Protein AF-0000000071360405 (afdb_homodimer)

Organism: NCBI:txid346377

Solvent-accessible surface area (backbone atoms only — not comparable to full-atom values): 52679 Å² total; per-residue (Å²): 146,83,82,91,73,74,91,80,70,88,88,72,84,76,84,68,67,79,72,68,77,74,69,70,71,69,64,69,73,74,71,76,74,63,51,27,38,37,39,38,33,32,23,37,35,27,38,28,53,36,43,90,63,66,27,82,62,38,59,38,69,40,52,48,49,46,24,51,50,2,30,33,40,76,36,26,27,24,46,25,26,36,49,26,19,13,48,49,8,34,33,47,4,25,54,24,40,56,74,29,30,58,48,34,73,68,41,75,32,44,79,18,23,69,46,40,51,63,73,47,74,49,54,38,60,62,82,86,57,64,31,47,34,35,29,34,35,75,47,64,30,47,24,36,36,31,28,49,66,62,36,32,76,47,73,77,42,28,55,65,59,43,31,19,79,39,54,38,35,36,76,67,87,66,47,43,66,45,31,81,42,26,43,64,65,46,91,66,65,59,84,45,43,46,60,57,53,44,41,50,54,49,49,51,50,49,66,76,40,69,91,52,40,34,37,38,40,40,21,43,57,50,56,40,77,54,33,60,56,59,65,70,46,26,51,54,40,65,72,44,78,73,36,85,60,37,53,60,29,25,44,52,33,26,23,44,34,47,52,20,50,37,52,38,52,52,53,50,49,31,50,74,70,71,39,47,60,51,26,40,37,38,40,39,24,28,11,5,18,58,35,57,55,75,71,68,51,64,44,42,25,82,90,47,43,73,81,34,65,97,37,73,59,32,44,34,47,48,58,34,62,71,27,29,68,22,32,44,24,89,41,48,12,0,18,34,20,42,34,34,38,28,25,50,94,55,26,62,57,55,36,75,41,73,39,85,42,44,32,20,19,50,24,45,26,50,26,62,66,52,60,24,68,74,61,89,82,61,74,65,69,34,50,64,47,61,56,51,49,60,64,47,76,60,66,69,80,52,69,47,67,39,61,36,42,43,72,66,75,38,71,24,31,33,34,34,35,48,66,52,36,35,39,38,40,34,62,86,82,66,48,69,43,24,28,47,40,54,44,32,46,38,65,77,60,72,39,32,87,76,37,50,68,60,44,51,53,51,48,50,52,43,50,53,49,38,59,73,36,59,44,72,65,52,40,82,28,92,60,47,33,91,89,48,28,84,45,75,46,67,36,88,57,40,55,69,44,34,72,85,61,83,79,69,77,83,64,78,73,101,140,80,79,85,77,66,84,73,68,76,81,66,66,75,78,69,67,79,71,71,77,75,68,70,73,69,63,69,76,76,73,77,75,63,51,27,38,39,40,38,33,32,22,37,36,27,38,28,53,35,44,89,63,66,26,83,61,37,57,38,68,41,52,47,50,45,24,51,49,1,31,33,40,78,37,26,26,24,45,25,25,37,48,26,18,13,48,51,8,33,34,46,4,26,54,23,41,56,74,29,32,58,47,33,74,68,40,76,30,45,79,19,22,68,46,41,51,63,74,48,74,50,54,37,61,64,81,87,56,62,31,49,35,33,30,34,34,74,47,65,31,47,23,36,36,33,29,50,66,60,37,32,74,48,72,76,43,28,55,64,60,44,31,18,78,40,54,37,34,38,79,68,86,66,49,44,66,43,32,81,43,26,45,65,67,48,92,66,63,58,84,45,44,48,59,59,52,43,39,50,54,50,49,51,51,48,66,74,39,70,89,51,40,32,36,38,40,42,21,44,59,49,55,38,77,53,33,57,55,59,66,70,45,26,51,55,41,66,71,42,78,73,37,86,58,35,53,60,29,25,43,51,34,26,23,45,34,47,53,20,49,37,53,38,52,52,53,51,48,31,49,75,70,70,39,46,61,49,26,40,39,37,41,38,26,30,10,5,20,59,34,58,56,75,72,68,53,64,42,43,25,84,91,46,43,73,82,35,66,98,37,72,60,33,45,35,46,49,60,36,61,70,26,28,67,21,33,43,23,89,43,49,11,0,18,34,20,43,34,34,36,29,26,49,95,54,26,61,56,55,36,75,42,73,40,83,43,44,30,20,19,50,24,46,26,48,26,62,65,51,58,25,69,75,61,90,82,61,73,65,68,34,49,63,46,62,56,51,50,60,65,46,76,62,67,69,80,53,67,50,68,40,60,35,41,43,71,65,74,36,72,24,31,33,35,34,34,48,67,51,36,36,39,36,40,35,62,85,80,66,47,70,43,24,29,48,41,54,45,32,49,39,64,78,60,71,38,32,86,76,37,49,67,60,44,50,51,52,49,50,52,44,52,53,47,38,59,75,37,60,43,74,66,52,42,81,27,92,60,46,31,92,89,47,28,83,45,75,46,68,35,90,56,40,55,69,43,32,73,87,57,83,77,76,80,77,70,79,76,101

Structure (mmCIF, N/CA/C/O backbone):
data_AF-0000000071360405-model_v1
#
loop_
_entity.id
_entity.type
_entity.pdbx_description
1 polymer Arylsulfatase
#
loop_
_atom_site.group_PDB
_atom_site.id
_atom_site.type_symbol
_atom_site.label_atom_id
_atom_site.label_alt_id
_atom_site.label_comp_id
_atom_site.label_asym_id
_atom_site.label_entity_id
_atom_site.label_seq_id
_atom_site.pdbx_PDB_ins_code
_atom_site.Cartn_x
_atom_site.Cartn_y
_atom_site.Cartn_z
_atom_site.occupancy
_atom_site.B_iso_or_equiv
_atom_site.auth_seq_id
_atom_site.auth_comp_id
_atom_site.auth_asym_id
_atom_site.auth_atom_id
_atom_site.pdbx_PDB_model_num
ATOM 1 N N . MET A 1 1 ? -24.406 101.875 -59.188 1 23.8 1 MET A N 1
ATOM 2 C CA . MET A 1 1 ? -23.719 100.625 -59.406 1 23.8 1 MET A CA 1
ATOM 3 C C . MET A 1 1 ? -22.688 100.375 -58.312 1 23.8 1 MET A C 1
ATOM 5 O O . MET A 1 1 ? -21.547 100.812 -58.406 1 23.8 1 MET A O 1
ATOM 9 N N . ILE A 1 2 ? -23.125 100.375 -56.969 1 21.34 2 ILE A N 1
ATOM 10 C CA . ILE A 1 2 ? -23.109 100.938 -55.625 1 21.34 2 ILE A CA 1
ATOM 11 C C . ILE A 1 2 ? -22.188 100.188 -54.719 1 21.34 2 ILE A C 1
ATOM 13 O O . ILE A 1 2 ? -21.297 100.75 -54.062 1 21.34 2 ILE A O 1
ATOM 17 N N . PHE A 1 3 ? -22.703 99.062 -53.969 1 20.52 3 PHE A N 1
ATOM 18 C CA . PHE A 1 3 ? -22.781 99 -52.531 1 20.52 3 PHE A CA 1
ATOM 19 C C . PHE A 1 3 ? -21.641 98.125 -51.969 1 20.52 3 PHE A C 1
ATOM 21 O O . PHE A 1 3 ? -21.062 98.5 -50.938 1 20.52 3 PHE A O 1
ATOM 28 N N . LYS A 1 4 ? -21.594 96.688 -52.188 1 22.41 4 LYS A N 1
ATOM 29 C CA . LYS A 1 4 ? -21.562 95.562 -51.281 1 22.41 4 LYS A CA 1
ATOM 30 C C . LYS A 1 4 ? -20.109 95.188 -50.969 1 22.41 4 LYS A C 1
ATOM 32 O O . LYS A 1 4 ? -19.797 94 -50.938 1 22.41 4 LYS A O 1
ATOM 37 N N . LYS A 1 5 ? -19.078 96.062 -51.312 1 20.72 5 LYS A N 1
ATOM 38 C CA . LYS A 1 5 ? -17.688 95.625 -51.344 1 20.72 5 LYS A CA 1
ATOM 39 C C . LYS A 1 5 ? -17.219 95.125 -49.969 1 20.72 5 LYS A C 1
ATOM 41 O O . LYS A 1 5 ? -16.656 94.062 -49.844 1 20.72 5 LYS A O 1
ATOM 46 N N . PHE A 1 6 ? -16.703 95.938 -49.062 1 22.11 6 PHE A N 1
ATOM 47 C CA . PHE A 1 6 ? -15.375 95.688 -48.5 1 22.11 6 PHE A CA 1
ATOM 48 C C . PHE A 1 6 ? -15.477 94.938 -47.156 1 22.11 6 PHE A C 1
ATOM 50 O O . PHE A 1 6 ? -14.719 94 -46.906 1 22.11 6 PHE A O 1
ATOM 57 N N . ILE A 1 7 ? -15.984 95.625 -46 1 23.48 7 ILE A N 1
ATOM 58 C CA . ILE A 1 7 ? -15.266 95.625 -44.719 1 23.48 7 ILE A CA 1
ATOM 59 C C . ILE A 1 7 ? -15.469 94.312 -44 1 23.48 7 ILE A C 1
ATOM 61 O O . ILE A 1 7 ? -16.562 94 -43.5 1 23.48 7 ILE A O 1
ATOM 65 N N . ARG A 1 8 ? -15.023 93.125 -44.5 1 26.16 8 ARG A N 1
ATOM 66 C CA . ARG A 1 8 ? -14.945 91.75 -44.062 1 26.16 8 ARG A CA 1
ATOM 67 C C . ARG A 1 8 ? -14.188 91.625 -42.75 1 26.16 8 ARG A C 1
ATOM 69 O O . ARG A 1 8 ? -13.07 91.062 -42.719 1 26.16 8 ARG A O 1
ATOM 76 N N . ARG A 1 9 ? -13.883 92.812 -42 1 21.94 9 ARG A N 1
ATOM 77 C CA . ARG A 1 9 ? -12.938 92.812 -40.875 1 21.94 9 ARG A CA 1
ATOM 78 C C . ARG A 1 9 ? -13.234 91.688 -39.906 1 21.94 9 ARG A C 1
ATOM 80 O O . ARG A 1 9 ? -12.344 90.875 -39.562 1 21.94 9 ARG A O 1
ATOM 87 N N . TYR A 1 10 ? -13.75 92.062 -38.594 1 26.5 10 TYR A N 1
ATOM 88 C CA . TYR A 1 10 ? -13.461 91.75 -37.219 1 26.5 10 TYR A CA 1
ATOM 89 C C . TYR A 1 10 ? -14.078 90.438 -36.781 1 26.5 10 TYR A C 1
ATOM 91 O O . TYR A 1 10 ? -15.281 90.25 -36.938 1 26.5 10 TYR A O 1
ATOM 99 N N . ILE A 1 11 ? -13.242 89.312 -36.844 1 29.77 11 ILE A N 1
ATOM 100 C CA . ILE A 1 11 ? -13.156 87.938 -36.375 1 29.77 11 ILE A CA 1
ATOM 101 C C . ILE A 1 11 ? -13.445 87.812 -34.906 1 29.77 11 ILE A C 1
ATOM 103 O O . ILE A 1 11 ? -12.633 88.25 -34.062 1 29.77 11 ILE A O 1
ATOM 107 N N . LYS A 1 12 ? -14.664 88.188 -34.375 1 27.55 12 LYS A N 1
ATOM 108 C CA . LYS A 1 12 ? -15.258 88.312 -33.031 1 27.55 12 LYS A CA 1
ATOM 109 C C . LYS A 1 12 ? -15.164 87 -32.281 1 27.55 12 LYS A C 1
ATOM 111 O O . LYS A 1 12 ? -15.07 87 -31.047 1 27.55 12 LYS A O 1
ATOM 116 N N . ALA A 1 13 ? -15.547 85.812 -32.812 1 25.34 13 ALA A N 1
ATOM 117 C CA . ALA A 1 13 ? -16.594 85.062 -32.125 1 25.34 13 ALA A CA 1
ATOM 118 C C . ALA A 1 13 ? -16.078 84.5 -30.812 1 25.34 13 ALA A C 1
ATOM 120 O O . ALA A 1 13 ? -14.875 84.312 -30.641 1 25.34 13 ALA A O 1
ATOM 121 N N . SER A 1 14 ? -17.062 83.812 -30.016 1 27.28 14 SER A N 1
ATOM 122 C CA . SER A 1 14 ? -17.781 83.375 -28.812 1 27.28 14 SER A CA 1
ATOM 123 C C . SER A 1 14 ? -17.172 82.062 -28.234 1 27.28 14 SER A C 1
ATOM 125 O O . SER A 1 14 ? -17.734 81.5 -27.297 1 27.28 14 SER A O 1
ATOM 127 N N . THR A 1 15 ? -16.219 81.5 -28.906 1 30.98 15 THR A N 1
ATOM 128 C CA . THR A 1 15 ? -16.219 80.062 -28.5 1 30.98 15 THR A CA 1
ATOM 129 C C . THR A 1 15 ? -15.664 79.938 -27.094 1 30.98 15 THR A C 1
ATOM 131 O O . THR A 1 15 ? -14.656 79.25 -26.875 1 30.98 15 THR A O 1
ATOM 134 N N . ALA A 1 16 ? -15.461 80.938 -26.344 1 31.19 16 ALA A N 1
ATOM 135 C CA . ALA A 1 16 ? -14.711 80.688 -25.109 1 31.19 16 ALA A CA 1
ATOM 136 C C . ALA A 1 16 ? -15.453 79.75 -24.188 1 31.19 16 ALA A C 1
ATOM 138 O O . ALA A 1 16 ? -14.898 79.312 -23.188 1 31.19 16 ALA A O 1
ATOM 139 N N . LEU A 1 17 ? -16.812 79.812 -24.297 1 29.36 17 LEU A N 1
ATOM 140 C CA . LEU A 1 17 ? -17.375 79.562 -22.984 1 29.36 17 LEU A CA 1
ATOM 141 C C . LEU A 1 17 ? -17.031 78.125 -22.5 1 29.36 17 LEU A C 1
ATOM 143 O O . LEU A 1 17 ? -16.672 77.938 -21.344 1 29.36 17 LEU A O 1
ATOM 147 N N . LEU A 1 18 ? -17.625 77.125 -23.156 1 32.94 18 LEU A N 1
ATOM 148 C CA . LEU A 1 18 ? -18.203 76.062 -22.328 1 32.94 18 LEU A CA 1
ATOM 149 C C . LEU A 1 18 ? -17.125 75.062 -21.891 1 32.94 18 LEU A C 1
ATOM 151 O O . LEU A 1 18 ? -17.016 74 -22.438 1 32.94 18 LEU A O 1
ATOM 155 N N . LEU A 1 19 ? -15.867 75.375 -22.016 1 35.38 19 LEU A N 1
ATOM 156 C CA . LEU A 1 19 ? -15.094 74.25 -21.578 1 35.38 19 LEU A CA 1
ATOM 157 C C . LEU A 1 19 ? -15.352 73.938 -20.109 1 35.38 19 LEU A C 1
ATOM 159 O O . LEU A 1 19 ? -14.82 74.625 -19.234 1 35.38 19 LEU A O 1
ATOM 163 N N . GLY A 1 20 ? -16.656 73.938 -19.688 1 33.91 20 GLY A N 1
ATOM 164 C CA . GLY A 1 20 ? -16.859 73.375 -18.344 1 33.91 20 GLY A CA 1
ATOM 165 C C . GLY A 1 20 ? -16.031 72.188 -18.031 1 33.91 20 GLY A C 1
ATOM 166 O O . GLY A 1 20 ? -15.953 71.25 -18.859 1 33.91 20 GLY A O 1
ATOM 167 N N . ALA A 1 21 ? -14.992 72.312 -17.188 1 38.06 21 ALA A N 1
ATOM 168 C CA . ALA A 1 21 ? -14.156 71.312 -16.516 1 38.06 21 ALA A CA 1
ATOM 169 C C . ALA A 1 21 ? -14.984 70.125 -15.984 1 38.06 21 ALA A C 1
ATOM 171 O O . ALA A 1 21 ? -15.758 70.312 -15.031 1 38.06 21 ALA A O 1
ATOM 172 N N . ILE A 1 22 ? -15.586 69.312 -16.859 1 40.59 22 ILE A N 1
ATOM 173 C CA . ILE A 1 22 ? -16 68.062 -16.25 1 40.59 22 ILE A CA 1
ATOM 174 C C . ILE A 1 22 ? -14.852 67.5 -15.445 1 40.59 22 ILE A C 1
ATOM 176 O O . ILE A 1 22 ? -13.883 67 -16.016 1 40.59 22 ILE A O 1
ATOM 180 N N . ALA A 1 23 ? -14.461 68.125 -14.352 1 41.75 23 ALA A N 1
ATOM 181 C CA . ALA A 1 23 ? -13.719 67.375 -13.367 1 41.75 23 ALA A CA 1
ATOM 182 C C . ALA A 1 23 ? -14.406 66 -13.109 1 41.75 23 ALA A C 1
ATOM 184 O O . ALA A 1 23 ? -15.43 66 -12.414 1 41.75 23 ALA A O 1
ATOM 185 N N . TYR A 1 24 ? -14.352 65.125 -14.109 1 41.31 24 TYR A N 1
ATOM 186 C CA . TYR A 1 24 ? -14.57 63.781 -13.641 1 41.31 24 TYR A CA 1
ATOM 187 C C . TYR A 1 24 ? -13.812 63.531 -12.352 1 41.31 24 TYR A C 1
ATOM 189 O O . TYR A 1 24 ? -12.578 63.594 -12.32 1 41.31 24 TYR A O 1
ATOM 197 N N . SER A 1 25 ? -14.352 63.969 -11.227 1 39.41 25 SER A N 1
ATOM 198 C CA . SER A 1 25 ? -13.844 63.344 -10.008 1 39.41 25 SER A CA 1
ATOM 199 C C . SER A 1 25 ? -13.594 61.844 -10.219 1 39.41 25 SER A C 1
ATOM 201 O O . SER A 1 25 ? -14.547 61.062 -10.344 1 39.41 25 SER A O 1
ATOM 203 N N . CYS A 1 26 ? -12.57 61.531 -10.906 1 41.12 26 CYS A N 1
ATOM 204 C CA . CYS A 1 26 ? -12.133 60.156 -10.688 1 41.12 26 CYS A CA 1
ATOM 205 C C . CYS A 1 26 ? -12.234 59.781 -9.211 1 41.12 26 CYS A C 1
ATOM 207 O O . CYS A 1 26 ? -11.445 60.25 -8.391 1 41.12 26 CYS A O 1
ATOM 209 N N . SER A 1 27 ? -13.406 59.562 -8.711 1 40.88 27 SER A N 1
ATOM 210 C CA . SER A 1 27 ? -13.359 58.875 -7.434 1 40.88 27 SER A CA 1
ATOM 211 C C . SER A 1 27 ? -12.234 57.844 -7.402 1 40.88 27 SER A C 1
ATOM 213 O O . SER A 1 27 ? -12.078 57.062 -8.336 1 40.88 27 SER A O 1
ATOM 215 N N . PRO A 1 28 ? -11.172 58.156 -6.754 1 39.91 28 PRO A N 1
ATOM 216 C CA . PRO A 1 28 ? -10.211 57.062 -6.703 1 39.91 28 PRO A CA 1
ATOM 217 C C . PRO A 1 28 ? -10.891 55.688 -6.711 1 39.91 28 PRO A C 1
ATOM 219 O O . PRO A 1 28 ? -11.945 55.5 -6.102 1 39.91 28 PRO A O 1
ATOM 222 N N . ALA A 1 29 ? -10.789 54.906 -7.617 1 45.38 29 ALA A N 1
ATOM 223 C CA . ALA A 1 29 ? -11.172 53.5 -7.559 1 45.38 29 ALA A CA 1
ATOM 224 C C . ALA A 1 29 ? -11.008 52.938 -6.145 1 45.38 29 ALA A C 1
ATOM 226 O O . ALA A 1 29 ? -9.906 52.938 -5.59 1 45.38 29 ALA A O 1
ATOM 227 N N . THR A 1 30 ? -11.898 53.188 -5.277 1 44.53 30 THR A N 1
ATOM 228 C CA . THR A 1 30 ? -11.82 52.531 -3.98 1 44.53 30 THR A CA 1
ATOM 229 C C . THR A 1 30 ? -11.125 51.188 -4.102 1 44.53 30 THR A C 1
ATOM 231 O O . THR A 1 30 ? -11.555 50.312 -4.871 1 44.53 30 THR A O 1
ATOM 234 N N . GLU A 1 31 ? -9.906 51.125 -3.918 1 59 31 GLU A N 1
ATOM 235 C CA . GLU A 1 31 ? -9.172 49.844 -3.893 1 59 31 GLU A CA 1
ATOM 236 C C . GLU A 1 31 ? -9.969 48.75 -3.174 1 59 31 GLU A C 1
ATOM 238 O O . GLU A 1 31 ? -10.594 49.031 -2.143 1 59 31 GLU A O 1
ATOM 243 N N . ALA A 1 32 ? -10.312 47.688 -3.777 1 67.75 32 ALA A N 1
ATOM 244 C CA . ALA A 1 32 ? -11.016 46.531 -3.178 1 67.75 32 ALA A CA 1
ATOM 245 C C . ALA A 1 32 ? -10.43 46.188 -1.812 1 67.75 32 ALA A C 1
ATOM 247 O O . ALA A 1 32 ? -9.203 46.188 -1.642 1 67.75 32 ALA A O 1
ATOM 248 N N . PRO A 1 33 ? -11.219 46.281 -0.823 1 82.56 33 PRO A N 1
ATOM 249 C CA . PRO A 1 33 ? -10.734 45.906 0.508 1 82.56 33 PRO A CA 1
ATOM 250 C C . PRO A 1 33 ? -9.938 44.594 0.498 1 82.56 33 PRO A C 1
ATOM 252 O O . PRO A 1 33 ? -10.188 43.719 -0.335 1 82.56 33 PRO A O 1
ATOM 255 N N . PRO A 1 34 ? -8.883 44.562 1.315 1 92.56 34 PRO A N 1
ATOM 256 C CA . PRO A 1 34 ? -8.141 43.312 1.421 1 92.56 34 PRO A CA 1
ATOM 257 C C . PRO A 1 34 ? -9.039 42.125 1.768 1 92.56 34 PRO A C 1
ATOM 259 O O . PRO A 1 34 ? -10.031 42.281 2.488 1 92.56 34 PRO A O 1
ATOM 262 N N . PRO A 1 35 ? -8.805 41 1.223 1 97.38 35 PRO A N 1
ATOM 263 C CA . PRO A 1 35 ? -9.648 39.844 1.502 1 97.38 35 PRO A CA 1
ATOM 264 C C . PRO A 1 35 ? -9.477 39.312 2.926 1 97.38 35 PRO A C 1
ATOM 266 O O . PRO A 1 35 ? -8.422 39.531 3.535 1 97.38 35 PRO A O 1
ATOM 269 N N . ASN A 1 36 ? -10.555 38.719 3.455 1 98.62 36 ASN A N 1
ATOM 270 C CA . ASN A 1 36 ? -10.391 37.906 4.648 1 98.62 36 ASN A CA 1
ATOM 271 C C . ASN A 1 36 ? -9.617 36.625 4.344 1 98.62 36 ASN A C 1
ATOM 273 O O . ASN A 1 36 ? -9.594 36.188 3.197 1 98.62 36 ASN A O 1
ATOM 277 N N . ILE A 1 37 ? -8.914 36.094 5.285 1 98.81 37 ILE A N 1
ATOM 278 C CA . ILE A 1 37 ? -8.227 34.812 5.188 1 98.81 37 ILE A CA 1
ATOM 279 C C . ILE A 1 37 ? -8.68 33.906 6.324 1 98.81 37 ILE A C 1
ATOM 281 O O . ILE A 1 37 ? -8.594 34.281 7.5 1 98.81 37 ILE A O 1
ATOM 285 N N . VAL A 1 38 ? -9.203 32.75 5.969 1 98.94 38 VAL A N 1
ATOM 286 C CA . VAL A 1 38 ? -9.57 31.719 6.926 1 98.94 38 VAL A CA 1
ATOM 287 C C . VAL A 1 38 ? -8.734 30.469 6.68 1 98.94 38 VAL A C 1
ATOM 289 O O . VAL A 1 38 ? -8.781 29.875 5.598 1 98.94 38 VAL A O 1
ATOM 292 N N . PHE A 1 39 ? -7.961 30.109 7.66 1 98.94 39 PHE A N 1
ATOM 293 C CA . PHE A 1 39 ? -7.137 28.906 7.625 1 98.94 39 PHE A CA 1
ATOM 294 C C . PHE A 1 39 ? -7.664 27.859 8.602 1 98.94 39 PHE A C 1
ATOM 296 O O . PHE A 1 39 ? -7.695 28.094 9.812 1 98.94 39 PHE A O 1
ATOM 303 N N . ILE A 1 40 ? -8.078 26.75 8.133 1 98.94 40 ILE A N 1
ATOM 304 C CA . ILE A 1 40 ? -8.578 25.641 8.953 1 98.94 40 ILE A CA 1
ATOM 305 C C . ILE A 1 40 ? -7.582 24.484 8.922 1 98.94 40 ILE A C 1
ATOM 307 O O . ILE A 1 40 ? -7.305 23.922 7.863 1 98.94 40 ILE A O 1
ATOM 311 N N . LEU A 1 41 ? -7.074 24.125 10.07 1 98.88 41 LEU A N 1
ATOM 312 C CA . LEU A 1 41 ? -6.035 23.109 10.195 1 98.88 41 LEU A CA 1
ATOM 313 C C . LEU A 1 41 ? -6.543 21.906 10.984 1 98.88 41 LEU A C 1
ATOM 315 O O . LEU A 1 41 ? -7.043 22.062 12.102 1 98.88 41 LEU A O 1
ATOM 319 N N . ALA A 1 42 ? -6.469 20.734 10.383 1 98.69 42 ALA A N 1
ATOM 320 C CA . ALA A 1 42 ? -6.762 19.5 11.086 1 98.69 42 ALA A CA 1
ATOM 321 C C . ALA A 1 42 ? -5.523 18.969 11.805 1 98.69 42 ALA A C 1
ATOM 323 O O . ALA A 1 42 ? -4.398 19.359 11.484 1 98.69 42 ALA A O 1
ATOM 324 N N . ASP A 1 43 ? -5.734 18.188 12.82 1 97.69 43 ASP A N 1
ATOM 325 C CA . ASP A 1 43 ? -4.664 17.531 13.57 1 97.69 43 ASP A CA 1
ATOM 326 C C . ASP A 1 43 ? -4.652 16.031 13.328 1 97.69 43 ASP A C 1
ATOM 328 O O . ASP A 1 43 ? -5.562 15.32 13.75 1 97.69 43 ASP A O 1
ATOM 332 N N . ASP A 1 44 ? -3.615 15.508 12.633 1 97.44 44 ASP A N 1
ATOM 333 C CA . ASP A 1 44 ? -3.377 14.086 12.398 1 97.44 44 ASP A CA 1
ATOM 334 C C . ASP A 1 44 ? -4.32 13.539 11.328 1 97.44 44 ASP A C 1
ATOM 336 O O . ASP A 1 44 ? -4.57 12.336 11.273 1 97.44 44 ASP A O 1
ATOM 340 N N . LEU A 1 45 ? -4.961 14.414 10.508 1 98.69 45 LEU A N 1
ATOM 341 C CA . LEU A 1 45 ? -5.805 13.938 9.422 1 98.69 45 LEU A CA 1
ATOM 342 C C . LEU A 1 45 ? -4.961 13.484 8.234 1 98.69 45 LEU A C 1
ATOM 344 O O . LEU A 1 45 ? -4.176 14.266 7.691 1 98.69 45 LEU A O 1
ATOM 348 N N . GLY A 1 46 ? -5.145 12.242 7.852 1 98.44 46 GLY A N 1
ATOM 349 C CA . GLY A 1 46 ? -4.383 11.719 6.727 1 98.44 46 GLY A CA 1
ATOM 350 C C . GLY A 1 46 ? -4.965 12.109 5.383 1 98.44 46 GLY A C 1
ATOM 351 O O . GLY A 1 46 ? -6.172 12.32 5.258 1 98.44 46 GLY A O 1
ATOM 352 N N . TRP A 1 47 ? -4.066 12.141 4.418 1 98.06 47 TRP A N 1
ATOM 353 C CA . TRP A 1 47 ? -4.414 12.414 3.029 1 98.06 47 TRP A CA 1
ATOM 354 C C . TRP A 1 47 ? -5.527 11.477 2.557 1 98.06 47 TRP A C 1
ATOM 356 O O . TRP A 1 47 ? -6.523 11.93 1.985 1 98.06 47 TRP A O 1
ATOM 366 N N . ALA A 1 48 ? -5.48 10.234 2.887 1 96.75 48 ALA A N 1
ATOM 367 C CA . ALA A 1 48 ? -6.352 9.18 2.371 1 96.75 48 ALA A CA 1
ATOM 368 C C . ALA A 1 48 ? -7.645 9.102 3.176 1 96.75 48 ALA A C 1
ATOM 370 O O . ALA A 1 48 ? -8.539 8.312 2.846 1 96.75 48 ALA A O 1
ATOM 371 N N . ASP A 1 49 ? -7.82 9.891 4.172 1 98.25 49 ASP A N 1
ATOM 372 C CA . ASP A 1 49 ? -8.969 9.797 5.07 1 98.25 49 ASP A CA 1
ATOM 373 C C . ASP A 1 49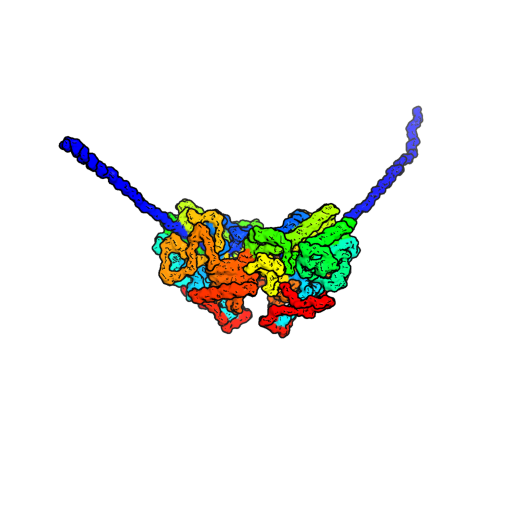 ? -10.211 10.406 4.434 1 98.25 49 ASP A C 1
ATOM 375 O O . ASP A 1 49 ? -11.336 10.164 4.887 1 98.25 49 ASP A O 1
ATOM 379 N N . LEU A 1 50 ? -10.047 11.219 3.406 1 98.56 50 LEU A N 1
ATOM 380 C CA . LEU A 1 50 ? -11.172 11.992 2.9 1 98.56 50 LEU A CA 1
ATOM 381 C C . LEU A 1 50 ? -11.742 11.367 1.633 1 98.56 50 LEU A C 1
ATOM 383 O O . LEU A 1 50 ? -10.992 10.859 0.794 1 98.56 50 LEU A O 1
ATOM 387 N N . PRO A 1 51 ? -13.055 11.477 1.454 1 97.88 51 PRO A N 1
ATOM 388 C CA . PRO A 1 51 ? -13.672 11.031 0.199 1 97.88 51 PRO A CA 1
ATOM 389 C C . PRO A 1 51 ? -13.07 11.727 -1.024 1 97.88 51 PRO A C 1
ATOM 391 O O . PRO A 1 51 ? -13.008 11.125 -2.104 1 97.88 51 PRO A O 1
ATOM 394 N N . LEU A 1 52 ? -12.594 12.93 -0.907 1 97.19 52 LEU A N 1
ATOM 395 C CA . LEU A 1 52 ? -11.969 13.703 -1.977 1 97.19 52 LEU A CA 1
ATOM 396 C C . LEU A 1 52 ? -10.805 12.938 -2.59 1 97.19 52 LEU A C 1
ATOM 398 O O . LEU A 1 52 ? -10.453 13.156 -3.752 1 97.19 52 LEU A O 1
ATOM 402 N N . TYR A 1 53 ? -10.25 12.078 -1.771 1 96.5 53 TYR A N 1
ATOM 403 C CA . TYR A 1 53 ? -9.07 11.352 -2.225 1 96.5 53 TYR A CA 1
ATOM 404 C C . TYR A 1 53 ? -9.359 9.859 -2.344 1 96.5 53 TYR A C 1
ATOM 406 O O . TYR A 1 53 ? -8.438 9.039 -2.396 1 96.5 53 TYR A O 1
ATOM 414 N N . GLY A 1 54 ? -10.633 9.516 -2.248 1 94.06 54 GLY A N 1
ATOM 415 C CA . GLY A 1 54 ? -11.023 8.164 -2.621 1 94.06 54 GLY A CA 1
ATOM 416 C C . GLY A 1 54 ? -11.523 7.348 -1.449 1 94.06 54 GLY A C 1
ATOM 417 O O . GLY A 1 54 ? -11.891 6.18 -1.61 1 94.06 54 GLY A O 1
ATOM 418 N N . ASN A 1 55 ? -11.586 7.891 -0.211 1 97.06 55 ASN A N 1
ATOM 419 C CA . ASN A 1 55 ? -12.086 7.125 0.925 1 97.06 55 ASN A CA 1
ATOM 420 C C . ASN A 1 55 ? -13.57 6.785 0.762 1 97.06 55 ASN A C 1
ATOM 422 O O . ASN A 1 55 ? -14.383 7.66 0.461 1 97.06 55 ASN A O 1
ATOM 426 N N . ALA A 1 56 ? -13.953 5.535 1.014 1 96.31 56 ALA A N 1
ATOM 427 C CA . ALA A 1 56 ? -15.312 5.082 0.721 1 96.31 56 ALA A CA 1
ATOM 428 C C . ALA A 1 56 ? -16.125 4.93 2.002 1 96.31 56 ALA A C 1
AT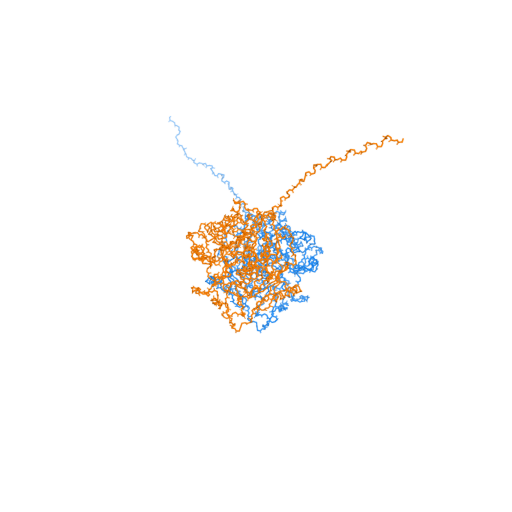OM 430 O O . ALA A 1 56 ? -17.328 4.668 1.95 1 96.31 56 ALA A O 1
ATOM 431 N N . PHE A 1 57 ? -15.484 5.066 3.174 1 98.25 57 PHE A N 1
ATOM 432 C CA . PHE A 1 57 ? -16.172 4.859 4.438 1 98.25 57 PHE A CA 1
ATOM 433 C C . PHE A 1 57 ? -16.453 6.191 5.129 1 98.25 57 PHE A C 1
ATOM 435 O O . PHE A 1 57 ? -17.578 6.465 5.535 1 98.25 57 PHE A O 1
ATOM 442 N N . ASN A 1 58 ? -15.406 7.043 5.281 1 98.75 58 ASN A N 1
ATOM 443 C CA . ASN A 1 58 ? -15.57 8.336 5.938 1 98.75 58 ASN A CA 1
ATOM 444 C C . ASN A 1 58 ? -16.406 9.289 5.094 1 98.75 58 ASN A C 1
ATOM 446 O O . ASN A 1 58 ? -16.406 9.211 3.865 1 98.75 58 ASN A O 1
ATOM 450 N N . GLU A 1 59 ? -17.141 10.172 5.758 1 98.69 59 GLU A N 1
ATOM 451 C CA . GLU A 1 59 ? -17.953 11.172 5.074 1 98.69 59 GLU A CA 1
ATOM 452 C C . GLU A 1 59 ? -17.5 12.586 5.41 1 98.69 59 GLU A C 1
ATOM 454 O O . GLU A 1 59 ? -17.141 12.875 6.555 1 98.69 59 GLU A O 1
ATOM 459 N N . ALA A 1 60 ? -17.391 13.367 4.402 1 98.81 60 ALA A N 1
ATOM 460 C CA . ALA A 1 60 ? -17.016 14.773 4.543 1 98.81 60 ALA A CA 1
ATOM 461 C C . ALA A 1 60 ? -17.641 15.625 3.443 1 98.81 60 ALA A C 1
ATOM 463 O O . ALA A 1 60 ? -16.922 16.234 2.646 1 98.81 60 ALA A O 1
ATOM 464 N N . PRO A 1 61 ? -18.953 15.719 3.43 1 98.81 61 PRO A N 1
ATOM 465 C CA . PRO A 1 61 ? -19.656 16.422 2.34 1 98.81 61 PRO A CA 1
ATOM 466 C C . PRO A 1 61 ? -19.297 17.906 2.275 1 98.81 61 PRO A C 1
ATOM 468 O O . PRO A 1 61 ? -19.297 18.484 1.191 1 98.81 61 PRO A O 1
ATOM 471 N N . ASN A 1 62 ? -19.078 18.547 3.381 1 98.88 62 ASN A N 1
ATOM 472 C CA . ASN A 1 62 ? -18.75 19.969 3.367 1 98.88 62 ASN A CA 1
ATOM 473 C C . ASN A 1 62 ? -17.375 20.219 2.764 1 98.88 62 ASN A C 1
ATOM 475 O O . ASN A 1 62 ? -17.172 21.203 2.043 1 98.88 62 ASN A O 1
ATOM 479 N N . LEU A 1 63 ? -16.422 19.375 3.068 1 98.88 63 LEU A N 1
ATOM 480 C CA . LEU A 1 63 ? -15.117 19.5 2.432 1 98.88 63 LEU A CA 1
ATOM 481 C C . LEU A 1 63 ? -15.219 19.219 0.934 1 98.88 63 LEU A C 1
ATOM 483 O O . LEU A 1 63 ? -14.531 19.875 0.136 1 98.88 63 LEU A O 1
ATOM 487 N N . SER A 1 64 ? -16.047 18.234 0.589 1 98.75 64 SER A N 1
ATOM 488 C CA . SER A 1 64 ? -16.281 17.984 -0.827 1 98.75 64 SER A CA 1
ATOM 489 C C . SER A 1 64 ? -16.875 19.203 -1.519 1 98.75 64 SER A C 1
ATOM 491 O O . SER A 1 64 ? -16.484 19.531 -2.643 1 98.75 64 SER A O 1
ATOM 493 N N . LYS A 1 65 ? -17.797 19.844 -0.854 1 98.75 65 LYS A N 1
ATOM 494 C CA . LYS A 1 65 ? -18.375 21.062 -1.393 1 98.75 65 LYS A CA 1
ATOM 495 C C . LYS A 1 65 ? -17.328 22.172 -1.499 1 98.75 65 LYS A C 1
ATOM 497 O O . LYS A 1 65 ? -17.281 22.891 -2.502 1 98.75 65 LYS A O 1
ATOM 502 N N . LEU A 1 66 ? -16.5 22.312 -0.492 1 98.75 66 LEU A N 1
ATOM 503 C CA . LEU A 1 66 ? -15.438 23.312 -0.525 1 98.75 66 LEU A CA 1
ATOM 504 C C . LEU A 1 66 ? -14.547 23.109 -1.745 1 98.75 66 LEU A C 1
ATOM 506 O O . LEU A 1 66 ? -14.18 24.062 -2.424 1 98.75 66 LEU A O 1
ATOM 510 N N . ALA A 1 67 ? -14.195 21.859 -2.014 1 98.75 67 ALA A N 1
ATOM 511 C CA . ALA A 1 67 ? -13.352 21.516 -3.16 1 98.75 67 ALA A CA 1
ATOM 512 C C . ALA A 1 67 ? -14.07 21.812 -4.473 1 98.75 67 ALA A C 1
ATOM 514 O O . ALA A 1 67 ? -13.461 22.312 -5.422 1 98.75 67 ALA A O 1
ATOM 515 N N . SER A 1 68 ? -15.367 21.484 -4.547 1 98.5 68 SER A N 1
ATOM 516 C CA . SER A 1 68 ? -16.141 21.719 -5.766 1 98.5 68 SER A CA 1
ATOM 517 C C . SER A 1 68 ? -16.234 23.219 -6.082 1 98.5 68 SER A C 1
ATOM 519 O O . SER A 1 68 ? -16.438 23.594 -7.234 1 98.5 68 SER A O 1
ATOM 521 N N . GLU A 1 69 ? -16.078 24.062 -5.07 1 98.38 69 GLU A N 1
ATOM 522 C CA . GLU A 1 69 ? -16.172 25.516 -5.223 1 98.38 69 GLU A CA 1
ATOM 523 C C . GLU A 1 69 ? -14.789 26.156 -5.258 1 98.38 69 GLU A C 1
ATOM 525 O O . GLU A 1 69 ? -14.672 27.375 -5.344 1 98.38 69 GLU A O 1
ATOM 530 N N . GLY A 1 70 ? -13.773 25.359 -5.156 1 98.56 70 GLY A N 1
ATOM 531 C CA . GLY A 1 70 ? -12.406 25.844 -5.109 1 98.56 70 GLY A CA 1
ATOM 532 C C . GLY A 1 70 ? -11.438 24.953 -5.867 1 98.56 70 GLY A C 1
ATOM 533 O O . GLY A 1 70 ? -11.727 24.531 -6.992 1 98.56 70 GLY A O 1
ATOM 534 N N . MET A 1 71 ? -10.281 24.766 -5.301 1 98.38 71 MET A N 1
ATOM 535 C CA . MET A 1 71 ? -9.203 23.984 -5.914 1 98.38 71 MET A CA 1
ATOM 536 C C . MET A 1 71 ? -8.711 22.891 -4.961 1 98.38 71 MET A C 1
ATOM 538 O O . MET A 1 71 ? -8.438 23.172 -3.791 1 98.38 71 MET A O 1
ATOM 542 N N . LEU A 1 72 ? -8.664 21.625 -5.461 1 98.31 72 LEU A N 1
ATOM 543 C CA . LEU A 1 72 ? -8.117 20.5 -4.727 1 98.31 72 LEU A CA 1
ATOM 544 C C . LEU A 1 72 ? -6.648 20.281 -5.078 1 98.31 72 LEU A C 1
ATOM 546 O O . LEU A 1 72 ? -6.289 20.219 -6.254 1 98.31 72 LEU A O 1
ATOM 550 N N . PHE A 1 73 ? -5.809 20.203 -4.059 1 97.62 73 PHE A N 1
ATOM 551 C CA . PHE A 1 73 ? -4.398 19.922 -4.293 1 97.62 73 PHE A CA 1
ATOM 552 C C . PHE A 1 73 ? -4.098 18.438 -4.062 1 97.62 73 PHE A C 1
ATOM 554 O O . PHE A 1 73 ? -4.605 17.844 -3.113 1 97.62 73 PHE A O 1
ATOM 561 N N . THR A 1 74 ? -3.275 17.859 -4.961 1 95.31 74 THR A N 1
ATOM 562 C CA . THR A 1 74 ? -2.977 16.438 -4.867 1 95.31 74 THR A CA 1
ATOM 563 C C . THR A 1 74 ? -1.574 16.219 -4.309 1 95.31 74 THR A C 1
ATOM 565 O O . THR A 1 74 ? -1.235 15.102 -3.893 1 95.31 74 THR A O 1
ATOM 568 N N . ASN A 1 75 ? -0.694 17.234 -4.332 1 96.25 75 ASN A N 1
ATOM 569 C CA . ASN A 1 75 ? 0.691 17.141 -3.885 1 96.25 75 ASN A CA 1
ATOM 570 C C . ASN A 1 75 ? 1.018 18.219 -2.844 1 96.25 75 ASN A C 1
ATOM 572 O O . ASN A 1 75 ? 2.01 18.938 -2.973 1 96.25 75 ASN A O 1
ATOM 576 N N . ALA A 1 76 ? 0.161 18.328 -1.847 1 98.31 76 ALA A N 1
ATOM 577 C CA . ALA A 1 76 ? 0.426 19.203 -0.714 1 98.31 76 ALA A CA 1
ATOM 578 C C . ALA A 1 76 ? 1.099 18.453 0.427 1 98.31 76 ALA A C 1
ATOM 580 O O . ALA A 1 76 ? 0.759 17.297 0.699 1 98.31 76 ALA A O 1
ATOM 581 N N . TYR A 1 77 ? 2.057 19.188 1.073 1 98.88 77 TYR A N 1
ATOM 582 C CA . TYR A 1 77 ? 2.869 18.469 2.053 1 98.88 77 TYR A CA 1
ATOM 583 C C . TYR A 1 77 ? 3.029 19.281 3.328 1 98.88 77 TYR A C 1
ATOM 585 O O . TYR A 1 77 ? 3.174 20.5 3.275 1 98.88 77 TYR A O 1
ATOM 593 N N . ALA A 1 78 ? 2.979 18.578 4.473 1 98.94 78 ALA A N 1
ATOM 594 C CA . ALA A 1 78 ? 3.535 19.141 5.703 1 98.94 78 ALA A CA 1
ATOM 595 C C . ALA A 1 78 ? 5.059 19.156 5.656 1 98.94 78 ALA A C 1
ATOM 597 O O . ALA A 1 78 ? 5.684 18.219 5.16 1 98.94 78 ALA A O 1
ATOM 598 N N . ALA A 1 79 ? 5.621 20.156 6.172 1 98.81 79 ALA A N 1
ATOM 599 C CA . ALA A 1 79 ? 7.074 20.297 6.141 1 98.81 79 ALA A CA 1
ATOM 600 C C . ALA A 1 79 ? 7.742 19.312 7.109 1 98.81 79 ALA A C 1
ATOM 602 O O . ALA A 1 79 ? 8.969 19.172 7.102 1 98.81 79 ALA A O 1
ATOM 603 N N . ASN A 1 80 ? 6.996 18.703 7.902 1 98.75 80 ASN A N 1
ATOM 604 C CA . ASN A 1 80 ? 7.449 17.719 8.883 1 98.75 80 ASN A CA 1
ATOM 605 C C . ASN A 1 80 ? 6.375 16.672 9.156 1 98.75 80 ASN A C 1
ATOM 607 O O . ASN A 1 80 ? 5.188 16.922 8.945 1 98.75 80 ASN A O 1
ATOM 611 N N . PRO A 1 81 ? 6.809 15.445 9.609 1 98.38 81 PRO A N 1
ATOM 612 C CA . PRO A 1 81 ? 5.816 14.383 9.797 1 98.38 81 PRO A CA 1
ATOM 613 C C . PRO A 1 81 ? 5.121 14.461 11.156 1 98.38 81 PRO A C 1
ATOM 615 O O . PRO A 1 81 ? 4.406 13.531 11.547 1 98.38 81 PRO A O 1
ATOM 618 N N . VAL A 1 82 ? 5.359 15.555 11.938 1 97.81 82 VAL A N 1
ATOM 619 C CA . VAL A 1 82 ? 4.66 15.727 13.211 1 97.81 82 VAL A CA 1
ATOM 620 C C . VAL A 1 82 ? 4.203 17.172 13.359 1 97.81 82 VAL A C 1
ATOM 622 O O . VAL A 1 82 ? 4.637 18.047 12.602 1 97.81 82 VAL A O 1
ATOM 625 N N . CYS A 1 83 ? 3.432 17.453 14.312 1 97.19 83 CYS A N 1
ATOM 626 C CA . CYS A 1 83 ? 2.557 18.609 14.391 1 97.19 83 CYS A CA 1
ATOM 627 C C . CYS A 1 83 ? 3.359 19.891 14.672 1 97.19 83 CYS A C 1
ATOM 629 O O . CYS A 1 83 ? 3.354 20.812 13.859 1 97.19 83 CYS A O 1
ATOM 631 N N . SER A 1 84 ? 4.199 19.969 15.734 1 97.25 84 SER A N 1
ATOM 632 C CA . SER A 1 84 ? 4.828 21.203 16.188 1 97.25 84 SER A CA 1
ATOM 633 C C . SER A 1 84 ? 5.73 21.797 15.102 1 97.25 84 SER A C 1
ATOM 635 O O . SER A 1 84 ? 5.613 22.969 14.758 1 97.25 84 SER A O 1
ATOM 637 N N . PRO A 1 85 ? 6.582 20.984 14.562 1 98.38 85 PRO A N 1
ATOM 638 C CA . PRO A 1 85 ? 7.43 21.562 13.516 1 98.38 85 PRO A CA 1
ATOM 639 C C . PRO A 1 85 ? 6.629 22.031 12.305 1 98.38 85 PRO A C 1
ATOM 641 O O . PRO A 1 85 ? 6.965 23.062 11.695 1 98.38 85 PRO A O 1
ATOM 644 N N . THR A 1 86 ? 5.633 21.297 11.875 1 98.81 86 THR A N 1
ATOM 645 C CA . THR A 1 86 ? 4.793 21.734 10.766 1 98.81 86 THR A CA 1
ATOM 646 C C . THR A 1 86 ? 4.094 23.047 11.109 1 98.81 86 THR A C 1
ATOM 648 O O . THR A 1 86 ? 4.051 23.969 10.289 1 98.81 86 THR A O 1
ATOM 651 N N . ARG A 1 87 ? 3.533 23.172 12.289 1 98.69 87 ARG A N 1
ATOM 652 C CA . ARG A 1 87 ? 2.865 24.391 12.727 1 98.69 87 ARG A CA 1
ATOM 653 C C . ARG A 1 87 ? 3.836 25.578 12.75 1 98.69 87 ARG A C 1
ATOM 655 O O . ARG A 1 87 ? 3.473 26.688 12.383 1 98.69 87 ARG A O 1
ATOM 662 N N . ALA A 1 88 ? 5.07 25.297 13.172 1 98.62 88 ALA A N 1
ATOM 663 C CA . ALA A 1 88 ? 6.098 26.328 13.117 1 98.62 88 ALA A CA 1
ATOM 664 C C . ALA A 1 88 ? 6.348 26.781 11.68 1 98.62 88 ALA A C 1
ATOM 666 O O . ALA A 1 88 ? 6.504 27.969 11.414 1 98.62 88 ALA A O 1
ATOM 667 N N . SER A 1 89 ? 6.391 25.797 10.797 1 98.81 89 SER A N 1
ATOM 668 C CA . SER A 1 89 ? 6.625 26.109 9.391 1 98.81 89 SER A CA 1
ATOM 669 C C . SER A 1 89 ? 5.492 26.953 8.812 1 98.81 89 SER A C 1
ATOM 671 O O . SER A 1 89 ? 5.73 27.844 8.008 1 98.81 89 SER A O 1
ATOM 673 N N . ILE A 1 90 ? 4.266 26.672 9.18 1 98.88 90 ILE A N 1
ATOM 674 C CA . ILE A 1 90 ? 3.109 27.438 8.734 1 98.88 90 ILE A CA 1
ATOM 675 C C . ILE A 1 90 ? 3.23 28.891 9.211 1 98.88 90 ILE A C 1
ATOM 677 O O . ILE A 1 90 ? 3.057 29.828 8.43 1 98.88 90 ILE A O 1
ATOM 681 N N . GLN A 1 91 ? 3.572 29.094 10.43 1 98.62 91 GLN A N 1
ATOM 682 C CA . GLN A 1 91 ? 3.594 30.406 11.047 1 98.62 91 GLN A CA 1
ATOM 683 C C . GLN A 1 91 ? 4.73 31.266 10.492 1 98.62 91 GLN A C 1
ATOM 685 O O . GLN A 1 91 ? 4.609 32.5 10.414 1 98.62 91 GLN A O 1
ATOM 690 N N . THR A 1 92 ? 5.836 30.625 10.047 1 98.12 92 THR A N 1
ATOM 691 C CA . THR A 1 92 ? 7.047 31.422 9.82 1 98.12 92 THR A CA 1
ATOM 692 C C . THR A 1 92 ? 7.449 31.375 8.344 1 98.12 92 THR A C 1
ATOM 694 O O . THR A 1 92 ? 8.266 32.188 7.898 1 98.12 92 THR A O 1
ATOM 697 N N . GLY A 1 93 ? 7 30.328 7.598 1 98.31 93 GLY A N 1
ATOM 698 C CA . GLY A 1 93 ? 7.418 30.125 6.215 1 98.31 93 GLY A CA 1
ATOM 699 C C . GLY A 1 93 ? 8.805 29.516 6.09 1 98.31 93 GLY A C 1
ATOM 700 O O . GLY A 1 93 ? 9.438 29.609 5.035 1 98.31 93 GLY A O 1
ATOM 701 N N . GLN A 1 94 ? 9.273 28.969 7.203 1 98.19 94 GLN A N 1
ATOM 702 C CA . GLN A 1 94 ? 10.609 28.391 7.23 1 98.19 94 GLN A CA 1
ATOM 703 C C . GLN A 1 94 ? 10.555 26.891 7.473 1 98.19 94 GLN A C 1
ATOM 705 O O . GLN A 1 94 ? 9.641 26.391 8.125 1 98.19 94 GLN A O 1
ATOM 710 N N . TYR A 1 95 ? 11.555 26.188 6.914 1 98.62 95 TYR A N 1
ATOM 711 C CA . TYR A 1 95 ? 11.688 24.781 7.258 1 98.62 95 TYR A CA 1
ATOM 712 C C . TYR A 1 95 ? 11.945 24.609 8.75 1 98.62 95 TYR A C 1
ATOM 714 O O . TYR A 1 95 ? 12.711 25.375 9.344 1 98.62 95 TYR A O 1
ATOM 722 N N . PRO A 1 96 ? 11.344 23.562 9.305 1 98.06 96 PRO A N 1
ATOM 723 C CA . PRO A 1 96 ? 11.578 23.297 10.727 1 98.06 96 PRO A CA 1
ATOM 724 C C . PRO A 1 96 ? 13.055 23.078 11.047 1 98.06 96 PRO A C 1
ATOM 726 O O . PRO A 1 96 ? 13.523 23.469 12.125 1 98.06 96 PRO A O 1
ATOM 729 N N . ALA A 1 97 ? 13.742 22.531 10.125 1 98.12 97 ALA A N 1
ATOM 730 C CA . ALA A 1 97 ? 15.172 22.297 10.32 1 98.12 97 ALA A CA 1
ATOM 731 C C . ALA A 1 97 ? 15.922 23.609 10.516 1 98.12 97 ALA A C 1
ATOM 733 O O . ALA A 1 97 ? 16.891 23.672 11.266 1 98.12 97 ALA A O 1
ATOM 734 N N . ARG A 1 98 ? 15.531 24.672 9.797 1 97.69 98 ARG A N 1
ATOM 735 C CA . ARG A 1 98 ? 16.125 26 9.953 1 97.69 98 ARG A CA 1
ATOM 736 C C . ARG A 1 98 ? 15.82 26.578 11.328 1 97.69 98 ARG A C 1
ATOM 738 O O . ARG A 1 98 ? 16.703 27.156 11.977 1 97.69 98 ARG A O 1
ATOM 745 N N . ILE A 1 99 ? 14.586 26.391 11.781 1 96.88 99 ILE A N 1
ATOM 746 C CA . ILE A 1 99 ? 14.125 26.938 13.055 1 96.88 99 ILE A CA 1
ATOM 747 C C . ILE A 1 99 ? 14.766 26.156 14.203 1 96.88 99 ILE A C 1
ATOM 749 O O . ILE A 1 99 ? 15.07 26.719 15.25 1 96.88 99 ILE A O 1
ATOM 753 N N . GLY A 1 100 ? 14.93 24.906 14.008 1 96.75 100 GLY A N 1
ATOM 754 C CA . GLY A 1 100 ? 15.461 24.031 15.039 1 96.75 100 GLY A CA 1
ATOM 755 C C . GLY A 1 100 ? 14.383 23.344 15.859 1 96.75 100 GLY A C 1
ATOM 756 O O . GLY A 1 100 ? 14.602 22.984 17.016 1 96.75 100 GLY A O 1
ATOM 757 N N . ILE A 1 101 ? 13.195 23.281 15.406 1 96.19 101 ILE A N 1
ATOM 758 C CA . ILE A 1 101 ? 12.125 22.453 15.969 1 96.19 101 ILE A CA 1
ATOM 759 C C . ILE A 1 101 ? 11.938 21.203 15.109 1 96.19 101 ILE A C 1
ATOM 761 O O . ILE A 1 101 ? 11.25 21.234 14.086 1 96.19 101 ILE A O 1
ATOM 765 N N . ASN A 1 102 ? 12.516 20.125 15.586 1 93.94 102 ASN A N 1
ATOM 766 C CA . ASN A 1 102 ? 12.617 18.922 14.773 1 93.94 102 ASN A CA 1
ATOM 767 C C . ASN A 1 102 ? 11.508 17.922 15.109 1 93.94 102 ASN A C 1
ATOM 769 O O . ASN A 1 102 ? 11.18 17.062 14.297 1 93.94 102 ASN A O 1
ATOM 773 N N . ASP A 1 103 ? 11.016 17.938 16.266 1 94.62 103 ASP A N 1
ATOM 774 C CA . ASP A 1 103 ? 10.008 17.016 16.781 1 94.62 103 ASP A CA 1
ATOM 775 C C . ASP A 1 103 ? 8.875 17.766 17.469 1 94.62 103 ASP A C 1
ATOM 777 O O . ASP A 1 103 ? 8.977 18.969 17.688 1 94.62 103 ASP A O 1
ATOM 781 N N . PHE A 1 104 ? 7.797 17.047 17.719 1 92.75 104 PHE A N 1
ATOM 782 C CA . PHE A 1 104 ? 6.746 17.672 18.516 1 92.75 104 PHE A CA 1
ATOM 783 C C . PHE A 1 104 ? 7.262 18.031 19.891 1 92.75 104 PHE A C 1
ATOM 785 O O . PHE A 1 104 ? 8.258 17.484 20.359 1 92.75 104 PHE A O 1
ATOM 792 N N . LEU A 1 105 ? 6.652 19.047 20.453 1 90.69 105 LEU A N 1
ATOM 793 C CA . LEU A 1 105 ? 7.086 19.516 21.766 1 90.69 105 LEU A CA 1
ATOM 794 C C . LEU A 1 105 ? 6.438 18.703 22.875 1 90.69 105 LEU A C 1
ATOM 796 O O . LEU A 1 105 ? 5.215 18.562 22.922 1 90.69 105 LEU A O 1
ATOM 800 N N . PRO A 1 106 ? 7.191 18.188 23.75 1 88.19 106 PRO A N 1
ATOM 801 C CA . PRO A 1 106 ? 8.641 18.328 23.891 1 88.19 106 PRO A CA 1
ATOM 802 C C . PRO A 1 106 ? 9.43 17.297 23.078 1 88.19 106 PRO A C 1
ATOM 804 O O . PRO A 1 106 ? 10.648 17.406 22.969 1 88.19 106 PRO A O 1
ATOM 807 N N . GLY A 1 107 ? 8.773 16.344 22.562 1 85.69 107 GLY A N 1
ATOM 808 C CA . GLY A 1 107 ? 9.398 15.297 21.75 1 85.69 107 GLY A CA 1
ATOM 809 C C . GLY A 1 107 ? 9.477 13.961 22.469 1 85.69 107 GLY A C 1
ATOM 810 O O . GLY A 1 107 ? 9.211 13.883 23.672 1 85.69 107 GLY A O 1
ATOM 811 N N . HIS A 1 108 ? 9.82 12.945 21.625 1 81.44 108 HIS A N 1
ATOM 812 C CA . HIS A 1 108 ? 10.078 11.609 22.141 1 81.44 108 HIS A CA 1
ATOM 813 C C . HIS A 1 108 ? 11.57 11.391 22.391 1 81.44 108 HIS A C 1
ATOM 815 O O . HIS A 1 108 ? 12.406 12.117 21.844 1 81.44 108 HIS A O 1
ATOM 821 N N . TRP A 1 109 ? 11.758 10.477 23.344 1 85.44 109 TRP A N 1
ATOM 822 C CA . TRP A 1 109 ? 13.156 10.211 23.641 1 85.44 109 TRP A CA 1
ATOM 823 C C . TRP A 1 109 ? 13.406 8.711 23.828 1 85.44 109 TRP A C 1
ATOM 825 O O . TRP A 1 109 ? 12.789 8.086 24.688 1 85.44 109 TRP A O 1
ATOM 835 N N . ARG A 1 110 ? 14.234 8.172 22.969 1 89.06 110 ARG A N 1
ATOM 836 C CA . ARG A 1 110 ? 14.75 6.812 23.078 1 89.06 110 ARG A CA 1
ATOM 837 C C . ARG A 1 110 ? 16.25 6.816 23.359 1 89.06 110 ARG A C 1
ATOM 839 O O . ARG A 1 110 ? 17.062 6.723 22.438 1 89.06 110 ARG A O 1
ATOM 846 N N . PRO A 1 111 ? 16.594 6.723 24.625 1 90 111 PRO A N 1
ATOM 847 C CA . PRO A 1 111 ? 17.984 6.996 25 1 90 111 PRO A CA 1
ATOM 848 C C . PRO A 1 111 ? 18.938 5.875 24.609 1 90 111 PRO A C 1
ATOM 850 O O . PRO A 1 111 ? 20.156 6.059 24.625 1 90 111 PRO A O 1
ATOM 853 N N . TYR A 1 112 ? 18.375 4.691 24.219 1 93.81 112 TYR A N 1
ATOM 854 C CA . TYR A 1 112 ? 19.266 3.553 24.031 1 93.81 112 TYR A CA 1
ATOM 855 C C . TYR A 1 112 ? 19.297 3.123 22.578 1 93.81 112 TYR A C 1
ATOM 857 O O . TYR A 1 112 ? 19.844 2.066 22.25 1 93.81 112 TYR A O 1
ATOM 865 N N . GLU A 1 113 ? 18.703 3.922 21.703 1 94.62 113 GLU A N 1
ATOM 866 C CA . GLU A 1 113 ? 18.734 3.605 20.281 1 94.62 113 GLU A CA 1
ATOM 867 C C . GLU A 1 113 ? 20.125 3.809 19.703 1 94.62 113 GLU A C 1
ATOM 869 O O . GLU A 1 113 ? 21 4.371 20.359 1 94.62 113 GLU A O 1
ATOM 874 N N . LYS A 1 114 ? 20.359 3.311 18.469 1 95.44 114 LYS A N 1
ATOM 875 C CA . LYS A 1 114 ? 21.656 3.299 17.797 1 95.44 114 LYS A CA 1
ATOM 876 C C . LYS A 1 114 ? 22.203 4.711 17.641 1 95.44 114 LYS A C 1
ATOM 878 O O . LYS A 1 114 ? 23.422 4.922 17.703 1 95.44 114 LYS A O 1
ATOM 883 N N . LEU A 1 115 ? 21.328 5.691 17.453 1 96.5 115 LEU A N 1
ATOM 884 C CA . LEU A 1 115 ? 21.734 7.086 17.297 1 96.5 115 LEU A CA 1
ATOM 885 C C . LEU A 1 115 ? 21.219 7.934 18.453 1 96.5 115 LEU A C 1
ATOM 887 O O . LEU A 1 115 ? 20.109 7.711 18.953 1 96.5 115 LEU A O 1
ATOM 891 N N . ARG A 1 116 ? 22.047 8.789 18.891 1 94.81 116 ARG A N 1
ATOM 892 C CA . ARG A 1 116 ? 21.594 9.875 19.75 1 94.81 116 ARG A CA 1
ATOM 893 C C . ARG A 1 116 ? 21.031 11.031 18.938 1 94.81 116 ARG A C 1
ATOM 895 O O . ARG A 1 116 ? 21.766 11.688 18.188 1 94.81 116 ARG A O 1
ATOM 902 N N . VAL A 1 117 ? 19.766 11.25 19.109 1 94.44 117 VAL A N 1
ATOM 903 C CA . VAL A 1 117 ? 19.078 12.195 18.234 1 94.44 117 VAL A CA 1
ATOM 904 C C . VAL A 1 117 ? 19.141 13.602 18.844 1 94.44 117 VAL A C 1
ATOM 906 O O . VAL A 1 117 ? 19.297 13.75 20.062 1 94.44 117 VAL A O 1
ATOM 909 N N . PRO A 1 118 ? 19.094 14.648 18.031 1 93.62 118 PRO A N 1
ATOM 910 C CA . PRO A 1 118 ? 19.094 16.016 18.562 1 93.62 118 PRO A CA 1
ATOM 911 C C . PRO A 1 118 ? 17.781 16.375 19.234 1 93.62 118 PRO A C 1
ATOM 913 O O . PRO A 1 118 ? 16.719 15.867 18.859 1 93.62 118 PRO A O 1
ATOM 916 N N . ALA A 1 119 ? 17.859 17.203 20.203 1 90.44 119 ALA A N 1
ATOM 917 C CA . ALA A 1 119 ? 16.672 17.812 20.797 1 90.44 119 ALA A CA 1
ATOM 918 C C . ALA A 1 119 ? 16.266 19.062 20 1 90.44 119 ALA A C 1
ATOM 920 O O . ALA A 1 119 ? 17.047 19.594 19.219 1 90.44 119 ALA A O 1
ATOM 921 N N . ASN A 1 120 ? 15.023 19.406 20.219 1 92.94 120 ASN A N 1
ATOM 922 C CA . ASN A 1 120 ? 14.617 20.719 19.719 1 92.94 120 ASN A CA 1
ATOM 923 C C . ASN A 1 120 ? 15.484 21.828 20.297 1 92.94 120 ASN A C 1
ATOM 925 O O . ASN A 1 120 ? 15.844 21.797 21.469 1 92.94 120 ASN A O 1
ATOM 929 N N . LYS A 1 121 ? 15.789 22.844 19.484 1 91.94 121 LYS A N 1
ATOM 930 C CA . LYS A 1 121 ? 16.562 24 19.953 1 91.94 121 LYS A CA 1
ATOM 931 C C . LYS A 1 121 ? 15.844 24.719 21.078 1 91.94 121 LYS A C 1
ATOM 933 O O . LYS A 1 121 ? 16.484 25.188 22.031 1 91.94 121 LYS A O 1
ATOM 938 N N . THR A 1 122 ? 14.555 24.844 20.875 1 90.75 122 THR A N 1
ATOM 939 C CA . THR A 1 122 ? 13.672 25.422 21.891 1 90.75 122 THR A CA 1
ATOM 940 C C . THR A 1 122 ? 12.406 24.578 22.047 1 90.75 122 THR A C 1
ATOM 942 O O . THR A 1 122 ? 12.109 23.734 21.188 1 90.75 122 THR A O 1
ATOM 945 N N . GLN A 1 123 ? 11.758 24.75 23.156 1 92.62 123 GLN A N 1
ATOM 946 C CA . GLN A 1 123 ? 10.477 24.094 23.375 1 92.62 123 GLN A CA 1
ATOM 947 C C . GLN A 1 123 ? 9.312 25.062 23.156 1 92.62 123 GLN A C 1
ATOM 949 O O . GLN A 1 123 ? 8.305 25 23.859 1 92.62 123 GLN A O 1
ATOM 954 N N . TYR A 1 124 ? 9.531 26.047 22.312 1 93.94 124 TYR A N 1
ATOM 955 C CA . TYR A 1 124 ? 8.578 27.047 21.859 1 93.94 124 TYR A CA 1
ATOM 956 C C . TYR A 1 124 ? 9.039 27.672 20.547 1 93.94 124 TYR A C 1
ATOM 958 O O . TYR A 1 124 ? 10.195 27.5 20.141 1 93.94 124 TYR A O 1
ATOM 966 N N . LEU A 1 125 ? 8.164 28.219 19.844 1 96.12 125 LEU A N 1
ATOM 967 C CA . LEU A 1 125 ? 8.562 29 18.672 1 96.12 125 LEU A CA 1
ATOM 968 C C . LEU A 1 125 ? 9.344 30.25 19.094 1 96.12 125 LEU A C 1
ATOM 970 O O . LEU A 1 125 ? 8.812 31.109 19.797 1 96.12 125 LEU A O 1
ATOM 974 N N . PRO A 1 126 ? 10.594 30.344 18.672 1 93.94 126 PRO A N 1
ATOM 975 C CA . PRO A 1 126 ? 11.398 31.5 19.078 1 93.94 126 PRO A CA 1
ATOM 976 C C . PRO A 1 126 ? 10.758 32.844 18.672 1 93.94 126 PRO A C 1
ATOM 978 O O . PRO A 1 126 ? 10.25 32.969 17.562 1 93.94 126 PRO A O 1
ATOM 981 N N . GLU A 1 127 ? 10.891 33.812 19.516 1 92.25 127 GLU A N 1
ATOM 982 C CA . GLU A 1 127 ? 10.172 35.094 19.359 1 92.25 127 GLU A CA 1
ATOM 983 C C . GLU A 1 127 ? 10.781 35.938 18.266 1 92.25 127 GLU A C 1
ATOM 985 O O . GLU A 1 127 ? 10.164 36.906 17.797 1 92.25 127 GLU A O 1
ATOM 990 N N . GLU A 1 128 ? 11.977 35.625 17.906 1 92 128 GLU A N 1
ATOM 991 C CA . GLU A 1 128 ? 12.625 36.406 16.875 1 92 128 GLU A CA 1
ATOM 992 C C . GLU A 1 128 ? 11.992 36.156 15.508 1 92 128 GLU A C 1
ATOM 994 O O . GLU A 1 128 ? 12.18 36.938 14.57 1 92 128 GLU A O 1
ATOM 999 N N . TYR A 1 129 ? 11.32 35.031 15.391 1 94.12 129 TYR A N 1
ATOM 1000 C CA . TYR A 1 129 ? 10.609 34.75 14.141 1 94.12 129 TYR A CA 1
ATOM 1001 C C . TYR A 1 129 ? 9.227 35.406 14.148 1 94.12 129 TYR A C 1
ATOM 1003 O O . TYR A 1 129 ? 8.438 35.188 15.062 1 94.12 129 TYR A O 1
ATOM 1011 N N . GLN A 1 130 ? 8.984 36.188 13.133 1 95.62 130 GLN A N 1
ATOM 1012 C CA . GLN A 1 130 ? 7.656 36.781 13 1 95.62 130 GLN A CA 1
ATOM 1013 C C . GLN A 1 130 ? 6.656 35.75 12.484 1 95.62 130 GLN A C 1
ATOM 1015 O O . GLN A 1 130 ? 6.98 34.938 11.609 1 95.62 130 GLN A O 1
ATOM 1020 N N . THR A 1 131 ? 5.484 35.781 13.062 1 97.44 131 THR A N 1
ATOM 1021 C CA . THR A 1 131 ? 4.422 34.875 12.68 1 97.44 131 THR A CA 1
ATOM 1022 C C . THR A 1 131 ? 3.477 35.5 11.672 1 97.44 131 THR A C 1
ATOM 1024 O O . THR A 1 131 ? 3.533 36.719 11.445 1 97.44 131 THR A O 1
ATOM 1027 N N . ILE A 1 132 ? 2.656 34.688 11.078 1 98.25 132 ILE A N 1
ATOM 1028 C CA . ILE A 1 132 ? 1.585 35.156 10.219 1 98.25 132 ILE A CA 1
ATOM 1029 C C . ILE A 1 132 ? 0.728 36.156 10.992 1 98.25 132 ILE A C 1
ATOM 1031 O O . ILE A 1 132 ? 0.379 37.219 10.461 1 98.25 132 ILE A O 1
ATOM 1035 N N . GLY A 1 133 ? 0.339 35.844 12.242 1 98 133 GLY A N 1
ATOM 1036 C CA . GLY A 1 133 ? -0.479 36.719 13.062 1 98 133 GLY A CA 1
ATOM 1037 C C . GLY A 1 133 ? 0.128 38.094 13.258 1 98 133 GLY A C 1
ATOM 1038 O O . GLY A 1 133 ? -0.554 39.125 13.086 1 98 133 GLY A O 1
ATOM 1039 N N . GLU A 1 134 ? 1.395 38.156 13.531 1 97.38 134 GLU A N 1
ATOM 1040 C CA . GLU A 1 134 ? 2.08 39.438 13.766 1 97.38 134 GLU A CA 1
ATOM 1041 C C . GLU A 1 134 ? 2.111 40.281 12.5 1 97.38 134 GLU A C 1
ATOM 1043 O O . GLU A 1 134 ? 1.788 41.469 12.539 1 97.38 134 GLU A O 1
ATOM 1048 N N . ASN A 1 135 ? 2.506 39.688 11.43 1 97.19 135 ASN A N 1
ATOM 1049 C CA . ASN A 1 135 ? 2.67 40.438 10.188 1 97.19 135 ASN A CA 1
ATOM 1050 C C . ASN A 1 135 ? 1.329 40.906 9.641 1 97.19 135 ASN A C 1
ATOM 1052 O O . ASN A 1 135 ? 1.229 42 9.117 1 97.19 135 ASN A O 1
ATOM 1056 N N . LEU A 1 136 ? 0.303 40.062 9.734 1 97.88 136 LEU A N 1
ATOM 1057 C CA . LEU A 1 136 ? -1 40.469 9.227 1 97.88 136 LEU A CA 1
ATOM 1058 C C . LEU A 1 136 ? -1.635 41.5 10.156 1 97.88 136 LEU A C 1
ATOM 1060 O O . LEU A 1 136 ? -2.33 42.406 9.695 1 97.88 136 LEU A O 1
ATOM 1064 N N . LYS A 1 137 ? -1.439 41.375 11.43 1 97.81 137 LYS A N 1
ATOM 1065 C CA . LYS A 1 137 ? -1.881 42.406 12.352 1 97.81 137 LYS A CA 1
ATOM 1066 C C . LYS A 1 137 ? -1.261 43.75 12 1 97.81 137 LYS A C 1
ATOM 1068 O O . LYS A 1 137 ? -1.955 44.781 11.961 1 97.81 137 LYS A O 1
ATOM 1073 N N . GLU A 1 138 ? -0.008 43.75 11.719 1 96.56 138 GLU A N 1
ATOM 1074 C CA . GLU A 1 138 ? 0.699 44.969 11.32 1 96.56 138 GLU A CA 1
ATOM 1075 C C . GLU A 1 138 ? 0.142 45.531 10.016 1 96.56 138 GLU A C 1
ATOM 1077 O O . GLU A 1 138 ? 0.142 46.75 9.805 1 96.56 138 GLU A O 1
ATOM 1082 N N . ALA A 1 139 ? -0.374 44.656 9.227 1 96.62 139 ALA A N 1
ATOM 1083 C CA . ALA A 1 139 ? -0.932 45.062 7.941 1 96.62 139 ALA A CA 1
ATOM 1084 C C . ALA A 1 139 ? -2.375 45.531 8.094 1 96.62 139 ALA A C 1
ATOM 1086 O O . ALA A 1 139 ? -3.025 45.875 7.105 1 96.62 139 ALA A O 1
ATOM 1087 N N . GLY A 1 140 ? -2.93 45.469 9.273 1 97 140 GLY A N 1
ATOM 1088 C CA . GLY A 1 140 ? -4.242 46.062 9.523 1 97 140 GLY A CA 1
ATOM 1089 C C . GLY A 1 140 ? -5.328 45 9.703 1 97 140 GLY A C 1
ATOM 1090 O O . GLY A 1 140 ? -6.496 45.344 9.906 1 97 140 GLY A O 1
ATOM 1091 N N . TYR A 1 141 ? -4.992 43.75 9.711 1 98.38 141 TYR A N 1
ATOM 1092 C CA . TYR A 1 141 ? -5.977 42.688 9.914 1 98.38 141 TYR A CA 1
ATOM 1093 C C . TYR A 1 141 ? -6.34 42.562 11.391 1 98.38 141 TYR A C 1
ATOM 1095 O O . TYR A 1 141 ? -5.484 42.719 12.266 1 98.38 141 TYR A O 1
ATOM 1103 N N . LYS A 1 142 ? -7.582 42.312 11.633 1 98.62 142 LYS A N 1
ATOM 1104 C CA . LYS A 1 142 ? -7.926 41.688 12.898 1 98.62 142 LYS A CA 1
ATOM 1105 C C . LYS A 1 142 ? -7.57 40.188 12.875 1 98.62 142 LYS A C 1
ATOM 1107 O O . LYS A 1 142 ? -7.867 39.5 11.906 1 98.62 142 LYS A O 1
ATOM 1112 N N . THR A 1 143 ? -6.906 39.719 13.922 1 98.81 143 THR A N 1
ATOM 1113 C CA . THR A 1 143 ? -6.375 38.375 13.883 1 98.81 143 THR A CA 1
ATOM 1114 C C . THR A 1 143 ? -6.988 37.531 14.992 1 98.81 143 THR A C 1
ATOM 1116 O O . THR A 1 143 ? -7.109 37.969 16.141 1 98.81 143 THR A O 1
ATOM 1119 N N . GLY A 1 144 ? -7.504 36.312 14.664 1 98.88 144 GLY A N 1
ATOM 1120 C CA . GLY A 1 144 ? -8.07 35.344 15.594 1 98.88 144 GLY A CA 1
ATOM 1121 C C . GLY A 1 144 ? -7.422 33.969 15.5 1 98.88 144 GLY A C 1
ATOM 1122 O O . GLY A 1 144 ? -7.109 33.5 14.398 1 98.88 144 GLY A O 1
ATOM 1123 N N . TYR A 1 145 ? -7.117 33.344 16.641 1 98.81 145 TYR A N 1
ATOM 1124 C CA . TYR A 1 145 ? -6.582 32 16.719 1 98.81 145 TYR A CA 1
ATOM 1125 C C . TYR A 1 145 ? -7.391 31.156 17.703 1 98.81 145 TYR A C 1
ATOM 1127 O O . TYR A 1 145 ? -7.461 31.469 18.891 1 98.81 145 TYR A O 1
ATOM 1135 N N . PHE A 1 146 ? -7.934 30.078 17.281 1 98.69 146 PHE A N 1
ATOM 1136 C CA . PHE A 1 146 ? -8.734 29.203 18.141 1 98.69 146 PHE A CA 1
ATOM 1137 C C . PHE A 1 146 ? -8.336 27.75 17.953 1 98.69 146 PHE A C 1
ATOM 1139 O O . PHE A 1 146 ? -8.445 27.203 16.859 1 98.69 146 PHE A O 1
ATOM 1146 N N . GLY A 1 147 ? -7.855 27.125 19 1 98.06 147 GLY A N 1
ATOM 1147 C CA . GLY A 1 147 ? -7.555 25.703 18.953 1 98.06 147 GLY A CA 1
ATOM 1148 C C . GLY A 1 147 ? -6.121 25.375 19.344 1 98.06 147 GLY A C 1
ATOM 1149 O O . GLY A 1 147 ? -5.535 26.062 20.188 1 98.06 147 GLY A O 1
ATOM 1150 N N . LYS A 1 148 ? -5.555 24.266 18.766 1 97 148 LYS A N 1
ATOM 1151 C CA . LYS A 1 148 ? -4.246 23.734 19.156 1 97 148 LYS A CA 1
ATOM 1152 C C . LYS A 1 148 ? -3.121 24.594 18.594 1 97 148 LYS A C 1
ATOM 1154 O O . LYS A 1 148 ? -3.062 24.844 17.391 1 97 148 LYS A O 1
ATOM 1159 N N . TRP A 1 149 ? -2.268 25.141 19.484 1 97.12 149 TRP A N 1
ATOM 1160 C CA . TRP A 1 149 ? -1.111 25.953 19.125 1 97.12 149 TRP A CA 1
ATOM 1161 C C . TRP A 1 149 ? 0.152 25.094 19.047 1 97.12 149 TRP A C 1
ATOM 1163 O O . TRP A 1 149 ? 0.738 24.938 17.969 1 97.12 149 TRP A O 1
ATOM 1173 N N . HIS A 1 150 ? 0.54 24.422 20.094 1 95.31 150 HIS A N 1
ATOM 1174 C CA . HIS A 1 150 ? 1.615 23.453 20.297 1 95.31 150 HIS A CA 1
ATOM 1175 C C . HIS A 1 150 ? 2.965 24.047 19.891 1 95.31 150 HIS A C 1
ATOM 1177 O O . HIS A 1 150 ? 3.793 23.359 19.297 1 95.31 150 HIS A O 1
ATOM 1183 N N . LEU A 1 151 ? 3.182 25.359 20.047 1 96.31 151 LEU A N 1
ATOM 1184 C CA . LEU A 1 151 ? 4.445 26.047 19.797 1 96.31 151 LEU A CA 1
ATOM 1185 C C . LEU A 1 151 ? 4.922 26.781 21.047 1 96.31 151 LEU A C 1
ATOM 1187 O O . LEU A 1 151 ? 5.566 27.828 20.953 1 96.31 151 LEU A O 1
ATOM 1191 N N . GLY A 1 152 ? 4.504 26.266 22.172 1 92.12 152 GLY A N 1
ATOM 1192 C CA . GLY A 1 152 ? 4.836 26.812 23.469 1 92.12 152 GLY A CA 1
ATOM 1193 C C . GLY A 1 152 ? 3.646 26.875 24.406 1 92.12 152 GLY A C 1
ATOM 1194 O O . GLY A 1 152 ? 2.5 26.953 23.969 1 92.12 152 GLY A O 1
ATOM 1195 N N . ILE A 1 153 ? 3.93 26.875 25.703 1 87.81 153 ILE A N 1
ATOM 1196 C CA . ILE A 1 153 ? 2.816 26.828 26.641 1 87.81 153 ILE A CA 1
ATOM 1197 C C . ILE A 1 153 ? 2.883 28.031 27.578 1 87.81 153 ILE A C 1
ATOM 1199 O O . ILE A 1 153 ? 1.91 28.344 28.281 1 87.81 153 ILE A O 1
ATOM 1203 N N . LYS A 1 154 ? 3.984 28.688 27.578 1 87.69 154 LYS A N 1
ATOM 1204 C CA . LYS A 1 154 ? 4.109 29.875 28.422 1 87.69 154 LYS A CA 1
ATOM 1205 C C . LYS A 1 154 ? 3.391 31.062 27.812 1 87.69 154 LYS A C 1
ATOM 1207 O O . LYS A 1 154 ? 3.289 31.172 26.594 1 87.69 154 LYS A O 1
ATOM 1212 N N . PRO A 1 155 ? 2.963 31.953 28.609 1 87.31 155 PRO A N 1
ATOM 1213 C CA . PRO A 1 155 ? 2.164 33.094 28.125 1 87.31 155 PRO A CA 1
ATOM 1214 C C . PRO A 1 155 ? 2.848 33.844 26.984 1 87.31 155 PRO A C 1
ATOM 1216 O O . PRO A 1 155 ? 2.199 34.188 26 1 87.31 155 PRO A O 1
ATOM 1219 N N . ASN A 1 156 ? 4.133 34.031 27.109 1 89.69 156 ASN A N 1
ATOM 1220 C CA . ASN A 1 156 ? 4.844 34.812 26.109 1 89.69 156 ASN A CA 1
ATOM 1221 C C . ASN A 1 156 ? 4.898 34.062 24.766 1 89.69 156 ASN A C 1
ATOM 1223 O O . ASN A 1 156 ? 5.168 34.688 23.734 1 89.69 156 ASN A O 1
ATOM 1227 N N . HIS A 1 157 ? 4.621 32.75 24.797 1 93.25 157 HIS A N 1
ATOM 1228 C CA . HIS A 1 157 ? 4.754 31.953 23.578 1 93.25 157 HIS A CA 1
ATOM 1229 C C . HIS A 1 157 ? 3.389 31.578 23.016 1 93.25 157 HIS A C 1
ATOM 1231 O O . HIS A 1 157 ? 3.299 30.828 22.047 1 93.25 157 HIS A O 1
ATOM 1237 N N . LEU A 1 158 ? 2.391 32.125 23.594 1 95.31 158 LEU A N 1
ATOM 1238 C CA . LEU A 1 158 ? 1.037 31.828 23.141 1 95.31 158 LEU A CA 1
ATOM 1239 C C . LEU A 1 158 ? 0.625 32.781 22.031 1 95.31 158 LEU A C 1
ATOM 1241 O O . LEU A 1 158 ? 1.239 33.844 21.859 1 95.31 158 LEU A O 1
ATOM 1245 N N . PRO A 1 159 ? -0.429 32.469 21.281 1 97.38 159 PRO A N 1
ATOM 1246 C CA . PRO A 1 159 ? -0.854 33.281 20.125 1 97.38 159 PRO A CA 1
ATOM 1247 C C . PRO A 1 159 ? -1.128 34.719 20.5 1 97.38 159 PRO A C 1
ATOM 1249 O O . PRO A 1 159 ? -0.85 35.625 19.719 1 97.38 159 PRO A O 1
ATOM 1252 N N . GLU A 1 160 ? -1.624 35 21.719 1 95.81 160 GLU A N 1
ATOM 1253 C CA . GLU A 1 160 ? -1.959 36.375 22.125 1 95.81 160 GLU A CA 1
ATOM 1254 C C . GLU A 1 160 ? -0.725 37.281 22.125 1 95.81 160 GLU A C 1
ATOM 1256 O O . GLU A 1 160 ? -0.835 38.469 21.953 1 95.81 160 GLU A O 1
ATOM 1261 N N . ASN A 1 161 ? 0.428 36.656 22.25 1 95.69 161 ASN A N 1
ATOM 1262 C CA . ASN A 1 161 ? 1.675 37.406 22.234 1 95.69 161 ASN A CA 1
ATOM 1263 C C . ASN A 1 161 ? 2.465 37.156 20.953 1 95.69 161 ASN A C 1
ATOM 1265 O O . ASN A 1 161 ? 3.656 37.469 20.875 1 95.69 161 ASN A O 1
ATOM 1269 N N . GLN A 1 162 ? 1.826 36.594 20.047 1 96.69 162 GLN A N 1
ATOM 1270 C CA . GLN A 1 162 ? 2.449 36.312 18.75 1 96.69 162 GLN A CA 1
ATOM 1271 C C . GLN A 1 162 ? 1.582 36.812 17.609 1 96.69 162 GLN A C 1
ATOM 1273 O O . GLN A 1 162 ? 1.48 36.156 16.562 1 96.69 162 GLN A O 1
ATOM 1278 N N . GLY A 1 163 ? 0.873 37.812 17.844 1 97.5 163 GLY A N 1
ATOM 1279 C CA . GLY A 1 163 ? 0.252 38.562 16.75 1 97.5 163 GLY A CA 1
ATOM 1280 C C . GLY A 1 163 ? -1.24 38.312 16.641 1 97.5 163 GLY A C 1
ATOM 1281 O O . GLY A 1 163 ? -1.902 38.875 15.766 1 97.5 163 GLY A O 1
ATOM 1282 N N . TYR A 1 164 ? -1.861 37.562 17.547 1 98.62 164 TYR A N 1
ATOM 1283 C CA . TYR A 1 164 ? -3.291 37.312 17.453 1 98.62 164 TYR A CA 1
ATOM 1284 C C . TYR A 1 164 ? -4.066 38.125 18.484 1 98.62 164 TYR A C 1
ATOM 1286 O O . TYR A 1 164 ? -3.844 38 19.688 1 98.62 164 TYR A O 1
ATOM 1294 N N . ASP A 1 165 ? -4.988 38.906 17.984 1 98.56 165 ASP A N 1
ATOM 1295 C CA . ASP A 1 165 ? -5.773 39.812 18.797 1 98.56 165 ASP A CA 1
ATOM 1296 C C . ASP A 1 165 ? -6.711 39.031 19.734 1 98.56 165 ASP A C 1
ATOM 1298 O O . ASP A 1 165 ? -6.938 39.438 20.875 1 98.56 165 ASP A O 1
ATOM 1302 N N . GLU A 1 166 ? -7.281 38.031 19.219 1 98.25 166 GLU A N 1
ATOM 1303 C CA . GLU A 1 166 ? -8.141 37.125 19.969 1 98.25 166 GLU A CA 1
ATOM 1304 C C . GLU A 1 166 ? -7.672 35.688 19.844 1 98.25 166 GLU A C 1
ATOM 1306 O O . GLU A 1 166 ? -7.379 35.219 18.734 1 98.25 166 GLU A O 1
ATOM 1311 N N . SER A 1 167 ? -7.531 35.094 20.984 1 98.06 167 SER A N 1
ATOM 1312 C CA . SER A 1 167 ? -7.09 33.688 20.906 1 98.06 167 SER A CA 1
ATOM 1313 C C . SER A 1 167 ? -7.648 32.875 22.062 1 98.06 167 SER A C 1
ATOM 1315 O O . SER A 1 167 ? -7.812 33.375 23.172 1 98.06 167 SER A O 1
ATOM 1317 N N . VAL A 1 168 ? -8.047 31.656 21.812 1 97.44 168 VAL A N 1
ATOM 1318 C CA . VAL A 1 168 ? -8.344 30.594 22.766 1 97.44 168 VAL A CA 1
ATOM 1319 C C . VAL A 1 168 ? -7.578 29.328 22.375 1 97.44 168 VAL A C 1
ATOM 1321 O O . VAL A 1 168 ? -7.863 28.719 21.344 1 97.44 168 VAL A O 1
ATOM 1324 N N . VAL A 1 169 ? -6.664 28.953 23.234 1 96.38 169 VAL A N 1
ATOM 1325 C CA . VAL A 1 169 ? -5.742 27.875 22.906 1 96.38 169 VAL A CA 1
ATOM 1326 C C . VAL A 1 169 ? -6.141 26.609 23.656 1 96.38 169 VAL A C 1
ATOM 1328 O O . VAL A 1 169 ? -6.523 26.656 24.828 1 96.38 169 VAL A O 1
ATOM 1331 N N . TYR A 1 170 ? -6.051 25.516 22.922 1 92 170 TYR A N 1
ATOM 1332 C CA . TYR A 1 170 ? -6.301 24.203 23.5 1 92 170 TYR A CA 1
ATOM 1333 C C . TYR A 1 170 ? -5 23.422 23.656 1 92 170 TYR A C 1
ATOM 1335 O O . TYR A 1 170 ? -4.246 23.281 22.688 1 92 170 TYR A O 1
ATOM 1343 N N . ASN A 1 171 ? -4.766 22.875 24.812 1 79.81 171 ASN A N 1
ATOM 1344 C CA . ASN A 1 171 ? -3.488 22.234 25.094 1 79.81 171 ASN A CA 1
ATOM 1345 C C . ASN A 1 171 ? -3.619 20.719 25.109 1 79.81 171 ASN A C 1
ATOM 1347 O O . ASN A 1 171 ? -2.691 20.016 25.531 1 79.81 171 ASN A O 1
ATOM 1351 N N . GLY A 1 172 ? -4.734 20.188 24.844 1 78.94 172 GLY A N 1
ATOM 1352 C CA . GLY A 1 172 ? -4.898 18.734 24.797 1 78.94 172 GLY A CA 1
ATOM 1353 C C . GLY A 1 172 ? -5.715 18.188 25.938 1 78.94 172 GLY A C 1
ATOM 1354 O O . GLY A 1 172 ? -6 18.906 26.906 1 78.94 172 GLY A O 1
ATOM 1355 N N . GLY A 1 173 ? -6.094 16.938 25.828 1 72.19 173 GLY A N 1
ATOM 1356 C CA . GLY A 1 173 ? -6.652 16.234 26.969 1 72.19 173 GLY A CA 1
ATOM 1357 C C . GLY A 1 173 ? -8.07 15.742 26.734 1 72.19 173 GLY A C 1
ATOM 1358 O O . GLY A 1 173 ? -8.812 15.492 27.688 1 72.19 173 GLY A O 1
ATOM 1359 N N . GLY A 1 174 ? -8.508 15.758 25.609 1 81.19 174 GLY A N 1
ATOM 1360 C CA . GLY A 1 174 ? -9.797 15.133 25.344 1 81.19 174 GLY A CA 1
ATOM 1361 C C . GLY A 1 174 ? -10.727 16 24.531 1 81.19 174 GLY A C 1
ATOM 1362 O O . GLY A 1 174 ? -10.391 17.141 24.203 1 81.19 174 GLY A O 1
ATOM 1363 N N . TYR A 1 175 ? -11.93 15.461 24.203 1 89.56 175 TYR A N 1
ATOM 1364 C CA . TYR A 1 175 ? -12.82 16.109 23.25 1 89.56 175 TYR A CA 1
ATOM 1365 C C . TYR A 1 175 ? -14.094 16.594 23.938 1 89.56 175 TYR A C 1
ATOM 1367 O O . TYR A 1 175 ? -14.93 17.25 23.312 1 89.56 175 TYR A O 1
ATOM 1375 N N . PHE A 1 176 ? -14.148 16.25 25.219 1 87.81 176 PHE A N 1
ATOM 1376 C CA . PHE A 1 176 ? -15.266 16.703 26.047 1 87.81 176 PHE A CA 1
ATOM 1377 C C . PHE A 1 176 ? -14.773 17.266 27.375 1 87.81 176 PHE A C 1
ATOM 1379 O O . PHE A 1 176 ? -13.609 17.094 27.734 1 87.81 176 PHE A O 1
ATOM 1386 N N . ASN A 1 177 ? -15.633 18.047 28.047 1 87.5 177 ASN A N 1
ATOM 1387 C CA . ASN A 1 177 ? -15.289 18.656 29.328 1 87.5 177 ASN A CA 1
ATOM 1388 C C . ASN A 1 177 ? -13.938 19.344 29.281 1 87.5 177 ASN A C 1
ATOM 1390 O O . ASN A 1 177 ? -13.086 19.109 30.141 1 87.5 177 ASN A O 1
ATOM 1394 N N . PHE A 1 178 ? -13.664 20.125 28.25 1 86.44 178 PHE A N 1
ATOM 1395 C CA . PHE A 1 178 ? -12.359 20.688 27.922 1 86.44 178 PHE A CA 1
ATOM 1396 C C . PHE A 1 178 ? -12.242 22.109 28.438 1 86.44 178 PHE A C 1
ATOM 1398 O O . PHE A 1 178 ? -11.227 22.781 28.219 1 86.44 178 PHE A O 1
ATOM 1405 N N . GLY A 1 179 ? -13.242 22.688 29.047 1 85.38 179 GLY A N 1
ATOM 1406 C CA . GLY A 1 179 ? -13.289 24.109 29.391 1 85.38 179 GLY A CA 1
ATOM 1407 C C . GLY A 1 179 ? -12.07 24.578 30.156 1 85.38 179 GLY A C 1
ATOM 1408 O O . GLY A 1 179 ? -11.508 25.641 29.844 1 85.38 179 GLY A O 1
ATOM 1409 N N . ALA A 1 180 ? -11.602 23.75 31.062 1 82.94 180 ALA A N 1
ATOM 1410 C CA . ALA A 1 180 ? -10.469 24.094 31.906 1 82.94 180 ALA A CA 1
ATOM 1411 C C . ALA A 1 180 ? -9.148 23.906 31.172 1 82.94 180 ALA A C 1
ATOM 1413 O O . ALA A 1 180 ? -8.117 24.438 31.594 1 82.94 180 ALA A O 1
ATOM 1414 N N . LYS A 1 181 ? -9.203 23.281 30.047 1 85.88 181 LYS A N 1
ATOM 1415 C CA . LYS A 1 181 ? -8.008 23 29.266 1 85.88 181 LYS A CA 1
ATOM 1416 C C . LYS A 1 181 ? -7.781 24.047 28.203 1 85.88 181 LYS A C 1
ATOM 1418 O O . LYS A 1 181 ? -6.801 23.984 27.453 1 85.88 181 LYS A O 1
ATOM 1423 N N . LEU A 1 182 ? -8.664 24.953 28.125 1 89.88 182 LEU A N 1
ATOM 1424 C CA . LEU A 1 182 ? -8.523 26.078 27.219 1 89.88 182 LEU A CA 1
ATOM 1425 C C . LEU A 1 182 ? -7.809 27.234 27.891 1 89.88 182 LEU A C 1
ATOM 1427 O O . LEU A 1 182 ? -7.922 27.422 29.109 1 89.88 182 LEU A O 1
ATOM 1431 N N . HIS A 1 183 ? -7.039 27.984 27.109 1 90.5 183 HIS A N 1
ATOM 1432 C CA . HIS A 1 183 ? -6.418 29.203 27.594 1 90.5 183 HIS A CA 1
ATOM 1433 C C . HIS A 1 183 ? -6.836 30.406 26.734 1 90.5 183 HIS A C 1
ATOM 1435 O O . HIS A 1 183 ? -6.488 30.469 25.562 1 90.5 183 HIS A O 1
ATOM 1441 N N . PRO A 1 184 ? -7.438 31.438 27.312 1 92.44 184 PRO A N 1
ATOM 1442 C CA . PRO A 1 184 ? -7.996 31.422 28.672 1 92.44 184 PRO A CA 1
ATOM 1443 C C . PRO A 1 184 ? -9.117 30.391 28.828 1 92.44 184 PRO A C 1
ATOM 1445 O O . PRO A 1 184 ? -9.703 29.953 27.844 1 92.44 184 PRO A O 1
ATOM 1448 N N . PRO A 1 185 ? -9.375 29.984 30.078 1 91.5 185 PRO A N 1
ATOM 1449 C CA . PRO A 1 185 ? -10.477 29.031 30.281 1 91.5 185 PRO A CA 1
ATOM 1450 C C . PRO A 1 185 ? -11.805 29.562 29.766 1 91.5 185 PRO A C 1
ATOM 1452 O O . PRO A 1 185 ? -12.062 30.766 29.812 1 91.5 185 PRO A O 1
ATOM 1455 N N . GLN A 1 186 ? -12.539 28.672 29.125 1 91.62 186 GLN A N 1
ATOM 1456 C CA . GLN A 1 186 ? -13.867 28.969 28.594 1 91.62 186 GLN A CA 1
ATOM 1457 C C . GLN A 1 186 ? -14.93 28.078 29.234 1 91.62 186 GLN A C 1
ATOM 1459 O O . GLN A 1 186 ? -14.625 26.969 29.688 1 91.62 186 GLN A O 1
ATOM 1464 N N . GLU A 1 187 ? -16.109 28.609 29.344 1 91.81 187 GLU A N 1
ATOM 1465 C CA . GLU A 1 187 ? -17.234 27.797 29.812 1 91.81 187 GLU A CA 1
ATOM 1466 C C . GLU A 1 187 ? -18.078 27.297 28.641 1 91.81 187 GLU A C 1
ATOM 1468 O O . GLU A 1 187 ? -18.609 28.094 27.859 1 91.81 187 GLU A O 1
ATOM 1473 N N . PHE A 1 188 ? -18.141 26.031 28.453 1 92.62 188 PHE A N 1
ATOM 1474 C CA . PHE A 1 188 ? -19 25.344 27.5 1 92.62 188 PHE A CA 1
ATOM 1475 C C . PHE A 1 188 ? -19.75 24.203 28.188 1 92.62 188 PHE A C 1
ATOM 1477 O O . PHE A 1 188 ? -19.312 23.688 29.219 1 92.62 188 PHE A O 1
ATOM 1484 N N . PRO A 1 189 ? -20.922 23.859 27.656 1 92.69 189 PRO A N 1
ATOM 1485 C CA . PRO A 1 189 ? -21.562 22.656 28.172 1 92.69 189 PRO A CA 1
ATOM 1486 C C . PRO A 1 189 ? -20.641 21.438 28.141 1 92.69 189 PRO A C 1
ATOM 1488 O O . PRO A 1 189 ? -19.859 21.266 27.203 1 92.69 189 PRO A O 1
ATOM 1491 N N . LYS A 1 190 ? -20.828 20.562 29.109 1 90.44 190 LYS A N 1
ATOM 1492 C CA . LYS A 1 190 ? -19.938 19.422 29.281 1 90.44 190 LYS A CA 1
ATOM 1493 C C . LYS A 1 190 ? -20.062 18.438 28.125 1 90.44 190 LYS A C 1
ATOM 1495 O O . LYS A 1 190 ? -19.141 17.672 27.844 1 90.44 190 LYS A O 1
ATOM 1500 N N . ASP A 1 191 ? -21.203 18.484 27.469 1 91.94 191 ASP A N 1
ATOM 1501 C CA . ASP A 1 191 ? -21.438 17.516 26.406 1 91.94 191 ASP A CA 1
ATOM 1502 C C . ASP A 1 191 ? -21.125 18.109 25.031 1 91.94 191 ASP A C 1
ATOM 1504 O O . ASP A 1 191 ? -21.281 17.438 24.016 1 91.94 191 ASP A O 1
ATOM 1508 N N . LYS A 1 192 ? -20.672 19.344 25.062 1 95.06 192 LYS A N 1
ATOM 1509 C CA . LYS A 1 192 ? -20.266 19.938 23.797 1 95.06 192 LYS A CA 1
ATOM 1510 C C . LYS A 1 192 ? -18.906 19.406 23.344 1 95.06 192 LYS A C 1
ATOM 1512 O O . LYS A 1 192 ? -17.969 19.328 24.141 1 95.06 192 LYS A O 1
ATOM 1517 N N . VAL A 1 193 ? -18.891 19.016 22.125 1 95.81 193 VAL A N 1
ATOM 1518 C CA . VAL A 1 193 ? -17.625 18.484 21.625 1 95.81 193 VAL A CA 1
ATOM 1519 C C . VAL A 1 193 ? -16.672 19.641 21.281 1 95.81 193 VAL A C 1
ATOM 1521 O O . VAL A 1 193 ? -17.125 20.703 20.875 1 95.81 193 VAL A O 1
ATOM 1524 N N . LEU A 1 194 ? -15.383 19.469 21.438 1 96.69 194 LEU A N 1
ATOM 1525 C CA . LEU A 1 194 ? -14.352 20.484 21.297 1 96.69 194 LEU A CA 1
ATOM 1526 C C . LEU A 1 194 ? -14.445 21.172 19.938 1 96.69 194 LEU A C 1
ATOM 1528 O O . LEU A 1 194 ? -14.352 22.391 19.844 1 96.69 194 LEU A O 1
ATOM 1532 N N . SER A 1 195 ? -14.633 20.359 18.875 1 97.19 195 SER A N 1
ATOM 1533 C CA . SER A 1 195 ? -14.695 20.922 17.516 1 97.19 195 SER A CA 1
ATOM 1534 C C . SER A 1 195 ? -15.844 21.922 17.391 1 97.19 195 SER A C 1
ATOM 1536 O O . SER A 1 195 ? -15.703 22.953 16.719 1 97.19 195 SER A O 1
ATOM 1538 N N . GLU A 1 196 ? -16.953 21.641 17.984 1 97.69 196 GLU A N 1
ATOM 1539 C CA . GLU A 1 196 ? -18.094 22.547 17.969 1 97.69 196 GLU A CA 1
ATOM 1540 C C . GLU A 1 196 ? -17.781 23.844 18.719 1 97.69 196 GLU A C 1
ATOM 1542 O O . GLU A 1 196 ? -18.141 24.938 18.266 1 97.69 196 GLU A O 1
ATOM 1547 N N . ALA A 1 197 ? -17.172 23.703 19.844 1 97.62 197 ALA A N 1
ATOM 1548 C CA . ALA A 1 197 ? -16.812 24.859 20.641 1 97.62 197 ALA A CA 1
ATOM 1549 C C . ALA A 1 197 ? -15.852 25.781 19.891 1 97.62 197 ALA A C 1
ATOM 1551 O O . ALA A 1 197 ? -16.047 27 19.859 1 97.62 197 ALA A O 1
ATOM 1552 N N . LEU A 1 198 ? -14.812 25.203 19.297 1 98.31 198 LEU A N 1
ATOM 1553 C CA . LEU A 1 198 ? -13.844 25.969 18.531 1 98.31 198 LEU A CA 1
ATOM 1554 C C . LEU A 1 198 ? -14.508 26.656 17.328 1 98.31 198 LEU A C 1
ATOM 1556 O O . LEU A 1 198 ? -14.164 27.781 16.984 1 98.31 198 LEU A O 1
ATOM 1560 N N . THR A 1 199 ? -15.453 25.969 16.719 1 98.75 199 THR A N 1
ATOM 1561 C CA . THR A 1 199 ? -16.203 26.531 15.609 1 98.75 199 THR A CA 1
ATOM 1562 C C . THR A 1 199 ? -17.047 27.703 16.062 1 98.75 199 THR A C 1
ATOM 1564 O O . THR A 1 199 ? -17.125 28.734 15.391 1 98.75 199 THR A O 1
ATOM 1567 N N . ASP A 1 200 ? -17.734 27.562 17.234 1 98.56 200 ASP A N 1
ATOM 1568 C CA . ASP A 1 200 ? -18.531 28.656 17.781 1 98.56 200 ASP A CA 1
ATOM 1569 C C . ASP A 1 200 ? -17.672 29.906 18 1 98.56 200 ASP A C 1
ATOM 1571 O O . ASP A 1 200 ? -18.078 31.016 17.641 1 98.56 200 ASP A O 1
ATOM 1575 N N . LEU A 1 201 ? -16.5 29.719 18.594 1 98.5 201 LEU A N 1
ATOM 1576 C CA . LEU A 1 201 ? -15.594 30.844 18.828 1 98.5 201 LEU A CA 1
ATOM 1577 C C . LEU A 1 201 ? -15.203 31.5 17.516 1 98.5 201 LEU A C 1
ATOM 1579 O O . LEU A 1 201 ? -15.133 32.719 17.438 1 98.5 201 LEU A O 1
ATOM 1583 N N . SER A 1 202 ? -14.961 30.703 16.516 1 98.88 202 SER A N 1
ATOM 1584 C CA . SER A 1 202 ? -14.57 31.203 15.203 1 98.88 202 SER A CA 1
ATOM 1585 C C . SER A 1 202 ? -15.711 31.984 14.555 1 98.88 202 SER A C 1
ATOM 1587 O O . SER A 1 202 ? -15.477 33.031 13.938 1 98.88 202 SER A O 1
ATOM 1589 N N . ILE A 1 203 ? -16.906 31.453 14.641 1 98.88 203 ILE A N 1
ATOM 1590 C CA . ILE A 1 203 ? -18.078 32.094 14.07 1 98.88 203 ILE A CA 1
ATOM 1591 C C . ILE A 1 203 ? -18.312 33.438 14.758 1 98.88 203 ILE A C 1
ATOM 1593 O O . ILE A 1 203 ? -18.578 34.438 14.102 1 98.88 203 ILE A O 1
ATOM 1597 N N . ASP A 1 204 ? -18.203 33.469 16.094 1 98.69 204 ASP A N 1
ATOM 1598 C CA . ASP A 1 204 ? -18.312 34.719 16.828 1 98.69 204 ASP A CA 1
ATOM 1599 C C . ASP A 1 204 ? -17.266 35.75 16.359 1 98.69 204 ASP A C 1
ATOM 1601 O O . ASP A 1 204 ? -17.578 36.938 16.203 1 98.69 204 ASP A O 1
ATOM 1605 N N . PHE A 1 205 ? -16.078 35.344 16.156 1 98.75 205 PHE A N 1
ATOM 1606 C CA . PHE A 1 205 ? -14.992 36.188 15.672 1 98.75 205 PHE A CA 1
ATOM 1607 C C . PHE A 1 205 ? -15.344 36.781 14.32 1 98.75 205 PHE A C 1
ATOM 1609 O O . PHE A 1 205 ? -15.164 38 14.102 1 98.75 205 PHE A O 1
ATOM 1616 N N . ILE A 1 206 ? -15.82 35.906 13.398 1 98.81 206 ILE A N 1
ATOM 1617 C CA . ILE A 1 206 ? -16.219 36.344 12.07 1 98.81 206 ILE A CA 1
ATOM 1618 C C . ILE A 1 206 ? -17.297 37.406 12.188 1 98.81 206 ILE A C 1
ATOM 1620 O O . ILE A 1 206 ? -17.203 38.469 11.562 1 98.81 206 ILE A O 1
ATOM 1624 N N . GLU A 1 207 ? -18.281 37.188 13.039 1 98.38 207 GLU A N 1
ATOM 1625 C CA . GLU A 1 207 ? -19.391 38.094 13.219 1 98.38 207 GLU A CA 1
ATOM 1626 C C . GLU A 1 207 ? -18.922 39.438 13.789 1 98.38 207 GLU A C 1
ATOM 1628 O O . GLU A 1 207 ? -19.375 40.5 13.336 1 98.38 207 GLU A O 1
ATOM 1633 N N . SER A 1 208 ? -18.047 39.406 14.688 1 98.38 208 SER A N 1
ATOM 1634 C CA . SER A 1 208 ? -17.609 40.594 15.391 1 98.38 208 SER A CA 1
ATOM 1635 C C . SER A 1 208 ? -16.672 41.438 14.516 1 98.38 208 SER A C 1
ATOM 1637 O O . SER A 1 208 ? -16.469 42.625 14.781 1 98.38 208 SER A O 1
ATOM 1639 N N . ASN A 1 209 ? -16.125 40.875 13.5 1 98.19 209 ASN A N 1
ATOM 1640 C CA . ASN A 1 209 ? -15.109 41.562 12.719 1 98.19 209 ASN A CA 1
ATOM 1641 C C . ASN A 1 209 ? -15.492 41.625 11.242 1 98.19 209 ASN A C 1
ATOM 1643 O O . ASN A 1 209 ? -14.625 41.75 10.375 1 98.19 209 ASN A O 1
ATOM 1647 N N . LYS A 1 210 ? -16.766 41.531 10.914 1 97.19 210 LYS A N 1
ATOM 1648 C CA . LYS A 1 210 ? -17.266 41.406 9.547 1 97.19 210 LYS A CA 1
ATOM 1649 C C . LYS A 1 210 ? -17.078 42.719 8.773 1 97.19 210 LYS A C 1
ATOM 1651 O O . LYS A 1 210 ? -17.156 42.719 7.547 1 97.19 210 LYS A O 1
ATOM 1656 N N . GLU A 1 211 ? -16.781 43.812 9.453 1 96.62 211 GLU A N 1
ATOM 1657 C CA . GLU A 1 211 ? -16.672 45.125 8.797 1 96.62 211 GLU A CA 1
ATOM 1658 C C . GLU A 1 211 ? -15.219 45.469 8.492 1 96.62 211 GLU A C 1
ATOM 1660 O O . GLU A 1 211 ? -14.938 46.562 7.969 1 96.62 211 GLU A O 1
ATOM 1665 N N . GLN A 1 212 ? -14.289 44.656 8.828 1 96.81 212 GLN A N 1
ATOM 1666 C CA . GLN A 1 212 ? -12.875 44.844 8.555 1 96.81 212 GLN A CA 1
ATOM 1667 C C . GLN A 1 212 ? -12.219 43.531 8.102 1 96.81 212 GLN A C 1
ATOM 1669 O O . GLN A 1 212 ? -12.789 42.469 8.273 1 96.81 212 GLN A O 1
ATOM 1674 N N . ALA A 1 213 ? -11.109 43.656 7.488 1 97.94 213 ALA A N 1
ATOM 1675 C CA . ALA A 1 213 ? -10.383 42.469 7.07 1 97.94 213 ALA A CA 1
ATOM 1676 C C . ALA A 1 213 ? -9.898 41.688 8.281 1 97.94 213 ALA A C 1
ATOM 1678 O O . ALA A 1 213 ? -9.445 42.25 9.273 1 97.94 213 ALA A O 1
ATOM 1679 N N . PHE A 1 214 ? -10.016 40.312 8.234 1 98.75 214 PHE A N 1
ATOM 1680 C CA . PHE A 1 214 ? -9.57 39.5 9.359 1 98.75 214 PHE A CA 1
ATOM 1681 C C . PHE A 1 214 ? -8.805 38.281 8.875 1 98.75 214 PHE A C 1
ATOM 1683 O O . PHE A 1 214 ? -8.93 37.906 7.711 1 98.75 214 PHE A O 1
ATOM 1690 N N . PHE A 1 215 ? -7.938 37.844 9.688 1 98.75 215 PHE A N 1
ATOM 1691 C CA . PHE A 1 215 ? -7.266 36.531 9.57 1 98.75 215 PHE A CA 1
ATOM 1692 C C . PHE A 1 215 ? -7.695 35.594 10.695 1 98.75 215 PHE A C 1
ATOM 1694 O O . PHE A 1 215 ? -7.438 35.875 11.875 1 98.75 215 PHE A O 1
ATOM 1701 N N . LEU A 1 216 ? -8.352 34.5 10.312 1 98.94 216 LEU A N 1
ATOM 1702 C CA . LEU A 1 216 ? -8.812 33.5 11.258 1 98.94 216 LEU A CA 1
ATOM 1703 C C . LEU A 1 216 ? -8.031 32.188 11.078 1 98.94 216 LEU A C 1
ATOM 1705 O O . LEU A 1 216 ? -8.008 31.625 9.984 1 98.94 216 LEU A O 1
ATOM 1709 N N . PHE A 1 217 ? -7.34 31.812 12.133 1 98.88 217 PHE A N 1
ATOM 1710 C CA . PHE A 1 217 ? -6.68 30.516 12.211 1 98.88 217 PHE A CA 1
ATOM 1711 C C . PHE A 1 217 ? -7.457 29.562 13.125 1 98.88 217 PHE A C 1
ATOM 1713 O O . PHE A 1 217 ? -7.398 29.688 14.344 1 98.88 217 PHE A O 1
ATOM 1720 N N . LEU A 1 218 ? -8.227 28.672 12.555 1 98.88 218 LEU A N 1
ATOM 1721 C CA . LEU A 1 218 ? -8.953 27.641 13.273 1 98.88 218 LEU A CA 1
ATOM 1722 C C . LEU A 1 218 ? -8.18 26.328 13.266 1 98.88 218 LEU A C 1
ATOM 1724 O O . LEU A 1 218 ? -8.141 25.625 12.258 1 98.88 218 LEU A O 1
ATOM 1728 N N . ALA A 1 219 ? -7.555 25.984 14.375 1 98.56 219 ALA A N 1
ATOM 1729 C CA . ALA A 1 219 ? -6.672 24.828 14.5 1 98.56 219 ALA A CA 1
ATOM 1730 C C . ALA A 1 219 ? -7.344 23.719 15.305 1 98.56 219 ALA A C 1
ATOM 1732 O O . ALA A 1 219 ? -7.18 23.625 16.516 1 98.56 219 ALA A O 1
ATOM 1733 N N . HIS A 1 220 ? -7.918 22.844 14.609 1 98.19 220 HIS A N 1
ATOM 1734 C CA . HIS A 1 220 ? -8.664 21.766 15.258 1 98.19 220 HIS A CA 1
ATOM 1735 C C . HIS A 1 220 ? -7.727 20.781 15.93 1 98.19 220 HIS A C 1
ATOM 1737 O O . HIS A 1 220 ? -6.547 20.688 15.57 1 98.19 220 HIS A O 1
ATOM 1743 N N . TYR A 1 221 ? -8.312 20.078 16.922 1 96.69 221 TYR A N 1
ATOM 1744 C CA . TYR A 1 221 ? -7.656 18.938 17.531 1 96.69 221 TYR A CA 1
ATOM 1745 C C . TYR A 1 221 ? -8.102 17.641 16.875 1 96.69 221 TYR A C 1
ATOM 1747 O O . TYR A 1 221 ? -7.379 16.625 16.922 1 96.69 221 TYR A O 1
ATOM 1755 N N . ASP A 1 222 ? -9.305 17.625 16.328 1 95.31 222 ASP A N 1
ATOM 1756 C CA . ASP A 1 222 ? -9.734 16.484 15.516 1 95.31 222 ASP A CA 1
ATOM 1757 C C . ASP A 1 222 ? -8.805 16.281 14.32 1 95.31 222 ASP A C 1
ATOM 1759 O O . ASP A 1 222 ? -8.414 17.25 13.664 1 95.31 222 ASP A O 1
ATOM 1763 N N . VAL A 1 223 ? -8.344 15.047 14.125 1 97.19 223 VAL A N 1
ATOM 1764 C CA . VAL A 1 223 ? -8.836 13.766 14.625 1 97.19 223 VAL A CA 1
ATOM 1765 C C . VAL A 1 223 ? -7.758 13.086 15.469 1 97.19 223 VAL A C 1
ATOM 1767 O O . VAL A 1 223 ? -7.605 11.867 15.438 1 97.19 223 VAL A O 1
ATOM 1770 N N . HIS A 1 224 ? -7.066 13.805 16.188 1 95.5 224 HIS A N 1
ATOM 1771 C CA . HIS A 1 224 ? -5.973 13.352 17.047 1 95.5 224 HIS A CA 1
ATOM 1772 C C . HIS A 1 224 ? -6.461 12.336 18.078 1 95.5 224 HIS A C 1
ATOM 1774 O O . HIS A 1 224 ? -7.605 12.414 18.531 1 95.5 224 HIS A O 1
ATOM 1780 N N . VAL A 1 225 ? -5.625 11.344 18.469 1 93.31 225 VAL A N 1
ATOM 1781 C CA . VAL A 1 225 ? -5.898 10.391 19.531 1 93.31 225 VAL A CA 1
ATOM 1782 C C . VAL A 1 225 ? -5.824 11.094 20.891 1 93.31 225 VAL A C 1
ATOM 1784 O O . VAL A 1 225 ? -5.117 12.094 21.031 1 93.31 225 VAL A O 1
ATOM 1787 N N . GLN A 1 226 ? -6.59 10.594 21.906 1 93 226 GLN A N 1
ATOM 1788 C CA . GLN A 1 226 ? -7.434 9.406 21.953 1 93 226 GLN A CA 1
ATOM 1789 C C . GLN A 1 226 ? -8.781 9.664 21.281 1 93 226 GLN A C 1
ATOM 1791 O O . GLN A 1 226 ? -9.453 10.656 21.578 1 93 226 GLN A O 1
ATOM 1796 N N . LEU A 1 227 ? -9.18 8.742 20.547 1 96.5 227 LEU A N 1
ATOM 1797 C CA . LEU A 1 227 ? -10.352 8.93 19.703 1 96.5 227 LEU A CA 1
ATOM 1798 C C . LEU A 1 227 ? -11.625 8.977 20.547 1 96.5 227 LEU A C 1
ATOM 1800 O O . LEU A 1 227 ? -11.836 8.117 21.406 1 96.5 227 LEU A O 1
ATOM 1804 N N . ASP A 1 228 ? -12.445 9.984 20.344 1 95.62 228 ASP A N 1
ATOM 1805 C CA . ASP A 1 228 ? -13.75 10.156 20.984 1 95.62 228 ASP A CA 1
ATOM 1806 C C . ASP A 1 228 ? -14.625 11.109 20.172 1 95.62 228 ASP A C 1
ATOM 1808 O O . ASP A 1 228 ? -14.125 12.031 19.531 1 95.62 228 ASP A O 1
ATOM 1812 N N . ALA A 1 229 ? -15.891 10.836 20.156 1 97.38 229 ALA A N 1
ATOM 1813 C CA . ALA A 1 229 ? -16.828 11.617 19.359 1 97.38 229 ALA A CA 1
ATOM 1814 C C . ALA A 1 229 ? -18.25 11.523 19.938 1 97.38 229 ALA A C 1
ATOM 1816 O O . ALA A 1 229 ? -18.469 10.828 20.922 1 97.38 229 ALA A O 1
ATOM 1817 N N . ASP A 1 230 ? -19.125 12.258 19.375 1 96.44 230 ASP A N 1
ATOM 1818 C CA . ASP A 1 230 ? -20.531 12.203 19.75 1 96.44 230 ASP A CA 1
ATOM 1819 C C . ASP A 1 230 ? -21.109 10.805 19.531 1 96.44 230 ASP A C 1
ATOM 1821 O O . ASP A 1 230 ? -20.922 10.219 18.453 1 96.44 230 ASP A O 1
ATOM 1825 N N . ALA A 1 231 ? -21.859 10.367 20.484 1 96.31 231 ALA A N 1
ATOM 1826 C CA . ALA A 1 231 ? -22.391 9.008 20.484 1 96.31 231 ALA A CA 1
ATOM 1827 C C . ALA A 1 231 ? -23.297 8.781 19.266 1 96.31 231 ALA A C 1
ATOM 1829 O O . ALA A 1 231 ? -23.266 7.715 18.656 1 96.31 231 ALA A O 1
ATOM 1830 N N . GLU A 1 232 ? -24.078 9.789 18.984 1 97.19 232 GLU A N 1
ATOM 1831 C CA . GLU A 1 232 ? -25 9.648 17.859 1 97.19 232 GLU A CA 1
ATOM 1832 C C . GLU A 1 232 ? -24.25 9.453 16.547 1 97.19 232 GLU A C 1
ATOM 1834 O O . GLU A 1 232 ? -24.672 8.664 15.695 1 97.19 232 GLU A O 1
ATOM 1839 N N . LEU A 1 233 ? -23.188 10.133 16.375 1 97.75 233 LEU A N 1
ATOM 1840 C CA . LEU A 1 233 ? -22.391 10 15.156 1 97.75 233 LEU A CA 1
ATOM 1841 C C . LEU A 1 233 ? -21.656 8.656 15.133 1 97.75 233 LEU A C 1
ATOM 1843 O O . LEU A 1 233 ? -21.531 8.039 14.07 1 97.75 233 LEU A O 1
ATOM 1847 N N . ILE A 1 234 ? -21.125 8.211 16.266 1 98.25 234 ILE A N 1
ATOM 1848 C CA . ILE A 1 234 ? -20.484 6.895 16.328 1 98.25 234 ILE A CA 1
ATOM 1849 C C . ILE A 1 234 ? -21.484 5.82 15.883 1 98.25 234 ILE A C 1
ATOM 1851 O O . ILE A 1 234 ? -21.156 4.957 15.07 1 98.25 234 ILE A O 1
ATOM 1855 N N . GLU A 1 235 ? -22.719 5.926 16.406 1 98.25 235 GLU A N 1
ATOM 1856 C CA . GLU A 1 235 ? -23.75 4.949 16.062 1 98.25 235 GLU A CA 1
ATOM 1857 C C . GLU A 1 235 ? -24.078 4.973 14.578 1 98.25 235 GLU A C 1
ATOM 1859 O O . GLU A 1 235 ? -24.297 3.926 13.969 1 98.25 235 GLU A O 1
ATOM 1864 N N . LYS A 1 236 ? -24.109 6.195 14.039 1 98.38 236 LYS A N 1
ATOM 1865 C CA . LYS A 1 236 ? -24.328 6.336 12.602 1 98.38 236 LYS A CA 1
ATOM 1866 C C . LYS A 1 236 ? -23.312 5.5 11.812 1 98.38 236 LYS A C 1
ATOM 1868 O O . LYS A 1 236 ? -23.688 4.754 10.906 1 98.38 236 LYS A O 1
ATOM 1873 N N . TYR A 1 237 ? -22.078 5.492 12.18 1 98.5 237 TYR A N 1
ATOM 1874 C CA . TYR A 1 237 ? -21.031 4.836 11.414 1 98.5 237 TYR A CA 1
ATOM 1875 C C . TYR A 1 237 ? -20.938 3.359 11.781 1 98.5 237 TYR A C 1
ATOM 1877 O O . TYR A 1 237 ? -20.438 2.549 10.992 1 98.5 237 TYR A O 1
ATOM 1885 N N . LEU A 1 238 ? -21.328 3 13.016 1 97.88 238 LEU A N 1
ATOM 1886 C CA . LEU A 1 238 ? -21.406 1.585 13.359 1 97.88 238 LEU A CA 1
ATOM 1887 C C . LEU A 1 238 ? -22.438 0.869 12.492 1 97.88 238 LEU A C 1
ATOM 1889 O O . LEU A 1 238 ? -22.297 -0.32 12.203 1 97.88 238 LEU A O 1
ATOM 1893 N N . ARG A 1 239 ? -23.484 1.614 12.078 1 98.06 239 ARG A N 1
ATOM 1894 C CA . ARG A 1 239 ? -24.562 1.043 11.273 1 98.06 239 ARG A CA 1
ATOM 1895 C C . ARG A 1 239 ? -24.203 1.05 9.789 1 98.06 239 ARG A C 1
ATOM 1897 O O . ARG A 1 239 ? -24.828 0.365 8.992 1 98.06 239 ARG A O 1
ATOM 1904 N N . LYS A 1 240 ? -23.188 1.79 9.453 1 97.69 240 LYS A N 1
ATOM 1905 C CA . LYS A 1 240 ? -22.75 1.87 8.062 1 97.69 240 LYS A CA 1
ATOM 1906 C C . LYS A 1 240 ? -21.969 0.626 7.66 1 97.69 240 LYS A C 1
ATOM 1908 O O . LYS A 1 240 ? -21.094 0.165 8.406 1 97.69 240 LYS A O 1
ATOM 1913 N N . PRO A 1 241 ? -22.281 0.045 6.465 1 96.62 241 PRO A N 1
ATOM 1914 C CA . PRO A 1 241 ? -21.484 -1.096 6.016 1 96.62 241 PRO A CA 1
ATOM 1915 C C . PRO A 1 241 ? -20 -0.77 5.914 1 96.62 241 PRO A C 1
ATOM 1917 O O . PRO A 1 241 ? -19.625 0.301 5.422 1 96.62 241 PRO A O 1
ATOM 1920 N N . LYS A 1 242 ? -19.203 -1.67 6.395 1 94.69 242 LYS A N 1
ATOM 1921 C CA . LYS A 1 242 ? -17.766 -1.489 6.328 1 94.69 242 LYS A CA 1
ATOM 1922 C C . LYS A 1 242 ? -17.281 -1.414 4.879 1 94.69 242 LYS A C 1
ATOM 1924 O O . LYS A 1 242 ? -17.875 -2.043 3.996 1 94.69 242 LYS A O 1
ATOM 1929 N N . ALA A 1 243 ? -16.312 -0.555 4.734 1 93.94 243 ALA A N 1
ATOM 1930 C CA . ALA A 1 243 ? -15.641 -0.552 3.436 1 93.94 243 ALA A CA 1
ATOM 1931 C C . ALA A 1 243 ? -14.656 -1.711 3.326 1 93.94 243 ALA A C 1
ATOM 1933 O O . ALA A 1 243 ? -13.977 -2.053 4.301 1 93.94 243 ALA A O 1
ATOM 1934 N N . LYS A 1 244 ? -14.539 -2.348 2.117 1 84.88 244 LYS A N 1
ATOM 1935 C CA . LYS A 1 244 ? -13.609 -3.453 1.898 1 84.88 244 LYS A CA 1
ATOM 1936 C C . LYS A 1 244 ? -12.164 -2.992 2.043 1 84.88 244 LYS A C 1
ATOM 1938 O O . LYS A 1 244 ? -11.781 -1.939 1.526 1 84.88 244 LYS A O 1
ATOM 1943 N N . ASN A 1 245 ? -11.375 -3.736 2.738 1 83.12 245 ASN A N 1
ATOM 1944 C CA . ASN A 1 245 ? -9.938 -3.535 2.854 1 83.12 245 ASN A CA 1
ATOM 1945 C C . ASN A 1 245 ? -9.609 -2.215 3.545 1 83.12 245 ASN A C 1
ATOM 1947 O O . ASN A 1 245 ? -8.648 -1.536 3.176 1 83.12 245 ASN A O 1
ATOM 1951 N N . TYR A 1 246 ? -10.414 -1.763 4.438 1 93 246 TYR A N 1
ATOM 1952 C CA . TYR A 1 246 ? -10.266 -0.543 5.223 1 93 246 TYR A CA 1
ATOM 1953 C C . TYR A 1 246 ? -10.734 -0.758 6.66 1 93 246 TYR A C 1
ATOM 1955 O O . TYR A 1 246 ? -11.734 -1.434 6.898 1 93 246 TYR A O 1
ATOM 1963 N N . PRO A 1 247 ? -10.047 -0.245 7.699 1 94.38 247 PRO A N 1
ATOM 1964 C CA . PRO A 1 247 ? -10.383 -0.528 9.094 1 94.38 247 PRO A CA 1
ATOM 1965 C C . PRO A 1 247 ? -11.773 -0.043 9.477 1 94.38 247 PRO A C 1
ATOM 1967 O O . PRO A 1 247 ? -12.43 -0.647 10.328 1 94.38 247 PRO A O 1
ATOM 1970 N N . SER A 1 248 ? -12.344 0.911 8.766 1 97 248 SER A N 1
ATOM 1971 C CA . SER A 1 248 ? -13.68 1.476 8.977 1 97 248 SER A CA 1
ATOM 1972 C C . SER A 1 248 ? -13.945 1.735 10.453 1 97 248 SER A C 1
ATOM 1974 O O . SER A 1 248 ? -14.961 1.291 10.992 1 97 248 SER A O 1
ATOM 1976 N N . ASN A 1 249 ? -13.078 2.373 11.188 1 98.25 249 ASN A N 1
ATOM 1977 C CA . ASN A 1 249 ? -13.25 2.775 12.578 1 98.25 249 ASN A CA 1
ATOM 1978 C C . ASN A 1 249 ? -14.336 3.836 12.727 1 98.25 249 ASN A C 1
ATOM 1980 O O . ASN A 1 249 ? -14.148 4.98 12.312 1 98.25 249 ASN A O 1
ATOM 1984 N N . ALA A 1 250 ? -15.414 3.457 13.352 1 98.56 250 ALA A N 1
ATOM 1985 C CA . ALA A 1 250 ? -16.609 4.301 13.422 1 98.56 250 ALA A CA 1
ATOM 1986 C C . ALA A 1 250 ? -16.328 5.562 14.234 1 98.56 250 ALA A C 1
ATOM 1988 O O . ALA A 1 250 ? -16.875 6.629 13.945 1 98.56 250 ALA A O 1
ATOM 1989 N N . ILE A 1 251 ? -15.555 5.461 15.281 1 98.5 251 ILE A N 1
ATOM 1990 C CA . ILE A 1 251 ? -15.242 6.613 16.125 1 98.5 251 ILE A CA 1
ATOM 1991 C C . ILE A 1 251 ? -14.406 7.617 15.344 1 98.5 251 ILE A C 1
ATOM 1993 O O . ILE A 1 251 ? -14.688 8.82 15.359 1 98.5 251 ILE A O 1
ATOM 1997 N N . TYR A 1 252 ? -13.406 7.148 14.625 1 98.44 252 TYR A N 1
ATOM 1998 C CA . TYR A 1 252 ? -12.562 7.992 13.797 1 98.44 252 TYR A CA 1
ATOM 1999 C C . TYR A 1 252 ? -13.383 8.695 12.719 1 98.44 252 TYR A C 1
ATOM 2001 O O . TYR A 1 252 ? -13.211 9.898 12.484 1 98.44 252 TYR A O 1
ATOM 2009 N N . ALA A 1 253 ? -14.281 7.949 12.078 1 98.81 253 ALA A N 1
ATOM 2010 C CA . ALA A 1 253 ? -15.156 8.516 11.062 1 98.81 253 ALA A CA 1
ATOM 2011 C C . ALA A 1 253 ? -16.031 9.617 11.648 1 98.81 253 ALA A C 1
ATOM 2013 O O . ALA A 1 253 ? -16.266 10.648 11.008 1 98.81 253 ALA A O 1
ATOM 2014 N N . ALA A 1 254 ? -16.547 9.383 12.828 1 98.81 254 ALA A N 1
ATOM 2015 C CA . ALA A 1 254 ? -17.359 10.383 13.516 1 98.81 254 ALA A CA 1
ATOM 2016 C C . ALA A 1 254 ? -16.562 11.656 13.758 1 98.81 254 ALA A C 1
ATOM 2018 O O . ALA A 1 254 ? -17.094 12.766 13.602 1 98.81 254 ALA A O 1
ATOM 2019 N N . MET A 1 255 ? -15.328 11.508 14.164 1 98.62 255 MET A N 1
ATOM 2020 C CA . MET A 1 255 ? -14.477 12.664 14.406 1 98.62 255 MET A CA 1
ATOM 2021 C C . MET A 1 255 ? -14.242 13.453 13.125 1 98.62 255 MET A C 1
ATOM 2023 O O . MET A 1 255 ? -14.219 14.68 13.133 1 98.62 255 MET A O 1
ATOM 2027 N N . ILE A 1 256 ? -14.039 12.734 11.977 1 98.81 256 ILE A N 1
ATOM 2028 C CA . ILE A 1 256 ? -13.883 13.391 10.688 1 98.81 256 ILE A CA 1
ATOM 2029 C C . ILE A 1 256 ? -15.141 14.195 10.359 1 98.81 256 ILE A C 1
ATOM 2031 O O . ILE A 1 256 ? -15.062 15.305 9.836 1 98.81 256 ILE A O 1
ATOM 2035 N N . GLU A 1 257 ? -16.312 13.656 10.664 1 98.81 257 GLU A N 1
ATOM 2036 C CA . GLU A 1 257 ? -17.547 14.383 10.398 1 98.81 257 GLU A CA 1
ATOM 2037 C C . GLU A 1 257 ? -17.672 15.617 11.289 1 98.81 257 GLU A C 1
ATOM 2039 O O . GLU A 1 257 ? -18.203 16.641 10.875 1 98.81 257 GLU A O 1
ATOM 2044 N N . HIS A 1 258 ? -17.172 15.547 12.586 1 98.62 258 HIS A N 1
ATOM 2045 C CA . HIS A 1 258 ? -17.094 16.75 13.406 1 98.62 258 HIS A CA 1
ATOM 2046 C C . HIS A 1 258 ? -16.328 17.844 12.688 1 98.62 258 HIS A C 1
ATOM 2048 O O . HIS A 1 258 ? -16.781 19 12.625 1 98.62 258 HIS A O 1
ATOM 2054 N N . LEU A 1 259 ? -15.156 17.484 12.18 1 98.62 259 LEU A N 1
ATOM 2055 C CA . LEU A 1 259 ? -14.297 18.406 11.453 1 98.62 259 LEU A CA 1
ATOM 2056 C C . LEU A 1 259 ? -15 18.953 10.219 1 98.62 259 LEU A C 1
ATOM 2058 O O . LEU A 1 259 ? -14.977 20.156 9.953 1 98.62 259 LEU A O 1
ATOM 2062 N N . ASP A 1 260 ? -15.625 18.062 9.469 1 98.88 260 ASP A N 1
ATOM 2063 C CA . ASP A 1 260 ? -16.344 18.438 8.25 1 98.88 260 ASP A CA 1
ATOM 2064 C C . ASP A 1 260 ? -17.484 19.391 8.555 1 98.88 260 ASP A C 1
ATOM 2066 O O . ASP A 1 260 ? -17.703 20.359 7.816 1 98.88 260 ASP A O 1
ATOM 2070 N N . THR A 1 261 ? -18.234 19.125 9.586 1 98.81 261 THR A N 1
ATOM 2071 C CA . THR A 1 261 ? -19.328 19.984 10.008 1 98.81 261 THR A CA 1
ATOM 2072 C C . THR A 1 261 ? -18.812 21.391 10.344 1 98.81 261 THR A C 1
ATOM 2074 O O . THR A 1 261 ? -19.469 22.375 10.031 1 98.81 261 THR A O 1
ATOM 2077 N N . SER A 1 262 ? -17.703 21.406 10.992 1 98.81 262 SER A N 1
ATOM 2078 C CA . SER A 1 262 ? -17.078 22.688 11.289 1 98.81 262 SER A CA 1
ATOM 2079 C C . SER A 1 262 ? -16.828 23.5 10.023 1 98.81 262 SER A C 1
ATOM 2081 O O . SER A 1 262 ? -17.141 24.688 9.961 1 98.81 262 SER A O 1
ATOM 2083 N N . VAL A 1 263 ? -16.266 22.859 8.992 1 98.88 263 VAL A N 1
ATOM 2084 C CA . VAL A 1 263 ? -16 23.5 7.715 1 98.88 263 VAL A CA 1
ATOM 2085 C C . VAL A 1 263 ? -17.312 24.047 7.137 1 98.88 263 VAL A C 1
ATOM 2087 O O . VAL A 1 263 ? -17.359 25.203 6.688 1 98.88 263 VAL A O 1
ATOM 2090 N N . GLY A 1 264 ? -18.328 23.266 7.195 1 98.94 264 GLY A N 1
ATOM 2091 C CA . GLY A 1 264 ? -19.625 23.703 6.703 1 98.94 264 GLY A CA 1
ATOM 2092 C C . GLY A 1 264 ? -20.156 24.922 7.43 1 98.94 264 GLY A C 1
ATOM 2093 O O . GLY A 1 264 ? -20.641 25.859 6.801 1 98.94 264 GLY A O 1
ATOM 2094 N N . ARG A 1 265 ? -20.078 24.891 8.727 1 98.88 265 ARG A N 1
ATOM 2095 C CA . ARG A 1 265 ? -20.594 25.984 9.539 1 98.88 265 ARG A CA 1
ATOM 2096 C C . ARG A 1 265 ? -19.828 27.281 9.281 1 98.88 265 ARG A C 1
ATOM 2098 O O . ARG A 1 265 ? -20.422 28.359 9.234 1 98.88 265 ARG A O 1
ATOM 2105 N N . ILE A 1 266 ? -18.5 27.234 9.133 1 98.94 266 ILE A N 1
ATOM 2106 C CA . ILE A 1 266 ? -17.688 28.406 8.82 1 98.94 266 ILE A CA 1
ATOM 2107 C C . ILE A 1 266 ? -18.109 28.969 7.469 1 98.94 266 ILE A C 1
ATOM 2109 O O . ILE A 1 266 ? -18.328 30.188 7.34 1 98.94 266 ILE A O 1
ATOM 2113 N N . MET A 1 267 ? -18.266 28.094 6.469 1 98.81 267 MET A N 1
ATOM 2114 C CA . MET A 1 267 ? -18.656 28.531 5.133 1 98.81 267 MET A CA 1
ATOM 2115 C C . MET A 1 267 ? -20.047 29.172 5.148 1 98.81 267 MET A C 1
ATOM 2117 O O . MET A 1 267 ? -20.266 30.188 4.496 1 98.81 267 MET A O 1
ATOM 2121 N N . ASP A 1 268 ? -20.969 28.547 5.871 1 98.75 268 ASP A N 1
ATOM 2122 C CA . ASP A 1 268 ? -22.312 29.094 6 1 98.75 268 ASP A CA 1
ATOM 2123 C C . ASP A 1 268 ? -22.297 30.484 6.609 1 98.75 268 ASP A C 1
ATOM 2125 O O . ASP A 1 268 ? -23.031 31.375 6.168 1 98.75 268 ASP A O 1
ATOM 2129 N N . LYS A 1 269 ? -21.469 30.656 7.633 1 98.81 269 LYS A N 1
ATOM 2130 C CA . LYS A 1 269 ? -21.375 31.969 8.289 1 98.81 269 LYS A CA 1
ATOM 2131 C C . LYS A 1 269 ? -20.844 33.031 7.336 1 98.81 269 LYS A C 1
ATOM 2133 O O . LYS A 1 269 ? -21.344 34.156 7.293 1 98.81 269 LYS A O 1
ATOM 2138 N N . LEU A 1 270 ? -19.797 32.719 6.582 1 98.81 270 LEU A N 1
ATOM 2139 C CA . LEU A 1 270 ? -19.234 33.625 5.605 1 98.81 270 LEU A CA 1
ATOM 2140 C C . LEU A 1 270 ? -20.297 34.062 4.586 1 98.81 270 LEU A C 1
ATOM 2142 O O . LEU A 1 270 ? -20.375 35.219 4.215 1 98.81 270 LEU A O 1
ATOM 2146 N N . GLU A 1 271 ? -21.094 33.094 4.152 1 98.31 271 GLU A N 1
ATOM 2147 C CA . GLU A 1 271 ? -22.156 33.406 3.197 1 98.31 271 GLU A CA 1
ATOM 2148 C C . GLU A 1 271 ? -23.219 34.281 3.811 1 98.31 271 GLU A C 1
ATOM 2150 O O . GLU A 1 271 ? -23.625 35.281 3.205 1 98.31 271 GLU A O 1
ATOM 2155 N N . LYS A 1 272 ? -23.625 33.906 4.957 1 98.31 272 LYS A N 1
ATOM 2156 C CA . LYS A 1 272 ? -24.688 34.656 5.645 1 98.31 272 LYS A CA 1
ATOM 2157 C C . LYS A 1 272 ? -24.281 36.094 5.875 1 98.31 272 LYS A C 1
ATOM 2159 O O . LYS A 1 272 ? -25.125 37 5.812 1 98.31 272 LYS A O 1
ATOM 2164 N N . GLU A 1 273 ? -23.016 36.344 6.125 1 98.19 273 GLU A N 1
ATOM 2165 C CA . GLU A 1 273 ? -22.531 37.688 6.426 1 98.19 273 GLU A CA 1
ATOM 2166 C C . GLU A 1 273 ? -22.094 38.438 5.156 1 98.19 273 GLU A C 1
ATOM 2168 O O . GLU A 1 273 ? -21.578 39.562 5.219 1 98.19 273 GLU A O 1
ATOM 2173 N N . GLY A 1 274 ? -22.266 37.812 4 1 97.5 274 GLY A N 1
ATOM 2174 C CA . GLY A 1 274 ? -21.906 38.438 2.732 1 97.5 274 GLY A CA 1
ATOM 2175 C C . GLY A 1 274 ? -20.406 38.531 2.523 1 97.5 274 GLY A C 1
ATOM 2176 O O . GLY A 1 274 ? -19.938 39.438 1.826 1 97.5 274 GLY A O 1
ATOM 2177 N N . LEU A 1 275 ? -19.641 37.656 3.154 1 98.12 275 LEU A N 1
ATOM 2178 C CA . LEU A 1 275 ? -18.188 37.75 3.146 1 98.12 275 LEU A CA 1
ATOM 2179 C C . LEU A 1 275 ? -17.578 36.719 2.215 1 98.12 275 LEU A C 1
ATOM 2181 O O . LEU A 1 275 ? -16.391 36.781 1.888 1 98.12 275 LEU A O 1
ATOM 2185 N N . ALA A 1 276 ? -18.359 35.75 1.685 1 97.69 276 ALA A N 1
ATOM 2186 C CA . ALA A 1 276 ? -17.875 34.562 1.015 1 97.69 276 ALA A CA 1
ATOM 2187 C C . ALA A 1 276 ? -17.047 34.906 -0.21 1 97.69 276 ALA A C 1
ATOM 2189 O O . ALA A 1 276 ? -16.047 34.25 -0.495 1 97.69 276 ALA A O 1
ATOM 2190 N N . GLU A 1 277 ? -17.375 35.938 -0.949 1 96.62 277 GLU A N 1
ATOM 2191 C CA . GLU A 1 277 ? -16.703 36.25 -2.205 1 96.62 277 GLU A CA 1
ATOM 2192 C C . GLU A 1 277 ? -15.328 36.875 -1.954 1 96.62 277 GLU A C 1
ATOM 2194 O O . GLU A 1 277 ? -14.422 36.75 -2.781 1 96.62 277 GLU A O 1
ATOM 2199 N N . ASN A 1 278 ? -15.203 37.531 -0.854 1 97.5 278 ASN A N 1
ATOM 2200 C CA . ASN A 1 278 ? -13.945 38.188 -0.545 1 97.5 278 ASN A CA 1
ATOM 2201 C C . ASN A 1 278 ? -13.195 37.5 0.576 1 97.5 278 ASN A C 1
ATOM 2203 O O . ASN A 1 278 ? -12.648 38.125 1.472 1 97.5 278 ASN A O 1
ATOM 2207 N N . THR A 1 279 ? -13.242 36.188 0.667 1 98.56 279 THR A N 1
ATOM 2208 C CA . THR A 1 279 ? -12.523 35.406 1.682 1 98.56 279 THR A CA 1
ATOM 2209 C C . THR A 1 279 ? -11.75 34.281 1.047 1 98.56 279 THR A C 1
ATOM 2211 O O . THR A 1 279 ? -12.312 33.469 0.285 1 98.56 279 THR A O 1
ATOM 2214 N N . LEU A 1 280 ? -10.453 34.219 1.279 1 98.62 280 LEU A N 1
ATOM 2215 C CA . LEU A 1 280 ? -9.656 33.031 1.019 1 98.62 280 LEU A CA 1
ATOM 2216 C C . LEU A 1 280 ? -9.828 32 2.139 1 98.62 280 LEU A C 1
ATOM 2218 O O . LEU A 1 280 ? -9.57 32.312 3.307 1 98.62 280 LEU A O 1
ATOM 2222 N N . VAL A 1 281 ? -10.305 30.812 1.813 1 98.94 281 VAL A N 1
ATOM 2223 C CA . VAL A 1 281 ? -10.414 29.719 2.768 1 98.94 281 VAL A CA 1
ATOM 2224 C C . VAL A 1 281 ? -9.43 28.609 2.396 1 98.94 281 VAL A C 1
ATOM 2226 O O . VAL A 1 281 ? -9.406 28.156 1.252 1 98.94 281 VAL A O 1
ATOM 2229 N N . VAL A 1 282 ? -8.602 28.25 3.318 1 98.88 282 VAL A N 1
ATOM 2230 C CA . VAL A 1 282 ? -7.637 27.172 3.133 1 98.88 282 VAL A CA 1
ATOM 2231 C C . VAL A 1 282 ? -7.879 26.078 4.168 1 98.88 282 VAL A C 1
ATOM 2233 O O . VAL A 1 282 ? -7.969 26.359 5.367 1 98.88 282 VAL A O 1
ATOM 2236 N N . PHE A 1 283 ? -8.055 24.844 3.762 1 98.94 283 PHE A N 1
ATOM 2237 C CA . PHE A 1 283 ? -8.094 23.672 4.617 1 98.94 283 PHE A CA 1
ATOM 2238 C C . PHE A 1 283 ? -6.832 22.828 4.445 1 98.94 283 PHE A C 1
ATOM 2240 O O . PHE A 1 283 ? -6.422 22.531 3.32 1 98.94 283 PHE A O 1
ATOM 2247 N N . PHE A 1 284 ? -6.238 22.344 5.516 1 98.88 284 PHE A N 1
ATOM 2248 C CA . PHE A 1 284 ? -4.973 21.609 5.5 1 98.88 284 PHE A CA 1
ATOM 2249 C C . PHE A 1 284 ? -4.84 20.734 6.734 1 98.88 284 PHE A C 1
ATOM 2251 O O . PHE A 1 284 ? -5.672 20.781 7.641 1 98.88 284 PHE A O 1
ATOM 2258 N N . SER A 1 285 ? -3.918 19.766 6.719 1 98.81 285 SER A N 1
ATOM 2259 C CA . SER A 1 285 ? -3.578 18.969 7.891 1 98.81 285 SER A CA 1
ATOM 2260 C C . SER A 1 285 ? -2.117 19.156 8.281 1 98.81 285 SER A C 1
ATOM 2262 O O . SER A 1 285 ? -1.277 19.484 7.441 1 98.81 285 SER A O 1
ATOM 2264 N N . ASP A 1 286 ? -1.807 18.984 9.523 1 98.44 286 ASP A N 1
ATOM 2265 C CA . ASP A 1 286 ? -0.489 19.375 10.016 1 98.44 286 ASP A CA 1
ATOM 2266 C C . ASP A 1 286 ? 0.513 18.234 9.859 1 98.44 286 ASP A C 1
ATOM 2268 O O . ASP A 1 286 ? 1.725 18.438 9.93 1 98.44 286 ASP A O 1
ATOM 2272 N N . ASN A 1 287 ? 0.12 17.031 9.734 1 98.5 287 ASN A N 1
ATOM 2273 C CA . ASN A 1 287 ? 0.945 15.883 9.398 1 98.5 287 ASN A CA 1
ATOM 2274 C C . ASN A 1 287 ? 0.093 14.695 8.953 1 98.5 287 ASN A C 1
ATOM 2276 O O . ASN A 1 287 ? -1.137 14.758 8.992 1 98.5 287 ASN A O 1
ATOM 2280 N N . GLY A 1 288 ? 0.773 13.648 8.477 1 98.12 288 GLY A N 1
ATOM 2281 C CA . GLY A 1 288 ? 0.061 12.469 8.031 1 98.12 288 GLY A CA 1
ATOM 2282 C C . GLY A 1 288 ? -0.741 11.797 9.133 1 98.12 288 GLY A C 1
ATOM 2283 O O . GLY A 1 288 ? -0.562 12.109 10.312 1 98.12 288 GLY A O 1
ATOM 2284 N N . GLY A 1 289 ? -1.612 10.922 8.695 1 97.88 289 GLY A N 1
ATOM 2285 C CA . GLY A 1 289 ? -2.518 10.273 9.633 1 97.88 289 GLY A CA 1
ATOM 2286 C C . GLY A 1 289 ? -1.82 9.297 10.555 1 97.88 289 GLY A C 1
ATOM 2287 O O . GLY A 1 289 ? -0.881 8.609 10.148 1 97.88 289 GLY A O 1
ATOM 2288 N N . LEU A 1 290 ? -2.266 9.273 11.797 1 96.81 290 LEU A N 1
ATOM 2289 C CA . LEU A 1 290 ? -1.838 8.227 12.719 1 96.81 290 LEU A CA 1
ATOM 2290 C C . LEU A 1 290 ? -2.674 6.965 12.539 1 96.81 290 LEU A C 1
ATOM 2292 O O . LEU A 1 290 ? -3.896 6.996 12.68 1 96.81 290 LEU A O 1
ATOM 2296 N N . VAL A 1 291 ? -1.988 5.91 12.219 1 95.94 291 VAL A N 1
ATOM 2297 C CA . VAL A 1 291 ? -2.693 4.652 11.984 1 95.94 291 VAL A CA 1
ATOM 2298 C C . VAL A 1 291 ? -2.754 3.84 13.273 1 95.94 291 VAL A C 1
ATOM 2300 O O . VAL A 1 291 ? -3.818 3.348 13.656 1 95.94 291 VAL A O 1
ATOM 2303 N N . LYS A 1 292 ? -1.693 3.713 13.961 1 93.31 292 LYS A N 1
ATOM 2304 C CA . LYS A 1 292 ? -1.535 2.967 15.203 1 93.31 292 LYS A CA 1
ATOM 2305 C C . LYS A 1 292 ? -0.522 3.643 16.125 1 93.31 292 LYS A C 1
ATOM 2307 O O . LYS A 1 292 ? 0.515 4.125 15.664 1 93.31 292 LYS A O 1
ATOM 2312 N N . ARG A 1 293 ? -0.812 3.609 17.391 1 89 293 ARG A N 1
ATOM 2313 C CA . ARG A 1 293 ? 0.115 4.184 18.359 1 89 293 ARG A CA 1
ATOM 2314 C C . ARG A 1 293 ? 1.36 3.316 18.516 1 89 293 ARG A C 1
ATOM 2316 O O . ARG A 1 293 ? 1.287 2.092 18.391 1 89 293 ARG A O 1
ATOM 2323 N N . PHE A 1 294 ? 2.396 3.896 18.844 1 77.38 294 PHE A N 1
ATOM 2324 C CA . PHE A 1 294 ? 3.658 3.186 19.016 1 77.38 294 PHE A CA 1
ATOM 2325 C C . PHE A 1 294 ? 3.697 2.453 20.344 1 77.38 294 PHE A C 1
ATOM 2327 O O . PHE A 1 294 ? 4.375 1.432 20.484 1 77.38 294 PHE A O 1
ATOM 2334 N N . ASP A 1 295 ? 2.969 2.982 21.391 1 77 295 ASP A N 1
ATOM 2335 C CA . ASP A 1 295 ? 3.092 2.434 22.734 1 77 295 ASP A CA 1
ATOM 2336 C C . ASP A 1 295 ? 2.111 1.283 22.953 1 77 295 ASP A C 1
ATOM 2338 O O . ASP A 1 295 ? 1.951 0.798 24.062 1 77 295 ASP A O 1
ATOM 2342 N N . GLU A 1 296 ? 1.401 0.808 22.094 1 79.81 296 GLU A N 1
ATOM 2343 C CA . GLU A 1 296 ? 0.639 -0.435 22.031 1 79.81 296 GLU A CA 1
ATOM 2344 C C . GLU A 1 296 ? -0.588 -0.384 22.938 1 79.81 296 GLU A C 1
ATOM 2346 O O . GLU A 1 296 ? -1.142 -1.424 23.297 1 79.81 296 GLU A O 1
ATOM 2351 N N . ILE A 1 297 ? -0.937 0.848 23.406 1 85.81 297 ILE A N 1
ATOM 2352 C CA . ILE A 1 297 ? -2.189 0.983 24.141 1 85.81 297 ILE A CA 1
ATOM 2353 C C . ILE A 1 297 ? -3.318 1.339 23.172 1 85.81 297 ILE A C 1
ATOM 2355 O O . ILE A 1 297 ? -3.07 1.84 22.078 1 85.81 297 ILE A O 1
ATOM 2359 N N . PRO A 1 298 ? -4.543 1.062 23.625 1 91.38 298 PRO A N 1
ATOM 2360 C CA . PRO A 1 298 ? -5.652 1.453 22.75 1 91.38 298 PRO A CA 1
ATOM 2361 C C . PRO A 1 298 ? -5.629 2.939 22.391 1 91.38 298 PRO A C 1
ATOM 2363 O O . PRO A 1 298 ? -5.297 3.771 23.25 1 91.38 298 PRO A O 1
ATOM 2366 N N . LEU A 1 299 ? -5.984 3.223 21.188 1 94.19 299 LEU A N 1
ATOM 2367 C CA . LEU A 1 299 ? -5.957 4.617 20.766 1 94.19 299 LEU A CA 1
ATOM 2368 C C . LEU A 1 299 ? -7.309 5.281 20.984 1 94.19 299 LEU A C 1
ATOM 2370 O O . LEU A 1 299 ? -7.5 6.445 20.609 1 94.19 299 LEU A O 1
ATOM 2374 N N . LEU A 1 300 ? -8.305 4.566 21.547 1 95.19 300 LEU A N 1
ATOM 2375 C CA . LEU A 1 300 ? -9.625 5.086 21.891 1 95.19 300 LEU A CA 1
ATOM 2376 C C . LEU A 1 300 ? -9.625 5.691 23.281 1 95.19 300 LEU A C 1
ATOM 2378 O O . LEU A 1 300 ? -8.898 5.23 24.172 1 95.19 300 LEU A O 1
ATOM 2382 N N . ASP A 1 301 ? -10.406 6.699 23.375 1 93.81 301 ASP A N 1
ATOM 2383 C CA . ASP A 1 301 ? -10.664 7.191 24.719 1 93.81 301 ASP A CA 1
ATOM 2384 C C . ASP A 1 301 ? -11.336 6.121 25.578 1 93.81 301 ASP A C 1
ATOM 2386 O O . ASP A 1 301 ? -12.039 5.25 25.062 1 93.81 301 ASP A O 1
ATOM 2390 N N . LYS A 1 302 ? -11.18 6.262 26.891 1 90.19 302 LYS A N 1
ATOM 2391 C CA . LYS A 1 302 ? -11.711 5.289 27.828 1 90.19 302 LYS A CA 1
ATOM 2392 C C . LYS A 1 302 ? -13.219 5.137 27.672 1 90.19 302 LYS A C 1
ATOM 2394 O O . LYS A 1 302 ? -13.758 4.031 27.781 1 90.19 302 LYS A O 1
ATOM 2399 N N . HIS A 1 303 ? -13.883 6.207 27.375 1 88.81 303 HIS A N 1
ATOM 2400 C CA . HIS A 1 303 ? -15.336 6.211 27.266 1 88.81 303 HIS A CA 1
ATOM 2401 C C . HIS A 1 303 ? -15.797 5.512 26 1 88.81 303 HIS A C 1
ATOM 2403 O O . HIS A 1 303 ? -16.953 5.121 25.891 1 88.81 303 HIS A O 1
ATOM 2409 N N . SER A 1 304 ? -14.859 5.348 25.047 1 93.88 304 SER A N 1
ATOM 2410 C CA . SER A 1 304 ? -15.242 4.816 23.75 1 93.88 304 SER A CA 1
ATOM 2411 C C . SER A 1 304 ? -14.719 3.396 23.547 1 93.88 304 SER A C 1
ATOM 2413 O O . SER A 1 304 ? -15 2.762 22.531 1 93.88 304 SER A O 1
ATOM 2415 N N . LEU A 1 305 ? -13.992 2.834 24.516 1 94.06 305 LEU A N 1
ATOM 2416 C CA . LEU A 1 305 ? -13.352 1.53 24.406 1 94.06 305 LEU A CA 1
ATOM 2417 C C . LEU A 1 305 ? -14.383 0.434 24.172 1 94.06 305 LEU A C 1
ATOM 2419 O O . LEU A 1 305 ? -14.117 -0.533 23.453 1 94.06 305 LEU A O 1
ATOM 2423 N N . SER A 1 306 ? -15.586 0.592 24.719 1 94.56 306 SER A N 1
ATOM 2424 C CA . SER A 1 306 ? -16.594 -0.463 24.703 1 94.56 306 SER A CA 1
ATOM 2425 C C . SER A 1 306 ? -17.172 -0.651 23.312 1 94.56 306 SER A C 1
ATOM 2427 O O . SER A 1 306 ? -17.734 -1.702 23 1 94.56 306 SER A O 1
ATOM 2429 N N . TYR A 1 307 ? -17 0.36 22.469 1 95.5 307 TYR A N 1
ATOM 2430 C CA . TYR A 1 307 ? -17.5 0.243 21.109 1 95.5 307 TYR A CA 1
ATOM 2431 C C . TYR A 1 307 ? -16.781 -0.871 20.359 1 95.5 307 TYR A C 1
ATOM 2433 O O . TYR A 1 307 ? -17.344 -1.464 19.438 1 95.5 307 TYR A O 1
ATOM 2441 N N . TYR A 1 308 ? -15.523 -1.161 20.703 1 95.31 308 TYR A N 1
ATOM 2442 C CA . TYR A 1 308 ? -14.719 -2.156 20 1 95.31 308 TYR A CA 1
ATOM 2443 C C . TYR A 1 308 ? -14.109 -3.148 20.984 1 95.31 308 TYR A C 1
ATOM 2445 O O . TYR A 1 308 ? -12.922 -3.48 20.891 1 95.31 308 TYR A O 1
ATOM 2453 N N . GLU A 1 309 ? -14.891 -3.617 21.875 1 91.5 309 GLU A N 1
ATOM 2454 C CA . GLU A 1 309 ? -14.414 -4.605 22.844 1 91.5 309 GLU A CA 1
ATOM 2455 C C . GLU A 1 309 ? -13.859 -5.84 22.141 1 91.5 309 GLU A C 1
ATOM 2457 O O . GLU A 1 309 ? -14.531 -6.434 21.297 1 91.5 309 GLU A O 1
ATOM 2462 N N . ASN A 1 310 ? -12.648 -6.199 22.375 1 86.06 310 ASN A N 1
ATOM 2463 C CA . ASN A 1 310 ? -11.938 -7.355 21.844 1 86.06 310 ASN A CA 1
ATOM 2464 C C . ASN A 1 310 ? -11.773 -7.25 20.328 1 86.06 310 ASN A C 1
ATOM 2466 O O . ASN A 1 310 ? -11.758 -8.266 19.625 1 86.06 310 ASN A O 1
ATOM 2470 N N . ASP A 1 311 ? -11.82 -6.055 19.875 1 91.12 311 ASP A N 1
ATOM 2471 C CA . ASP A 1 311 ? -11.688 -5.777 18.438 1 91.12 311 ASP A CA 1
ATOM 2472 C C . ASP A 1 311 ? -10.383 -5.039 18.141 1 91.12 311 ASP A C 1
ATOM 2474 O O . ASP A 1 311 ? -9.953 -4.191 18.922 1 91.12 311 ASP A O 1
ATOM 2478 N N . SER A 1 312 ? -9.75 -5.391 17.016 1 90.5 312 SER A N 1
ATOM 2479 C CA . SER A 1 312 ? -8.469 -4.789 16.641 1 90.5 312 SER A CA 1
ATOM 2480 C C . SER A 1 312 ? -8.609 -3.293 16.391 1 90.5 312 SER A C 1
ATOM 2482 O O . SER A 1 312 ? -7.629 -2.553 16.453 1 90.5 312 SER A O 1
ATOM 2484 N N . LEU A 1 313 ? -9.828 -2.828 16.188 1 94.25 313 LEU A N 1
ATOM 2485 C CA . LEU A 1 313 ? -10.062 -1.421 15.891 1 94.25 313 LEU A CA 1
ATOM 2486 C C . LEU A 1 313 ? -9.867 -0.555 17.125 1 94.25 313 LEU A C 1
ATOM 2488 O O . LEU A 1 313 ? -9.852 0.675 17.031 1 94.25 313 LEU A O 1
ATOM 2492 N N . GLN A 1 314 ? -9.602 -1.177 18.281 1 94.81 314 GLN A N 1
ATOM 2493 C CA . GLN A 1 314 ? -9.156 -0.422 19.453 1 94.81 314 GLN A CA 1
ATOM 2494 C C . GLN A 1 314 ? -7.762 0.155 19.219 1 94.81 314 GLN A C 1
ATOM 2496 O O . GLN A 1 314 ? -7.352 1.094 19.906 1 94.81 314 GLN A O 1
ATOM 2501 N N . TYR A 1 315 ? -7.086 -0.441 18.219 1 93.94 315 TYR A N 1
ATOM 2502 C CA . TYR A 1 315 ? -5.676 -0.115 18.062 1 93.94 315 TYR A CA 1
ATOM 2503 C C . TYR A 1 315 ? -5.391 0.448 16.672 1 93.94 315 TYR A C 1
ATOM 2505 O O . TYR A 1 315 ? -4.254 0.824 16.375 1 93.94 315 TYR A O 1
ATOM 2513 N N . ILE A 1 316 ? -6.355 0.516 15.805 1 95.31 316 ILE A N 1
ATOM 2514 C CA . ILE A 1 316 ? -6.191 0.97 14.43 1 95.31 316 ILE A CA 1
ATOM 2515 C C . ILE A 1 316 ? -7.188 2.086 14.133 1 95.31 316 ILE A C 1
ATOM 2517 O O . ILE A 1 316 ? -8.398 1.876 14.195 1 95.31 316 ILE A O 1
ATOM 2521 N N . ALA A 1 317 ? -6.672 3.238 13.75 1 95.88 317 ALA A N 1
ATOM 2522 C CA . ALA A 1 317 ? -7.543 4.383 13.508 1 95.88 317 ALA A CA 1
ATOM 2523 C C . ALA A 1 317 ? -8.023 4.406 12.055 1 95.88 317 ALA A C 1
ATOM 2525 O O . ALA A 1 317 ? -9.203 4.652 11.789 1 95.88 317 ALA A O 1
ATOM 2526 N N . SER A 1 318 ? -7.191 4.168 11.188 1 95.81 318 SER A N 1
ATOM 2527 C CA . SER A 1 318 ? -7.422 4.363 9.758 1 95.81 318 SER A CA 1
ATOM 2528 C C . SER A 1 318 ? -6.328 3.703 8.922 1 95.81 318 SER A C 1
ATOM 2530 O O . SER A 1 318 ? -5.656 2.779 9.391 1 95.81 318 SER A O 1
ATOM 2532 N N . SER A 1 319 ? -6.305 3.973 7.695 1 96.44 319 SER A N 1
ATOM 2533 C CA . SER A 1 319 ? -5.262 3.57 6.758 1 96.44 319 SER A CA 1
ATOM 2534 C C . SER A 1 319 ? -4.852 4.734 5.859 1 96.44 319 SER A C 1
ATOM 2536 O O . SER A 1 319 ? -5.703 5.469 5.355 1 96.44 319 SER A O 1
ATOM 2538 N N . ASN A 1 320 ? -3.512 4.867 5.699 1 97.19 320 ASN A N 1
ATOM 2539 C CA . ASN A 1 320 ? -3.031 5.914 4.805 1 97.19 320 ASN A CA 1
ATOM 2540 C C . ASN A 1 320 ? -2.803 5.383 3.393 1 97.19 320 ASN A C 1
ATOM 2542 O O . ASN A 1 320 ? -2.332 6.117 2.52 1 97.19 320 ASN A O 1
ATOM 2546 N N . ALA A 1 321 ? -3.148 4.102 3.166 1 94.56 321 ALA A N 1
ATOM 2547 C CA . ALA A 1 321 ? -3.016 3.545 1.821 1 94.56 321 ALA A CA 1
ATOM 2548 C C . ALA A 1 321 ? -3.77 4.395 0.8 1 94.56 321 ALA A C 1
ATOM 2550 O O . ALA A 1 321 ? -4.848 4.914 1.092 1 94.56 321 ALA A O 1
ATOM 2551 N N . PRO A 1 322 ? -3.119 4.539 -0.368 1 93.81 322 PRO A N 1
ATOM 2552 C CA . PRO A 1 322 ? -1.969 3.828 -0.93 1 93.81 322 PRO A CA 1
ATOM 2553 C C . PRO A 1 322 ? -0.634 4.434 -0.497 1 93.81 322 PRO A C 1
ATOM 2555 O O . PRO A 1 322 ? 0.427 3.924 -0.865 1 93.81 322 PRO A O 1
ATOM 2558 N N . LEU A 1 323 ? -0.628 5.488 0.313 1 97.5 323 LEU A N 1
ATOM 2559 C CA . LEU A 1 323 ? 0.616 6.07 0.802 1 97.5 323 LEU A CA 1
ATOM 2560 C C . LEU A 1 323 ? 1.27 5.168 1.843 1 97.5 323 LEU A C 1
ATOM 2562 O O . LEU A 1 323 ? 0.578 4.531 2.639 1 97.5 323 LEU A O 1
ATOM 2566 N N . ARG A 1 324 ? 2.547 5.172 1.836 1 97.06 324 ARG A N 1
ATOM 2567 C CA . ARG A 1 324 ? 3.281 4.324 2.77 1 97.06 324 ARG A CA 1
ATOM 2568 C C . ARG A 1 324 ? 3.387 4.984 4.141 1 97.06 324 ARG A C 1
ATOM 2570 O O . ARG A 1 324 ? 3.695 6.172 4.242 1 97.06 324 ARG A O 1
ATOM 2577 N N . ALA A 1 325 ? 3.148 4.207 5.195 1 97.25 325 ALA A N 1
ATOM 2578 C CA . ALA A 1 325 ? 3.438 4.516 6.59 1 97.25 325 ALA A CA 1
ATOM 2579 C C . ALA A 1 325 ? 2.492 5.59 7.121 1 97.25 325 ALA A C 1
ATOM 2581 O O . ALA A 1 325 ? 1.3 5.586 6.809 1 97.25 325 ALA A O 1
ATOM 2582 N N . GLU A 1 326 ? 2.969 6.402 8.086 1 97.56 326 GLU A N 1
ATOM 2583 C CA . GLU A 1 326 ? 2.074 7.25 8.867 1 97.56 326 GLU A CA 1
ATOM 2584 C C . GLU A 1 326 ? 2.846 8.359 9.57 1 97.56 326 GLU A C 1
ATOM 2586 O O . GLU A 1 326 ? 4.039 8.555 9.32 1 97.56 326 GLU A O 1
ATOM 2591 N N . LYS A 1 327 ? 2.084 9.125 10.344 1 97.5 327 LYS A N 1
ATOM 2592 C CA . LYS A 1 327 ? 2.666 10.133 11.219 1 97.5 327 LYS A CA 1
ATOM 2593 C C . LYS A 1 327 ? 3.992 9.648 11.805 1 97.5 327 LYS A C 1
ATOM 2595 O O . LYS A 1 327 ? 4.121 8.484 12.188 1 97.5 327 LYS A O 1
ATOM 2600 N N . GLY A 1 328 ? 4.957 10.531 11.859 1 96.81 328 GLY A N 1
ATOM 2601 C CA . GLY A 1 328 ? 6.234 10.195 12.469 1 96.81 328 GLY A CA 1
ATOM 2602 C C . GLY A 1 328 ? 7.203 9.547 11.5 1 96.81 328 GLY A C 1
ATOM 2603 O O . GLY A 1 328 ? 8.281 9.094 11.906 1 96.81 328 GLY A O 1
ATOM 2604 N N . THR A 1 329 ? 6.812 9.477 10.219 1 97.69 329 THR A N 1
ATOM 2605 C CA . THR A 1 329 ? 7.703 8.961 9.188 1 97.69 329 THR A CA 1
ATOM 2606 C C . THR A 1 329 ? 7.777 9.93 8.008 1 97.69 329 THR A C 1
ATOM 2608 O O . THR A 1 329 ? 6.824 10.672 7.742 1 97.69 329 THR A O 1
ATOM 2611 N N . ILE A 1 330 ? 8.891 9.914 7.27 1 97.94 330 ILE A N 1
ATOM 2612 C CA . ILE A 1 330 ? 9.039 10.836 6.148 1 97.94 330 ILE A CA 1
ATOM 2613 C C . ILE A 1 330 ? 8.492 10.195 4.875 1 97.94 330 ILE A C 1
ATOM 2615 O O . ILE A 1 330 ? 8.578 10.781 3.791 1 97.94 330 ILE A O 1
ATOM 2619 N N . PHE A 1 331 ? 7.945 8.93 4.977 1 98.62 331 PHE A N 1
ATOM 2620 C CA . PHE A 1 331 ? 7.219 8.367 3.846 1 98.62 331 PHE A CA 1
ATOM 2621 C C . PHE A 1 331 ? 5.969 9.18 3.539 1 98.62 331 PHE A C 1
ATOM 2623 O O . PHE A 1 331 ? 5.543 10 4.355 1 98.62 331 PHE A O 1
ATOM 2630 N N . GLU A 1 332 ? 5.383 8.969 2.408 1 98.69 332 GLU A N 1
ATOM 2631 C CA . GLU A 1 332 ? 4.266 9.781 1.938 1 98.69 332 GLU A CA 1
ATOM 2632 C C . GLU A 1 332 ? 3.121 9.781 2.947 1 98.69 332 GLU A C 1
ATOM 2634 O O . GLU A 1 332 ? 2.459 10.805 3.145 1 98.69 332 GLU A O 1
ATOM 2639 N N . GLY A 1 333 ? 2.9 8.703 3.633 1 98.44 333 GLY A N 1
ATOM 2640 C CA . GLY A 1 333 ? 1.81 8.625 4.59 1 98.44 333 GLY A CA 1
ATOM 2641 C C . GLY A 1 333 ? 2.006 9.523 5.797 1 98.44 333 GLY A C 1
ATOM 2642 O O . GLY A 1 333 ? 1.059 9.789 6.539 1 98.44 333 GLY A O 1
ATOM 2643 N N . GLY A 1 334 ? 3.23 10.023 5.984 1 98.62 334 GLY A N 1
ATOM 2644 C CA . GLY A 1 334 ? 3.518 10.859 7.137 1 98.62 334 GLY A CA 1
ATOM 2645 C C . GLY A 1 334 ? 3.576 12.336 6.801 1 98.62 334 GLY A C 1
ATOM 2646 O O . GLY A 1 334 ? 3.547 13.188 7.695 1 98.62 334 GLY A O 1
ATOM 2647 N N . ILE A 1 335 ? 3.611 12.625 5.453 1 98.88 335 ILE A N 1
ATOM 2648 C CA . ILE A 1 335 ? 3.936 14.016 5.164 1 98.88 335 ILE A CA 1
ATOM 2649 C C . ILE A 1 335 ? 2.984 14.555 4.098 1 98.88 335 ILE A C 1
ATOM 2651 O O . ILE A 1 335 ? 2.883 15.766 3.904 1 98.88 335 ILE A O 1
ATOM 2655 N N . ARG A 1 336 ? 2.332 13.766 3.236 1 98.69 336 ARG A N 1
ATOM 2656 C CA . ARG A 1 336 ? 1.381 14.227 2.234 1 98.69 336 ARG A CA 1
ATOM 2657 C C . ARG A 1 336 ? 0.027 14.539 2.865 1 98.69 336 ARG A C 1
ATOM 2659 O O . ARG A 1 336 ? -0.516 13.719 3.611 1 98.69 336 ARG A O 1
ATOM 2666 N N . GLU A 1 337 ? -0.516 15.703 2.541 1 98.81 337 GLU A N 1
ATOM 2667 C CA . GLU A 1 337 ? -1.673 16.188 3.293 1 98.81 337 GLU A CA 1
ATOM 2668 C C . GLU A 1 337 ? -2.82 16.562 2.361 1 98.81 337 GLU A C 1
ATOM 2670 O O . GLU A 1 337 ? -2.596 16.891 1.194 1 98.81 337 GLU A O 1
ATOM 2675 N N . PRO A 1 338 ? -4.078 16.484 2.891 1 98.75 338 PRO A N 1
ATOM 2676 C CA . PRO A 1 338 ? -5.184 17.125 2.17 1 98.75 338 PRO A CA 1
ATOM 2677 C C . PRO A 1 338 ? -5.082 18.641 2.162 1 98.75 338 PRO A C 1
ATOM 2679 O O . PRO A 1 338 ? -4.68 19.25 3.162 1 98.75 338 PRO A O 1
ATOM 2682 N N . MET A 1 339 ? -5.395 19.172 1.039 1 98.81 339 MET A N 1
ATOM 2683 C CA . MET A 1 339 ? -5.441 20.625 0.94 1 98.81 339 MET A CA 1
ATOM 2684 C C . MET A 1 339 ? -6.52 21.062 -0.044 1 98.81 339 MET A C 1
ATOM 2686 O O . MET A 1 339 ? -6.586 20.562 -1.167 1 98.81 339 MET A O 1
ATOM 2690 N N . VAL A 1 340 ? -7.391 21.906 0.389 1 98.88 340 VAL A N 1
ATOM 2691 C CA . VAL A 1 340 ? -8.414 22.547 -0.43 1 98.88 340 VAL A CA 1
ATOM 2692 C C . VAL A 1 340 ? -8.359 24.062 -0.224 1 98.88 340 VAL A C 1
ATOM 2694 O O . VAL A 1 340 ? -8.195 24.531 0.902 1 98.88 340 VAL A O 1
ATOM 2697 N N . VAL A 1 341 ? -8.477 24.812 -1.313 1 98.75 341 VAL A N 1
ATOM 2698 C CA . VAL A 1 341 ? -8.492 26.281 -1.254 1 98.75 341 VAL A CA 1
ATOM 2699 C C . VAL A 1 341 ? -9.688 26.812 -2.033 1 98.75 341 VAL A C 1
ATOM 2701 O O . VAL A 1 341 ? -10.023 26.297 -3.102 1 98.75 341 VAL A O 1
ATOM 2704 N N . ARG A 1 342 ? -10.367 27.781 -1.439 1 98.75 342 ARG A N 1
ATOM 2705 C CA . ARG A 1 342 ? -11.5 28.422 -2.094 1 98.75 342 ARG A CA 1
ATOM 2706 C C . ARG A 1 342 ? -11.406 29.938 -1.988 1 98.75 342 ARG A C 1
ATOM 2708 O O . ARG A 1 342 ? -11.219 30.469 -0.897 1 98.75 342 ARG A O 1
ATOM 2715 N N . TRP A 1 343 ? -11.438 30.641 -3.027 1 98.25 343 TRP A N 1
ATOM 2716 C CA . TRP A 1 343 ? -11.453 32.094 -3.156 1 98.25 343 TRP A CA 1
ATOM 2717 C C . TRP A 1 343 ? -12.188 32.531 -4.422 1 98.25 343 TRP A C 1
ATOM 2719 O O . TRP A 1 343 ? -11.555 32.781 -5.457 1 98.25 343 TRP A O 1
ATOM 2729 N N . PRO A 1 344 ? -13.547 32.719 -4.254 1 96.25 344 PRO A N 1
ATOM 2730 C CA . PRO A 1 344 ? -14.312 33.062 -5.457 1 96.25 344 PRO A CA 1
ATOM 2731 C C . PRO A 1 344 ? -13.766 34.281 -6.18 1 96.25 344 PRO A C 1
ATOM 2733 O O . PRO A 1 344 ? -13.352 35.25 -5.535 1 96.25 344 PRO A O 1
ATOM 2736 N N . GLY A 1 345 ? -13.734 34.25 -7.52 1 92.12 345 GLY A N 1
ATOM 2737 C CA . GLY A 1 345 ? -13.234 35.344 -8.344 1 92.12 345 GLY A CA 1
ATOM 2738 C C . GLY A 1 345 ? -11.758 35.25 -8.648 1 92.12 345 GLY A C 1
ATOM 2739 O O . GLY A 1 345 ? -11.266 35.844 -9.609 1 92.12 345 GLY A O 1
ATOM 2740 N N . LYS A 1 346 ? -11.078 34.5 -7.816 1 94.25 346 LYS A N 1
ATOM 2741 C CA . LYS A 1 346 ? -9.641 34.344 -8.023 1 94.25 346 LYS A CA 1
ATOM 2742 C C . LYS A 1 346 ? -9.266 32.906 -8.344 1 94.25 346 LYS A C 1
ATOM 2744 O O . LYS A 1 346 ? -8.289 32.656 -9.055 1 94.25 346 LYS A O 1
ATOM 2749 N N . ILE A 1 347 ? -9.922 31.969 -7.723 1 97.38 347 ILE A N 1
ATOM 2750 C CA . ILE A 1 347 ? -9.711 30.547 -7.93 1 97.38 347 ILE A CA 1
ATOM 2751 C C . ILE A 1 347 ? -10.883 29.953 -8.711 1 97.38 347 ILE A C 1
ATOM 2753 O O . ILE A 1 347 ? -12.039 30.109 -8.312 1 97.38 347 ILE A O 1
ATOM 2757 N N . LYS A 1 348 ? -10.555 29.312 -9.852 1 97.25 348 LYS A N 1
ATOM 2758 C CA . LYS A 1 348 ? -11.594 28.656 -10.641 1 97.25 348 LYS A CA 1
ATOM 2759 C C . LYS A 1 348 ? -12.195 27.484 -9.883 1 97.25 348 LYS A C 1
ATOM 2761 O O . LYS A 1 348 ? -11.469 26.609 -9.406 1 97.25 348 LYS A O 1
ATOM 2766 N N . ALA A 1 349 ? -13.539 27.438 -9.781 1 97.69 349 ALA A N 1
ATOM 2767 C CA . ALA A 1 349 ? -14.242 26.406 -9.016 1 97.69 349 ALA A CA 1
ATOM 2768 C C . ALA A 1 349 ? -14.055 25.031 -9.648 1 97.69 349 ALA A C 1
ATOM 2770 O O . ALA A 1 349 ? -14.062 24.906 -10.875 1 97.69 349 ALA A O 1
ATOM 2771 N N . GLY A 1 350 ? -13.906 24.016 -8.758 1 97.81 350 GLY A N 1
ATOM 2772 C CA . GLY A 1 350 ? -13.906 22.641 -9.188 1 97.81 350 GLY A CA 1
ATOM 2773 C C . GLY A 1 350 ? -12.617 22.234 -9.883 1 97.81 350 GLY A C 1
ATOM 2774 O O . GLY A 1 350 ? -12.617 21.312 -10.719 1 97.81 350 GLY A O 1
ATOM 2775 N N . THR A 1 351 ? -11.5 22.938 -9.625 1 97.19 351 THR A N 1
ATOM 2776 C CA . THR A 1 351 ? -10.242 22.625 -10.289 1 97.19 351 THR A CA 1
ATOM 2777 C C . THR A 1 351 ? -9.336 21.797 -9.375 1 97.19 351 THR A C 1
ATOM 2779 O O . THR A 1 351 ? -9.594 21.703 -8.18 1 97.19 351 THR A O 1
ATOM 2782 N N . LYS A 1 352 ? -8.406 21.141 -10.016 1 95.44 352 LYS A N 1
ATOM 2783 C CA . LYS A 1 352 ? -7.383 20.359 -9.328 1 95.44 352 LYS A CA 1
ATOM 2784 C C . LYS A 1 352 ? -5.984 20.844 -9.703 1 95.44 352 LYS A C 1
ATOM 2786 O O . LYS A 1 352 ? -5.754 21.25 -10.844 1 95.44 352 LYS A O 1
ATOM 2791 N N . SER A 1 353 ? -5.082 20.891 -8.75 1 96 353 SER A N 1
ATOM 2792 C CA . SER A 1 353 ? -3.691 21.234 -9.008 1 96 353 SER A CA 1
ATOM 2793 C C . SER A 1 353 ? -2.742 20.156 -8.5 1 96 353 SER A C 1
ATOM 2795 O O . SER A 1 353 ? -2.91 19.656 -7.387 1 96 353 SER A O 1
ATOM 2797 N N . ASP A 1 354 ? -1.718 19.844 -9.297 1 93.31 354 ASP A N 1
ATOM 2798 C CA . ASP A 1 354 ? -0.684 18.891 -8.898 1 93.31 354 ASP A CA 1
ATOM 2799 C C . ASP A 1 354 ? 0.603 19.609 -8.5 1 93.31 354 ASP A C 1
ATOM 2801 O O . ASP A 1 354 ? 1.676 19 -8.477 1 93.31 354 ASP A O 1
ATOM 2805 N N . ALA A 1 355 ? 0.482 20.906 -8.289 1 95.69 355 ALA A N 1
ATOM 2806 C CA . ALA A 1 355 ? 1.664 21.656 -7.879 1 95.69 355 ALA A CA 1
ATOM 2807 C C . ALA A 1 355 ? 2.219 21.125 -6.559 1 95.69 355 ALA A C 1
ATOM 2809 O O . ALA A 1 355 ? 1.456 20.766 -5.66 1 95.69 355 ALA A O 1
ATOM 2810 N N . LEU A 1 356 ? 3.553 21.109 -6.48 1 96.69 356 LEU A N 1
ATOM 2811 C CA . LEU A 1 356 ? 4.199 20.766 -5.219 1 96.69 356 LEU A CA 1
ATOM 2812 C C . LEU A 1 356 ? 4.109 21.922 -4.223 1 96.69 356 LEU A C 1
ATOM 2814 O O . LEU A 1 356 ? 4.699 22.969 -4.445 1 96.69 356 LEU A O 1
ATOM 2818 N N . ILE A 1 357 ? 3.348 21.641 -3.154 1 97.06 357 ILE A N 1
ATOM 2819 C CA . ILE A 1 357 ? 3.121 22.641 -2.125 1 97.06 357 ILE A CA 1
ATOM 2820 C C . ILE A 1 357 ? 3.607 22.125 -0.775 1 97.06 357 ILE A C 1
ATOM 2822 O O . ILE A 1 357 ? 3.574 20.922 -0.52 1 97.06 357 ILE A O 1
ATOM 2826 N N . SER A 1 358 ? 4.133 22.969 0.025 1 98.56 358 SER A N 1
ATOM 2827 C CA . SER A 1 358 ? 4.535 22.656 1.392 1 98.56 358 SER A CA 1
ATOM 2828 C C . SER A 1 358 ? 3.957 23.656 2.385 1 98.56 358 SER A C 1
ATOM 2830 O O . SER A 1 358 ? 3.629 24.781 2.016 1 98.56 358 SER A O 1
ATOM 2832 N N . SER A 1 359 ? 3.885 23.234 3.594 1 98.88 359 SER A N 1
ATOM 2833 C CA . SER A 1 359 ? 3.348 24.109 4.633 1 98.88 359 SER A CA 1
ATOM 2834 C C . SER A 1 359 ? 4.195 25.375 4.781 1 98.88 359 SER A C 1
ATOM 2836 O O . SER A 1 359 ? 3.723 26.375 5.305 1 98.88 359 SER A O 1
ATOM 2838 N N . ILE A 1 360 ? 5.367 25.438 4.273 1 98.81 360 ILE A N 1
ATOM 2839 C CA . ILE A 1 360 ? 6.234 26.609 4.328 1 98.81 36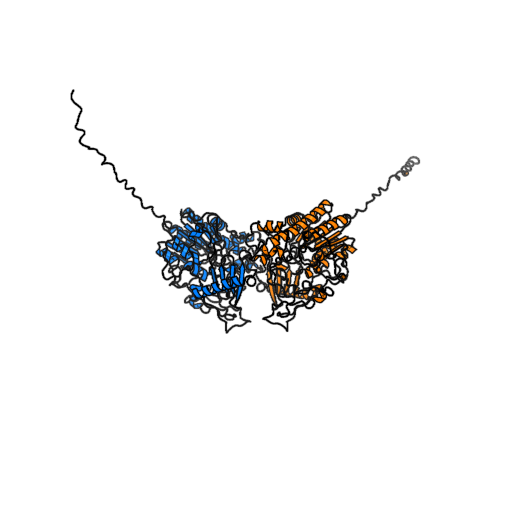0 ILE A CA 1
ATOM 2840 C C . ILE A 1 360 ? 5.711 27.688 3.383 1 98.81 360 ILE A C 1
ATOM 2842 O O . ILE A 1 360 ? 6.148 28.844 3.439 1 98.81 360 ILE A O 1
ATOM 2846 N N . ASP A 1 361 ? 4.812 27.344 2.52 1 98.62 361 ASP A N 1
ATOM 2847 C CA . ASP A 1 361 ? 4.379 28.25 1.456 1 98.62 361 ASP A CA 1
ATOM 2848 C C . ASP A 1 361 ? 3.262 29.172 1.938 1 98.62 361 ASP A C 1
ATOM 2850 O O . ASP A 1 361 ? 2.965 30.188 1.301 1 98.62 361 ASP A O 1
ATOM 2854 N N . PHE A 1 362 ? 2.605 28.828 3.072 1 98.81 362 PHE A N 1
ATOM 2855 C CA . PHE A 1 362 ? 1.436 29.594 3.51 1 98.81 362 PHE A CA 1
ATOM 2856 C C . PHE A 1 362 ? 1.827 31 3.945 1 98.81 362 PHE A C 1
ATOM 2858 O O . PHE A 1 362 ? 1.155 31.969 3.598 1 98.81 362 PHE A O 1
ATOM 2865 N N . PHE A 1 363 ? 2.936 31.141 4.648 1 98.56 363 PHE A N 1
ATOM 2866 C CA . PHE A 1 363 ? 3.383 32.438 5.164 1 98.56 363 PHE A CA 1
ATOM 2867 C C . PHE A 1 363 ? 3.598 33.406 4.031 1 98.56 363 PHE A C 1
ATOM 2869 O O . PHE A 1 363 ? 2.93 34.438 3.971 1 98.56 363 PHE A O 1
ATOM 2876 N N . PRO A 1 364 ? 4.488 33.094 3.053 1 97.56 364 PRO A N 1
ATOM 2877 C CA . PRO A 1 364 ? 4.68 34.094 1.984 1 97.56 364 PRO A CA 1
ATOM 2878 C C . PRO A 1 364 ? 3.41 34.312 1.165 1 97.56 364 PRO A C 1
ATOM 2880 O O . PRO A 1 364 ? 3.201 35.406 0.643 1 97.56 364 PRO A O 1
ATOM 2883 N N . THR A 1 365 ? 2.553 33.312 1.02 1 97.94 365 THR A N 1
ATOM 2884 C CA . THR A 1 365 ? 1.296 33.469 0.294 1 97.94 365 THR A CA 1
ATOM 2885 C C . THR A 1 365 ? 0.377 34.438 1.005 1 97.94 365 THR A C 1
ATOM 2887 O O . THR A 1 365 ? -0.15 35.375 0.381 1 97.94 365 THR A O 1
ATOM 2890 N N . PHE A 1 366 ? 0.197 34.312 2.32 1 98.44 366 PHE A N 1
ATOM 2891 C CA . PHE A 1 366 ? -0.675 35.188 3.088 1 98.44 366 PHE A CA 1
ATOM 2892 C C . PHE A 1 366 ? -0.088 36.594 3.174 1 98.44 366 PHE A C 1
ATOM 2894 O O . PHE A 1 366 ? -0.827 37.594 3.199 1 98.44 366 PHE A O 1
ATOM 2901 N N . MET A 1 367 ? 1.245 36.75 3.236 1 97.12 367 MET A N 1
ATOM 2902 C CA . MET A 1 367 ? 1.881 38.062 3.232 1 97.12 367 MET A CA 1
ATOM 2903 C C . MET A 1 367 ? 1.596 38.781 1.929 1 97.12 367 MET A C 1
ATOM 2905 O O . MET A 1 367 ? 1.328 40 1.937 1 97.12 367 MET A O 1
ATOM 2909 N N . ASN A 1 368 ? 1.668 38 0.894 1 96.25 368 ASN A N 1
ATOM 2910 C CA . ASN A 1 368 ? 1.403 38.625 -0.395 1 96.25 368 ASN A CA 1
ATOM 2911 C C . ASN A 1 368 ? -0.057 39.031 -0.522 1 96.25 368 ASN A C 1
ATOM 2913 O O . ASN A 1 368 ? -0.348 40.156 -0.936 1 96.25 368 ASN A O 1
ATOM 2917 N N . ILE A 1 369 ? -0.94 38.219 -0.12 1 96.12 369 ILE A N 1
ATOM 2918 C CA . ILE A 1 369 ? -2.373 38.438 -0.264 1 96.12 369 ILE A CA 1
ATOM 2919 C C . ILE A 1 369 ? -2.812 39.562 0.686 1 96.12 369 ILE A C 1
ATOM 2921 O O . ILE A 1 369 ? -3.594 40.438 0.305 1 96.12 369 ILE A O 1
ATOM 2925 N N . GLY A 1 370 ? -2.32 39.531 1.878 1 95.75 370 GLY A N 1
ATOM 2926 C CA . GLY A 1 370 ? -2.721 40.5 2.906 1 95.75 370 GLY A CA 1
ATOM 2927 C C . GLY A 1 370 ? -1.855 41.75 2.939 1 95.75 370 GLY A C 1
ATOM 2928 O O . GLY A 1 370 ? -2.047 42.594 3.789 1 95.75 370 GLY A O 1
ATOM 2929 N N . LYS A 1 371 ? -0.845 41.75 2.016 1 93 371 LYS A N 1
ATOM 2930 C CA . LYS A 1 371 ? 0.099 42.875 1.946 1 93 371 LYS A CA 1
ATOM 2931 C C . LYS A 1 371 ? 0.86 43.031 3.26 1 93 371 LYS A C 1
ATOM 2933 O O . LYS A 1 371 ? 1.031 44.156 3.754 1 93 371 LYS A O 1
ATOM 2938 N N . GLY A 1 372 ? 1.081 41.875 3.773 1 90.62 372 GLY A N 1
ATOM 2939 C CA . GLY A 1 372 ? 1.943 41.875 4.945 1 90.62 372 GLY A CA 1
ATOM 2940 C C . GLY A 1 372 ? 3.4 42.156 4.613 1 90.62 372 GLY A C 1
ATOM 2941 O O . GLY A 1 372 ? 3.865 41.812 3.521 1 90.62 372 GLY A O 1
ATOM 2942 N N . ARG A 1 373 ? 4.141 42.781 5.5 1 88.44 373 ARG A N 1
ATOM 2943 C CA . ARG A 1 373 ? 5.57 43 5.328 1 88.44 373 ARG A CA 1
ATOM 2944 C C . ARG A 1 373 ? 6.391 41.938 6.043 1 88.44 373 ARG A C 1
ATOM 2946 O O . ARG A 1 373 ? 6.113 41.594 7.195 1 88.44 373 ARG A O 1
ATOM 2953 N N . VAL A 1 374 ? 7.254 41.375 5.348 1 85.88 374 VAL A N 1
ATOM 2954 C CA . VAL A 1 374 ? 8.164 40.406 5.93 1 85.88 374 VAL A CA 1
ATOM 2955 C C . VAL A 1 374 ? 9.406 41.094 6.465 1 85.88 374 VAL A C 1
ATOM 2957 O O . VAL A 1 374 ? 9.977 41.969 5.793 1 85.88 374 VAL A O 1
ATOM 2960 N N . SER A 1 375 ? 9.695 40.812 7.641 1 81.81 375 SER A N 1
ATOM 2961 C CA . SER A 1 375 ? 10.891 41.406 8.227 1 81.81 375 SER A CA 1
ATOM 2962 C C . SER A 1 375 ? 12.141 41.031 7.434 1 81.81 375 SER A C 1
ATOM 2964 O O . SER A 1 375 ? 12.266 39.906 6.953 1 81.81 375 SER A O 1
ATOM 2966 N N . HIS A 1 376 ? 13.016 41.969 7.27 1 77.19 376 HIS A N 1
ATOM 2967 C CA . HIS A 1 376 ? 14.227 41.781 6.477 1 77.19 376 HIS A CA 1
ATOM 2968 C C . HIS A 1 376 ? 15.117 40.688 7.059 1 77.19 376 HIS A C 1
ATOM 2970 O O . HIS A 1 376 ? 15.867 40.031 6.328 1 77.19 376 HIS A O 1
ATOM 2976 N N . GLY A 1 377 ? 15.023 40.344 8.203 1 84.88 377 GLY A N 1
ATOM 2977 C CA . GLY A 1 377 ? 15.922 39.375 8.812 1 84.88 377 GLY A CA 1
ATOM 2978 C C . GLY A 1 377 ? 15.391 37.969 8.773 1 84.88 377 GLY A C 1
ATOM 2979 O O . GLY A 1 377 ? 16.125 37 9 1 84.88 377 GLY A O 1
ATOM 2980 N N . GLN A 1 378 ? 14.195 37.75 8.406 1 91.31 378 GLN A N 1
ATOM 2981 C CA . GLN A 1 378 ? 13.633 36.406 8.391 1 91.31 378 GLN A CA 1
ATOM 2982 C C . GLN A 1 378 ? 13.727 35.781 7 1 91.31 378 GLN A C 1
ATOM 2984 O O . GLN A 1 378 ? 13.109 36.281 6.051 1 91.31 378 GLN A O 1
ATOM 2989 N N . GLN A 1 379 ? 14.562 34.781 6.902 1 93.44 379 GLN A N 1
ATOM 2990 C CA . GLN A 1 379 ? 14.664 34.031 5.656 1 93.44 379 GLN A CA 1
ATOM 2991 C C . GLN A 1 379 ? 13.383 33.219 5.387 1 93.44 379 GLN A C 1
ATOM 2993 O O . GLN A 1 379 ? 12.898 32.5 6.258 1 93.44 379 GLN A O 1
ATOM 2998 N N . ILE A 1 380 ? 12.805 33.438 4.234 1 96.25 380 ILE A N 1
ATOM 2999 C CA . ILE A 1 380 ? 11.586 32.719 3.865 1 96.25 380 ILE A CA 1
ATOM 3000 C C . ILE A 1 380 ? 11.922 31.594 2.896 1 96.25 380 ILE A C 1
ATOM 3002 O O . ILE A 1 380 ? 12.445 31.828 1.807 1 96.25 380 ILE A O 1
ATOM 3006 N N . ASP A 1 381 ? 11.602 30.391 3.32 1 97.56 381 ASP A N 1
ATOM 3007 C CA . ASP A 1 381 ? 11.883 29.203 2.502 1 97.56 381 ASP A CA 1
ATOM 3008 C C . ASP A 1 381 ? 10.734 28.922 1.535 1 97.56 381 ASP A C 1
ATOM 3010 O O . ASP A 1 381 ? 10.945 28.359 0.458 1 97.56 381 ASP A O 1
ATOM 3014 N N . GLY A 1 382 ? 9.523 29.297 1.909 1 97.38 382 GLY A N 1
ATOM 3015 C CA . GLY A 1 382 ? 8.336 29 1.126 1 97.38 382 GLY A CA 1
ATOM 3016 C C . GLY A 1 382 ? 8.188 29.875 -0.1 1 97.38 382 GLY A C 1
ATOM 3017 O O . GLY A 1 382 ? 8.914 30.859 -0.257 1 97.38 382 GLY A O 1
ATOM 3018 N N . GLN A 1 383 ? 7.262 29.531 -0.911 1 95.75 383 GLN A N 1
ATOM 3019 C CA . GLN A 1 383 ? 6.934 30.281 -2.115 1 95.75 383 GLN A CA 1
ATOM 3020 C C . GLN A 1 383 ? 5.492 30.781 -2.074 1 95.75 383 GLN A C 1
ATOM 3022 O O . GLN A 1 383 ? 4.625 30.141 -1.481 1 95.75 383 GLN A O 1
ATOM 3027 N N . ASN A 1 384 ? 5.324 31.938 -2.678 1 96.31 384 ASN A N 1
ATOM 3028 C CA . ASN A 1 384 ? 3.977 32.469 -2.836 1 96.31 384 ASN A CA 1
ATOM 3029 C C . ASN A 1 384 ? 3.146 31.625 -3.799 1 96.31 384 ASN A C 1
ATOM 3031 O O . ASN A 1 384 ? 3.545 31.406 -4.945 1 96.31 384 ASN A O 1
ATOM 3035 N N . LEU A 1 385 ? 1.93 31.156 -3.377 1 96.38 385 LEU A N 1
ATOM 3036 C CA . LEU A 1 385 ? 1.11 30.219 -4.133 1 96.38 385 LEU A CA 1
ATOM 3037 C C . LEU A 1 385 ? 0.051 30.953 -4.949 1 96.38 385 LEU A C 1
ATOM 3039 O O . LEU A 1 385 ? -0.722 30.328 -5.68 1 96.38 385 LEU A O 1
ATOM 3043 N N . GLU A 1 386 ? -0.052 32.25 -4.875 1 95.5 386 GLU A N 1
ATOM 3044 C CA . GLU A 1 386 ? -1.151 33 -5.48 1 95.5 386 GLU A CA 1
ATOM 3045 C C . GLU A 1 386 ? -1.255 32.719 -6.977 1 95.5 386 GLU A C 1
ATOM 3047 O O . GLU A 1 386 ? -2.355 32.562 -7.508 1 95.5 386 GLU A O 1
ATOM 3052 N N . GLU A 1 387 ? -0.119 32.656 -7.641 1 94.62 387 GLU A N 1
ATOM 3053 C CA . GLU A 1 387 ? -0.144 32.375 -9.078 1 94.62 387 GLU A CA 1
ATOM 3054 C C . GLU A 1 387 ? -0.689 30.984 -9.359 1 94.62 387 GLU A C 1
ATOM 3056 O O . GLU A 1 387 ? -1.355 30.766 -10.375 1 94.62 387 GLU A O 1
ATOM 3061 N N . ILE A 1 388 ? -0.348 30.016 -8.484 1 94.94 388 ILE A N 1
ATOM 3062 C CA . ILE A 1 388 ? -0.876 28.672 -8.617 1 94.94 388 ILE A CA 1
ATOM 3063 C C . ILE A 1 388 ? -2.391 28.688 -8.422 1 94.94 388 ILE A C 1
ATOM 3065 O O . ILE A 1 388 ? -3.123 28 -9.141 1 94.94 388 ILE A O 1
ATOM 3069 N N . PHE A 1 389 ? -2.887 29.5 -7.484 1 95.56 389 PHE A N 1
ATOM 3070 C CA . PHE A 1 389 ? -4.32 29.656 -7.262 1 95.56 389 PHE A CA 1
ATOM 3071 C C . PHE A 1 389 ? -5.012 30.172 -8.523 1 95.56 389 PHE A C 1
ATOM 3073 O O . PHE A 1 389 ? -6.148 29.781 -8.805 1 95.56 389 PHE A O 1
ATOM 3080 N N . GLU A 1 390 ? -4.316 30.969 -9.258 1 93.12 390 GLU A N 1
ATOM 3081 C CA . GLU A 1 390 ? -4.883 31.594 -10.445 1 93.12 390 GLU A CA 1
ATOM 3082 C C . GLU A 1 390 ? -4.734 30.703 -11.672 1 93.12 390 GLU A C 1
ATOM 3084 O O . GLU A 1 390 ? -5.109 31.094 -12.781 1 93.12 390 GLU A O 1
ATOM 3089 N N . GLY A 1 391 ? -4.133 29.5 -11.477 1 89.31 391 GLY A N 1
ATOM 3090 C CA . GLY A 1 391 ? -4.141 28.516 -12.531 1 89.31 391 GLY A CA 1
ATOM 3091 C C . GLY A 1 391 ? -2.791 28.344 -13.203 1 89.31 391 GLY A C 1
ATOM 3092 O O . GLY A 1 391 ? -2.668 27.609 -14.188 1 89.31 391 GLY A O 1
ATOM 3093 N N . GLU A 1 392 ? -1.843 29.031 -12.695 1 85.62 392 GLU A N 1
ATOM 3094 C CA . GLU A 1 392 ? -0.515 28.859 -13.273 1 85.62 392 GLU A CA 1
ATOM 3095 C C . GLU A 1 392 ? -0.007 27.438 -13.078 1 85.62 392 GLU A C 1
ATOM 3097 O O . GLU A 1 392 ? -0.274 26.812 -12.047 1 85.62 392 GLU A O 1
ATOM 3102 N N . GLU A 1 393 ? 0.759 27.016 -14.086 1 80.88 393 GLU A N 1
ATOM 3103 C CA . GLU A 1 393 ? 1.281 25.656 -14.055 1 80.88 393 GLU A CA 1
ATOM 3104 C C . GLU A 1 393 ? 2.359 25.5 -12.984 1 80.88 393 GLU A C 1
ATOM 3106 O O . GLU A 1 393 ? 3.113 26.438 -12.719 1 80.88 393 GLU A O 1
ATOM 3111 N N . PRO A 1 394 ? 2.385 24.266 -12.57 1 74.44 394 PRO A N 1
ATOM 3112 C CA . PRO A 1 394 ? 3.383 23.984 -11.531 1 74.44 394 PRO A CA 1
ATOM 3113 C C . PRO A 1 394 ? 4.816 24.141 -12.039 1 74.44 394 PRO A C 1
ATOM 3115 O O . PRO A 1 394 ? 5.074 23.969 -13.234 1 74.44 394 PRO A O 1
ATOM 3118 N N . GLN A 1 395 ? 5.582 24.578 -11.188 1 78.31 395 GLN A N 1
ATOM 3119 C CA . GLN A 1 395 ? 7.004 24.672 -11.492 1 78.31 395 GLN A CA 1
ATOM 3120 C C . GLN A 1 395 ? 7.672 23.297 -11.414 1 78.31 395 GLN A C 1
ATOM 3122 O O . GLN A 1 395 ? 7.906 22.781 -10.32 1 78.31 395 GLN A O 1
ATOM 3127 N N . PRO A 1 396 ? 8.023 22.734 -12.508 1 75.44 396 PRO A N 1
ATOM 3128 C CA . PRO A 1 396 ? 8.578 21.375 -12.492 1 75.44 396 PRO A CA 1
ATOM 3129 C C . PRO A 1 396 ? 9.922 21.297 -11.766 1 75.44 396 PRO A C 1
ATOM 3131 O O . PRO A 1 396 ? 10.32 20.219 -11.32 1 75.44 396 PRO A O 1
ATOM 3134 N N . GLU A 1 397 ? 10.547 22.406 -11.547 1 86.06 397 GLU A N 1
ATOM 3135 C CA . GLU A 1 397 ? 11.906 22.375 -11.016 1 86.06 397 GLU A CA 1
ATOM 3136 C C . GLU A 1 397 ? 11.898 22.531 -9.492 1 86.06 397 GLU A C 1
ATOM 3138 O O . GLU A 1 397 ? 12.945 22.422 -8.852 1 86.06 397 GLU A O 1
ATOM 3143 N N . ARG A 1 398 ? 10.805 22.703 -8.898 1 94.38 398 ARG A N 1
ATOM 3144 C CA . ARG A 1 398 ? 10.766 22.938 -7.453 1 94.38 398 ARG A CA 1
ATOM 3145 C C . ARG A 1 398 ? 11.148 21.672 -6.691 1 94.38 398 ARG A C 1
ATOM 3147 O O . ARG A 1 398 ? 10.703 20.562 -7.035 1 94.38 398 ARG A O 1
ATOM 3154 N N . SER A 1 399 ? 12.016 21.844 -5.695 1 97.62 399 SER A N 1
ATOM 3155 C CA . SER A 1 399 ? 12.359 20.766 -4.77 1 97.62 399 SER A CA 1
ATOM 3156 C C . SER A 1 399 ? 11.758 21.016 -3.387 1 97.62 399 SER A C 1
ATOM 3158 O O . SER A 1 399 ? 11.727 22.156 -2.916 1 97.62 399 SER A O 1
ATOM 3160 N N . LEU A 1 400 ? 11.266 20.047 -2.814 1 98.5 400 LEU A N 1
ATOM 3161 C CA . LEU A 1 400 ? 10.859 20.062 -1.413 1 98.5 400 LEU A CA 1
ATOM 3162 C C . LEU A 1 400 ? 11.789 19.203 -0.564 1 98.5 400 LEU A C 1
ATOM 3164 O O . LEU A 1 400 ? 12.312 18.188 -1.038 1 98.5 400 LEU A O 1
ATOM 3168 N N . TYR A 1 401 ? 11.977 19.609 0.681 1 98.88 401 TYR A N 1
ATOM 3169 C CA . TYR A 1 401 ? 12.906 18.922 1.58 1 98.88 401 TYR A CA 1
ATOM 3170 C C . TYR A 1 401 ? 12.234 18.594 2.906 1 98.88 401 TYR A C 1
ATOM 3172 O O . TYR A 1 401 ? 11.336 19.312 3.35 1 98.88 401 TYR A O 1
ATOM 3180 N N . TRP A 1 402 ? 12.648 17.484 3.51 1 98.88 402 TRP A N 1
ATOM 3181 C CA . TRP A 1 402 ? 12.234 17.062 4.844 1 98.88 402 TRP A CA 1
ATOM 3182 C C . TRP A 1 402 ? 13.438 16.609 5.664 1 98.88 402 TRP A C 1
ATOM 3184 O O . TRP A 1 402 ? 14.367 16 5.129 1 98.88 402 TRP A O 1
ATOM 3194 N N . HIS A 1 403 ? 13.422 16.922 6.914 1 98.81 403 HIS A N 1
ATOM 3195 C CA . HIS A 1 403 ? 14.445 16.484 7.867 1 98.81 403 HIS A CA 1
ATOM 3196 C C . HIS A 1 403 ? 13.82 16.078 9.195 1 98.81 403 HIS A C 1
ATOM 3198 O O . HIS A 1 403 ? 13.266 16.922 9.914 1 98.81 403 HIS A O 1
ATOM 3204 N N . TYR A 1 404 ? 13.82 14.812 9.5 1 98.5 404 TYR A N 1
ATOM 3205 C CA . TYR A 1 404 ? 13.289 14.266 10.742 1 98.5 404 TYR A CA 1
ATOM 3206 C C . TYR A 1 404 ? 14.312 13.352 11.414 1 98.5 404 TYR A C 1
ATOM 3208 O O . TYR A 1 404 ? 14.219 12.125 11.32 1 98.5 404 TYR A O 1
ATOM 3216 N N . PRO A 1 405 ? 15.234 13.945 12.156 1 97.75 405 PRO A N 1
ATOM 3217 C CA . PRO A 1 405 ? 16.422 13.242 12.664 1 97.75 405 PRO A CA 1
ATOM 3218 C C . PRO A 1 405 ? 16.141 12.5 13.969 1 97.75 405 PRO A C 1
ATOM 3220 O O . PRO A 1 405 ? 17.047 12.344 14.789 1 97.75 405 PRO A O 1
ATOM 3223 N N . VAL A 1 406 ? 14.883 12.109 14.266 1 95.19 406 VAL A N 1
ATOM 3224 C CA . VAL A 1 406 ? 14.555 11.477 15.531 1 95.19 406 VAL A CA 1
ATOM 3225 C C . VAL A 1 406 ? 13.867 10.133 15.281 1 95.19 406 VAL A C 1
ATOM 3227 O O . VAL A 1 406 ? 13.367 9.883 14.18 1 95.19 406 VAL A O 1
ATOM 3230 N N . TYR A 1 407 ? 13.945 9.25 16.344 1 93.06 407 TYR A N 1
ATOM 3231 C CA . TYR A 1 407 ? 13.188 8.008 16.312 1 93.06 407 TYR A CA 1
ATOM 3232 C C . TYR A 1 407 ? 11.727 8.258 16.672 1 93.06 407 TYR A C 1
ATOM 3234 O O . TYR A 1 407 ? 11.43 8.961 17.641 1 93.06 407 TYR A O 1
ATOM 3242 N N . HIS A 1 408 ? 10.836 7.777 15.922 1 91.38 408 HIS A N 1
ATOM 3243 C CA . HIS A 1 408 ? 9.398 7.797 16.188 1 91.38 408 HIS A CA 1
ATOM 3244 C C . HIS A 1 408 ? 8.727 6.547 15.633 1 91.38 408 HIS A C 1
ATOM 3246 O O . HIS A 1 408 ? 8.969 5.438 16.109 1 91.38 408 HIS A O 1
ATOM 3252 N N . HIS A 1 409 ? 8 6.656 14.547 1 88.75 409 HIS A N 1
ATOM 3253 C CA . HIS A 1 409 ? 7.418 5.477 13.922 1 88.75 409 HIS A CA 1
ATOM 3254 C C . HIS A 1 409 ? 8.352 4.887 12.867 1 88.75 409 HIS A C 1
ATOM 3256 O O . HIS A 1 409 ? 8.008 3.906 12.203 1 88.75 409 HIS A O 1
ATOM 3262 N N . ALA A 1 410 ? 9.523 5.496 12.711 1 91.81 410 ALA A N 1
ATOM 3263 C CA . ALA A 1 410 ? 10.617 5.023 11.859 1 91.81 410 ALA A CA 1
ATOM 3264 C C . ALA A 1 410 ? 11.961 5.562 12.344 1 91.81 410 ALA A C 1
ATOM 3266 O O . ALA A 1 410 ? 12.031 6.23 13.375 1 91.81 410 ALA A O 1
ATOM 3267 N N . GLU A 1 411 ? 12.961 5.215 11.625 1 95.62 411 GLU A N 1
ATOM 3268 C CA . GLU A 1 411 ? 14.297 5.695 11.961 1 95.62 411 GLU A CA 1
ATOM 3269 C C . GLU A 1 411 ? 14.523 7.113 11.438 1 95.62 411 GLU A C 1
ATOM 3271 O O . GLU A 1 411 ? 13.773 7.59 10.586 1 95.62 411 GLU A O 1
ATOM 3276 N N . PRO A 1 412 ? 15.539 7.824 12.016 1 97.75 412 PRO A N 1
ATOM 3277 C CA . PRO A 1 412 ? 15.867 9.172 11.531 1 97.75 412 PRO A CA 1
ATOM 3278 C C . PRO A 1 412 ? 16.141 9.203 10.031 1 97.75 412 PRO A C 1
ATOM 3280 O O . PRO A 1 412 ? 16.875 8.367 9.516 1 97.75 412 PRO A O 1
ATOM 3283 N N . ALA A 1 413 ? 15.547 10.188 9.359 1 98.75 413 ALA A N 1
ATOM 3284 C CA . ALA A 1 413 ? 15.703 10.25 7.91 1 98.75 413 ALA A CA 1
ATOM 3285 C C . ALA A 1 413 ? 15.508 11.68 7.402 1 98.75 413 ALA A C 1
ATOM 3287 O O . ALA A 1 413 ? 14.938 12.516 8.102 1 98.75 413 ALA A O 1
ATOM 3288 N N . SER A 1 414 ? 16.047 11.992 6.273 1 98.81 414 SER A N 1
ATOM 3289 C CA . SER A 1 414 ? 15.789 13.188 5.477 1 98.81 414 SER A CA 1
ATOM 3290 C C . SER A 1 414 ? 15.383 12.828 4.055 1 98.81 414 SER A C 1
ATOM 3292 O O . SER A 1 414 ? 15.68 11.734 3.576 1 98.81 414 SER A O 1
ATOM 3294 N N . ALA A 1 415 ? 14.703 13.734 3.432 1 98.94 415 ALA A N 1
ATOM 3295 C CA . ALA A 1 415 ? 14.25 13.422 2.078 1 98.94 415 ALA A CA 1
ATOM 3296 C C . ALA A 1 415 ? 14.227 14.68 1.208 1 98.94 415 ALA A C 1
ATOM 3298 O O . ALA A 1 415 ? 14.172 15.797 1.723 1 98.94 415 ALA A O 1
ATOM 3299 N N . ILE A 1 416 ? 14.289 14.492 -0.098 1 98.88 416 ILE A N 1
ATOM 3300 C CA . ILE A 1 416 ? 14.07 15.5 -1.131 1 98.88 416 ILE A CA 1
ATOM 3301 C C . ILE A 1 416 ? 13.125 14.953 -2.195 1 98.88 416 ILE A C 1
ATOM 3303 O O . ILE A 1 416 ? 13.203 13.781 -2.559 1 98.88 416 ILE A O 1
ATOM 3307 N N . ARG A 1 417 ? 12.188 15.695 -2.572 1 98.56 417 ARG A N 1
ATOM 3308 C CA . ARG A 1 417 ? 11.375 15.414 -3.752 1 98.56 417 ARG A CA 1
ATOM 3309 C C . ARG A 1 417 ? 11.586 16.469 -4.832 1 98.56 417 ARG A C 1
ATOM 3311 O O . ARG A 1 417 ? 11.539 17.672 -4.551 1 98.56 417 ARG A O 1
ATOM 3318 N N . LYS A 1 418 ? 11.875 16.125 -6 1 97.5 418 LYS A N 1
ATOM 3319 C CA . LYS A 1 418 ? 11.953 16.938 -7.207 1 97.5 418 LYS A CA 1
ATOM 3320 C C . LYS A 1 418 ? 11.18 16.297 -8.359 1 97.5 418 LYS A C 1
ATOM 3322 O O . LYS A 1 418 ? 11.562 15.227 -8.844 1 97.5 418 LYS A O 1
ATOM 3327 N N . GLY A 1 419 ? 10.125 17.016 -8.789 1 94.44 419 GLY A N 1
ATOM 3328 C CA . GLY A 1 419 ? 9.219 16.375 -9.734 1 94.44 419 GLY A CA 1
ATOM 3329 C C . GLY A 1 419 ? 8.594 15.109 -9.195 1 94.44 419 GLY A C 1
ATOM 3330 O O . GLY A 1 419 ? 8.016 15.117 -8.102 1 94.44 419 GLY A O 1
ATOM 3331 N N . ASP A 1 420 ? 8.766 13.992 -9.945 1 92.81 420 ASP A N 1
ATOM 3332 C CA . ASP A 1 420 ? 8.148 12.727 -9.547 1 92.81 420 ASP A CA 1
ATOM 3333 C C . ASP A 1 420 ? 9.109 11.898 -8.695 1 92.81 420 ASP A C 1
ATOM 3335 O O . ASP A 1 420 ? 8.734 10.844 -8.18 1 92.81 420 ASP A O 1
ATOM 3339 N N . TRP A 1 421 ? 10.32 12.406 -8.5 1 96.75 421 TRP A N 1
ATOM 3340 C CA . TRP A 1 421 ? 11.352 11.609 -7.848 1 96.75 421 TRP A CA 1
ATOM 3341 C C . TRP A 1 421 ? 11.516 12.016 -6.387 1 96.75 421 TRP A C 1
ATOM 3343 O O . TRP A 1 421 ? 11.539 13.211 -6.07 1 96.75 421 TRP A O 1
ATOM 3353 N N . LYS A 1 422 ? 11.594 11.07 -5.543 1 98.5 422 LYS A N 1
ATOM 3354 C CA . LYS A 1 422 ? 11.844 11.289 -4.121 1 98.5 422 LYS A CA 1
ATOM 3355 C C . LYS A 1 422 ? 12.984 10.406 -3.623 1 98.5 422 LYS A C 1
ATOM 3357 O O . LYS A 1 422 ? 12.984 9.195 -3.852 1 98.5 422 LYS A O 1
ATOM 3362 N N . LEU A 1 423 ? 13.953 11.047 -3.025 1 98.88 423 LEU A N 1
ATOM 3363 C CA . LEU A 1 423 ? 15.062 10.336 -2.391 1 98.88 423 LEU A CA 1
ATOM 3364 C C . LEU A 1 423 ? 14.977 10.445 -0.873 1 98.88 423 LEU A C 1
ATOM 3366 O O . LEU A 1 423 ? 14.695 11.516 -0.335 1 98.88 423 LEU A O 1
ATOM 3370 N N . ILE A 1 424 ? 15.164 9.336 -0.184 1 98.88 424 ILE A N 1
ATOM 3371 C CA . ILE A 1 424 ? 15.211 9.297 1.273 1 98.88 424 ILE A CA 1
ATOM 3372 C C . ILE A 1 424 ? 16.578 8.82 1.735 1 98.88 424 ILE A C 1
ATOM 3374 O O . ILE A 1 424 ? 17.094 7.82 1.237 1 98.88 424 ILE A O 1
ATOM 3378 N N . HIS A 1 425 ? 17.172 9.555 2.557 1 98.88 425 HIS A N 1
ATOM 3379 C CA . HIS A 1 425 ? 18.391 9.164 3.242 1 98.88 425 HIS A CA 1
ATOM 3380 C C . HIS A 1 425 ? 18.109 8.695 4.664 1 98.88 425 HIS A C 1
ATOM 3382 O O . HIS A 1 425 ? 17.594 9.461 5.484 1 98.88 425 HIS A O 1
ATOM 3388 N N . PHE A 1 426 ? 18.406 7.484 4.949 1 98.44 426 PHE A N 1
ATOM 3389 C CA . PHE A 1 426 ? 18.25 6.898 6.277 1 98.44 426 PHE A CA 1
ATOM 3390 C C . PHE A 1 426 ? 19.562 7.012 7.062 1 98.44 426 PHE A C 1
ATOM 3392 O O . PHE A 1 426 ? 20.578 6.434 6.676 1 98.44 426 PHE A O 1
ATOM 3399 N N . MET A 1 427 ? 19.469 7.664 8.188 1 97.94 427 MET A N 1
ATOM 3400 C CA . MET A 1 427 ? 20.688 8.125 8.852 1 97.94 427 MET A CA 1
ATOM 3401 C C . MET A 1 427 ? 21.297 7.016 9.695 1 97.94 427 MET A C 1
ATOM 3403 O O . MET A 1 427 ? 22.484 7.07 10.031 1 97.94 427 MET A O 1
ATOM 3407 N N . GLN A 1 428 ? 20.484 6.066 10.102 1 95.69 428 GLN A N 1
ATOM 3408 C CA . GLN A 1 428 ? 20.984 5.023 10.984 1 95.69 428 GLN A CA 1
ATOM 3409 C C . GLN A 1 428 ? 22.078 4.203 10.305 1 95.69 428 GLN A C 1
ATOM 3411 O O . GLN A 1 428 ? 23.078 3.869 10.922 1 95.69 428 GLN A O 1
ATOM 3416 N N . ASP A 1 429 ? 21.922 3.789 9.078 1 93.75 429 ASP A N 1
ATOM 3417 C CA . ASP A 1 429 ? 22.938 3.01 8.367 1 93.75 429 ASP A CA 1
ATOM 3418 C C . ASP A 1 429 ? 23.391 3.729 7.105 1 93.75 429 ASP A C 1
ATOM 3420 O O . ASP A 1 429 ? 24.062 3.137 6.258 1 93.75 429 ASP A O 1
ATOM 3424 N N . ASP A 1 430 ? 22.984 4.895 6.887 1 96.19 430 ASP A N 1
ATOM 3425 C CA . ASP A 1 430 ? 23.469 5.832 5.883 1 96.19 430 ASP A CA 1
ATOM 3426 C C . ASP A 1 430 ? 23.094 5.375 4.477 1 96.19 430 ASP A C 1
ATOM 3428 O O . ASP A 1 430 ? 23.797 5.68 3.512 1 96.19 430 ASP A O 1
ATOM 3432 N N . HIS A 1 431 ? 22.062 4.574 4.336 1 96.19 431 HIS A N 1
ATOM 3433 C CA . HIS A 1 431 ? 21.672 4.176 2.984 1 96.19 431 HIS A CA 1
ATOM 3434 C C . HIS A 1 431 ? 20.625 5.121 2.406 1 96.19 431 HIS A C 1
ATOM 3436 O O . HIS A 1 431 ? 20.031 5.918 3.135 1 96.19 431 HIS A O 1
ATOM 3442 N N . VAL A 1 432 ? 20.5 5.094 1.059 1 98 432 VAL A N 1
ATOM 3443 C CA . VAL A 1 432 ? 19.531 5.914 0.353 1 98 432 VAL A CA 1
ATOM 3444 C C . VAL A 1 432 ? 18.578 5.023 -0.453 1 98 432 VAL A C 1
ATOM 3446 O O . VAL A 1 432 ? 18.969 3.93 -0.875 1 98 432 VAL A O 1
ATOM 3449 N N . GLU A 1 433 ? 17.344 5.402 -0.497 1 98.25 433 GLU A N 1
ATOM 3450 C CA . GLU A 1 433 ? 16.344 4.832 -1.407 1 98.25 433 GLU A CA 1
ATOM 3451 C C . GLU A 1 433 ? 15.812 5.891 -2.365 1 98.25 433 GLU A C 1
ATOM 3453 O O . GLU A 1 433 ? 15.734 7.07 -2.018 1 98.25 433 GLU A O 1
ATOM 3458 N N . LEU A 1 434 ? 15.516 5.484 -3.619 1 98.12 434 LEU A N 1
ATOM 3459 C CA . LEU A 1 434 ? 14.992 6.363 -4.656 1 98.12 434 LEU A CA 1
ATOM 3460 C C . LEU A 1 434 ? 13.68 5.832 -5.211 1 98.12 434 LEU A C 1
ATOM 3462 O O . LEU A 1 434 ? 13.609 4.688 -5.668 1 98.12 434 LEU A O 1
ATOM 3466 N N . TYR A 1 435 ? 12.656 6.668 -5.168 1 97.19 435 TYR A N 1
ATOM 3467 C CA . TYR A 1 435 ? 11.336 6.266 -5.637 1 97.19 435 TYR A CA 1
ATOM 3468 C C . TYR A 1 435 ? 10.828 7.215 -6.715 1 97.19 435 TYR A C 1
ATOM 3470 O O . TYR A 1 435 ? 11.109 8.414 -6.68 1 97.19 435 TYR A O 1
ATOM 3478 N N . ASN A 1 436 ? 10.078 6.73 -7.742 1 95.19 436 ASN A N 1
ATOM 3479 C CA . ASN A 1 436 ? 9.258 7.523 -8.648 1 95.19 436 ASN A CA 1
ATOM 3480 C C . ASN A 1 436 ? 7.793 7.523 -8.219 1 95.19 436 ASN A C 1
ATOM 3482 O O . ASN A 1 436 ? 7.078 6.539 -8.43 1 95.19 436 ASN A O 1
ATOM 3486 N N . LEU A 1 437 ? 7.312 8.633 -7.699 1 95.19 437 LEU A N 1
ATOM 3487 C CA . LEU A 1 437 ? 6.023 8.688 -7.023 1 95.19 437 LEU A CA 1
ATOM 3488 C C . LEU A 1 437 ? 4.879 8.664 -8.031 1 95.19 437 LEU A C 1
ATOM 3490 O O . LEU A 1 437 ? 3.732 8.391 -7.672 1 95.19 437 LEU A O 1
ATOM 3494 N N . GLU A 1 438 ? 5.086 8.984 -9.234 1 91.75 438 GLU A N 1
ATOM 3495 C CA . GLU A 1 438 ? 4.051 8.859 -10.258 1 91.75 438 GLU A CA 1
ATOM 3496 C C . GLU A 1 438 ? 3.727 7.395 -10.539 1 91.75 438 GLU A C 1
ATOM 3498 O O . GLU A 1 438 ? 2.562 7.035 -10.734 1 91.75 438 GLU A O 1
ATOM 3503 N N . GLU A 1 439 ? 4.766 6.559 -10.547 1 90.81 439 GLU A N 1
ATOM 3504 C CA . GLU A 1 439 ? 4.621 5.141 -10.875 1 90.81 439 GLU A CA 1
ATOM 3505 C C . GLU A 1 439 ? 4.391 4.305 -9.617 1 90.81 439 GLU A C 1
ATOM 3507 O O . GLU A 1 439 ? 3.859 3.195 -9.695 1 90.81 439 GLU A O 1
ATOM 3512 N N . ASP A 1 440 ? 4.816 4.867 -8.531 1 93.62 440 ASP A N 1
ATOM 3513 C CA . ASP A 1 440 ? 4.812 4.145 -7.262 1 93.62 440 ASP A CA 1
ATOM 3514 C C . ASP A 1 440 ? 4.562 5.09 -6.09 1 93.62 440 ASP A C 1
ATOM 3516 O O . ASP A 1 440 ? 5.469 5.352 -5.293 1 93.62 440 ASP A O 1
ATOM 3520 N N . ILE A 1 441 ? 3.32 5.477 -5.859 1 95.06 441 ILE A N 1
ATOM 3521 C CA . ILE A 1 441 ? 2.945 6.434 -4.82 1 95.06 441 ILE A CA 1
ATOM 3522 C C . ILE A 1 441 ? 3.158 5.809 -3.443 1 95.06 441 ILE A C 1
ATOM 3524 O O . ILE A 1 441 ? 3.291 6.52 -2.445 1 95.06 441 ILE A O 1
ATOM 3528 N N . GLY A 1 442 ? 3.182 4.473 -3.375 1 95.69 442 GLY A N 1
ATOM 3529 C CA . GLY A 1 442 ? 3.346 3.742 -2.129 1 95.69 442 GLY A CA 1
ATOM 3530 C C . GLY A 1 442 ? 4.797 3.551 -1.734 1 95.69 442 GLY A C 1
ATOM 3531 O O . GLY A 1 442 ? 5.094 2.92 -0.717 1 95.69 442 GLY A O 1
ATOM 3532 N N . GLU A 1 443 ? 5.727 4.043 -2.529 1 97 443 GLU A N 1
ATOM 3533 C CA . GLU A 1 443 ? 7.152 3.994 -2.229 1 97 443 GLU A CA 1
ATOM 3534 C C . GLU A 1 443 ? 7.602 2.57 -1.921 1 97 443 GLU A C 1
ATOM 3536 O O . GLU A 1 443 ? 8.242 2.322 -0.896 1 97 443 GLU A O 1
ATOM 3541 N N . SER A 1 444 ? 7.273 1.697 -2.816 1 94.12 444 SER A N 1
ATOM 3542 C CA . SER A 1 444 ? 7.547 0.283 -2.584 1 94.12 444 SER A CA 1
ATOM 3543 C C . SER A 1 444 ? 8.672 -0.218 -3.488 1 94.12 444 SER A C 1
ATOM 3545 O O . SER A 1 444 ? 9.195 -1.313 -3.283 1 94.12 444 SER A O 1
ATOM 3547 N N . ILE A 1 445 ? 9.109 0.531 -4.504 1 93.94 445 ILE A N 1
ATOM 3548 C CA . ILE A 1 445 ? 10.094 0.099 -5.488 1 93.94 445 ILE A CA 1
ATOM 3549 C C . ILE A 1 445 ? 11.305 1.025 -5.441 1 93.94 445 ILE A C 1
ATOM 3551 O O . ILE A 1 445 ? 11.305 2.092 -6.062 1 93.94 445 ILE A O 1
ATOM 3555 N N . ASP A 1 446 ? 12.375 0.573 -4.816 1 95.31 446 ASP A N 1
ATOM 3556 C CA . ASP A 1 446 ? 13.617 1.343 -4.758 1 95.31 446 ASP A CA 1
ATOM 3557 C C . ASP A 1 446 ? 14.375 1.26 -6.078 1 95.31 446 ASP A C 1
ATOM 3559 O O . ASP A 1 446 ? 14.75 0.17 -6.52 1 95.31 446 ASP A O 1
ATOM 3563 N N . LEU A 1 447 ? 14.625 2.422 -6.703 1 95.56 447 LEU A N 1
ATOM 3564 C CA . LEU A 1 447 ? 15.258 2.471 -8.016 1 95.56 447 LEU A CA 1
ATOM 3565 C C . LEU A 1 447 ? 16.672 3.039 -7.93 1 95.56 447 LEU A C 1
ATOM 3567 O O . LEU A 1 447 ? 17.234 3.449 -8.938 1 95.56 447 LEU A O 1
ATOM 3571 N N . LYS A 1 448 ? 17.234 3.098 -6.73 1 96.12 448 LYS A N 1
ATOM 3572 C CA . LYS A 1 448 ? 18.562 3.674 -6.539 1 96.12 448 LYS A CA 1
ATOM 3573 C C . LYS A 1 448 ? 19.594 2.992 -7.434 1 96.12 448 LYS A C 1
ATOM 3575 O O . LYS A 1 448 ? 20.422 3.658 -8.055 1 96.12 448 LYS A O 1
ATOM 3580 N N . ALA A 1 449 ? 19.531 1.676 -7.527 1 92 449 ALA A N 1
ATOM 3581 C CA . ALA A 1 449 ? 20.516 0.915 -8.289 1 92 449 ALA A CA 1
ATOM 3582 C C . ALA A 1 449 ? 20.328 1.129 -9.789 1 92 449 ALA A C 1
ATOM 3584 O O . ALA A 1 449 ? 21.297 1.108 -10.547 1 92 449 ALA A O 1
ATOM 3585 N N . GLN A 1 450 ? 19.156 1.386 -10.266 1 92 450 GLN A N 1
ATOM 3586 C CA . GLN A 1 450 ? 18.828 1.524 -11.68 1 92 450 GLN A CA 1
ATOM 3587 C C . GLN A 1 450 ? 19.047 2.959 -12.156 1 92 450 GLN A C 1
ATOM 3589 O O . GLN A 1 450 ? 19.219 3.203 -13.352 1 92 450 GLN A O 1
ATOM 3594 N N . GLN A 1 451 ? 18.953 3.9 -11.172 1 93.5 451 GLN A N 1
ATOM 3595 C CA . GLN A 1 451 ? 19.156 5.312 -11.469 1 93.5 451 GLN A CA 1
ATOM 3596 C C . GLN A 1 451 ? 20.234 5.91 -10.562 1 93.5 451 GLN A C 1
ATOM 3598 O O . GLN A 1 451 ? 19.984 6.898 -9.859 1 93.5 451 GLN A O 1
ATOM 3603 N N . PRO A 1 452 ? 21.453 5.383 -10.648 1 94.25 452 PRO A N 1
ATOM 3604 C CA . PRO A 1 452 ? 22.484 5.797 -9.68 1 94.25 452 PRO A CA 1
ATOM 3605 C C . PRO A 1 452 ? 22.875 7.266 -9.836 1 94.25 452 PRO A C 1
ATOM 3607 O O . PRO A 1 452 ? 23.156 7.938 -8.836 1 94.25 452 PRO A O 1
ATOM 3610 N N . GLU A 1 453 ? 22.875 7.797 -11.07 1 96.62 453 GLU A N 1
ATOM 3611 C CA . GLU A 1 453 ? 23.266 9.188 -11.281 1 96.62 453 GLU A CA 1
ATOM 3612 C C . GLU A 1 453 ? 22.234 10.148 -10.703 1 96.62 453 GLU A C 1
ATOM 3614 O O . GLU A 1 453 ? 22.578 11.133 -10.055 1 96.62 453 GLU A O 1
ATOM 3619 N N . LEU A 1 454 ? 21.031 9.828 -10.93 1 96.62 454 LEU A N 1
ATOM 3620 C CA . LEU A 1 454 ? 19.953 10.641 -10.375 1 96.62 454 LEU A CA 1
ATOM 3621 C C . LEU A 1 454 ? 19.953 10.602 -8.852 1 96.62 454 LEU A C 1
ATOM 3623 O O . LEU A 1 454 ? 19.781 11.625 -8.195 1 96.62 454 LEU A O 1
ATOM 3627 N N . ALA A 1 455 ? 20.188 9.414 -8.289 1 98.06 455 ALA A N 1
ATOM 3628 C CA . ALA A 1 455 ? 20.266 9.258 -6.836 1 98.06 455 ALA A CA 1
ATOM 3629 C C . ALA A 1 455 ? 21.375 10.125 -6.254 1 98.06 455 ALA A C 1
ATOM 3631 O O . ALA A 1 455 ? 21.188 10.805 -5.246 1 98.06 455 ALA A O 1
ATOM 3632 N N . ALA A 1 456 ? 22.484 10.102 -6.91 1 98.5 456 ALA A N 1
ATOM 3633 C CA . ALA A 1 456 ? 23.625 10.883 -6.438 1 98.5 456 ALA A CA 1
ATOM 3634 C C . ALA A 1 456 ? 23.328 12.375 -6.516 1 98.5 456 ALA A C 1
ATOM 3636 O O . ALA A 1 456 ? 23.688 13.133 -5.609 1 98.5 456 ALA A O 1
ATOM 3637 N N . GLU A 1 457 ? 22.734 12.766 -7.59 1 98.5 457 GLU A N 1
ATOM 3638 C CA . GLU A 1 457 ? 22.375 14.172 -7.777 1 98.5 457 GLU A CA 1
ATOM 3639 C C . GLU A 1 457 ? 21.422 14.648 -6.691 1 98.5 457 GLU A C 1
ATOM 3641 O O . GLU A 1 457 ? 21.641 15.695 -6.074 1 98.5 457 GLU A O 1
ATOM 3646 N N . LEU A 1 458 ? 20.375 13.938 -6.426 1 98.69 458 LEU A N 1
ATOM 3647 C CA . LEU A 1 458 ? 19.375 14.312 -5.426 1 98.69 458 LEU A CA 1
ATOM 3648 C C . LEU A 1 458 ? 19.969 14.266 -4.02 1 98.69 458 LEU A C 1
ATOM 3650 O O . LEU A 1 458 ? 19.672 15.117 -3.182 1 98.69 458 LEU A O 1
ATOM 3654 N N . TYR A 1 459 ? 20.828 13.289 -3.789 1 98.81 459 TYR A N 1
ATOM 3655 C CA . TYR A 1 459 ? 21.469 13.203 -2.484 1 98.81 459 TYR A CA 1
ATOM 3656 C C . TYR A 1 459 ? 22.375 14.406 -2.232 1 98.81 459 TYR A C 1
ATOM 3658 O O . TYR A 1 459 ? 22.391 14.953 -1.127 1 98.81 459 TYR A O 1
ATOM 3666 N N . THR A 1 460 ? 23.094 14.781 -3.238 1 98.81 460 THR A N 1
ATOM 3667 C CA . THR A 1 460 ? 23.938 15.969 -3.123 1 98.81 460 THR A CA 1
ATOM 3668 C C . THR A 1 460 ? 23.094 17.203 -2.836 1 98.81 460 THR A C 1
ATOM 3670 O O . THR A 1 460 ? 23.453 18.016 -1.979 1 98.81 460 THR A O 1
ATOM 3673 N N . SER A 1 461 ? 22 17.359 -3.535 1 98.75 461 SER A N 1
ATOM 3674 C CA . SER A 1 461 ? 21.094 18.469 -3.291 1 98.75 461 SER A CA 1
ATOM 3675 C C . SER A 1 461 ? 20.562 18.453 -1.858 1 98.75 461 SER A C 1
ATOM 3677 O O . SER A 1 461 ? 20.453 19.5 -1.219 1 98.75 461 SER A O 1
ATOM 3679 N N . LEU A 1 462 ? 20.234 17.312 -1.351 1 98.88 462 LEU A N 1
ATOM 3680 C CA . LEU A 1 462 ? 19.75 17.141 0.013 1 98.88 462 LEU A CA 1
ATOM 3681 C C . LEU A 1 462 ? 20.812 17.547 1.026 1 98.88 462 LEU A C 1
ATOM 3683 O O . LEU A 1 462 ? 20.516 18.25 1.996 1 98.88 462 LEU A O 1
ATOM 3687 N N . GLN A 1 463 ? 22.016 17.125 0.788 1 98.75 463 GLN A N 1
ATOM 3688 C CA . GLN A 1 463 ? 23.125 17.469 1.673 1 98.75 463 GLN A CA 1
ATOM 3689 C C . GLN A 1 463 ? 23.375 18.984 1.677 1 98.75 463 GLN A C 1
ATOM 3691 O O . GLN A 1 463 ? 23.578 19.578 2.734 1 98.75 463 GLN A O 1
ATOM 3696 N N . ASN A 1 464 ? 23.406 19.562 0.489 1 98.81 464 ASN A N 1
ATOM 3697 C CA . ASN A 1 464 ? 23.594 21 0.383 1 98.81 464 ASN A CA 1
ATOM 3698 C C . ASN A 1 464 ? 22.5 21.766 1.135 1 98.81 464 ASN A C 1
ATOM 3700 O O . ASN A 1 464 ? 22.781 22.75 1.813 1 98.81 464 ASN A O 1
ATOM 3704 N N . TRP A 1 465 ? 21.297 21.281 1.009 1 98.75 465 TRP A N 1
ATOM 3705 C CA . TRP A 1 465 ? 20.188 21.922 1.71 1 98.75 465 TRP A CA 1
ATOM 3706 C C . TRP A 1 465 ? 20.359 21.797 3.221 1 98.75 465 TRP A C 1
ATOM 3708 O O . TRP A 1 465 ? 20.125 22.766 3.955 1 98.75 465 TRP A O 1
ATOM 3718 N N . ARG A 1 466 ? 20.703 20.625 3.717 1 98.75 466 ARG A N 1
ATOM 3719 C CA . ARG A 1 466 ? 20.922 20.422 5.148 1 98.75 466 ARG A CA 1
ATOM 3720 C C . ARG A 1 466 ? 21.969 21.391 5.684 1 98.75 466 ARG A C 1
ATOM 3722 O O . ARG A 1 466 ? 21.828 21.922 6.789 1 98.75 466 ARG A O 1
ATOM 3729 N N . GLU A 1 467 ? 22.953 21.594 4.914 1 98.5 467 GLU A N 1
ATOM 3730 C CA . GLU A 1 467 ? 23.984 22.562 5.305 1 98.5 467 GLU A CA 1
ATOM 3731 C C . GLU A 1 467 ? 23.438 23.984 5.312 1 98.5 467 GLU A C 1
ATOM 3733 O O . GLU A 1 467 ? 23.703 24.75 6.246 1 98.5 467 GLU A O 1
ATOM 3738 N N . GLU A 1 468 ? 22.734 24.297 4.316 1 98.06 468 GLU A N 1
ATOM 3739 C CA . GLU A 1 468 ? 22.172 25.641 4.18 1 98.06 468 GLU A CA 1
ATOM 3740 C C . GLU A 1 468 ? 21.281 25.984 5.367 1 98.06 468 GLU A C 1
ATOM 3742 O O . GLU A 1 468 ? 21.297 27.125 5.84 1 98.06 468 GLU A O 1
ATOM 3747 N N . VAL A 1 469 ? 20.531 25 5.875 1 97.75 469 VAL A N 1
ATOM 3748 C CA . VAL A 1 469 ? 19.547 25.297 6.922 1 97.75 469 VAL A CA 1
ATOM 3749 C C . VAL A 1 469 ? 20.141 24.938 8.289 1 97.75 469 VAL A C 1
ATOM 3751 O O . VAL A 1 469 ? 19.453 25.016 9.305 1 97.75 469 VAL A O 1
ATOM 3754 N N . SER A 1 470 ? 21.344 24.531 8.32 1 97.44 470 SER A N 1
ATOM 3755 C CA . SER A 1 470 ? 22 24.109 9.555 1 97.44 470 SER A CA 1
ATOM 3756 C C . SER A 1 470 ? 21.188 23.031 10.273 1 97.44 470 SER A C 1
ATOM 3758 O O . SER A 1 470 ? 20.906 23.156 11.469 1 97.44 470 SER A O 1
ATOM 3760 N N . ALA A 1 471 ? 20.797 22 9.492 1 98.38 471 ALA A N 1
ATOM 3761 C CA . ALA A 1 471 ? 19.984 20.906 10.039 1 98.38 471 ALA A CA 1
ATOM 3762 C C . ALA A 1 471 ? 20.766 20.141 11.102 1 98.38 471 ALA A C 1
ATOM 3764 O O . ALA A 1 471 ? 21.906 19.75 10.891 1 98.38 471 ALA A O 1
ATOM 3765 N N . ALA A 1 472 ? 20.125 19.969 12.242 1 97.62 472 ALA A N 1
ATOM 3766 C CA . ALA A 1 472 ? 20.734 19.141 13.289 1 97.62 472 ALA A CA 1
ATOM 3767 C C . ALA A 1 472 ? 20.766 17.672 12.875 1 97.62 472 ALA A C 1
ATOM 3769 O O . ALA A 1 472 ? 19.797 17.156 12.328 1 97.62 472 ALA A O 1
ATOM 3770 N N . MET A 1 473 ? 21.891 17.062 13.094 1 97.81 473 MET A N 1
ATOM 3771 C CA . MET A 1 473 ? 22.047 15.664 12.703 1 97.81 473 MET A CA 1
ATOM 3772 C C . MET A 1 473 ? 22.219 14.773 13.922 1 97.81 473 MET A C 1
ATOM 3774 O O . MET A 1 473 ? 22.797 15.195 14.93 1 97.81 473 MET A O 1
ATOM 3778 N N . PRO A 1 474 ? 21.672 13.562 13.867 1 97.38 474 PRO A N 1
ATOM 3779 C CA . PRO A 1 474 ? 21.984 12.625 14.945 1 97.38 474 PRO A CA 1
ATOM 3780 C C . PRO A 1 474 ? 23.438 12.141 14.906 1 97.38 474 PRO A C 1
ATOM 3782 O O . PRO A 1 474 ? 24.109 12.305 13.891 1 97.38 474 PRO A O 1
ATOM 3785 N N . ILE A 1 475 ? 23.875 11.648 16.031 1 96.69 475 ILE A N 1
ATOM 3786 C CA . ILE A 1 475 ? 25.219 11.109 16.125 1 96.69 475 ILE A CA 1
ATOM 3787 C C . ILE A 1 475 ? 25.172 9.688 16.688 1 96.69 475 ILE A C 1
ATOM 3789 O O . ILE A 1 475 ? 24.172 9.281 17.281 1 96.69 475 ILE A O 1
ATOM 3793 N N . PRO A 1 476 ? 26.219 8.883 16.453 1 96.38 476 PRO A N 1
ATOM 3794 C CA . PRO A 1 476 ? 26.25 7.57 17.094 1 96.38 476 PRO A CA 1
ATOM 3795 C C . PRO A 1 476 ? 26.031 7.645 18.594 1 96.38 476 PRO A C 1
ATOM 3797 O O . PRO A 1 476 ? 26.562 8.539 19.25 1 96.38 476 PRO A O 1
ATOM 3800 N N . ASN A 1 477 ? 25.266 6.75 19.125 1 96.69 477 ASN A N 1
ATOM 3801 C CA . ASN A 1 477 ? 24.891 6.742 20.547 1 96.69 477 ASN A CA 1
ATOM 3802 C C . ASN A 1 477 ? 25.859 5.887 21.359 1 96.69 477 ASN A C 1
ATOM 3804 O O . ASN A 1 477 ? 25.859 4.656 21.25 1 96.69 477 ASN A O 1
ATOM 3808 N N . PRO A 1 478 ? 26.656 6.402 22.234 1 95.38 478 PRO A N 1
ATOM 3809 C CA . PRO A 1 478 ? 27.562 5.602 23.062 1 95.38 478 PRO A CA 1
ATOM 3810 C C . PRO A 1 478 ? 26.828 4.691 24.031 1 95.38 478 PRO A C 1
ATOM 3812 O O . PRO A 1 478 ? 27.406 3.723 24.531 1 95.38 478 PRO A O 1
ATOM 3815 N N . ASP A 1 479 ? 25.547 5.031 24.281 1 94.69 479 ASP A N 1
ATOM 3816 C CA . ASP A 1 479 ? 24.781 4.266 25.25 1 94.69 479 ASP A CA 1
ATOM 3817 C C . ASP A 1 479 ? 23.891 3.24 24.547 1 94.69 479 ASP A C 1
ATOM 3819 O O . ASP A 1 479 ? 22.922 2.742 25.141 1 94.69 479 ASP A O 1
ATOM 3823 N N . PHE A 1 480 ? 24.156 2.963 23.297 1 95.88 480 PHE A N 1
ATOM 3824 C CA . PHE A 1 480 ? 23.344 2.023 22.531 1 95.88 480 PHE A CA 1
ATOM 3825 C C . PHE A 1 480 ? 23.234 0.692 23.266 1 95.88 480 PHE A C 1
ATOM 3827 O O . PHE A 1 480 ? 24.219 0.152 23.75 1 95.88 480 PHE A O 1
ATOM 3834 N N . ASP A 1 481 ? 21.969 0.215 23.375 1 94.56 481 ASP A N 1
ATOM 3835 C CA . ASP A 1 481 ? 21.625 -1.083 23.953 1 94.56 481 ASP A CA 1
ATOM 3836 C C . ASP A 1 481 ? 20.562 -1.794 23.125 1 94.56 481 ASP A C 1
ATOM 3838 O O . ASP A 1 481 ? 19.391 -1.396 23.141 1 94.56 481 ASP A O 1
ATOM 3842 N N . SER A 1 482 ? 20.969 -2.898 22.453 1 90.38 482 SER A N 1
ATOM 3843 C CA . SER A 1 482 ? 20.078 -3.586 21.531 1 90.38 482 SER A CA 1
ATOM 3844 C C . SER A 1 482 ? 18.859 -4.141 22.25 1 90.38 482 SER A C 1
ATOM 3846 O O . SER A 1 482 ? 17.781 -4.285 21.641 1 90.38 482 SER A O 1
ATOM 3848 N N . GLU A 1 483 ? 18.906 -4.434 23.5 1 89.38 483 GLU A N 1
ATOM 3849 C CA . GLU A 1 483 ? 17.781 -5 24.25 1 89.38 483 GLU A CA 1
ATOM 3850 C C . GLU A 1 483 ? 16.844 -3.908 24.734 1 89.38 483 GLU A C 1
ATOM 3852 O O . GLU A 1 483 ? 15.641 -4.141 24.875 1 89.38 483 GLU A O 1
ATOM 3857 N N . LYS A 1 484 ? 17.438 -2.707 24.922 1 90.38 484 LYS A N 1
ATOM 3858 C CA . LYS A 1 484 ? 16.656 -1.629 25.531 1 90.38 484 LYS A CA 1
ATOM 3859 C C . LYS A 1 484 ? 16.297 -0.565 24.5 1 90.38 484 LYS A C 1
ATOM 3861 O O . LYS A 1 484 ? 15.625 0.413 24.812 1 90.38 484 LYS A O 1
ATOM 3866 N N . ARG A 1 485 ? 16.656 -0.737 23.344 1 89 485 ARG A N 1
ATOM 3867 C CA . ARG A 1 485 ? 16.625 0.317 22.328 1 89 485 ARG A CA 1
ATOM 3868 C C . ARG A 1 485 ? 15.203 0.823 22.109 1 89 485 ARG A C 1
ATOM 3870 O O . ARG A 1 485 ? 15 1.97 21.703 1 89 485 ARG A O 1
ATOM 3877 N N . HIS A 1 486 ? 14.18 0.079 22.469 1 83.31 486 HIS A N 1
ATOM 3878 C CA . HIS A 1 486 ? 12.812 0.498 22.188 1 83.31 486 HIS A CA 1
ATOM 3879 C C . HIS A 1 486 ? 12.164 1.12 23.422 1 83.31 486 HIS A C 1
ATOM 3881 O O . HIS A 1 486 ? 10.984 1.482 23.391 1 83.31 486 HIS A O 1
ATOM 3887 N N . LEU A 1 487 ? 12.938 1.267 24.469 1 84.38 487 LEU A N 1
ATOM 3888 C CA . LEU A 1 487 ? 12.422 1.889 25.672 1 84.38 487 LEU A CA 1
ATOM 3889 C C . LEU A 1 487 ? 12.305 3.4 25.5 1 84.38 487 LEU A C 1
ATOM 3891 O O . LEU A 1 487 ? 13.258 4.055 25.078 1 84.38 487 LEU A O 1
ATOM 3895 N N . TRP A 1 488 ? 11.117 3.85 25.797 1 82.81 488 TRP A N 1
ATOM 3896 C CA . TRP A 1 488 ? 10.867 5.289 25.812 1 82.81 488 TRP A CA 1
ATOM 3897 C C . TRP A 1 488 ? 11.062 5.855 27.219 1 82.81 488 TRP A C 1
ATOM 3899 O O . TRP A 1 488 ? 10.672 5.23 28.203 1 82.81 488 TRP A O 1
ATOM 3909 N N . VAL A 1 489 ? 11.742 7.02 27.234 1 81.44 489 VAL A N 1
ATOM 3910 C CA . VAL A 1 489 ? 11.875 7.699 28.516 1 81.44 489 VAL A CA 1
ATOM 3911 C C . VAL A 1 489 ? 11.43 9.156 28.375 1 81.44 489 VAL A C 1
ATOM 3913 O O . VAL A 1 489 ? 11.164 9.625 27.266 1 81.44 489 VAL A O 1
ATOM 3916 N N . ARG A 1 490 ? 11.25 9.805 29.469 1 78.75 490 ARG A N 1
ATOM 3917 C CA . ARG A 1 490 ? 10.922 11.227 29.484 1 78.75 490 ARG A CA 1
ATOM 3918 C C . ARG A 1 490 ? 11.984 12.047 28.766 1 78.75 490 ARG A C 1
ATOM 3920 O O . ARG A 1 490 ? 13.18 11.82 28.953 1 78.75 490 ARG A O 1
ATOM 3927 N N . HIS A 1 491 ? 11.5 12.898 27.953 1 81.19 491 HIS A N 1
ATOM 3928 C CA . HIS A 1 491 ? 12.43 13.773 27.25 1 81.19 491 HIS A CA 1
ATOM 3929 C C . HIS A 1 491 ? 13.25 14.617 28.219 1 81.19 491 HIS A C 1
ATOM 3931 O O . HIS A 1 491 ? 12.711 15.148 29.188 1 81.19 491 HIS A O 1
ATOM 3937 N N . PRO A 1 492 ? 14.516 14.758 27.969 1 77.44 492 PRO A N 1
ATOM 3938 C CA . PRO A 1 492 ? 15.375 15.492 28.891 1 77.44 492 PRO A CA 1
ATOM 3939 C C . PRO A 1 492 ? 14.977 16.953 29.031 1 77.44 492 PRO A C 1
ATOM 3941 O O . PRO A 1 492 ? 15.211 17.578 30.078 1 77.44 492 PRO A O 1
ATOM 3944 N N . HIS A 1 493 ? 14.375 17.516 28.047 1 75.25 493 HIS A N 1
ATOM 3945 C CA . HIS A 1 493 ? 13.992 18.922 28.078 1 75.25 493 HIS A CA 1
ATOM 3946 C C . HIS A 1 493 ? 12.508 19.094 28.359 1 75.25 493 HIS A C 1
ATOM 3948 O O . HIS A 1 493 ? 11.906 20.094 27.984 1 75.25 493 HIS A O 1
ATOM 3954 N N . PHE A 1 494 ? 11.953 18.047 28.906 1 72.12 494 PHE A N 1
ATOM 3955 C CA . PHE A 1 494 ? 10.531 18.078 29.203 1 72.12 494 PHE A CA 1
ATOM 3956 C C . PHE A 1 494 ? 10.188 19.266 30.094 1 72.12 494 PHE A C 1
ATOM 3958 O O . PHE A 1 494 ? 9.188 19.953 29.859 1 72.12 494 PHE A O 1
ATOM 3965 N N . ASP A 1 495 ? 11.023 19.484 31.047 1 68.12 495 ASP A N 1
ATOM 3966 C CA . ASP A 1 495 ? 10.758 20.547 32.031 1 68.12 495 ASP A CA 1
ATOM 3967 C C . ASP A 1 495 ? 10.906 21.922 31.391 1 68.12 495 ASP A C 1
ATOM 3969 O O . ASP A 1 495 ? 10.367 22.906 31.891 1 68.12 495 ASP A O 1
ATOM 3973 N N . ASP A 1 496 ? 11.688 21.969 30.312 1 65.12 496 ASP A N 1
ATOM 3974 C CA . ASP A 1 496 ? 11.836 23.234 29.594 1 65.12 496 ASP A CA 1
ATOM 3975 C C . ASP A 1 496 ? 10.508 23.672 28.969 1 65.12 496 ASP A C 1
ATOM 3977 O O . ASP A 1 496 ? 10.289 24.859 28.75 1 65.12 496 ASP A O 1
ATOM 3981 N N . MET A 1 497 ? 9.734 22.656 28.688 1 58.59 497 MET A N 1
ATOM 3982 C CA . MET A 1 497 ? 8.414 22.969 28.141 1 58.59 497 MET A CA 1
ATOM 3983 C C . MET A 1 497 ? 7.441 23.359 29.234 1 58.59 497 MET A C 1
ATOM 3985 O O . MET A 1 497 ? 6.617 24.266 29.062 1 58.59 497 MET A O 1
ATOM 3989 N N . LEU A 1 498 ? 7.621 22.5 30.359 1 52.72 498 LEU A N 1
ATOM 3990 C CA . LEU A 1 498 ? 6.645 22.656 31.438 1 52.72 498 LEU A CA 1
ATOM 3991 C C . LEU A 1 498 ? 7.137 23.656 32.469 1 52.72 498 LEU A C 1
ATOM 3993 O O . LEU A 1 498 ? 6.449 23.906 33.469 1 52.72 498 LEU A O 1
ATOM 3997 N N . GLN A 1 499 ? 8.32 24.203 32.312 1 44.78 499 GLN A N 1
ATOM 3998 C CA . GLN A 1 499 ? 8.727 25.062 33.438 1 44.78 499 GLN A CA 1
ATOM 3999 C C . GLN A 1 499 ? 7.566 25.938 33.906 1 44.78 499 GLN A C 1
ATOM 4001 O O . GLN A 1 499 ? 7.02 26.734 33.156 1 44.78 499 GLN A O 1
ATOM 4006 N N . GLY A 1 500 ? 6.863 25.484 35.156 1 41.53 500 GLY A N 1
ATOM 4007 C CA . GLY A 1 500 ? 5.805 26.016 36 1 41.53 500 GLY A CA 1
ATOM 4008 C C . GLY A 1 500 ? 4.609 25.094 36.125 1 41.53 500 GLY A C 1
ATOM 4009 O O . GLY A 1 500 ? 3.672 25.359 36.875 1 41.53 500 GLY A O 1
ATOM 4010 N N . LEU A 1 501 ? 4.402 24.266 35.062 1 42.22 501 LEU A N 1
ATOM 4011 C CA . LEU A 1 501 ? 3.193 23.469 35.25 1 42.22 501 LEU A CA 1
ATOM 4012 C C . LEU A 1 501 ? 3.506 22.156 35.969 1 42.22 501 LEU A C 1
ATOM 4014 O O . LEU A 1 501 ? 4.359 21.391 35.531 1 42.22 501 LEU A O 1
ATOM 4018 N N . ASP A 1 502 ? 3.416 22.141 37.25 1 39.59 502 ASP A N 1
ATOM 4019 C CA . ASP A 1 502 ? 3.705 21.094 38.219 1 39.59 502 ASP A CA 1
ATOM 4020 C C . ASP A 1 502 ? 3.223 19.734 37.75 1 39.59 502 ASP A C 1
ATOM 4022 O O . ASP A 1 502 ? 3.803 18.703 38.094 1 39.59 502 ASP A O 1
ATOM 4026 N N . ASN A 1 503 ? 2.068 19.531 37.156 1 38.28 503 ASN A N 1
ATOM 4027 C CA . ASN A 1 503 ? 1.32 18.281 37.219 1 38.28 503 ASN A CA 1
ATOM 4028 C C . ASN A 1 503 ? 1.589 17.422 35.969 1 38.28 503 ASN A C 1
ATOM 4030 O O . ASN A 1 503 ? 0.79 16.547 35.625 1 38.28 503 ASN A O 1
ATOM 4034 N N . PHE A 1 504 ? 2.453 17.766 35.188 1 41 504 PHE A N 1
ATOM 4035 C CA . PHE A 1 504 ? 2.461 16.875 34.031 1 41 504 PHE A CA 1
ATOM 4036 C C . PHE A 1 504 ? 3.369 15.68 34.281 1 41 504 PHE A C 1
ATOM 4038 O O . PHE A 1 504 ? 4.578 15.836 34.469 1 41 504 PHE A O 1
ATOM 4045 N N . LYS A 1 505 ? 2.887 14.633 34.906 1 44.47 505 LYS A N 1
ATOM 4046 C CA . LYS A 1 505 ? 3.65 13.414 35.156 1 44.47 505 LYS A CA 1
ATOM 4047 C C . LYS A 1 505 ? 4.434 13 33.906 1 44.47 505 LYS A C 1
ATOM 4049 O O . LYS A 1 505 ? 5.312 13.734 33.438 1 44.47 505 LYS A O 1
ATOM 4054 N N . GLU A 1 506 ? 4.219 11.617 33.469 1 43.59 506 GLU A N 1
ATOM 4055 C CA . GLU A 1 506 ? 4.977 10.586 32.781 1 43.59 506 GLU A CA 1
ATOM 4056 C C . GLU A 1 506 ? 5.137 10.914 31.281 1 43.59 506 GLU A C 1
ATOM 4058 O O . GLU A 1 506 ? 4.57 11.898 30.797 1 43.59 506 GLU A O 1
ATOM 4063 N N . ILE A 1 507 ? 5.68 9.75 30.438 1 43.38 507 ILE A N 1
ATOM 4064 C CA . ILE A 1 507 ? 6.027 9.492 29.047 1 43.38 507 ILE A CA 1
ATOM 4065 C C . ILE A 1 507 ? 4.832 9.805 28.156 1 43.38 507 ILE A C 1
ATOM 4067 O O . ILE A 1 507 ? 3.711 9.375 28.422 1 43.38 507 ILE A O 1
ATOM 4071 N N . ILE A 1 508 ? 4.934 10.945 27.484 1 46.69 508 ILE A N 1
ATOM 4072 C CA . ILE A 1 508 ? 3.865 11.156 26.5 1 46.69 508 ILE A CA 1
ATOM 4073 C C . ILE A 1 508 ? 4.027 10.18 25.344 1 46.69 508 ILE A C 1
ATOM 4075 O O . ILE A 1 508 ? 4.836 10.406 24.438 1 46.69 508 ILE A O 1
ATOM 4079 N N . PRO A 1 509 ? 3.672 8.859 25.5 1 44.75 509 PRO A N 1
ATOM 4080 C CA . PRO A 1 509 ? 3.832 7.953 24.359 1 44.75 509 PRO A CA 1
ATOM 4081 C C . PRO A 1 509 ? 2.869 8.266 23.203 1 44.75 509 PRO A C 1
ATOM 4083 O O . PRO A 1 509 ? 1.694 8.562 23.453 1 44.75 509 PRO A O 1
ATOM 4086 N N . GLN A 1 510 ? 3.115 9.219 22.219 1 46.06 510 GLN A N 1
ATOM 4087 C CA . GLN A 1 510 ? 2.193 9.305 21.094 1 46.06 510 GLN A CA 1
ATOM 4088 C C . GLN A 1 510 ? 2.559 8.297 20.016 1 46.06 510 GLN A C 1
ATOM 4090 O O . GLN A 1 510 ? 3.738 8.062 19.75 1 46.06 510 GLN A O 1
ATOM 4095 N N . MET B 1 1 ? -85.812 -75.312 -0.456 1 20.52 1 MET B N 1
ATOM 4096 C CA . MET B 1 1 ? -84.5 -75.812 -0.098 1 20.52 1 MET B CA 1
ATOM 4097 C C . MET B 1 1 ? -83.5 -75.688 -1.278 1 20.52 1 MET B C 1
ATOM 4099 O O . MET B 1 1 ? -82.375 -75.312 -1.109 1 20.52 1 MET B O 1
ATOM 4103 N N . ILE B 1 2 ? -83.875 -76.312 -2.461 1 20.58 2 ILE B N 1
ATOM 4104 C CA . ILE B 1 2 ? -82.938 -76.875 -3.41 1 20.58 2 ILE B CA 1
ATOM 4105 C C . ILE B 1 2 ? -82.438 -75.875 -4.387 1 20.58 2 ILE B C 1
ATOM 4107 O O . ILE B 1 2 ? -81.25 -75.938 -4.844 1 20.58 2 ILE B O 1
ATOM 4111 N N . PHE B 1 3 ? -83.188 -74.938 -4.957 1 17.91 3 PHE B N 1
ATOM 4112 C CA . PHE B 1 3 ? -83.062 -74.5 -6.32 1 17.91 3 PHE B CA 1
ATOM 4113 C C . PHE B 1 3 ? -81.938 -73.438 -6.391 1 17.91 3 PHE B C 1
ATOM 4115 O O . PHE B 1 3 ? -81.562 -73 -7.477 1 17.91 3 PHE B O 1
ATOM 4122 N N . LYS B 1 4 ? -81.875 -72.438 -5.34 1 24.22 4 LYS B N 1
ATOM 4123 C CA . LYS B 1 4 ? -81.5 -71 -5.551 1 24.22 4 LYS B CA 1
ATOM 4124 C C . LYS B 1 4 ? -80 -70.938 -5.773 1 24.22 4 LYS B C 1
ATOM 4126 O O . LYS B 1 4 ? -79.438 -69.812 -5.859 1 24.22 4 LYS B O 1
ATOM 4131 N N . LYS B 1 5 ? -79.188 -72.062 -5.379 1 24.88 5 LYS B N 1
ATOM 4132 C CA . LYS B 1 5 ? -77.812 -72 -4.992 1 24.88 5 LYS B CA 1
ATOM 4133 C C . LYS B 1 5 ? -76.875 -72 -6.223 1 24.88 5 LYS B C 1
ATOM 4135 O O . LYS B 1 5 ? -75.688 -72.125 -6.098 1 24.88 5 LYS B O 1
ATOM 4140 N N . PHE B 1 6 ? -77.5 -72 -7.48 1 21.95 6 PHE B N 1
ATOM 4141 C CA . PHE B 1 6 ? -76.75 -72.438 -8.656 1 21.95 6 PHE B CA 1
ATOM 4142 C C . PHE B 1 6 ? -75.812 -71.375 -9.086 1 21.95 6 PHE B C 1
ATOM 4144 O O . PHE B 1 6 ? -74.812 -71.688 -9.773 1 21.95 6 PHE B O 1
ATOM 4151 N N . ILE B 1 7 ? -76.125 -70.062 -9.078 1 24.81 7 ILE B N 1
ATOM 4152 C CA . ILE B 1 7 ? -75.625 -69.125 -10.125 1 24.81 7 ILE B CA 1
ATOM 4153 C C . ILE B 1 7 ? -74.188 -68.75 -9.867 1 24.81 7 ILE B C 1
ATOM 4155 O O . ILE B 1 7 ? -73.75 -67.688 -10.32 1 24.81 7 ILE B O 1
ATOM 4159 N N . ARG B 1 8 ? -73.5 -69.312 -8.812 1 23.23 8 ARG B N 1
ATOM 4160 C CA . ARG B 1 8 ? -72.25 -68.688 -8.297 1 23.23 8 ARG B CA 1
ATOM 4161 C C . ARG B 1 8 ? -71.125 -68.875 -9.297 1 23.23 8 ARG B C 1
ATOM 4163 O O . ARG B 1 8 ? -70 -68.375 -9.07 1 23.23 8 ARG B O 1
ATOM 4170 N N . ARG B 1 9 ? -71.125 -69.875 -10.18 1 24.39 9 ARG B N 1
ATOM 4171 C CA . ARG B 1 9 ? -69.812 -70.375 -10.523 1 24.39 9 ARG B CA 1
ATOM 4172 C C . ARG B 1 9 ? -69.125 -69.375 -11.516 1 24.39 9 ARG B C 1
ATOM 4174 O O . ARG B 1 9 ? -67.875 -69.312 -11.555 1 24.39 9 ARG B O 1
ATOM 4181 N N . TYR B 1 10 ? -69.875 -68.875 -12.555 1 25.73 10 TYR B N 1
ATOM 4182 C CA . TYR B 1 10 ? -69.125 -68.75 -13.797 1 25.73 10 TYR B CA 1
ATOM 4183 C C . TYR B 1 10 ? -68.188 -67.5 -13.727 1 25.73 10 TYR B C 1
ATOM 4185 O O . TYR B 1 10 ? -67.438 -67.25 -14.672 1 25.73 10 TYR B O 1
ATOM 4193 N N . ILE B 1 11 ? -68.312 -66.625 -12.797 1 27.27 11 ILE B N 1
ATOM 4194 C CA . ILE B 1 11 ? -67.75 -65.312 -13.188 1 27.27 11 ILE B CA 1
ATOM 4195 C C . ILE B 1 11 ? -66.25 -65.312 -13.148 1 27.27 11 ILE B C 1
ATOM 4197 O O . ILE B 1 11 ? -65.562 -64.312 -13.117 1 27.27 11 ILE B O 1
ATOM 4201 N N . LYS B 1 12 ? -65.625 -66.5 -12.734 1 27.83 12 LYS B N 1
ATOM 4202 C CA . LYS B 1 12 ? -64.25 -66.375 -12.281 1 27.83 12 LYS B CA 1
ATOM 4203 C C . LYS B 1 12 ? -63.344 -66.062 -13.445 1 27.83 12 LYS B C 1
ATOM 4205 O O . LYS B 1 12 ? -62.219 -65.625 -13.234 1 27.83 12 LYS B O 1
ATOM 4210 N N . ALA B 1 13 ? -63.594 -66.5 -14.664 1 25.67 13 ALA B N 1
ATOM 4211 C CA . ALA B 1 13 ? -62.344 -66.875 -15.328 1 25.67 13 ALA B CA 1
ATOM 4212 C C . ALA B 1 13 ? -61.625 -65.625 -15.852 1 25.67 13 ALA B C 1
ATOM 4214 O O . ALA B 1 13 ? -60.406 -65.5 -15.82 1 25.67 13 ALA B O 1
ATOM 4215 N N . SER B 1 14 ? -62.344 -64.688 -16.516 1 27.31 14 SER B N 1
ATOM 4216 C CA . SER B 1 14 ? -61.656 -64.125 -17.688 1 27.31 14 SER B CA 1
ATOM 4217 C C . SER B 1 14 ? -60.562 -63.156 -17.266 1 27.31 14 SER B C 1
ATOM 4219 O O . SER B 1 14 ? -60 -62.469 -18.109 1 27.31 14 SER B O 1
ATOM 4221 N N . THR B 1 15 ? -60.5 -62.781 -16.016 1 30.19 15 THR B N 1
ATOM 4222 C CA . THR B 1 15 ? -59.781 -61.531 -15.891 1 30.19 15 THR B CA 1
ATOM 4223 C C . THR B 1 15 ? -58.281 -61.719 -16.172 1 30.19 15 THR B C 1
ATOM 4225 O O . THR B 1 15 ? -57.438 -60.938 -15.727 1 30.19 15 THR B O 1
ATOM 4228 N N . ALA B 1 16 ? -57.875 -62.906 -16.656 1 30.86 16 ALA B N 1
ATOM 4229 C CA . ALA B 1 16 ? -56.438 -63.094 -16.594 1 30.86 16 ALA B CA 1
ATOM 4230 C C . ALA B 1 16 ? -55.688 -62.094 -17.5 1 30.86 16 ALA B C 1
ATOM 4232 O O . ALA B 1 16 ? -54.469 -62 -17.453 1 30.86 16 ALA B O 1
ATOM 4233 N N . LEU B 1 17 ? -56.438 -61.688 -18.562 1 28.73 17 LEU B N 1
ATOM 4234 C CA . LEU B 1 17 ? -55.531 -61.406 -19.672 1 28.73 17 LEU B CA 1
ATOM 4235 C C . LEU B 1 17 ? -54.562 -60.281 -19.328 1 28.73 17 LEU B C 1
ATOM 4237 O O . LEU B 1 17 ? -53.375 -60.375 -19.625 1 28.73 17 LEU B O 1
ATOM 4241 N N . LEU B 1 18 ? -55.062 -59.031 -19.25 1 33.06 18 LEU B N 1
ATOM 4242 C CA . LEU B 1 18 ? -54.312 -57.969 -19.906 1 33.06 18 LEU B CA 1
ATOM 4243 C C . LEU B 1 18 ? -53.156 -57.5 -19.016 1 33.06 18 LEU B C 1
ATOM 4245 O O . LEU B 1 18 ? -53.219 -56.438 -18.406 1 33.06 18 LEU B O 1
ATOM 4249 N N . LEU B 1 19 ? -52.781 -58.25 -18.016 1 35.53 19 LEU B N 1
ATOM 4250 C CA . LEU B 1 19 ? -51.688 -57.562 -17.344 1 35.53 19 LEU B CA 1
ATOM 4251 C C . LEU B 1 19 ? -50.5 -57.375 -18.25 1 35.53 19 LEU B C 1
ATOM 4253 O O . LEU B 1 19 ? -49.75 -58.344 -18.469 1 35.53 19 LEU B O 1
ATOM 4257 N N . GLY B 1 20 ? -50.688 -56.906 -19.531 1 33.88 20 GLY B N 1
ATOM 4258 C CA . GLY B 1 20 ? -49.5 -56.562 -20.297 1 33.88 20 GLY B CA 1
ATOM 4259 C C . GLY B 1 20 ? -48.469 -55.812 -19.484 1 33.88 20 GLY B C 1
ATOM 4260 O O . GLY B 1 20 ? -48.812 -54.906 -18.734 1 33.88 20 GLY B O 1
ATOM 4261 N N . ALA B 1 21 ? -47.312 -56.5 -19.172 1 38.31 21 ALA B N 1
ATOM 4262 C CA . ALA B 1 21 ? -46.062 -56.062 -18.609 1 38.31 21 ALA B CA 1
ATOM 4263 C C . ALA B 1 21 ? -45.562 -54.781 -19.281 1 38.31 21 ALA B C 1
ATOM 4265 O O . ALA B 1 21 ? -45.188 -54.781 -20.453 1 38.31 21 ALA B O 1
ATOM 4266 N N . ILE B 1 22 ? -46.25 -53.625 -19.078 1 41.59 22 ILE B N 1
ATOM 4267 C CA . ILE B 1 22 ? -45.5 -52.406 -19.422 1 41.59 22 ILE B CA 1
ATOM 4268 C C . ILE B 1 22 ? -44.094 -52.469 -18.812 1 41.59 22 ILE B C 1
ATOM 4270 O O . ILE B 1 22 ? -43.938 -52.312 -17.609 1 41.59 22 ILE B O 1
ATOM 4274 N N . ALA B 1 23 ? -43.281 -53.438 -19.281 1 41.28 23 ALA B N 1
ATOM 4275 C CA . ALA B 1 23 ? -41.875 -53.188 -19.016 1 41.28 23 ALA B CA 1
ATOM 4276 C C . ALA B 1 23 ? -41.469 -51.75 -19.391 1 41.28 23 ALA B C 1
ATOM 4278 O O . ALA B 1 23 ? -41.375 -51.406 -20.562 1 41.28 23 ALA B O 1
ATOM 4279 N N . TYR B 1 24 ? -41.938 -50.812 -18.578 1 42.09 24 TYR B N 1
ATOM 4280 C CA . TYR B 1 24 ? -41.156 -49.562 -18.688 1 42.09 24 TYR B CA 1
ATOM 4281 C C . TYR B 1 24 ? -39.656 -49.844 -18.75 1 42.09 24 TYR B C 1
ATOM 4283 O O . TYR B 1 24 ? -39.094 -50.406 -17.797 1 42.09 24 TYR B O 1
ATOM 4291 N N . SER B 1 25 ? -39.188 -50.25 -19.922 1 40.34 25 SER B N 1
ATOM 4292 C CA . SER B 1 25 ? -37.719 -50.094 -20.078 1 40.34 25 SER B CA 1
ATOM 4293 C C . SER B 1 25 ? -37.25 -48.781 -19.422 1 40.34 25 SER B C 1
ATOM 4295 O O . SER B 1 25 ? -37.5 -47.688 -19.922 1 40.34 25 SER B O 1
ATOM 4297 N N . CYS B 1 26 ? -37.188 -48.781 -18.141 1 41.38 26 CYS B N 1
ATOM 4298 C CA . CYS B 1 26 ? -36.312 -47.75 -17.594 1 41.38 26 CYS B CA 1
ATOM 4299 C C . CYS B 1 26 ? -35.031 -47.625 -18.391 1 41.38 26 CYS B C 1
ATOM 4301 O O . CYS B 1 26 ? -34.156 -48.531 -18.312 1 41.38 26 CYS B O 1
ATOM 4303 N N . SER B 1 27 ? -35.062 -47.125 -19.594 1 41.84 27 SER B N 1
ATOM 4304 C CA . SER B 1 27 ? -33.75 -46.719 -20.109 1 41.84 27 SER B CA 1
ATOM 4305 C C . SER B 1 27 ? -32.844 -46.25 -18.984 1 41.84 27 SER B C 1
ATOM 4307 O O . SER B 1 27 ? -33.219 -45.438 -18.172 1 41.84 27 SER B O 1
ATOM 4309 N N . PRO B 1 28 ? -31.938 -47.062 -18.547 1 39.06 28 PRO B N 1
ATOM 4310 C CA . PRO B 1 28 ? -31.062 -46.438 -17.562 1 39.06 28 PRO B CA 1
ATOM 4311 C C . PRO B 1 28 ? -30.875 -44.938 -17.766 1 39.06 28 PRO B C 1
ATOM 4313 O O . PRO B 1 28 ? -30.812 -44.469 -18.906 1 39.06 28 PRO B O 1
ATOM 4316 N N . ALA B 1 29 ? -31.297 -44.156 -17.016 1 46.72 29 ALA B N 1
ATOM 4317 C CA . ALA B 1 29 ? -30.906 -42.75 -17.016 1 46.72 29 ALA B CA 1
ATOM 4318 C C . ALA B 1 29 ? -29.484 -42.594 -17.531 1 46.72 29 ALA B C 1
ATOM 4320 O O . ALA B 1 29 ? -28.531 -43.125 -16.953 1 46.72 29 ALA B O 1
ATOM 4321 N N . THR B 1 30 ? -29.266 -42.688 -18.828 1 45.81 30 THR B N 1
ATOM 4322 C CA . THR B 1 30 ? -27.938 -42.375 -19.344 1 45.81 30 THR B CA 1
ATOM 4323 C C . THR B 1 30 ? -27.219 -41.406 -18.406 1 45.81 30 THR B C 1
ATOM 4325 O O . THR B 1 30 ? -27.703 -40.281 -18.172 1 45.81 30 THR B O 1
ATOM 4328 N N . GLU B 1 31 ? -26.422 -41.875 -17.5 1 57.56 31 GLU B N 1
ATOM 4329 C CA . GLU B 1 31 ? -25.594 -41.031 -16.641 1 57.56 31 GLU B CA 1
ATOM 4330 C C . GLU B 1 31 ? -24.953 -39.906 -17.438 1 57.56 31 GLU B C 1
ATOM 4332 O O . GLU B 1 31 ? -24.484 -40.125 -18.562 1 57.56 31 GLU B O 1
ATOM 4337 N N . ALA B 1 32 ? -25.281 -38.625 -17.188 1 68.75 32 ALA B N 1
ATOM 4338 C CA . ALA B 1 32 ? -24.656 -37.469 -17.844 1 68.75 32 ALA B CA 1
ATOM 4339 C C . ALA B 1 32 ? -23.156 -37.656 -18 1 68.75 32 ALA B C 1
ATOM 4341 O O . ALA B 1 32 ? -22.484 -38.156 -17.078 1 68.75 32 ALA B O 1
ATOM 4342 N N . PRO B 1 33 ? -22.641 -37.594 -19.203 1 82.62 33 PRO B N 1
ATOM 4343 C CA . PRO B 1 33 ? -21.188 -37.719 -19.422 1 82.62 33 PRO B CA 1
ATOM 4344 C C . PRO B 1 33 ? -20.375 -36.812 -18.484 1 82.62 33 PRO B C 1
ATOM 4346 O O . PRO B 1 33 ? -20.844 -35.781 -18.047 1 82.62 33 PRO B O 1
ATOM 4349 N N . PRO B 1 34 ? -19.281 -37.375 -18.016 1 92.56 34 PRO B N 1
ATOM 4350 C CA . PRO B 1 34 ? -18.406 -36.531 -17.188 1 92.56 34 PRO B CA 1
ATOM 4351 C C . PRO B 1 34 ? -18.062 -35.219 -17.859 1 92.56 34 PRO B C 1
ATOM 4353 O O . PRO B 1 34 ? -17.953 -35.125 -19.078 1 92.56 34 PRO B O 1
ATOM 4356 N N . PRO B 1 35 ? -18 -34.188 -17.141 1 97.31 35 PRO B N 1
ATOM 4357 C CA . PRO B 1 35 ? -17.688 -32.875 -17.719 1 97.31 35 PRO B CA 1
ATOM 4358 C C . PRO B 1 35 ? -16.25 -32.75 -18.219 1 97.31 35 PRO B C 1
ATOM 4360 O O . PRO B 1 35 ? -15.367 -33.469 -17.719 1 97.31 35 PRO B O 1
ATOM 4363 N N . ASN B 1 36 ? -16.062 -31.953 -19.266 1 98.62 36 ASN B N 1
ATOM 4364 C CA . ASN B 1 36 ? -14.695 -31.531 -19.578 1 98.62 36 ASN B CA 1
ATOM 4365 C C . ASN B 1 36 ? -14.133 -30.594 -18.516 1 98.62 36 ASN B C 1
ATOM 4367 O O . ASN B 1 36 ? -14.891 -29.953 -17.797 1 98.62 36 ASN B O 1
ATOM 4371 N N . ILE B 1 37 ? -12.859 -30.594 -18.328 1 98.75 37 ILE B N 1
ATOM 4372 C CA . ILE B 1 37 ? -12.156 -29.672 -17.438 1 98.75 37 ILE B CA 1
ATOM 4373 C C . ILE B 1 37 ? -11.078 -28.922 -18.203 1 98.75 37 ILE B C 1
ATOM 4375 O O . ILE B 1 37 ? -10.219 -29.547 -18.844 1 98.75 37 ILE B O 1
ATOM 4379 N N . VAL B 1 38 ? -11.156 -27.609 -18.203 1 98.94 38 VAL B N 1
ATOM 4380 C CA . VAL B 1 38 ? -10.141 -26.734 -18.781 1 98.94 38 VAL B CA 1
ATOM 4381 C C . VAL B 1 38 ? -9.516 -25.875 -17.703 1 98.94 38 VAL B C 1
ATOM 4383 O O . VAL B 1 38 ? -10.203 -25.094 -17.031 1 98.94 38 VAL B O 1
ATOM 4386 N N . PHE B 1 39 ? -8.234 -26.047 -17.5 1 98.94 39 PHE B N 1
ATOM 4387 C CA . PHE B 1 39 ? -7.461 -25.266 -16.547 1 98.94 39 PHE B CA 1
ATOM 4388 C C . PHE B 1 39 ? -6.492 -24.344 -17.266 1 98.94 39 PHE B C 1
ATOM 4390 O O . PHE B 1 39 ? -5.602 -24.797 -17.984 1 98.94 39 PHE B O 1
ATOM 4397 N N . ILE B 1 40 ? -6.645 -23.078 -17.125 1 98.94 40 ILE B N 1
ATOM 4398 C CA . ILE B 1 40 ? -5.777 -22.062 -17.719 1 98.94 40 ILE B CA 1
ATOM 4399 C C . ILE B 1 40 ? -4.934 -21.391 -16.641 1 98.94 40 ILE B C 1
ATOM 4401 O O . ILE B 1 40 ? -5.477 -20.766 -15.734 1 98.94 40 ILE B O 1
ATOM 4405 N N . LEU B 1 41 ? -3.637 -21.5 -16.75 1 98.88 41 LEU B N 1
ATOM 4406 C CA . LEU B 1 41 ? -2.709 -21 -15.734 1 98.88 41 LEU B CA 1
ATOM 4407 C C . LEU B 1 41 ? -1.824 -19.906 -16.312 1 98.88 41 LEU B C 1
ATOM 4409 O O . LEU B 1 41 ? -1.18 -20.094 -17.344 1 98.88 41 LEU B O 1
ATOM 4413 N N . ALA B 1 42 ? -1.856 -18.75 -15.68 1 98.75 42 ALA B N 1
ATOM 4414 C CA . ALA B 1 42 ? -0.937 -17.672 -16.031 1 98.75 42 ALA B CA 1
ATOM 4415 C C . ALA B 1 42 ? 0.384 -17.812 -15.273 1 98.75 42 ALA B C 1
ATOM 4417 O O . ALA B 1 42 ? 0.457 -18.516 -14.266 1 98.75 42 ALA B O 1
ATOM 4418 N N . ASP B 1 43 ? 1.416 -17.234 -15.812 1 97.75 43 ASP B N 1
ATOM 4419 C CA . ASP B 1 43 ? 2.738 -17.219 -15.195 1 97.75 43 ASP B CA 1
ATOM 4420 C C . ASP B 1 43 ? 3.104 -15.812 -14.727 1 97.75 43 ASP B C 1
ATOM 4422 O O . ASP B 1 43 ? 3.32 -14.922 -15.547 1 97.75 43 ASP B O 1
ATOM 4426 N N . ASP B 1 44 ? 3.18 -15.578 -13.398 1 97.5 44 ASP B N 1
ATOM 4427 C CA . ASP B 1 44 ? 3.619 -14.336 -12.773 1 97.5 44 ASP B CA 1
ATOM 4428 C C . ASP B 1 44 ? 2.535 -13.266 -12.867 1 97.5 44 ASP B C 1
ATOM 4430 O O . ASP B 1 44 ? 2.826 -12.07 -12.766 1 97.5 44 ASP B O 1
ATOM 4434 N N . LEU B 1 45 ? 1.259 -13.641 -13.156 1 98.75 45 LEU B N 1
ATOM 4435 C CA . LEU B 1 45 ? 0.183 -12.656 -13.172 1 98.75 45 LEU B CA 1
ATOM 4436 C C . LEU B 1 45 ? -0.259 -12.305 -11.75 1 98.75 45 LEU B C 1
ATOM 4438 O O . LEU B 1 45 ? -0.665 -13.188 -10.992 1 98.75 45 LEU B O 1
ATOM 4442 N N . GLY B 1 46 ? -0.181 -11.039 -11.43 1 98.44 46 GLY B N 1
ATOM 4443 C CA . GLY B 1 46 ? -0.583 -10.609 -10.102 1 98.44 46 GLY B CA 1
ATOM 4444 C C . GLY B 1 46 ? -2.084 -10.461 -9.953 1 98.44 46 GLY B C 1
ATOM 4445 O O . GLY B 1 46 ? -2.785 -10.172 -10.93 1 98.44 46 GLY B O 1
ATOM 4446 N N . TRP B 1 47 ? -2.494 -10.609 -8.711 1 98.06 47 TRP B N 1
ATOM 4447 C CA . TRP B 1 47 ? -3.889 -10.422 -8.328 1 98.06 47 TRP B CA 1
ATOM 4448 C C . TRP B 1 47 ? -4.402 -9.062 -8.781 1 98.06 47 TRP B C 1
ATOM 4450 O O . TRP B 1 47 ? -5.465 -8.969 -9.398 1 98.06 47 TRP B O 1
ATOM 4460 N N . ALA B 1 48 ? -3.645 -8.031 -8.656 1 96.75 48 ALA B N 1
ATOM 4461 C CA . ALA B 1 48 ? -4.043 -6.645 -8.875 1 96.75 48 ALA B CA 1
ATOM 4462 C C . ALA B 1 48 ? -3.904 -6.258 -10.344 1 96.75 48 ALA B C 1
ATOM 4464 O O . ALA B 1 48 ? -4.266 -5.145 -10.734 1 96.75 48 ALA B O 1
ATOM 4465 N N . ASP B 1 49 ? -3.463 -7.121 -11.18 1 98.25 49 ASP B N 1
ATOM 4466 C CA . ASP B 1 49 ? -3.182 -6.805 -12.578 1 98.25 49 ASP B CA 1
ATOM 4467 C C . ASP B 1 49 ? -4.465 -6.754 -13.398 1 98.25 49 ASP B C 1
ATOM 4469 O O . ASP B 1 49 ? -4.48 -6.211 -14.508 1 98.25 49 ASP B O 1
ATOM 4473 N N . LEU B 1 50 ? -5.551 -7.309 -12.883 1 98.56 50 LEU B N 1
ATOM 4474 C CA . LEU B 1 50 ? -6.738 -7.477 -13.711 1 98.56 50 LEU B CA 1
ATOM 4475 C C . LEU B 1 50 ? -7.789 -6.422 -13.375 1 98.56 50 LEU B C 1
ATOM 4477 O O . LEU B 1 50 ? -7.969 -6.066 -12.211 1 98.56 50 LEU B O 1
ATOM 4481 N N . PRO B 1 51 ? -8.539 -5.996 -14.406 1 97.88 51 PRO B N 1
ATOM 4482 C CA . PRO B 1 51 ? -9.664 -5.098 -14.148 1 97.88 51 PRO B CA 1
ATOM 4483 C C . PRO B 1 51 ? -10.68 -5.68 -13.164 1 97.88 51 PRO B C 1
ATOM 4485 O O . PRO B 1 51 ? -11.312 -4.934 -12.406 1 97.88 51 PRO B O 1
ATOM 4488 N N . LEU B 1 52 ? -10.82 -6.973 -13.086 1 97.25 52 LEU B N 1
ATOM 4489 C CA . LEU B 1 52 ? -11.727 -7.672 -12.18 1 97.25 52 LEU B CA 1
ATOM 4490 C C . LEU B 1 52 ? -11.445 -7.285 -10.734 1 97.25 52 LEU B C 1
ATOM 4492 O O . LEU B 1 52 ? -12.328 -7.367 -9.875 1 97.25 52 LEU B O 1
ATOM 4496 N N . TYR B 1 53 ? -10.211 -6.902 -10.523 1 96.5 53 TYR B N 1
ATOM 4497 C CA . TYR B 1 53 ? -9.805 -6.594 -9.156 1 96.5 53 TYR B CA 1
ATOM 4498 C C . TYR B 1 53 ? -9.469 -5.113 -9.016 1 96.5 53 TYR B C 1
ATOM 4500 O O . TYR B 1 53 ? -8.805 -4.711 -8.055 1 96.5 53 TYR B O 1
ATOM 4508 N N . GLY B 1 54 ? -9.812 -4.352 -10.031 1 94.12 54 GLY B N 1
ATOM 4509 C CA . GLY B 1 54 ? -9.773 -2.908 -9.859 1 94.12 54 GLY B CA 1
ATOM 4510 C C . GLY B 1 54 ? -8.719 -2.232 -10.711 1 94.12 54 GLY B C 1
ATOM 4511 O O . GLY B 1 54 ? -8.562 -1.011 -10.672 1 94.12 54 GLY B O 1
ATOM 4512 N N . ASN B 1 55 ? -7.934 -2.975 -11.547 1 97.12 55 ASN B N 1
ATOM 4513 C CA . ASN B 1 55 ? -6.926 -2.34 -12.391 1 97.12 55 ASN B CA 1
ATOM 4514 C C . ASN B 1 55 ? -7.562 -1.44 -13.445 1 97.12 55 ASN B C 1
ATOM 4516 O O . ASN B 1 55 ? -8.484 -1.858 -14.148 1 97.12 55 ASN B O 1
ATOM 4520 N N . ALA B 1 56 ? -7.055 -0.21 -13.617 1 96.38 56 ALA B N 1
ATOM 4521 C CA . ALA B 1 56 ? -7.707 0.771 -14.484 1 96.38 56 ALA B CA 1
ATOM 4522 C C . ALA B 1 56 ? -6.949 0.935 -15.797 1 96.38 56 ALA B C 1
ATOM 4524 O O . ALA B 1 56 ? -7.406 1.641 -16.703 1 96.38 56 ALA B O 1
ATOM 4525 N N . PHE B 1 57 ? -5.766 0.313 -15.922 1 98.25 57 PHE B N 1
ATOM 4526 C CA . PHE B 1 57 ? -4.953 0.484 -17.109 1 98.25 57 PHE B CA 1
ATOM 4527 C C . PHE B 1 57 ? -5.004 -0.764 -17.984 1 98.25 57 PHE B C 1
ATOM 4529 O O . PHE B 1 57 ? -5.262 -0.676 -19.188 1 98.25 57 PHE B O 1
ATOM 4536 N N . ASN B 1 58 ? -4.75 -1.948 -17.391 1 98.75 58 ASN B N 1
ATOM 4537 C CA . ASN B 1 58 ? -4.766 -3.195 -18.156 1 98.75 58 ASN B CA 1
ATOM 4538 C C . ASN B 1 58 ? -6.18 -3.564 -18.594 1 98.75 58 ASN B C 1
ATOM 4540 O O . ASN B 1 58 ? -7.156 -3.229 -17.922 1 98.75 58 ASN B O 1
ATOM 4544 N N . GLU B 1 59 ? -6.273 -4.219 -19.75 1 98.69 59 GLU B N 1
ATOM 4545 C CA . GLU B 1 59 ? -7.562 -4.668 -20.266 1 98.69 59 GLU B CA 1
ATOM 4546 C C . GLU B 1 59 ? -7.617 -6.191 -20.359 1 98.69 59 GLU B C 1
ATOM 4548 O O . GLU B 1 59 ? -6.633 -6.832 -20.75 1 98.69 59 GLU B O 1
ATOM 4553 N N . ALA B 1 60 ? -8.695 -6.723 -19.906 1 98.81 60 ALA B N 1
ATOM 4554 C CA . ALA B 1 60 ? -8.945 -8.164 -19.984 1 98.81 60 ALA B CA 1
ATOM 4555 C C . ALA B 1 60 ? -10.438 -8.453 -20.094 1 98.81 60 ALA B C 1
ATOM 4557 O O . ALA B 1 60 ? -11.016 -9.102 -19.219 1 98.81 60 ALA B O 1
ATOM 4558 N N . PRO B 1 61 ? -11.047 -8.039 -21.203 1 98.81 61 PRO B N 1
ATOM 4559 C CA . PRO B 1 61 ? -12.5 -8.172 -21.344 1 98.81 61 PRO B CA 1
ATOM 4560 C C . PRO B 1 61 ? -12.961 -9.625 -21.344 1 98.81 61 PRO B C 1
ATOM 4562 O O . PRO B 1 61 ? -14.07 -9.922 -20.891 1 98.81 61 PRO B O 1
ATOM 4565 N N . ASN B 1 62 ? -12.195 -10.531 -21.875 1 98.88 62 ASN B N 1
ATOM 4566 C CA . ASN B 1 62 ? -12.602 -11.93 -21.906 1 98.88 62 ASN B CA 1
ATOM 4567 C C . ASN B 1 62 ? -12.602 -12.547 -20.516 1 98.88 62 ASN B C 1
ATOM 4569 O O . ASN B 1 62 ? -13.477 -13.352 -20.188 1 98.88 62 ASN B O 1
ATOM 4573 N N . LEU B 1 63 ? -11.633 -12.219 -19.719 1 98.88 63 LEU B N 1
ATOM 4574 C CA . LEU B 1 63 ? -11.633 -12.672 -18.328 1 98.88 63 LEU B CA 1
ATOM 4575 C C . LEU B 1 63 ? -12.812 -12.07 -17.562 1 98.88 63 LEU B C 1
ATOM 4577 O O . LEU B 1 63 ? -13.414 -12.742 -16.719 1 98.88 63 LEU B O 1
ATOM 4581 N N . SER B 1 64 ? -13.07 -10.797 -17.844 1 98.75 64 SER B N 1
ATOM 4582 C CA . SER B 1 64 ? -14.242 -10.172 -17.234 1 98.75 64 SER B CA 1
ATOM 4583 C C . SER B 1 64 ? -15.523 -10.906 -17.625 1 98.75 64 SER B C 1
ATOM 4585 O O . SER B 1 64 ? -16.406 -11.102 -16.781 1 98.75 64 SER B O 1
ATOM 4587 N N . LYS B 1 65 ? -15.609 -11.273 -18.875 1 98.75 65 LYS B N 1
ATOM 4588 C CA . LYS B 1 65 ? -16.766 -12.047 -19.328 1 98.75 65 LYS B CA 1
ATOM 4589 C C . LYS B 1 65 ? -16.812 -13.406 -18.656 1 98.75 65 LYS B C 1
ATOM 4591 O O . LYS B 1 65 ? -17.875 -13.859 -18.234 1 98.75 65 LYS B O 1
ATOM 4596 N N . LEU B 1 66 ? -15.695 -14.062 -18.531 1 98.75 66 LEU B N 1
ATOM 4597 C CA . LEU B 1 66 ? -15.633 -15.352 -17.844 1 98.75 66 LEU B CA 1
ATOM 4598 C C . LEU B 1 66 ? -16.172 -15.234 -16.438 1 98.75 66 LEU B C 1
ATOM 4600 O O . LEU B 1 66 ? -16.938 -16.094 -15.984 1 98.75 66 LEU B O 1
ATOM 4604 N N . ALA B 1 67 ? -15.773 -14.188 -15.734 1 98.75 67 ALA B N 1
ATOM 4605 C CA . ALA B 1 67 ? -16.234 -13.961 -14.359 1 98.75 67 ALA B CA 1
ATOM 4606 C C . ALA B 1 67 ? -17.734 -13.664 -14.32 1 98.75 67 ALA B C 1
ATOM 4608 O O . ALA B 1 67 ? -18.438 -14.148 -13.438 1 98.75 67 ALA B O 1
ATOM 4609 N N . SER B 1 68 ? -18.219 -12.875 -15.289 1 98.5 68 SER B N 1
ATOM 4610 C CA . SER B 1 68 ? -19.641 -12.531 -15.32 1 98.5 68 SER B CA 1
ATOM 4611 C C . SER B 1 68 ? -20.5 -13.766 -15.562 1 98.5 68 SER B C 1
ATOM 4613 O O . SER B 1 68 ? -21.672 -13.789 -15.203 1 98.5 68 SER B O 1
ATOM 4615 N N . GLU B 1 69 ? -19.922 -14.812 -16.141 1 98.38 69 GLU B N 1
ATOM 4616 C CA . GLU B 1 69 ? -20.641 -16.047 -16.453 1 98.38 69 GLU B CA 1
ATOM 4617 C C . GLU B 1 69 ? -20.312 -17.141 -15.43 1 98.38 69 GLU B C 1
ATOM 4619 O O . GLU B 1 69 ? -20.797 -18.266 -15.555 1 98.38 69 GLU B O 1
ATOM 4624 N N . GLY B 1 70 ? -19.5 -16.828 -14.477 1 98.5 70 GLY B N 1
ATOM 4625 C CA . GLY B 1 70 ? -19.047 -17.797 -13.477 1 98.5 70 GLY B CA 1
ATOM 4626 C C . GLY B 1 70 ? -18.922 -17.188 -12.094 1 98.5 70 GLY B C 1
ATOM 4627 O O . GLY B 1 70 ? -19.812 -16.469 -11.641 1 98.5 70 GLY B O 1
ATOM 4628 N N . MET B 1 71 ? -17.875 -17.562 -11.398 1 98.38 71 MET B N 1
ATOM 4629 C CA . MET B 1 71 ? -17.625 -17.125 -10.023 1 98.38 71 MET B CA 1
ATOM 4630 C C . MET B 1 71 ? -16.234 -16.547 -9.891 1 98.38 71 MET B C 1
ATOM 4632 O O . MET B 1 71 ? -15.258 -17.141 -10.336 1 98.38 71 MET B O 1
ATOM 4636 N N . LEU B 1 72 ? -16.141 -15.312 -9.32 1 98.31 72 LEU B N 1
ATOM 4637 C CA . LEU B 1 72 ? -14.883 -14.656 -9.016 1 98.31 72 LEU B CA 1
ATOM 4638 C C . LEU B 1 72 ? -14.461 -14.938 -7.574 1 98.31 72 LEU B C 1
ATOM 4640 O O . LEU B 1 72 ? -15.25 -14.766 -6.645 1 98.31 72 LEU B O 1
ATOM 4644 N N . PHE B 1 73 ? -13.227 -15.383 -7.402 1 97.62 73 PHE B N 1
ATOM 4645 C CA . PHE B 1 73 ? -12.711 -15.609 -6.059 1 97.62 73 PHE B CA 1
ATOM 4646 C C . PHE B 1 73 ? -11.844 -14.438 -5.613 1 97.62 73 PHE B C 1
ATOM 4648 O O . PHE B 1 73 ? -11.055 -13.906 -6.402 1 97.62 73 PHE B O 1
ATOM 4655 N N . THR B 1 74 ? -12.008 -14.039 -4.336 1 95.38 74 THR B N 1
ATOM 4656 C CA . THR B 1 74 ? -11.266 -12.883 -3.83 1 95.38 74 THR B CA 1
ATOM 4657 C C . THR B 1 74 ? -10.125 -13.328 -2.928 1 95.38 74 THR B C 1
ATOM 4659 O O . THR B 1 74 ? -9.219 -12.547 -2.631 1 95.38 74 THR B O 1
ATOM 4662 N N . ASN B 1 75 ? -10.148 -14.586 -2.41 1 96.31 75 ASN B N 1
ATOM 4663 C CA . ASN B 1 75 ? -9.156 -15.117 -1.489 1 96.31 75 ASN B CA 1
ATOM 4664 C C . ASN B 1 75 ? -8.555 -16.422 -2 1 96.31 75 ASN B C 1
ATOM 4666 O O . ASN B 1 75 ? -8.5 -17.422 -1.269 1 96.31 75 ASN B O 1
ATOM 4670 N N . ALA B 1 76 ? -8.156 -16.422 -3.256 1 98.31 76 ALA B N 1
ATOM 4671 C CA . ALA B 1 76 ? -7.441 -17.562 -3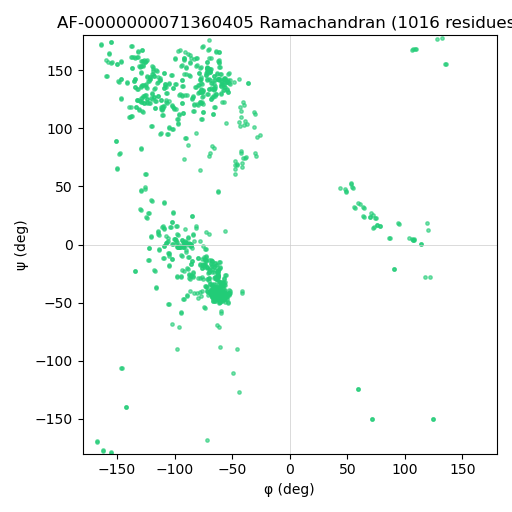.824 1 98.31 76 ALA B CA 1
ATOM 4672 C C . ALA B 1 76 ? -5.93 -17.375 -3.715 1 98.31 76 ALA B C 1
ATOM 4674 O O . ALA B 1 76 ? -5.422 -16.266 -3.891 1 98.31 76 ALA B O 1
ATOM 4675 N N . TYR B 1 77 ? -5.262 -18.531 -3.426 1 98.88 77 TYR B N 1
ATOM 4676 C CA . TYR B 1 77 ? -3.842 -18.406 -3.125 1 98.88 77 TYR B CA 1
ATOM 4677 C C . TYR B 1 77 ? -3.029 -19.484 -3.844 1 98.88 77 TYR B C 1
ATOM 4679 O O . TYR B 1 77 ? -3.471 -20.625 -3.959 1 98.88 77 TYR B O 1
ATOM 4687 N N . ALA B 1 78 ? -1.849 -19.078 -4.34 1 98.94 78 ALA B N 1
ATOM 4688 C CA . ALA B 1 78 ? -0.808 -20.047 -4.652 1 98.94 78 ALA B CA 1
ATOM 4689 C C . ALA B 1 78 ? -0.197 -20.625 -3.381 1 98.94 78 ALA B C 1
ATOM 4691 O O . ALA B 1 78 ? 0.017 -19.906 -2.404 1 98.94 78 ALA B O 1
ATOM 4692 N N . ALA B 1 79 ? 0.092 -21.844 -3.402 1 98.81 79 ALA B N 1
ATOM 4693 C CA . ALA B 1 79 ? 0.64 -22.516 -2.225 1 98.81 79 ALA B CA 1
ATOM 4694 C C . ALA B 1 79 ? 2.086 -22.094 -1.978 1 98.81 79 ALA B C 1
ATOM 4696 O O . ALA B 1 79 ? 2.66 -22.406 -0.933 1 98.81 79 ALA B O 1
ATOM 4697 N N . ASN B 1 80 ? 2.656 -21.422 -2.879 1 98.81 80 ASN B N 1
ATOM 4698 C CA . ASN B 1 80 ? 4.023 -20.922 -2.809 1 98.81 80 ASN B CA 1
ATOM 4699 C C . ASN B 1 80 ? 4.184 -19.625 -3.607 1 98.81 80 ASN B C 1
ATOM 4701 O O . ASN B 1 80 ? 3.408 -19.359 -4.531 1 98.81 80 ASN B O 1
ATOM 4705 N N . PRO B 1 81 ? 5.199 -18.781 -3.229 1 98.44 81 PRO B N 1
ATOM 4706 C CA . PRO B 1 81 ? 5.328 -17.5 -3.916 1 98.44 81 PRO B CA 1
ATOM 4707 C C . PRO B 1 81 ? 6.117 -17.609 -5.219 1 98.44 81 PRO B C 1
ATOM 4709 O O . PRO B 1 81 ? 6.473 -16.578 -5.809 1 98.44 81 PRO B O 1
ATOM 4712 N N . VAL B 1 82 ? 6.438 -18.859 -5.676 1 97.88 82 VAL B N 1
ATOM 4713 C CA . VAL B 1 82 ? 7.121 -19.016 -6.957 1 97.88 82 VAL B CA 1
ATOM 4714 C C . VAL B 1 82 ? 6.508 -20.188 -7.723 1 97.88 82 VAL B C 1
ATOM 4716 O O . VAL B 1 82 ? 5.746 -20.969 -7.156 1 97.88 82 VAL B O 1
ATOM 4719 N N . CYS B 1 83 ? 6.852 -20.359 -8.914 1 97.25 83 CYS B N 1
ATOM 4720 C CA . CYS B 1 83 ? 6.113 -21.094 -9.93 1 97.25 83 CYS B CA 1
ATOM 4721 C C . CYS B 1 83 ? 6.211 -22.594 -9.688 1 97.25 83 CYS B C 1
ATOM 4723 O O . CYS B 1 83 ? 5.195 -23.266 -9.469 1 97.25 83 CYS B O 1
ATOM 4725 N N . SER B 1 84 ? 7.422 -23.219 -9.578 1 97.31 84 SER B N 1
ATOM 4726 C CA . SER B 1 84 ? 7.59 -24.656 -9.562 1 97.31 84 SER B CA 1
ATOM 4727 C C . SER B 1 84 ? 6.867 -25.297 -8.383 1 97.31 84 SER B C 1
ATOM 4729 O O . SER B 1 84 ? 6.094 -26.234 -8.547 1 97.31 84 SER B O 1
ATOM 4731 N N . PRO B 1 85 ? 7.094 -24.766 -7.227 1 98.38 85 PRO B N 1
ATOM 4732 C CA . PRO B 1 85 ? 6.383 -25.375 -6.105 1 98.38 85 PRO B CA 1
ATOM 4733 C C . PRO B 1 85 ? 4.863 -25.25 -6.223 1 98.38 85 PRO B C 1
ATOM 4735 O O . PRO B 1 85 ? 4.129 -26.172 -5.852 1 98.38 85 PRO B O 1
ATOM 4738 N N . THR B 1 86 ? 4.359 -24.109 -6.648 1 98.81 86 THR B N 1
ATOM 4739 C CA . THR B 1 86 ? 2.922 -23.969 -6.848 1 98.81 86 THR B CA 1
ATOM 4740 C C . THR B 1 86 ? 2.41 -24.953 -7.887 1 98.81 86 THR B C 1
ATOM 4742 O O . THR B 1 86 ? 1.375 -25.594 -7.684 1 98.81 86 THR B O 1
ATOM 4745 N N . ARG B 1 87 ? 3.094 -25.109 -9 1 98.69 87 ARG B N 1
ATOM 4746 C CA . ARG B 1 87 ? 2.707 -26.062 -10.039 1 98.69 87 ARG B CA 1
ATOM 4747 C C . ARG B 1 87 ? 2.705 -27.484 -9.508 1 98.69 87 ARG B C 1
ATOM 4749 O O . ARG B 1 87 ? 1.827 -28.281 -9.859 1 98.69 87 ARG B O 1
ATOM 4756 N N . ALA B 1 88 ? 3.686 -27.781 -8.664 1 98.69 88 ALA B N 1
ATOM 4757 C CA . ALA B 1 88 ? 3.693 -29.094 -8.016 1 98.69 88 ALA B CA 1
ATOM 4758 C C . ALA B 1 88 ? 2.453 -29.281 -7.148 1 98.69 88 ALA B C 1
ATOM 4760 O O . ALA B 1 88 ? 1.85 -30.359 -7.141 1 98.69 88 ALA B O 1
ATOM 4761 N N . SER B 1 89 ? 2.117 -28.219 -6.434 1 98.81 89 SER B N 1
ATOM 4762 C CA . SER B 1 89 ? 0.946 -28.297 -5.562 1 98.81 89 SER B CA 1
ATOM 4763 C C . SER B 1 89 ? -0.33 -28.5 -6.371 1 98.81 89 SER B C 1
ATOM 4765 O O . SER B 1 89 ? -1.231 -29.219 -5.941 1 98.81 89 SER B O 1
ATOM 4767 N N . ILE B 1 90 ? -0.46 -27.875 -7.516 1 98.88 90 ILE B N 1
ATOM 4768 C CA . ILE B 1 90 ? -1.616 -28.031 -8.391 1 98.88 90 ILE B CA 1
ATOM 4769 C C . ILE B 1 90 ? -1.714 -29.484 -8.859 1 98.88 90 ILE B C 1
ATOM 4771 O O . ILE B 1 90 ? -2.783 -30.094 -8.789 1 98.88 90 ILE B O 1
ATOM 4775 N N . GLN B 1 91 ? -0.639 -30.047 -9.266 1 98.62 91 GLN B N 1
ATOM 4776 C CA . GLN B 1 91 ? -0.613 -31.391 -9.859 1 98.62 91 GLN B CA 1
ATOM 4777 C C . GLN B 1 91 ? -0.905 -32.469 -8.812 1 98.62 91 GLN B C 1
ATOM 4779 O O . GLN B 1 91 ? -1.48 -33.5 -9.133 1 98.62 91 GLN B O 1
ATOM 4784 N N . THR B 1 92 ? -0.558 -32.219 -7.535 1 98.12 92 THR B N 1
ATOM 4785 C CA . THR B 1 92 ? -0.516 -33.312 -6.594 1 98.12 92 THR B CA 1
ATOM 4786 C C . THR B 1 92 ? -1.536 -33.125 -5.477 1 98.12 92 THR B C 1
ATOM 4788 O O . THR B 1 92 ? -1.858 -34.062 -4.746 1 98.12 92 THR B O 1
ATOM 4791 N N . GLY B 1 93 ? -1.957 -31.844 -5.223 1 98.31 93 GLY B N 1
ATOM 4792 C CA . GLY B 1 93 ? -2.84 -31.531 -4.109 1 98.31 93 GLY B CA 1
ATOM 4793 C C . GLY B 1 93 ? -2.119 -31.484 -2.775 1 98.31 93 GLY B C 1
ATOM 4794 O O . GLY B 1 93 ? -2.75 -31.578 -1.721 1 98.31 93 GLY B O 1
ATOM 4795 N N . GLN B 1 94 ? -0.796 -31.391 -2.855 1 98.12 94 GLN B N 1
ATOM 4796 C CA . GLN B 1 94 ? 0.018 -31.375 -1.644 1 98.12 94 GLN B CA 1
ATOM 4797 C C . GLN B 1 94 ? 0.757 -30.047 -1.489 1 98.12 94 GLN B C 1
ATOM 4799 O O . GLN B 1 94 ? 1.084 -29.391 -2.482 1 98.12 94 GLN B O 1
ATOM 4804 N N . TYR B 1 95 ? 0.994 -29.688 -0.225 1 98.62 95 TYR B N 1
ATOM 4805 C CA . TYR B 1 95 ? 1.862 -28.531 0.007 1 98.62 95 TYR B CA 1
ATOM 4806 C C . TYR B 1 95 ? 3.266 -28.797 -0.53 1 98.62 95 TYR B C 1
ATOM 4808 O O . TYR B 1 95 ? 3.797 -29.891 -0.385 1 98.62 95 TYR B O 1
ATOM 4816 N N . PRO B 1 96 ? 3.852 -27.734 -1.096 1 98.06 96 PRO B N 1
ATOM 4817 C CA . PRO B 1 96 ? 5.219 -27.891 -1.594 1 98.06 96 PRO B CA 1
ATOM 4818 C C . PRO B 1 96 ? 6.199 -28.328 -0.505 1 98.06 96 PRO B C 1
ATOM 4820 O O . PRO B 1 96 ? 7.133 -29.094 -0.777 1 98.06 96 PRO B O 1
ATOM 4823 N N . ALA B 1 97 ? 5.941 -27.891 0.669 1 98.12 97 ALA B N 1
ATOM 4824 C CA . ALA B 1 97 ? 6.801 -28.266 1.79 1 98.12 97 ALA B CA 1
ATOM 4825 C C . ALA B 1 97 ? 6.789 -29.766 2.016 1 98.12 97 ALA B C 1
ATOM 4827 O O . ALA B 1 97 ? 7.801 -30.359 2.402 1 98.12 97 ALA B O 1
ATOM 4828 N N . ARG B 1 98 ? 5.629 -30.422 1.845 1 97.69 98 ARG B N 1
ATOM 4829 C CA . ARG B 1 98 ? 5.516 -31.875 1.968 1 97.69 98 ARG B CA 1
ATOM 4830 C C . ARG B 1 98 ? 6.293 -32.594 0.862 1 97.69 98 ARG B C 1
ATOM 4832 O O . ARG B 1 98 ? 6.98 -33.562 1.115 1 97.69 98 ARG B O 1
ATOM 4839 N N . ILE B 1 99 ? 6.211 -32.031 -0.345 1 96.94 99 ILE B N 1
ATOM 4840 C CA . ILE B 1 99 ? 6.859 -32.625 -1.513 1 96.94 99 ILE B CA 1
ATOM 4841 C C . ILE B 1 99 ? 8.367 -32.438 -1.428 1 96.94 99 ILE B C 1
ATOM 4843 O O . ILE B 1 99 ? 9.148 -33.281 -1.851 1 96.94 99 ILE B O 1
ATOM 4847 N N . GLY B 1 100 ? 8.758 -31.312 -0.918 1 96.69 100 GLY B N 1
ATOM 4848 C CA . GLY B 1 100 ? 10.164 -30.953 -0.84 1 96.69 100 GLY B CA 1
ATOM 4849 C C . GLY B 1 100 ? 10.625 -30.109 -2.012 1 96.69 100 GLY B C 1
ATOM 4850 O O . GLY B 1 100 ? 11.805 -30.109 -2.355 1 96.69 100 GLY B O 1
ATOM 4851 N N . ILE B 1 101 ? 9.766 -29.516 -2.73 1 96.12 101 ILE B N 1
ATOM 4852 C CA . ILE B 1 101 ? 10.07 -28.484 -3.727 1 96.12 101 ILE B CA 1
ATOM 4853 C C . ILE B 1 101 ? 9.758 -27.109 -3.158 1 96.12 101 ILE B C 1
ATOM 4855 O O . ILE B 1 101 ? 8.609 -26.656 -3.186 1 96.12 101 ILE B O 1
ATOM 4859 N N . ASN B 1 102 ? 10.797 -26.453 -2.701 1 93.81 102 ASN B N 1
ATOM 4860 C CA . ASN B 1 102 ? 10.633 -25.219 -1.929 1 93.81 102 ASN B CA 1
ATOM 4861 C C . ASN B 1 102 ? 10.805 -23.984 -2.801 1 93.81 102 ASN B C 1
ATOM 4863 O O . ASN B 1 102 ? 10.32 -22.906 -2.455 1 93.81 102 ASN B O 1
ATOM 4867 N N . ASP B 1 103 ? 11.539 -24.047 -3.811 1 94.69 103 ASP B N 1
ATOM 4868 C CA . ASP B 1 103 ? 11.875 -22.953 -4.711 1 94.69 103 ASP B CA 1
ATOM 4869 C C . ASP B 1 103 ? 11.68 -23.359 -6.168 1 94.69 103 ASP B C 1
ATOM 4871 O O . ASP B 1 103 ? 11.461 -24.531 -6.469 1 94.69 103 ASP B O 1
ATOM 4875 N N . PHE B 1 104 ? 11.68 -22.359 -7.027 1 92.75 104 PHE B N 1
ATOM 4876 C CA . PHE B 1 104 ? 11.641 -22.703 -8.445 1 92.75 104 PHE B CA 1
ATOM 4877 C C . PHE B 1 104 ? 12.859 -23.531 -8.836 1 92.75 104 PHE B C 1
ATOM 4879 O O . PHE B 1 104 ? 13.883 -23.484 -8.148 1 92.75 104 PHE B O 1
ATOM 4886 N N . LEU B 1 105 ? 12.68 -24.328 -9.844 1 90.94 105 LEU B N 1
ATOM 4887 C CA . LEU B 1 105 ? 13.766 -25.188 -10.281 1 90.94 105 LEU B CA 1
ATOM 4888 C C . LEU B 1 105 ? 14.711 -24.453 -11.227 1 90.94 105 LEU B C 1
ATOM 4890 O O . LEU B 1 105 ? 14.266 -23.859 -12.219 1 90.94 105 LEU B O 1
ATOM 4894 N N . PRO B 1 106 ? 15.938 -24.453 -10.961 1 88.31 106 PRO B N 1
ATOM 4895 C CA . PRO B 1 106 ? 16.641 -25.156 -9.891 1 88.31 106 PRO B CA 1
ATOM 4896 C C . PRO B 1 106 ? 16.703 -24.359 -8.594 1 88.31 106 PRO B C 1
ATOM 4898 O O . PRO B 1 106 ? 17.109 -24.891 -7.555 1 88.31 106 PRO B O 1
ATOM 4901 N N . GLY B 1 107 ? 16.344 -23.141 -8.633 1 85.94 107 GLY B N 1
ATOM 4902 C CA . GLY B 1 107 ? 16.344 -22.25 -7.477 1 85.94 107 GLY B CA 1
ATOM 4903 C C . GLY B 1 107 ? 17.469 -21.234 -7.5 1 85.94 107 GLY B C 1
ATOM 4904 O O . GLY B 1 107 ? 18.391 -21.344 -8.312 1 85.94 107 GLY B O 1
ATOM 4905 N N . HIS B 1 108 ? 17.297 -20.25 -6.566 1 81.5 108 HIS B N 1
ATOM 4906 C CA . HIS B 1 108 ? 18.344 -19.25 -6.336 1 81.5 108 HIS B CA 1
ATOM 4907 C C . HIS B 1 108 ? 19.266 -19.688 -5.195 1 81.5 108 HIS B C 1
ATOM 4909 O O . HIS B 1 108 ? 18.891 -20.531 -4.375 1 81.5 108 HIS B O 1
ATOM 4915 N N . TRP B 1 109 ? 20.469 -19.125 -5.344 1 85.62 109 TRP B N 1
ATOM 4916 C CA . TRP B 1 109 ? 21.406 -19.484 -4.285 1 85.62 109 TRP B CA 1
ATOM 4917 C C . TRP B 1 109 ? 22.234 -18.266 -3.861 1 85.62 109 TRP B C 1
ATOM 4919 O O . TRP B 1 109 ? 22.922 -17.672 -4.684 1 85.62 109 TRP B O 1
ATOM 4929 N N . ARG B 1 110 ? 22.094 -17.891 -2.613 1 89.06 110 ARG B N 1
ATOM 4930 C CA . ARG B 1 110 ? 22.922 -16.891 -1.957 1 89.06 110 ARG B CA 1
ATOM 4931 C C . ARG B 1 110 ? 23.797 -17.516 -0.882 1 89.06 110 ARG B C 1
ATOM 4933 O O . ARG B 1 110 ? 23.422 -17.562 0.292 1 89.06 110 ARG B O 1
ATOM 4940 N N . PRO B 1 111 ? 25.016 -17.828 -1.249 1 90 111 PRO B N 1
ATOM 4941 C CA . PRO B 1 111 ? 25.828 -18.672 -0.372 1 90 111 PRO B CA 1
ATOM 4942 C C . PRO B 1 111 ? 26.328 -17.938 0.866 1 90 111 PRO B C 1
ATOM 4944 O O . PRO B 1 111 ? 26.812 -18.578 1.813 1 90 111 PRO B O 1
ATOM 4947 N N . TYR B 1 112 ? 26.219 -16.578 0.867 1 93.81 112 TYR B N 1
ATOM 4948 C CA . TYR B 1 112 ? 26.875 -15.852 1.944 1 93.81 112 TYR B CA 1
ATOM 4949 C C . TYR B 1 112 ? 25.844 -15.172 2.846 1 93.81 112 TYR B C 1
ATOM 4951 O O . TYR B 1 112 ? 26.219 -14.367 3.705 1 93.81 112 TYR B O 1
ATOM 4959 N N . GLU B 1 113 ? 24.578 -15.477 2.631 1 94.62 113 GLU B N 1
ATOM 4960 C CA . GLU B 1 113 ? 23.547 -14.898 3.482 1 94.62 113 GLU B CA 1
ATOM 4961 C C . GLU B 1 113 ? 23.594 -15.484 4.891 1 94.62 113 GLU B C 1
ATOM 4963 O O . GLU B 1 113 ? 24.297 -16.469 5.133 1 94.62 113 GLU B O 1
ATOM 4968 N N . LYS B 1 114 ? 22.859 -14.852 5.836 1 95.44 114 LYS B N 1
ATOM 4969 C CA . LYS B 1 114 ? 22.875 -15.188 7.258 1 95.44 114 LYS B CA 1
ATOM 4970 C C . LYS B 1 114 ? 22.453 -16.641 7.484 1 95.44 114 LYS B C 1
ATOM 4972 O O . LYS B 1 114 ? 22.938 -17.297 8.406 1 95.44 114 LYS B O 1
ATOM 4977 N N . LEU B 1 115 ? 21.547 -17.141 6.652 1 96.5 115 LEU B N 1
ATOM 4978 C CA . LEU B 1 115 ? 21.062 -18.516 6.766 1 96.5 115 LEU B CA 1
ATOM 4979 C C . LEU B 1 115 ? 21.484 -19.344 5.551 1 96.5 115 LEU B C 1
ATOM 4981 O O . LEU B 1 115 ? 21.484 -18.828 4.426 1 96.5 115 LEU B O 1
ATOM 4985 N N . ARG B 1 116 ? 21.859 -20.531 5.828 1 94.81 116 ARG B N 1
ATOM 4986 C CA . ARG B 1 116 ? 21.969 -21.531 4.77 1 94.81 116 ARG B CA 1
ATOM 4987 C C . ARG B 1 116 ? 20.625 -22.172 4.488 1 94.81 116 ARG B C 1
ATOM 4989 O O . ARG B 1 116 ? 20.078 -22.875 5.344 1 94.81 116 ARG B O 1
ATOM 4996 N N . VAL B 1 117 ? 20.141 -21.938 3.309 1 94.38 117 VAL B N 1
ATOM 4997 C CA . VAL B 1 117 ? 18.781 -22.344 2.986 1 94.38 117 VAL B CA 1
ATOM 4998 C C . VAL B 1 117 ? 18.781 -23.75 2.424 1 94.38 117 VAL B C 1
ATOM 5000 O O . VAL B 1 117 ? 19.781 -24.203 1.865 1 94.38 117 VAL B O 1
ATOM 5003 N N . PRO B 1 118 ? 17.703 -24.5 2.598 1 93.5 118 PRO B N 1
ATOM 5004 C CA . PRO B 1 118 ? 17.625 -25.844 2.018 1 93.5 118 PRO B CA 1
ATOM 5005 C C . PRO B 1 118 ? 17.484 -25.828 0.499 1 93.5 118 PRO B C 1
ATOM 5007 O O . PRO B 1 118 ? 16.891 -24.891 -0.054 1 93.5 118 PRO B O 1
ATOM 5010 N N . ALA B 1 119 ? 18.016 -26.797 -0.119 1 90.25 119 ALA B N 1
ATOM 5011 C CA . ALA B 1 119 ? 17.75 -27.047 -1.534 1 90.25 119 ALA B CA 1
ATOM 5012 C C . ALA B 1 119 ? 16.453 -27.844 -1.724 1 90.25 119 ALA B C 1
ATOM 5014 O O . ALA B 1 119 ? 15.945 -28.438 -0.777 1 90.25 119 ALA B O 1
ATOM 5015 N N . ASN B 1 120 ? 15.953 -27.734 -2.932 1 92.75 120 ASN B N 1
ATOM 5016 C CA . ASN B 1 120 ? 14.883 -28.656 -3.283 1 92.75 120 ASN B CA 1
ATOM 5017 C C . ASN B 1 120 ? 15.312 -30.109 -3.113 1 92.75 120 ASN B C 1
ATOM 5019 O O . ASN B 1 120 ? 16.453 -30.453 -3.436 1 92.75 120 ASN B O 1
ATOM 5023 N N . LYS B 1 121 ? 14.391 -30.969 -2.654 1 91.75 121 LYS B N 1
ATOM 5024 C CA . LYS B 1 121 ? 14.68 -32.406 -2.512 1 91.75 121 LYS B CA 1
ATOM 5025 C C . LYS B 1 121 ? 15.023 -33.031 -3.859 1 91.75 121 LYS B C 1
ATOM 5027 O O . LYS B 1 121 ? 15.898 -33.875 -3.945 1 91.75 121 LYS B O 1
ATOM 5032 N N . THR B 1 122 ? 14.242 -32.594 -4.844 1 90.62 122 THR B N 1
ATOM 5033 C CA . THR B 1 122 ? 14.484 -33 -6.223 1 90.62 122 THR B CA 1
ATOM 5034 C C . THR B 1 122 ? 14.391 -31.797 -7.156 1 90.62 122 THR B C 1
ATOM 5036 O O . THR B 1 122 ? 13.883 -30.75 -6.77 1 90.62 122 THR B O 1
ATOM 5039 N N . GLN B 1 123 ? 14.953 -31.953 -8.312 1 92.62 123 GLN B N 1
ATOM 5040 C CA . GLN B 1 123 ? 14.828 -30.922 -9.344 1 92.62 123 GLN B CA 1
ATOM 5041 C C . GLN B 1 123 ? 13.781 -31.312 -10.383 1 92.62 123 GLN B C 1
ATOM 5043 O O . GLN B 1 123 ? 13.953 -31.031 -11.578 1 92.62 123 GLN B O 1
ATOM 5048 N N . TYR B 1 124 ? 12.828 -32.094 -9.992 1 94 124 TYR B N 1
ATOM 5049 C CA . TYR B 1 124 ? 11.664 -32.562 -10.742 1 94 124 TYR B CA 1
ATOM 5050 C C . TYR B 1 124 ? 10.547 -33 -9.805 1 94 124 TYR B C 1
ATOM 5052 O O . TYR B 1 124 ? 10.781 -33.188 -8.609 1 94 124 TYR B O 1
ATOM 5060 N N . LEU B 1 125 ? 9.391 -33 -10.266 1 96.19 125 LEU B N 1
ATOM 5061 C CA . LEU B 1 125 ? 8.312 -33.625 -9.484 1 96.19 125 LEU B CA 1
ATOM 5062 C C . LEU B 1 125 ? 8.531 -35.125 -9.328 1 96.19 125 LEU B C 1
ATOM 5064 O O . LEU B 1 125 ? 8.555 -35.844 -10.32 1 96.19 125 LEU B O 1
ATOM 5068 N N . PRO B 1 126 ? 8.688 -35.594 -8.086 1 94 126 PRO B N 1
ATOM 5069 C CA . PRO B 1 126 ? 8.938 -37.031 -7.891 1 94 126 PRO B CA 1
ATOM 5070 C C . PRO B 1 126 ? 7.836 -37.875 -8.492 1 94 126 PRO B C 1
ATOM 5072 O O . PRO B 1 126 ? 6.652 -37.594 -8.344 1 94 126 PRO B O 1
ATOM 5075 N N . GLU B 1 127 ? 8.219 -39 -9.055 1 92.31 127 GLU B N 1
ATOM 5076 C CA . GLU B 1 127 ? 7.316 -39.844 -9.844 1 92.31 127 GLU B CA 1
ATOM 5077 C C . GLU B 1 127 ? 6.355 -40.625 -8.945 1 92.31 127 GLU B C 1
ATOM 5079 O O . GLU B 1 127 ? 5.348 -41.156 -9.422 1 92.31 127 GLU B O 1
ATOM 5084 N N . GLU B 1 128 ? 6.688 -40.688 -7.719 1 92.06 128 GLU B N 1
ATOM 5085 C CA . GLU B 1 128 ? 5.816 -41.438 -6.801 1 92.06 128 GLU B CA 1
ATOM 5086 C C . GLU B 1 128 ? 4.516 -40.656 -6.551 1 92.06 128 GLU B C 1
ATOM 5088 O O . GLU B 1 128 ? 3.533 -41.25 -6.082 1 92.06 128 GLU B O 1
ATOM 5093 N N . TYR B 1 129 ? 4.543 -39.406 -6.793 1 94.19 129 TYR B N 1
ATOM 5094 C CA . TYR B 1 129 ? 3.314 -38.625 -6.66 1 94.19 129 TYR B CA 1
ATOM 5095 C C . TYR B 1 129 ? 2.484 -38.688 -7.934 1 94.19 129 TYR B C 1
ATOM 5097 O O . TYR B 1 129 ? 2.988 -38.406 -9.023 1 94.19 129 TYR B O 1
ATOM 5105 N N . GLN B 1 130 ? 1.258 -39.062 -7.777 1 95.69 130 GLN B N 1
ATOM 5106 C CA . GLN B 1 130 ? 0.354 -39.062 -8.922 1 95.69 130 GLN B CA 1
ATOM 5107 C C . GLN B 1 130 ? -0.108 -37.656 -9.25 1 95.69 130 GLN B C 1
ATOM 5109 O O . GLN B 1 130 ? -0.373 -36.844 -8.352 1 95.69 130 GLN B O 1
ATOM 5114 N N . THR B 1 131 ? -0.155 -37.375 -10.531 1 97.5 131 THR B N 1
ATOM 5115 C CA . THR B 1 131 ? -0.574 -36.062 -11 1 97.5 131 THR B CA 1
ATOM 5116 C C . THR B 1 131 ? -2.049 -36.094 -11.391 1 97.5 131 THR B C 1
ATOM 5118 O O . THR B 1 131 ? -2.662 -37.156 -11.492 1 97.5 131 THR B O 1
ATOM 5121 N N . ILE B 1 132 ? -2.592 -34.875 -11.562 1 98.25 132 ILE B N 1
ATOM 5122 C CA . ILE B 1 132 ? -3.941 -34.75 -12.094 1 98.25 132 ILE B CA 1
ATOM 5123 C C . ILE B 1 132 ? -4.055 -35.5 -13.422 1 98.25 132 ILE B C 1
ATOM 5125 O O . ILE B 1 132 ? -5.035 -36.188 -13.664 1 98.25 132 ILE B O 1
ATOM 5129 N N . GLY B 1 133 ? -3.066 -35.344 -14.336 1 98 133 GLY B N 1
ATOM 5130 C CA . GLY B 1 133 ? -3.072 -36 -15.625 1 98 133 GLY B CA 1
ATOM 5131 C C . GLY B 1 133 ? -3.17 -37.5 -15.523 1 98 133 GLY B C 1
ATOM 5132 O O . GLY B 1 133 ? -3.98 -38.125 -16.219 1 98 133 GLY B O 1
ATOM 5133 N N . GLU B 1 134 ? -2.41 -38.094 -14.648 1 97.44 134 GLU B N 1
ATOM 5134 C CA . GLU B 1 134 ? -2.398 -39.531 -14.484 1 97.44 134 GLU B CA 1
ATOM 5135 C C . GLU B 1 134 ? -3.746 -40.031 -13.977 1 97.44 134 GLU B C 1
ATOM 5137 O O . GLU B 1 134 ? -4.297 -41 -14.516 1 97.44 134 GLU B O 1
ATOM 5142 N N . ASN B 1 135 ? -4.238 -39.406 -12.961 1 97.25 135 ASN B N 1
ATOM 5143 C CA . ASN B 1 135 ? -5.469 -39.875 -12.328 1 97.25 135 ASN B CA 1
ATOM 5144 C C . ASN B 1 135 ? -6.672 -39.688 -13.25 1 97.25 135 ASN B C 1
ATOM 5146 O O . ASN B 1 135 ? -7.562 -40.562 -13.289 1 97.25 135 ASN B O 1
ATOM 5150 N N . LEU B 1 136 ? -6.727 -38.562 -13.945 1 97.94 136 LEU B N 1
ATOM 5151 C CA . LEU B 1 136 ? -7.859 -38.344 -14.844 1 97.94 136 LEU B CA 1
ATOM 5152 C C . LEU B 1 136 ? -7.758 -39.25 -16.078 1 97.94 136 LEU B C 1
ATOM 5154 O O . LEU B 1 136 ? -8.773 -39.719 -16.594 1 97.94 136 LEU B O 1
ATOM 5158 N N . LYS B 1 137 ? -6.566 -39.469 -16.562 1 97.81 137 LYS B N 1
ATOM 5159 C CA . LYS B 1 137 ? -6.387 -40.438 -17.641 1 97.81 137 LYS B CA 1
ATOM 5160 C C . LYS B 1 137 ? -6.914 -41.812 -17.234 1 97.81 137 LYS B C 1
ATOM 5162 O O . LYS B 1 137 ? -7.629 -42.469 -18 1 97.81 137 LYS B O 1
ATOM 5167 N N . GLU B 1 138 ? -6.594 -42.219 -16.047 1 96.62 138 GLU B N 1
ATOM 5168 C CA . GLU B 1 138 ? -7.07 -43.5 -15.523 1 96.62 138 GLU B CA 1
ATOM 5169 C C . GLU B 1 138 ? -8.594 -43.531 -15.414 1 96.62 138 GLU B C 1
ATOM 5171 O O . GLU B 1 138 ? -9.219 -44.562 -15.562 1 96.62 138 GLU B O 1
ATOM 5176 N N . ALA B 1 139 ? -9.148 -42.344 -15.234 1 96.62 139 ALA B N 1
ATOM 5177 C CA . ALA B 1 139 ? -10.594 -42.25 -15.102 1 96.62 139 ALA B CA 1
ATOM 5178 C C . ALA B 1 139 ? -11.266 -42.156 -16.469 1 96.62 139 ALA B C 1
ATOM 5180 O O . ALA B 1 139 ? -12.492 -42.031 -16.562 1 96.62 139 ALA B O 1
ATOM 5181 N N . GLY B 1 140 ? -10.508 -42.156 -17.531 1 96.94 140 GLY B N 1
ATOM 5182 C CA . GLY B 1 140 ? -11.086 -42.25 -18.859 1 96.94 140 GLY B CA 1
ATOM 5183 C C . GLY B 1 140 ? -11.016 -40.938 -19.625 1 96.94 140 GLY B C 1
ATOM 5184 O O . GLY B 1 140 ? -11.484 -40.844 -20.766 1 96.94 140 GLY B O 1
ATOM 5185 N N . TYR B 1 141 ? -10.391 -39.906 -19.078 1 98.31 141 TYR B N 1
ATOM 5186 C CA . TYR B 1 141 ? -10.25 -38.625 -19.766 1 98.31 141 TYR B CA 1
ATOM 5187 C C . TYR B 1 141 ? -9.148 -38.719 -20.828 1 98.31 141 TYR B C 1
ATOM 5189 O O . TYR B 1 141 ? -8.117 -39.344 -20.609 1 98.31 141 TYR B O 1
ATOM 5197 N N . LYS B 1 142 ? -9.398 -38.062 -21.922 1 98.62 142 LYS B N 1
ATOM 5198 C CA . LYS B 1 142 ? -8.266 -37.625 -22.734 1 98.62 142 LYS B CA 1
ATOM 5199 C C . LYS B 1 142 ? -7.574 -36.438 -22.109 1 98.62 142 LYS B C 1
ATOM 5201 O O . LYS B 1 142 ? -8.234 -35.469 -21.688 1 98.62 142 LYS B O 1
ATOM 5206 N N . THR B 1 143 ? -6.25 -36.469 -22.016 1 98.81 143 THR B N 1
ATOM 5207 C CA . THR B 1 143 ? -5.547 -35.438 -21.266 1 98.81 143 THR B CA 1
ATOM 5208 C C . THR B 1 143 ? -4.578 -34.688 -22.172 1 98.81 143 THR B C 1
ATOM 5210 O O . THR B 1 143 ? -3.863 -35.281 -22.969 1 98.81 143 THR B O 1
ATOM 5213 N N . GLY B 1 144 ? -4.621 -33.344 -22.172 1 98.88 144 GLY B N 1
ATOM 5214 C CA . GLY B 1 144 ? -3.736 -32.438 -22.906 1 98.88 144 GLY B CA 1
ATOM 5215 C C . GLY B 1 144 ? -3.025 -31.438 -22.031 1 98.88 144 GLY B C 1
ATOM 5216 O O . GLY B 1 144 ? -3.615 -30.891 -21.094 1 98.88 144 GLY B O 1
ATOM 5217 N N . TYR B 1 145 ? -1.722 -31.234 -22.234 1 98.81 145 TYR B N 1
ATOM 5218 C CA . TYR B 1 145 ? -0.917 -30.219 -21.547 1 98.81 145 TYR B CA 1
ATOM 5219 C C . TYR B 1 145 ? -0.142 -29.375 -22.547 1 98.81 145 TYR B C 1
ATOM 5221 O O . TYR B 1 145 ? 0.689 -29.891 -23.297 1 98.81 145 TYR B O 1
ATOM 5229 N N . PHE B 1 146 ? -0.322 -28.094 -22.547 1 98.69 146 PHE B N 1
ATOM 5230 C CA . PHE B 1 146 ? 0.368 -27.203 -23.469 1 98.69 146 PHE B CA 1
ATOM 5231 C C . PHE B 1 146 ? 0.942 -26 -22.734 1 98.69 146 PHE B C 1
ATOM 5233 O O . PHE B 1 146 ? 0.199 -25.219 -22.125 1 98.69 146 PHE B O 1
ATOM 5240 N N . GLY B 1 147 ? 2.24 -25.828 -22.75 1 98.12 147 GLY B N 1
ATOM 5241 C CA . GLY B 1 147 ? 2.867 -24.656 -22.172 1 98.12 147 GLY B CA 1
ATOM 5242 C C . GLY B 1 147 ? 3.918 -24.984 -21.125 1 98.12 147 GLY B C 1
ATOM 5243 O O . GLY B 1 147 ? 4.609 -26 -21.25 1 98.12 147 GLY B O 1
ATOM 5244 N N . LYS B 1 148 ? 4.109 -24.062 -20.109 1 97.12 148 LYS B N 1
ATOM 5245 C CA . LYS B 1 148 ? 5.184 -24.188 -19.141 1 97.12 148 LYS B CA 1
ATOM 5246 C C . LYS B 1 148 ? 4.875 -25.25 -18.094 1 97.12 148 LYS B C 1
ATOM 5248 O O . LYS B 1 148 ? 3.82 -25.219 -17.469 1 97.12 148 LYS B O 1
ATOM 5253 N N . TRP B 1 149 ? 5.77 -26.25 -17.984 1 97.25 149 TRP B N 1
ATOM 5254 C CA . TRP B 1 149 ? 5.664 -27.344 -17.016 1 97.25 149 TRP B CA 1
ATOM 5255 C C . TRP B 1 149 ? 6.465 -27.031 -15.758 1 97.25 149 TRP B C 1
ATOM 5257 O O . TRP B 1 149 ? 5.891 -26.891 -14.672 1 97.25 149 TRP B O 1
ATOM 5267 N N . HIS B 1 150 ? 7.746 -26.797 -15.852 1 95.38 150 HIS B N 1
ATOM 5268 C CA . HIS B 1 150 ? 8.727 -26.359 -14.859 1 95.38 150 HIS B CA 1
ATOM 5269 C C . HIS B 1 150 ? 8.758 -27.312 -13.664 1 95.38 150 HIS B C 1
ATOM 5271 O O . HIS B 1 150 ? 8.875 -26.875 -12.523 1 95.38 150 HIS B O 1
ATOM 5277 N N . LEU B 1 151 ? 8.492 -28.609 -13.852 1 96.38 151 LEU B N 1
ATOM 5278 C CA . LEU B 1 151 ? 8.57 -29.656 -12.828 1 96.38 151 LEU B CA 1
ATOM 5279 C C . LEU B 1 151 ? 9.523 -30.766 -13.258 1 96.38 151 LEU B C 1
ATOM 5281 O O . LEU B 1 151 ? 9.328 -31.922 -12.898 1 96.38 151 LEU B O 1
ATOM 5285 N N . GLY B 1 152 ? 10.461 -30.391 -14.07 1 92.19 152 GLY B N 1
ATOM 5286 C CA . GLY B 1 152 ? 11.477 -31.281 -14.609 1 92.19 152 GLY B CA 1
ATOM 5287 C C . GLY B 1 152 ? 11.711 -31.094 -16.094 1 92.19 152 GLY B C 1
ATOM 5288 O O . GLY B 1 152 ? 10.82 -30.641 -16.812 1 92.19 152 GLY B O 1
ATOM 5289 N N . ILE B 1 153 ? 12.891 -31.469 -16.531 1 87.88 153 ILE B N 1
ATOM 5290 C CA . ILE B 1 153 ? 13.211 -31.203 -17.938 1 87.88 153 ILE B CA 1
ATOM 5291 C C . ILE B 1 153 ? 13.562 -32.5 -18.641 1 87.88 153 ILE B C 1
ATOM 5293 O O . ILE B 1 153 ? 13.602 -32.562 -19.875 1 87.88 153 ILE B O 1
ATOM 5297 N N . LYS B 1 154 ? 13.781 -33.531 -17.875 1 87.88 154 LYS B N 1
ATOM 5298 C CA . LYS B 1 154 ? 14.094 -34.812 -18.484 1 87.88 154 LYS B CA 1
ATOM 5299 C C . LYS B 1 154 ? 12.828 -35.5 -19.016 1 87.88 154 LYS B C 1
ATOM 5301 O O . LYS B 1 154 ? 11.742 -35.281 -18.469 1 87.88 154 LYS B O 1
ATOM 5306 N N . PRO B 1 155 ? 12.969 -36.281 -19.984 1 87.5 155 PRO B N 1
ATOM 5307 C CA . PRO B 1 155 ? 11.805 -36.906 -20.625 1 87.5 155 PRO B CA 1
ATOM 5308 C C . PRO B 1 155 ? 10.883 -37.594 -19.641 1 87.5 155 PRO B C 1
ATOM 5310 O O . PRO B 1 155 ? 9.664 -37.469 -19.719 1 87.5 155 PRO B O 1
ATOM 5313 N N . ASN B 1 156 ? 11.484 -38.281 -18.688 1 89.81 156 ASN B N 1
ATOM 5314 C CA . ASN B 1 156 ? 10.672 -39.031 -17.75 1 89.81 156 ASN B CA 1
ATOM 5315 C C . ASN B 1 156 ? 9.867 -38.125 -16.844 1 89.81 156 ASN B C 1
ATOM 5317 O O . ASN B 1 156 ? 8.898 -38.562 -16.203 1 89.81 156 ASN B O 1
ATOM 5321 N N . HIS B 1 157 ? 10.258 -36.844 -16.781 1 93.31 157 HIS B N 1
ATOM 5322 C CA . HIS B 1 157 ? 9.625 -35.906 -15.859 1 93.31 157 HIS B CA 1
ATOM 5323 C C . HIS B 1 157 ? 8.711 -34.938 -16.594 1 93.31 157 HIS B C 1
ATOM 5325 O O . HIS B 1 157 ? 8.148 -34.031 -15.992 1 93.31 157 HIS B O 1
ATOM 5331 N N . LEU B 1 158 ? 8.547 -35.156 -17.828 1 95.38 158 LEU B N 1
ATOM 5332 C CA . LEU B 1 158 ? 7.695 -34.312 -18.641 1 95.38 158 LEU B CA 1
ATOM 5333 C C . LEU B 1 158 ? 6.246 -34.781 -18.594 1 95.38 158 LEU B C 1
ATOM 5335 O O . LEU B 1 158 ? 5.973 -35.938 -18.234 1 95.38 158 LEU B O 1
ATOM 5339 N N . PRO B 1 159 ? 5.297 -33.906 -19 1 97.44 159 PRO B N 1
ATOM 5340 C CA . PRO B 1 159 ? 3.871 -34.25 -18.922 1 97.44 159 PRO B CA 1
ATOM 5341 C C . PRO B 1 159 ? 3.518 -35.531 -19.656 1 97.44 159 PRO B C 1
ATOM 5343 O O . PRO B 1 159 ? 2.65 -36.281 -19.203 1 97.44 159 PRO B O 1
ATOM 5346 N N . GLU B 1 160 ? 4.195 -35.875 -20.766 1 95.88 160 GLU B N 1
ATOM 5347 C CA . GLU B 1 160 ? 3.883 -37.062 -21.547 1 95.88 160 GLU B CA 1
ATOM 5348 C C . GLU B 1 160 ? 4.074 -38.312 -20.734 1 95.88 160 GLU B C 1
ATOM 5350 O O . GLU B 1 160 ? 3.432 -39.344 -21 1 95.88 160 GLU B O 1
ATOM 5355 N N . ASN B 1 161 ? 4.906 -38.219 -19.719 1 95.75 161 ASN B N 1
ATOM 5356 C CA . ASN B 1 161 ? 5.141 -39.375 -18.844 1 95.75 161 ASN B CA 1
ATOM 5357 C C . ASN B 1 161 ? 4.52 -39.188 -17.469 1 95.75 161 ASN B C 1
ATOM 5359 O O . ASN B 1 161 ? 4.855 -39.875 -16.516 1 95.75 161 ASN B O 1
ATOM 5363 N N . GLN B 1 162 ? 3.707 -38.25 -17.391 1 96.75 162 GLN B N 1
ATOM 5364 C CA . GLN B 1 162 ? 3.021 -37.938 -16.141 1 96.75 162 GLN B CA 1
ATOM 5365 C C . GLN B 1 162 ? 1.515 -37.812 -16.359 1 96.75 162 GLN B C 1
ATOM 5367 O O . GLN B 1 162 ? 0.865 -36.969 -15.742 1 96.75 162 GLN B O 1
ATOM 5372 N N . GLY B 1 163 ? 1.028 -38.531 -17.281 1 97.56 163 GLY B N 1
ATOM 5373 C CA . GLY B 1 163 ? -0.408 -38.719 -17.375 1 97.56 163 GLY B CA 1
ATOM 5374 C C . GLY B 1 163 ? -1.051 -37.906 -18.484 1 97.56 163 GLY B C 1
ATOM 5375 O O . GLY B 1 163 ? -2.266 -37.969 -18.688 1 97.56 163 GLY B O 1
ATOM 5376 N N . TYR B 1 164 ? -0.29 -37.219 -19.312 1 98.62 164 TYR B N 1
ATOM 5377 C CA . TYR B 1 164 ? -0.877 -36.406 -20.375 1 98.62 164 TYR B CA 1
ATOM 5378 C C . TYR B 1 164 ? -0.679 -37.062 -21.734 1 98.62 164 TYR B C 1
ATOM 5380 O O . TYR B 1 164 ? 0.455 -37.312 -22.156 1 98.62 164 TYR B O 1
ATOM 5388 N N . ASP B 1 165 ? -1.778 -37.312 -22.391 1 98.56 165 ASP B N 1
ATOM 5389 C CA . ASP B 1 165 ? -1.784 -38.031 -23.672 1 98.56 165 ASP B CA 1
ATOM 5390 C C . ASP B 1 165 ? -1.134 -37.188 -24.766 1 98.56 165 ASP B C 1
ATOM 5392 O O . ASP B 1 165 ? -0.446 -37.719 -25.641 1 98.56 165 ASP B O 1
ATOM 5396 N N . GLU B 1 166 ? -1.42 -35.938 -24.75 1 98.25 166 GLU B N 1
ATOM 5397 C CA . GLU B 1 166 ? -0.833 -34.969 -25.656 1 98.25 166 GLU B CA 1
ATOM 5398 C C . GLU B 1 166 ? -0.195 -33.812 -24.891 1 98.25 166 GLU B C 1
ATOM 5400 O O . GLU B 1 166 ? -0.802 -33.25 -23.969 1 98.25 166 GLU B O 1
ATOM 5405 N N . SER B 1 167 ? 1.039 -33.562 -25.25 1 98.12 167 SER B N 1
ATOM 5406 C CA . SER B 1 167 ? 1.682 -32.469 -24.547 1 98.12 167 SER B CA 1
ATOM 5407 C C . SER B 1 167 ? 2.697 -31.75 -25.438 1 98.12 167 SER B C 1
ATOM 5409 O O . SER B 1 167 ? 3.35 -32.375 -26.266 1 98.12 167 SER B O 1
ATOM 5411 N N . VAL B 1 168 ? 2.76 -30.453 -25.375 1 97.5 168 VAL B N 1
ATOM 5412 C CA . VAL B 1 168 ? 3.814 -29.594 -25.891 1 97.5 168 VAL B CA 1
ATOM 5413 C C . VAL B 1 168 ? 4.301 -28.656 -24.781 1 97.5 168 VAL B C 1
ATOM 5415 O O . VAL B 1 168 ? 3.562 -27.766 -24.344 1 97.5 168 VAL B O 1
ATOM 5418 N N . VAL B 1 169 ? 5.547 -28.844 -24.391 1 96.5 169 VAL B N 1
ATOM 5419 C CA . VAL B 1 169 ? 6.074 -28.141 -23.234 1 96.5 169 VAL B CA 1
ATOM 5420 C C . VAL B 1 169 ? 6.992 -27.016 -23.688 1 96.5 169 VAL B C 1
ATOM 5422 O O . VAL B 1 169 ? 7.773 -27.172 -24.625 1 96.5 169 VAL B O 1
ATOM 5425 N N . TYR B 1 170 ? 6.832 -25.891 -23.016 1 92.31 170 TYR B N 1
ATOM 5426 C CA . TYR B 1 170 ? 7.695 -24.75 -23.25 1 92.31 170 TYR B CA 1
ATOM 5427 C C . TYR B 1 170 ? 8.68 -24.562 -22.094 1 92.31 170 TYR B C 1
ATOM 5429 O O . TYR B 1 170 ? 8.281 -24.484 -20.938 1 92.31 170 TYR B O 1
ATOM 5437 N N . ASN B 1 171 ? 9.922 -24.422 -22.391 1 80.31 171 ASN B N 1
ATOM 5438 C CA . ASN B 1 171 ? 10.961 -24.391 -21.359 1 80.31 171 ASN B CA 1
ATOM 5439 C C . ASN B 1 171 ? 11.484 -22.969 -21.156 1 80.31 171 ASN B C 1
ATOM 5441 O O . ASN B 1 171 ? 12.484 -22.781 -20.453 1 80.31 171 ASN B O 1
ATOM 5445 N N . GLY B 1 172 ? 10.984 -22.016 -21.797 1 79.62 172 GLY B N 1
ATOM 5446 C CA . GLY B 1 172 ? 11.406 -20.641 -21.594 1 79.62 172 GLY B CA 1
ATOM 5447 C C . GLY B 1 172 ? 12.211 -20.078 -22.75 1 79.62 172 GLY B C 1
ATOM 5448 O O . GLY B 1 172 ? 12.617 -20.828 -23.656 1 79.62 172 GLY B O 1
ATOM 5449 N N . GLY B 1 173 ? 12.406 -18.797 -22.734 1 72.75 173 GLY B N 1
ATOM 5450 C CA . GLY B 1 173 ? 13.367 -18.188 -23.641 1 72.75 173 GLY B CA 1
ATOM 5451 C C . GLY B 1 173 ? 12.742 -17.188 -24.594 1 72.75 173 GLY B C 1
ATOM 5452 O O . GLY B 1 173 ? 13.25 -16.969 -25.703 1 72.75 173 GLY B O 1
ATOM 5453 N N . GLY B 1 174 ? 11.656 -16.734 -24.328 1 81.62 174 GLY B N 1
ATOM 5454 C CA . GLY B 1 174 ? 11.117 -15.648 -25.125 1 81.62 174 GLY B CA 1
ATOM 5455 C C . GLY B 1 174 ? 9.719 -15.922 -25.641 1 81.62 174 GLY B C 1
ATOM 5456 O O . GLY B 1 174 ? 9.172 -17 -25.422 1 81.62 174 GLY B O 1
ATOM 5457 N N . TYR B 1 175 ? 9.125 -14.914 -26.344 1 90.25 175 TYR B N 1
ATOM 5458 C CA . TYR B 1 175 ? 7.715 -14.969 -26.719 1 90.25 175 TYR B CA 1
ATOM 5459 C C . TYR B 1 175 ? 7.551 -15.078 -28.219 1 90.25 175 TYR B C 1
ATOM 5461 O O . TYR B 1 175 ? 6.43 -15.211 -28.719 1 90.25 175 TYR B O 1
ATOM 5469 N N . PHE B 1 176 ? 8.719 -15.008 -28.891 1 88.94 176 PHE B N 1
ATOM 5470 C CA . PHE B 1 176 ? 8.742 -15.172 -30.328 1 88.94 176 PHE B CA 1
ATOM 5471 C C . PHE B 1 176 ? 9.828 -16.156 -30.75 1 88.94 176 PHE B C 1
ATOM 5473 O O . PHE B 1 176 ? 10.695 -16.516 -29.953 1 88.94 176 PHE B O 1
ATOM 5480 N N . ASN B 1 177 ? 9.711 -16.688 -31.984 1 88.12 177 ASN B N 1
ATOM 5481 C CA . ASN B 1 177 ? 10.688 -17.641 -32.5 1 88.12 177 ASN B CA 1
ATOM 5482 C C . ASN B 1 177 ? 10.977 -18.766 -31.516 1 88.12 177 ASN B C 1
ATOM 5484 O O . ASN B 1 177 ? 12.141 -19.047 -31.219 1 88.12 177 ASN B O 1
ATOM 5488 N N . PHE B 1 178 ? 9.945 -19.328 -30.922 1 87.31 178 PHE B N 1
ATOM 5489 C CA . PHE B 1 178 ? 10.039 -20.25 -29.797 1 87.31 178 PHE B CA 1
ATOM 5490 C C . PHE B 1 178 ? 9.984 -21.703 -30.266 1 87.31 178 PHE B C 1
ATOM 5492 O O . PHE B 1 178 ? 9.992 -22.625 -29.453 1 87.31 178 PHE B O 1
ATOM 5499 N N . GLY B 1 179 ? 9.828 -22 -31.531 1 86.44 179 GLY B N 1
ATOM 5500 C CA . GLY B 1 179 ? 9.562 -23.328 -32.031 1 86.44 179 GLY B CA 1
ATOM 5501 C C . GLY B 1 179 ? 10.539 -24.375 -31.547 1 86.44 179 GLY B C 1
ATOM 5502 O O . GLY B 1 179 ? 10.133 -25.469 -31.141 1 86.44 179 GLY B O 1
ATOM 5503 N N . ALA B 1 180 ? 11.805 -23.984 -31.469 1 84.5 180 ALA B N 1
ATOM 5504 C CA . ALA B 1 180 ? 12.859 -24.906 -31.062 1 84.5 180 ALA B CA 1
ATOM 5505 C C . ALA B 1 180 ? 12.883 -25.062 -29.547 1 84.5 180 ALA B C 1
ATOM 5507 O O . ALA B 1 180 ? 13.477 -26.016 -29.031 1 84.5 180 ALA B O 1
ATOM 5508 N N . LYS B 1 181 ? 12.172 -24.234 -28.859 1 86.62 181 LYS B N 1
ATOM 5509 C CA . LYS B 1 181 ? 12.156 -24.266 -27.406 1 86.62 181 LYS B CA 1
ATOM 5510 C C . LYS B 1 181 ? 10.969 -25.062 -26.875 1 86.62 181 LYS B C 1
ATOM 5512 O O . LYS B 1 181 ? 10.789 -25.203 -25.672 1 86.62 181 LYS B O 1
ATOM 5517 N N . LEU B 1 182 ? 10.203 -25.547 -27.766 1 90.44 182 LEU B N 1
ATOM 5518 C CA . LEU B 1 182 ? 9.086 -26.422 -27.406 1 90.44 182 LEU B CA 1
ATOM 5519 C C . LEU B 1 182 ? 9.516 -27.875 -27.438 1 90.44 182 LEU B C 1
ATOM 5521 O O . LEU B 1 182 ? 10.398 -28.25 -28.219 1 90.44 182 LEU B O 1
ATOM 5525 N N . HIS B 1 183 ? 8.938 -28.672 -26.547 1 90.94 183 HIS B N 1
ATOM 5526 C CA . HIS B 1 183 ? 9.133 -30.109 -26.547 1 90.94 183 HIS B CA 1
ATOM 5527 C C . HIS B 1 183 ? 7.801 -30.844 -26.703 1 90.94 183 HIS B C 1
ATOM 5529 O O . HIS B 1 183 ? 6.949 -30.781 -25.812 1 90.94 183 HIS B O 1
ATOM 5535 N N . PRO B 1 184 ? 7.637 -31.672 -27.734 1 92.75 184 PRO B N 1
ATOM 5536 C CA . PRO B 1 184 ? 8.523 -31.734 -28.891 1 92.75 184 PRO B CA 1
ATOM 5537 C C . PRO B 1 184 ? 8.555 -30.438 -29.688 1 92.75 184 PRO B C 1
ATOM 5539 O O . PRO B 1 184 ? 7.652 -29.594 -29.547 1 92.75 184 PRO B O 1
ATOM 5542 N N . PRO B 1 185 ? 9.625 -30.234 -30.453 1 92 185 PRO B N 1
ATOM 5543 C CA . PRO B 1 185 ? 9.68 -29.016 -31.266 1 92 185 PRO B CA 1
ATOM 5544 C C . PRO B 1 185 ? 8.477 -28.875 -32.219 1 92 185 PRO B C 1
ATOM 5546 O O . PRO B 1 185 ? 7.961 -29.875 -32.688 1 92 185 PRO B O 1
ATOM 5549 N N . GLN B 1 186 ? 7.973 -27.656 -32.281 1 92.12 186 GLN B N 1
ATOM 5550 C CA . GLN B 1 186 ? 6.859 -27.328 -33.156 1 92.12 186 GLN B CA 1
ATOM 5551 C C . GLN B 1 186 ? 7.27 -26.266 -34.188 1 92.12 186 GLN B C 1
ATOM 5553 O O . GLN B 1 186 ? 8.18 -25.469 -33.938 1 92.12 186 GLN B O 1
ATOM 5558 N N . GLU B 1 187 ? 6.641 -26.312 -35.312 1 92.25 187 GLU B N 1
ATOM 5559 C CA . GLU B 1 187 ? 6.848 -25.266 -36.312 1 92.25 187 GLU B CA 1
ATOM 5560 C C . GLU B 1 187 ? 5.715 -24.25 -36.281 1 92.25 187 GLU B C 1
ATOM 5562 O O . GLU B 1 187 ? 4.551 -24.594 -36.5 1 92.25 187 GLU B O 1
ATOM 5567 N N . PHE B 1 188 ? 6.004 -23.062 -35.969 1 92.94 188 PHE B N 1
ATOM 5568 C CA . PHE B 1 188 ? 5.113 -21.906 -36.031 1 92.94 188 PHE B CA 1
ATOM 5569 C C . PHE B 1 188 ? 5.777 -20.734 -36.75 1 92.94 188 PHE B C 1
ATOM 5571 O O . PHE B 1 188 ? 7.004 -20.672 -36.812 1 92.94 188 PHE B O 1
ATOM 5578 N N . PRO B 1 189 ? 4.961 -19.875 -37.344 1 93 189 PRO B N 1
ATOM 5579 C CA . PRO B 1 189 ? 5.559 -18.656 -37.906 1 93 189 PRO B CA 1
ATOM 5580 C C . PRO B 1 189 ? 6.391 -17.906 -36.875 1 93 189 PRO B C 1
ATOM 5582 O O . PRO B 1 189 ? 6.02 -17.828 -35.688 1 93 189 PRO B O 1
ATOM 5585 N N . LYS B 1 190 ? 7.445 -17.266 -37.344 1 90.81 190 LYS B N 1
ATOM 5586 C CA . LYS B 1 190 ? 8.398 -16.594 -36.438 1 90.81 190 LYS B CA 1
ATOM 5587 C C . LYS B 1 190 ? 7.754 -15.414 -35.719 1 90.81 190 LYS B C 1
ATOM 5589 O O . LYS B 1 190 ? 8.211 -15.016 -34.656 1 90.81 190 LYS B O 1
ATOM 5594 N N . ASP B 1 191 ? 6.711 -14.891 -36.312 1 92.12 191 ASP B N 1
ATOM 5595 C CA . ASP B 1 191 ? 6.102 -13.688 -35.75 1 92.12 191 ASP B CA 1
ATOM 5596 C C . ASP B 1 191 ? 4.887 -14.047 -34.906 1 92.12 191 ASP B C 1
ATOM 5598 O O . ASP B 1 191 ? 4.227 -13.164 -34.344 1 92.12 191 ASP B O 1
ATOM 5602 N N . LYS B 1 192 ? 4.641 -15.344 -34.812 1 95.25 192 LYS B N 1
ATOM 5603 C CA . LYS B 1 192 ? 3.543 -15.758 -33.938 1 95.25 192 LYS B CA 1
ATOM 5604 C C . LYS B 1 192 ? 3.955 -15.688 -32.469 1 95.25 192 LYS B C 1
ATOM 5606 O O . LYS B 1 192 ? 5.039 -16.156 -32.094 1 95.25 192 LYS B O 1
ATOM 5611 N N . VAL B 1 193 ? 3.105 -15.07 -31.719 1 96 193 VAL B N 1
ATOM 5612 C CA . VAL B 1 193 ? 3.428 -14.953 -30.312 1 96 193 VAL B CA 1
ATOM 5613 C C . VAL B 1 193 ? 3.121 -16.266 -29.594 1 96 193 VAL B C 1
ATOM 5615 O O . VAL B 1 193 ? 2.193 -16.984 -29.984 1 96 193 VAL B O 1
ATOM 5618 N N . LEU B 1 194 ? 3.865 -16.625 -28.578 1 96.88 194 LEU B N 1
ATOM 5619 C CA . LEU B 1 194 ? 3.807 -17.906 -27.875 1 96.88 194 LEU B CA 1
ATOM 5620 C C . LEU B 1 194 ? 2.391 -18.188 -27.375 1 96.88 194 LEU B C 1
ATOM 5622 O O . LEU B 1 194 ? 1.894 -19.312 -27.516 1 96.88 194 LEU B O 1
ATOM 5626 N N . SER B 1 195 ? 1.733 -17.172 -26.797 1 97.31 195 SER B N 1
ATOM 5627 C CA . SER B 1 195 ? 0.392 -17.375 -26.266 1 97.31 195 SER B CA 1
ATOM 5628 C C . SER B 1 195 ? -0.583 -17.812 -27.344 1 97.31 195 SER B C 1
ATOM 5630 O O . SER B 1 195 ? -1.456 -18.641 -27.109 1 97.31 195 SER B O 1
ATOM 5632 N N . GLU B 1 196 ? -0.454 -17.266 -28.516 1 97.81 196 GLU B N 1
ATOM 5633 C CA . GLU B 1 196 ? -1.298 -17.656 -29.641 1 97.81 196 GLU B CA 1
ATOM 5634 C C . GLU B 1 196 ? -1.034 -19.109 -30.062 1 97.81 196 GLU B C 1
ATOM 5636 O O . GLU B 1 196 ? -1.97 -19.859 -30.344 1 97.81 196 GLU B O 1
ATOM 5641 N N . ALA B 1 197 ? 0.198 -19.438 -30.109 1 97.75 197 ALA B N 1
ATOM 5642 C CA . ALA B 1 197 ? 0.571 -20.797 -30.5 1 97.75 197 ALA B CA 1
ATOM 5643 C C . ALA B 1 197 ? 0.025 -21.812 -29.5 1 97.75 197 ALA B C 1
ATOM 5645 O O . ALA B 1 197 ? -0.54 -22.844 -29.906 1 97.75 197 ALA B O 1
ATOM 5646 N N . LEU B 1 198 ? 0.202 -21.562 -28.219 1 98.38 198 LEU B N 1
ATOM 5647 C CA . LEU B 1 198 ? -0.3 -22.469 -27.188 1 98.38 198 LEU B CA 1
ATOM 5648 C C . LEU B 1 198 ? -1.819 -22.562 -27.234 1 98.38 198 LEU B C 1
ATOM 5650 O O . LEU B 1 198 ? -2.383 -23.641 -27.016 1 98.38 198 LEU B O 1
ATOM 5654 N N . THR B 1 199 ? -2.471 -21.453 -27.531 1 98.75 199 THR B N 1
ATOM 5655 C CA . THR B 1 199 ? -3.922 -21.438 -27.688 1 98.75 199 THR B CA 1
ATOM 5656 C C . THR B 1 199 ? -4.352 -22.281 -28.875 1 98.75 199 THR B C 1
ATOM 5658 O O . THR B 1 199 ? -5.32 -23.047 -28.797 1 98.75 199 THR B O 1
ATOM 5661 N N . ASP B 1 200 ? -3.627 -22.156 -30.031 1 98.62 200 ASP B N 1
ATOM 5662 C CA . ASP B 1 200 ? -3.928 -22.953 -31.219 1 98.62 200 ASP B CA 1
ATOM 5663 C C . ASP B 1 200 ? -3.848 -24.453 -30.891 1 98.62 200 ASP B C 1
ATOM 5665 O O . ASP B 1 200 ? -4.734 -25.219 -31.266 1 98.62 200 ASP B O 1
ATOM 5669 N N . LEU B 1 201 ? -2.785 -24.859 -30.203 1 98.56 201 LEU B N 1
ATOM 5670 C CA . LEU B 1 201 ? -2.623 -26.25 -29.812 1 98.56 201 LEU B CA 1
ATOM 5671 C C . LEU B 1 201 ? -3.787 -26.719 -28.953 1 98.56 201 LEU B C 1
ATOM 5673 O O . LEU B 1 201 ? -4.281 -27.828 -29.109 1 98.56 201 LEU B O 1
ATOM 5677 N N . SER B 1 202 ? -4.199 -25.875 -28.047 1 98.88 202 SER B N 1
ATOM 5678 C CA . SER B 1 202 ? -5.301 -26.172 -27.141 1 98.88 202 SER B CA 1
ATOM 5679 C C . SER B 1 202 ? -6.617 -26.312 -27.906 1 98.88 202 SER B C 1
ATOM 5681 O O . SER B 1 202 ? -7.414 -27.219 -27.609 1 98.88 202 SER B O 1
ATOM 5683 N N . ILE B 1 203 ? -6.859 -25.406 -28.812 1 98.88 203 ILE B N 1
ATOM 5684 C CA . ILE B 1 203 ? -8.07 -25.438 -29.625 1 98.88 203 ILE B CA 1
ATOM 5685 C C . ILE B 1 203 ? -8.109 -26.703 -30.453 1 98.88 203 ILE B C 1
ATOM 5687 O O . ILE B 1 203 ? -9.148 -27.375 -30.547 1 98.88 203 ILE B O 1
ATOM 5691 N N . ASP B 1 204 ? -6.977 -27.062 -31.094 1 98.69 204 ASP B N 1
ATOM 5692 C CA . ASP B 1 204 ? -6.879 -28.312 -31.844 1 98.69 204 ASP B CA 1
ATOM 5693 C C . ASP B 1 204 ? -7.203 -29.516 -30.953 1 98.69 204 ASP B C 1
ATOM 5695 O O . ASP B 1 204 ? -7.902 -30.438 -31.375 1 98.69 204 ASP B O 1
ATOM 5699 N N . PHE B 1 205 ? -6.695 -29.547 -29.781 1 98.75 205 PHE B N 1
ATOM 5700 C CA . PHE B 1 205 ? -6.949 -30.625 -28.828 1 98.75 205 PHE B CA 1
ATOM 5701 C C . PHE B 1 205 ? -8.438 -30.734 -28.531 1 98.75 205 PHE B C 1
ATOM 5703 O O . PHE B 1 205 ? -8.992 -31.844 -28.516 1 98.75 205 PHE B O 1
ATOM 5710 N N . ILE B 1 206 ? -9.07 -29.562 -28.234 1 98.81 206 ILE B N 1
ATOM 5711 C CA . ILE B 1 206 ? -10.5 -29.531 -27.953 1 98.81 206 ILE B CA 1
ATOM 5712 C C . ILE B 1 206 ? -11.273 -30.109 -29.125 1 98.81 206 ILE B C 1
ATOM 5714 O O . ILE B 1 206 ? -12.141 -30.969 -28.953 1 98.81 206 ILE B O 1
ATOM 5718 N N . GLU B 1 207 ? -10.898 -29.719 -30.328 1 98.38 207 GLU B N 1
ATOM 5719 C CA . GLU B 1 207 ? -11.578 -30.156 -31.547 1 98.38 207 GLU B CA 1
ATOM 5720 C C . GLU B 1 207 ? -11.414 -31.672 -31.734 1 98.38 207 GLU B C 1
ATOM 5722 O O . GLU B 1 207 ? -12.367 -32.375 -32.094 1 98.38 207 GLU B O 1
ATOM 5727 N N . SER B 1 208 ? -10.281 -32.156 -31.5 1 98.38 208 SER B N 1
ATOM 5728 C CA . SER B 1 208 ? -9.953 -33.562 -31.75 1 98.38 208 SER B CA 1
ATOM 5729 C C . SER B 1 208 ? -10.586 -34.469 -30.703 1 98.38 208 SER B C 1
ATOM 5731 O O . SER B 1 208 ? -10.727 -35.688 -30.938 1 98.38 208 SER B O 1
ATOM 5733 N N . ASN B 1 209 ? -10.969 -33.969 -29.594 1 98.19 209 ASN B N 1
ATOM 5734 C CA . ASN B 1 209 ? -11.445 -34.812 -28.5 1 98.19 209 ASN B CA 1
ATOM 5735 C C . ASN B 1 209 ? -12.852 -34.406 -28.062 1 98.19 209 ASN B C 1
ATOM 5737 O O . ASN B 1 209 ? -13.234 -34.656 -26.922 1 98.19 209 ASN B O 1
ATOM 5741 N N . LYS B 1 210 ? -13.617 -33.75 -28.906 1 97.06 210 LYS B N 1
ATOM 5742 C CA . LYS B 1 210 ? -14.914 -33.156 -28.578 1 97.06 210 LYS B CA 1
ATOM 5743 C C . LYS B 1 210 ? -15.953 -34.25 -28.297 1 97.06 210 LYS B C 1
ATOM 5745 O O . LYS B 1 210 ? -17 -33.969 -27.719 1 97.06 210 LYS B O 1
ATOM 5750 N N . GLU B 1 211 ? -15.695 -35.5 -28.625 1 96.56 211 GLU B N 1
ATOM 5751 C CA . GLU B 1 211 ? -16.672 -36.594 -28.484 1 96.56 211 GLU B CA 1
ATOM 5752 C C . GLU B 1 211 ? -16.438 -37.375 -27.203 1 96.56 211 GLU B C 1
ATOM 5754 O O . GLU B 1 211 ? -17.156 -38.344 -26.922 1 96.56 211 GLU B O 1
ATOM 5759 N N . GLN B 1 212 ? -15.453 -37.062 -26.438 1 96.75 212 GLN B N 1
ATOM 5760 C CA . GLN B 1 212 ? -15.141 -37.688 -25.172 1 96.75 212 GLN B CA 1
ATOM 5761 C C . GLN B 1 212 ? -14.75 -36.656 -24.109 1 96.75 212 GLN B C 1
ATOM 5763 O O . GLN B 1 212 ? -14.438 -35.531 -24.453 1 96.75 212 GLN B O 1
ATOM 5768 N N . ALA B 1 213 ? -14.82 -37.062 -22.906 1 97.88 213 ALA B N 1
ATOM 5769 C CA . ALA B 1 213 ? -14.398 -36.188 -21.828 1 97.88 213 ALA B CA 1
ATOM 5770 C C . ALA B 1 213 ? -12.906 -35.906 -21.906 1 97.88 213 ALA B C 1
ATOM 5772 O O . ALA B 1 213 ? -12.109 -36.812 -22.172 1 97.88 213 ALA B O 1
ATOM 5773 N N . PHE B 1 214 ? -12.484 -34.625 -21.703 1 98.75 214 PHE B N 1
ATOM 5774 C CA . PHE B 1 214 ? -11.07 -34.312 -21.75 1 98.75 214 PHE B CA 1
ATOM 5775 C C . PHE B 1 214 ? -10.68 -33.375 -20.609 1 98.75 214 PHE B C 1
ATOM 5777 O O . PHE B 1 214 ? -11.539 -32.719 -20 1 98.75 214 PHE B O 1
ATOM 5784 N N . PHE B 1 215 ? -9.469 -33.469 -20.203 1 98.75 215 PHE B N 1
ATOM 5785 C CA . PHE B 1 215 ? -8.789 -32.531 -19.312 1 98.75 215 PHE B CA 1
ATOM 5786 C C . PHE B 1 215 ? -7.695 -31.766 -20.062 1 98.75 215 PHE B C 1
ATOM 5788 O O . PHE B 1 215 ? -6.723 -32.375 -20.531 1 98.75 215 PHE B O 1
ATOM 5795 N N . LEU B 1 216 ? -7.887 -30.453 -20.172 1 98.94 216 LEU B N 1
ATOM 5796 C CA . LEU B 1 216 ? -6.926 -29.562 -20.828 1 98.94 216 LEU B CA 1
ATOM 5797 C C . LEU B 1 216 ? -6.25 -28.656 -19.812 1 98.94 216 LEU B C 1
ATOM 5799 O O . LEU B 1 216 ? -6.922 -27.906 -19.094 1 98.94 216 LEU B O 1
ATOM 5803 N N . PHE B 1 217 ? -4.938 -28.797 -19.719 1 98.94 217 PHE B N 1
ATOM 5804 C CA . PHE B 1 217 ? -4.105 -27.875 -18.938 1 98.94 217 PHE B CA 1
ATOM 5805 C C . PHE B 1 217 ? -3.336 -26.938 -19.844 1 98.94 217 PHE B C 1
ATOM 5807 O O . PHE B 1 217 ? -2.348 -27.328 -20.469 1 98.94 217 PHE B O 1
ATOM 5814 N N . LEU B 1 218 ? -3.811 -25.719 -19.984 1 98.94 218 LEU B N 1
ATOM 5815 C CA . LEU B 1 218 ? -3.139 -24.672 -20.75 1 98.94 218 LEU B CA 1
ATOM 5816 C C . LEU B 1 218 ? -2.318 -23.766 -19.812 1 98.94 218 LEU B C 1
ATOM 5818 O O . LEU B 1 218 ? -2.873 -22.938 -19.109 1 98.94 218 LEU B O 1
ATOM 5822 N N . ALA B 1 219 ? -1.01 -23.938 -19.812 1 98.56 219 ALA B N 1
ATOM 5823 C CA . ALA B 1 219 ? -0.092 -23.25 -18.906 1 98.56 219 ALA B CA 1
ATOM 5824 C C . ALA B 1 219 ? 0.69 -22.156 -19.641 1 98.56 219 ALA B C 1
ATOM 5826 O O . ALA B 1 219 ? 1.793 -22.406 -20.141 1 98.56 219 ALA B O 1
ATOM 5827 N N . HIS B 1 220 ? 0.199 -21.016 -19.562 1 98.19 220 HIS B N 1
ATOM 5828 C CA . HIS B 1 220 ? 0.811 -19.906 -20.297 1 98.19 220 HIS B CA 1
ATOM 5829 C C . HIS B 1 220 ? 2.139 -19.5 -19.656 1 98.19 220 HIS B C 1
ATOM 5831 O O . HIS B 1 220 ? 2.387 -19.797 -18.484 1 98.19 220 HIS B O 1
ATOM 5837 N N . TYR B 1 221 ? 2.961 -18.875 -20.5 1 96.75 221 TYR B N 1
ATOM 5838 C CA . TYR B 1 221 ? 4.184 -18.219 -20.047 1 96.75 221 TYR B CA 1
ATOM 5839 C C . TYR B 1 221 ? 3.941 -16.734 -19.781 1 96.75 221 TYR B C 1
ATOM 5841 O O . TYR B 1 221 ? 4.668 -16.109 -19 1 96.75 221 TYR B O 1
ATOM 5849 N N . ASP B 1 222 ? 2.971 -16.156 -20.484 1 95.38 222 ASP B N 1
ATOM 5850 C CA . ASP B 1 222 ? 2.545 -14.797 -20.156 1 95.38 222 ASP B CA 1
ATOM 5851 C C . ASP B 1 222 ? 2.037 -14.703 -18.719 1 95.38 222 ASP B C 1
ATOM 5853 O O . ASP B 1 222 ? 1.307 -15.586 -18.266 1 95.38 222 ASP B O 1
ATOM 5857 N N . VAL B 1 223 ? 2.557 -13.719 -17.984 1 97.19 223 VAL B N 1
ATOM 5858 C CA . VAL B 1 223 ? 3.234 -12.484 -18.375 1 97.19 223 VAL B CA 1
ATOM 5859 C C . VAL B 1 223 ? 4.645 -12.469 -17.781 1 97.19 223 VAL B C 1
ATOM 5861 O O . VAL B 1 223 ? 5.148 -11.414 -17.391 1 97.19 223 VAL B O 1
ATOM 5864 N N . HIS B 1 224 ? 5.266 -13.523 -17.75 1 95.5 224 HIS B N 1
ATOM 5865 C CA . HIS B 1 224 ? 6.605 -13.711 -17.203 1 95.5 224 HIS B CA 1
ATOM 5866 C C . HIS B 1 224 ? 7.625 -12.844 -17.938 1 95.5 224 HIS B C 1
ATOM 5868 O O . HIS B 1 224 ? 7.473 -12.586 -19.125 1 95.5 224 HIS B O 1
ATOM 5874 N N . VAL B 1 225 ? 8.672 -12.352 -17.25 1 93.25 225 VAL B N 1
ATOM 5875 C CA . VAL B 1 225 ? 9.789 -11.617 -17.844 1 93.25 225 VAL B CA 1
ATOM 5876 C C . VAL B 1 225 ? 10.672 -12.57 -18.641 1 93.25 225 VAL B C 1
ATOM 5878 O O . VAL B 1 225 ? 10.719 -13.766 -18.359 1 93.25 225 VAL B O 1
ATOM 5881 N N . GLN B 1 226 ? 11.367 -12.055 -19.688 1 93 226 GLN B N 1
ATOM 5882 C CA . GLN B 1 226 ? 11.484 -10.672 -20.156 1 93 226 GLN B CA 1
ATOM 5883 C C . GLN B 1 226 ? 10.25 -10.258 -20.953 1 93 226 GLN B C 1
ATOM 5885 O O . GLN B 1 226 ? 9.836 -10.977 -21.875 1 93 226 GLN B O 1
ATOM 5890 N N . LEU B 1 227 ? 9.828 -9.125 -20.703 1 96.56 227 LEU B N 1
ATOM 5891 C CA . LEU B 1 227 ? 8.562 -8.672 -21.25 1 96.56 227 LEU B CA 1
ATOM 5892 C C . LEU B 1 227 ? 8.68 -8.422 -22.75 1 96.56 227 LEU B C 1
ATOM 5894 O O . LEU B 1 227 ? 9.625 -7.758 -23.203 1 96.56 227 LEU B O 1
ATOM 5898 N N . ASP B 1 228 ? 7.797 -8.969 -23.531 1 95.62 228 ASP B N 1
ATOM 5899 C CA . ASP B 1 228 ? 7.684 -8.781 -24.984 1 95.62 228 ASP B CA 1
ATOM 5900 C C . ASP B 1 228 ? 6.281 -9.133 -25.469 1 95.62 228 ASP B C 1
ATOM 5902 O O . ASP B 1 228 ? 5.621 -10.008 -24.906 1 95.62 228 ASP B O 1
ATOM 5906 N N . ALA B 1 229 ? 5.816 -8.406 -26.453 1 97.5 229 ALA B N 1
ATOM 5907 C CA . ALA B 1 229 ? 4.465 -8.586 -26.969 1 97.5 229 ALA B CA 1
ATOM 5908 C C . ALA B 1 229 ? 4.363 -8.102 -28.406 1 97.5 229 ALA B C 1
ATOM 5910 O O . ALA B 1 229 ? 5.34 -7.598 -28.969 1 97.5 229 ALA B O 1
ATOM 5911 N N . ASP B 1 230 ? 3.254 -8.312 -29.016 1 96.56 230 ASP B N 1
ATOM 5912 C CA . ASP B 1 230 ? 2.98 -7.816 -30.359 1 96.56 230 ASP B CA 1
ATOM 5913 C C . ASP B 1 230 ? 3.076 -6.293 -30.406 1 96.56 230 ASP B C 1
ATOM 5915 O O . ASP B 1 230 ? 2.506 -5.602 -29.562 1 96.56 230 ASP B O 1
ATOM 5919 N N . ALA B 1 231 ? 3.711 -5.824 -31.453 1 96.44 231 ALA B N 1
ATOM 5920 C CA . ALA B 1 231 ? 3.982 -4.398 -31.594 1 96.44 231 ALA B CA 1
ATOM 5921 C C . ALA B 1 231 ? 2.686 -3.594 -31.641 1 96.44 231 ALA B C 1
ATOM 5923 O O . ALA B 1 231 ? 2.598 -2.51 -31.062 1 96.44 231 ALA B O 1
ATOM 5924 N N . GLU B 1 232 ? 1.737 -4.145 -32.344 1 97.25 232 GLU B N 1
ATOM 5925 C CA . GLU B 1 232 ? 0.472 -3.428 -32.469 1 97.25 232 GLU B CA 1
ATOM 5926 C C . GLU B 1 232 ? -0.207 -3.246 -31.125 1 97.25 232 GLU B C 1
ATOM 5928 O O . GLU B 1 232 ? -0.793 -2.197 -30.844 1 97.25 232 GLU B O 1
ATOM 5933 N N . LEU B 1 233 ? -0.139 -4.227 -30.297 1 97.88 233 LEU B N 1
ATOM 5934 C CA . LEU B 1 233 ? -0.742 -4.141 -28.969 1 97.88 233 LEU B CA 1
ATOM 5935 C C . LEU B 1 233 ? 0.052 -3.197 -28.062 1 97.88 233 LEU B C 1
ATOM 5937 O O . LEU B 1 233 ? -0.528 -2.455 -27.266 1 97.88 233 LEU B O 1
ATOM 5941 N N . ILE B 1 234 ? 1.381 -3.236 -28.125 1 98.25 234 ILE B N 1
ATOM 5942 C CA . ILE B 1 234 ? 2.199 -2.307 -27.359 1 98.25 234 ILE B CA 1
ATOM 5943 C C . ILE B 1 234 ? 1.82 -0.87 -27.719 1 98.25 234 ILE B C 1
ATOM 5945 O O . ILE B 1 234 ? 1.619 -0.037 -26.828 1 98.25 234 ILE B O 1
ATOM 5949 N N . GLU B 1 235 ? 1.662 -0.611 -29.031 1 98.25 235 GLU B N 1
ATOM 5950 C CA . GLU B 1 235 ? 1.315 0.729 -29.484 1 98.25 235 GLU B CA 1
ATOM 5951 C C . GLU B 1 235 ? -0.056 1.154 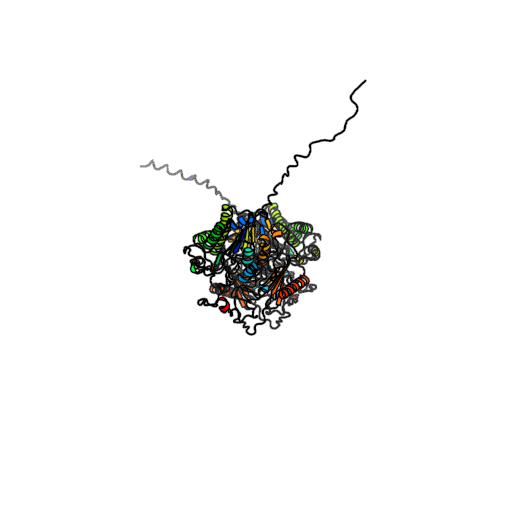-28.969 1 98.25 235 GLU B C 1
ATOM 5953 O O . GLU B 1 235 ? -0.257 2.316 -28.609 1 98.25 235 GLU B O 1
ATOM 5958 N N . LYS B 1 236 ? -0.974 0.186 -28.984 1 98.44 236 LYS B N 1
ATOM 5959 C CA . LYS B 1 236 ? -2.297 0.451 -28.422 1 98.44 236 LYS B CA 1
ATOM 5960 C C . LYS B 1 236 ? -2.191 0.995 -27 1 98.44 236 LYS B C 1
ATOM 5962 O O . LYS B 1 236 ? -2.816 2.004 -26.672 1 98.44 236 LYS B O 1
ATOM 5967 N N . TYR B 1 237 ? -1.354 0.447 -26.188 1 98.5 237 TYR B N 1
ATOM 5968 C CA . TYR B 1 237 ? -1.287 0.814 -24.766 1 98.5 237 TYR B CA 1
ATOM 5969 C C . TYR B 1 237 ? -0.386 2.025 -24.562 1 98.5 237 TYR B C 1
ATOM 5971 O O . TYR B 1 237 ? -0.514 2.74 -23.562 1 98.5 237 TYR B O 1
ATOM 5979 N N . LEU B 1 238 ? 0.585 2.238 -25.469 1 97.88 238 LEU B N 1
ATOM 5980 C CA . LEU B 1 238 ? 1.371 3.467 -25.406 1 97.88 238 LEU B CA 1
ATOM 5981 C C . LEU B 1 238 ? 0.49 4.688 -25.656 1 97.88 238 LEU B C 1
ATOM 5983 O O . LEU B 1 238 ? 0.759 5.766 -25.125 1 97.88 238 LEU B O 1
ATOM 5987 N N . ARG B 1 239 ? -0.587 4.496 -26.453 1 98.06 239 ARG B N 1
ATOM 5988 C CA . ARG B 1 239 ? -1.492 5.59 -26.781 1 98.06 239 ARG B CA 1
ATOM 5989 C C . ARG B 1 239 ? -2.559 5.77 -25.703 1 98.06 239 ARG B C 1
ATOM 5991 O O . ARG B 1 239 ? -3.234 6.801 -25.672 1 98.06 239 ARG B O 1
ATOM 5998 N N . LYS B 1 240 ? -2.666 4.793 -24.859 1 97.75 240 LYS B N 1
ATOM 5999 C CA . LYS B 1 240 ? -3.654 4.859 -23.781 1 97.75 240 LYS B CA 1
ATOM 6000 C C . LYS B 1 240 ? -3.18 5.773 -22.656 1 97.75 240 LYS B C 1
ATOM 6002 O O . LYS B 1 240 ? -2.023 5.695 -22.234 1 97.75 240 LYS B O 1
ATOM 6007 N N . PRO B 1 241 ? -4.086 6.688 -22.172 1 96.62 241 PRO B N 1
ATOM 6008 C CA . PRO B 1 241 ? -3.682 7.516 -21.031 1 96.62 241 PRO B CA 1
ATOM 6009 C C . PRO B 1 241 ? -3.25 6.684 -19.812 1 96.62 241 PRO B C 1
ATOM 6011 O O . PRO B 1 241 ? -3.9 5.688 -19.484 1 96.62 241 PRO B O 1
ATOM 6014 N N . LYS B 1 242 ? -2.178 7.086 -19.219 1 94.75 242 LYS B N 1
ATOM 6015 C CA . LYS B 1 242 ? -1.682 6.391 -18.031 1 94.75 242 LYS B CA 1
ATOM 6016 C C . LYS B 1 242 ? -2.693 6.461 -16.891 1 94.75 242 LYS B C 1
ATOM 6018 O O . LYS B 1 242 ? -3.434 7.438 -16.781 1 94.75 242 LYS B O 1
ATOM 6023 N N . ALA B 1 243 ? -2.727 5.352 -16.219 1 93.94 243 ALA B N 1
ATOM 6024 C CA . ALA B 1 243 ? -3.506 5.375 -14.977 1 93.94 243 ALA B CA 1
ATOM 6025 C C . ALA B 1 243 ? -2.74 6.078 -13.859 1 93.94 243 ALA B C 1
ATOM 6027 O O . ALA B 1 243 ? -1.52 5.941 -13.758 1 93.94 243 ALA B O 1
ATOM 6028 N N . LYS B 1 244 ? -3.461 6.844 -12.961 1 84.62 244 LYS B N 1
ATOM 6029 C CA . LYS B 1 244 ? -2.832 7.535 -11.844 1 84.62 244 LYS B CA 1
ATOM 6030 C C . LYS B 1 244 ? -2.26 6.543 -10.836 1 84.62 244 LYS B C 1
ATOM 6032 O O . LYS B 1 244 ? -2.912 5.559 -10.484 1 84.62 244 LYS B O 1
ATOM 6037 N N . ASN B 1 245 ? -1.078 6.777 -10.391 1 83.06 245 ASN B N 1
ATOM 6038 C CA . ASN B 1 245 ? -0.437 6.023 -9.32 1 83.06 245 ASN B CA 1
ATOM 6039 C C . ASN B 1 245 ? -0.228 4.562 -9.711 1 83.06 245 ASN B C 1
ATOM 6041 O O . ASN B 1 245 ? -0.395 3.666 -8.883 1 83.06 245 ASN B O 1
ATOM 6045 N N . TYR B 1 246 ? -0.002 4.262 -10.93 1 92.94 246 TYR B N 1
ATOM 6046 C CA . TYR B 1 246 ? 0.251 2.943 -11.492 1 92.94 246 TYR B CA 1
ATOM 6047 C C . TYR B 1 246 ? 1.311 3.012 -12.586 1 92.94 246 TYR B C 1
ATOM 6049 O O . TYR B 1 246 ? 1.329 3.953 -13.383 1 92.94 246 TYR B O 1
ATOM 6057 N N . PRO B 1 247 ? 2.244 2.055 -12.695 1 94.44 247 PRO B N 1
ATOM 6058 C CA . PRO B 1 247 ? 3.357 2.145 -13.641 1 94.44 247 PRO B CA 1
ATOM 6059 C C . PRO B 1 247 ? 2.893 2.191 -15.094 1 94.44 247 PRO B C 1
ATOM 6061 O O . PRO B 1 247 ? 3.557 2.797 -15.945 1 94.44 247 PRO B O 1
ATOM 6064 N N . SER B 1 248 ? 1.712 1.625 -15.398 1 97 248 SER B N 1
ATOM 6065 C CA . SER B 1 248 ? 1.111 1.605 -16.734 1 97 248 SER B CA 1
ATOM 6066 C C . SER B 1 248 ? 2.117 1.156 -17.781 1 97 248 SER B C 1
ATOM 6068 O O . SER B 1 248 ? 2.309 1.835 -18.797 1 97 248 SER B O 1
ATOM 6070 N N . ASN B 1 249 ? 2.863 0.097 -17.594 1 98.19 249 ASN B N 1
ATOM 6071 C CA . ASN B 1 249 ? 3.781 -0.498 -18.547 1 98.19 249 ASN B CA 1
ATOM 6072 C C . ASN B 1 249 ? 3.035 -1.08 -19.75 1 98.19 249 ASN B C 1
ATOM 6074 O O . ASN B 1 249 ? 2.344 -2.092 -19.625 1 98.19 249 ASN B O 1
ATOM 6078 N N . ALA B 1 250 ? 3.223 -0.468 -20.891 1 98.56 250 ALA B N 1
ATOM 6079 C CA . ALA B 1 250 ? 2.453 -0.799 -22.094 1 98.56 250 ALA B CA 1
ATOM 6080 C C . ALA B 1 250 ? 2.766 -2.213 -22.562 1 98.56 250 ALA B C 1
ATOM 6082 O O . ALA B 1 250 ? 1.891 -2.906 -23.094 1 98.56 250 ALA B O 1
ATOM 6083 N N . ILE B 1 251 ? 4 -2.639 -22.453 1 98.5 251 ILE B N 1
ATOM 6084 C CA . ILE B 1 251 ? 4.391 -3.971 -22.906 1 98.5 251 ILE B CA 1
ATOM 6085 C C . ILE B 1 251 ? 3.732 -5.023 -22.016 1 98.5 251 ILE B C 1
ATOM 6087 O O . ILE B 1 251 ? 3.174 -6.004 -22.516 1 98.5 251 ILE B O 1
ATOM 6091 N N . TYR B 1 252 ? 3.754 -4.816 -20.719 1 98.5 252 TYR B N 1
ATOM 6092 C CA . TYR B 1 252 ? 3.117 -5.715 -19.75 1 98.5 252 TYR B CA 1
ATOM 6093 C C . TYR B 1 252 ? 1.617 -5.812 -20.016 1 98.5 252 TYR B C 1
ATOM 6095 O O . TYR B 1 252 ? 1.049 -6.906 -20.016 1 98.5 252 TYR B O 1
ATOM 6103 N N . ALA B 1 253 ? 0.988 -4.664 -20.25 1 98.81 253 ALA B N 1
ATOM 6104 C CA . ALA B 1 253 ? -0.441 -4.629 -20.562 1 98.81 253 ALA B CA 1
ATOM 6105 C C . ALA B 1 253 ? -0.752 -5.422 -21.828 1 98.81 253 ALA B C 1
ATOM 6107 O O . ALA B 1 253 ? -1.76 -6.129 -21.891 1 98.81 253 ALA B O 1
ATOM 6108 N N . ALA B 1 254 ? 0.087 -5.258 -22.828 1 98.81 254 ALA B N 1
ATOM 6109 C CA . ALA B 1 254 ? -0.077 -6 -24.062 1 98.81 254 ALA B CA 1
ATOM 6110 C C . ALA B 1 254 ? -0.013 -7.508 -23.812 1 98.81 254 ALA B C 1
ATOM 6112 O O . ALA B 1 254 ? -0.784 -8.273 -24.406 1 98.81 254 ALA B O 1
ATOM 6113 N N . MET B 1 255 ? 0.901 -7.926 -22.984 1 98.69 255 MET B N 1
ATOM 6114 C CA . MET B 1 255 ? 1.036 -9.344 -22.656 1 98.69 255 MET B CA 1
ATOM 6115 C C . MET B 1 255 ? -0.211 -9.859 -21.953 1 98.69 255 MET B C 1
ATOM 6117 O O . MET B 1 255 ? -0.654 -10.984 -22.203 1 98.69 255 MET B O 1
ATOM 6121 N N . ILE B 1 256 ? -0.797 -9.047 -21.031 1 98.81 256 ILE B N 1
ATOM 6122 C CA . ILE B 1 256 ? -2.037 -9.422 -20.359 1 98.81 256 ILE B CA 1
ATOM 6123 C C . ILE B 1 256 ? -3.148 -9.602 -21.391 1 98.81 256 ILE B C 1
ATOM 6125 O O . ILE B 1 256 ? -3.959 -10.523 -21.297 1 98.81 256 ILE B O 1
ATOM 6129 N N . GLU B 1 257 ? -3.201 -8.742 -22.406 1 98.81 257 GLU B N 1
ATOM 6130 C CA . GLU B 1 257 ? -4.219 -8.875 -23.438 1 98.81 257 GLU B CA 1
ATOM 6131 C C . GLU B 1 257 ? -3.998 -10.141 -24.266 1 98.81 257 GLU B C 1
ATOM 6133 O O . GLU B 1 257 ? -4.957 -10.766 -24.719 1 98.81 257 GLU B O 1
ATOM 6138 N N . HIS B 1 258 ? -2.697 -10.539 -24.531 1 98.62 258 HIS B N 1
ATOM 6139 C CA . HIS B 1 258 ? -2.436 -11.828 -25.156 1 98.62 258 HIS B CA 1
ATOM 6140 C C . HIS B 1 258 ? -3.115 -12.961 -24.375 1 98.62 258 HIS B C 1
ATOM 6142 O O . HIS B 1 258 ? -3.795 -13.797 -24.969 1 98.62 258 HIS B O 1
ATOM 6148 N N . LEU B 1 259 ? -2.889 -12.961 -23.062 1 98.62 259 LEU B N 1
ATOM 6149 C CA . LEU B 1 259 ? -3.465 -13.961 -22.188 1 98.62 259 LEU B CA 1
ATOM 6150 C C . LEU B 1 259 ? -4.988 -13.914 -22.219 1 98.62 259 LEU B C 1
ATOM 6152 O O . LEU B 1 259 ? -5.645 -14.961 -22.328 1 98.62 259 LEU B O 1
ATOM 6156 N N . ASP B 1 260 ? -5.539 -12.719 -22.156 1 98.88 260 ASP B N 1
ATOM 6157 C CA . ASP B 1 260 ? -6.984 -12.516 -22.172 1 98.88 260 ASP B CA 1
ATOM 6158 C C . ASP B 1 260 ? -7.59 -13.023 -23.484 1 98.88 260 ASP B C 1
ATOM 6160 O O . ASP B 1 260 ? -8.648 -13.656 -23.484 1 98.88 260 ASP B O 1
ATOM 6164 N N . THR B 1 261 ? -6.949 -12.711 -24.594 1 98.88 261 THR B N 1
ATOM 6165 C CA . THR B 1 261 ? -7.402 -13.172 -25.906 1 98.88 261 THR B CA 1
ATOM 6166 C C . THR B 1 261 ? -7.43 -14.695 -25.953 1 98.88 261 THR B C 1
ATOM 6168 O O . THR B 1 261 ? -8.344 -15.281 -26.547 1 98.88 261 THR B O 1
ATOM 6171 N N . SER B 1 262 ? -6.43 -15.273 -25.375 1 98.81 262 SER B N 1
ATOM 6172 C CA . SER B 1 262 ? -6.395 -16.734 -25.297 1 98.81 262 SER B CA 1
ATOM 6173 C C . SER B 1 262 ? -7.637 -17.266 -24.594 1 98.81 262 SER B C 1
ATOM 6175 O O . SER B 1 262 ? -8.266 -18.219 -25.078 1 98.81 262 SER B O 1
ATOM 6177 N N . VAL B 1 263 ? -8 -16.688 -23.453 1 98.94 263 VAL B N 1
ATOM 6178 C CA . VAL B 1 263 ? -9.188 -17.094 -22.703 1 98.94 263 VAL B CA 1
ATOM 6179 C C . VAL B 1 263 ? -10.422 -16.984 -23.594 1 98.94 263 VAL B C 1
ATOM 6181 O O . VAL B 1 263 ? -11.242 -17.891 -23.641 1 98.94 263 VAL B O 1
ATOM 6184 N N . GLY B 1 264 ? -10.523 -15.906 -24.281 1 98.94 264 GLY B N 1
ATOM 6185 C CA . GLY B 1 264 ? -11.648 -15.703 -25.188 1 98.94 264 GLY B CA 1
ATOM 6186 C C . GLY B 1 264 ? -11.742 -16.75 -26.281 1 98.94 264 GLY B C 1
ATOM 6187 O O . GLY B 1 264 ? -12.82 -17.297 -26.547 1 98.94 264 GLY B O 1
ATOM 6188 N N . ARG B 1 265 ? -10.625 -17.047 -26.875 1 98.88 265 ARG B N 1
ATOM 6189 C CA . ARG B 1 265 ? -10.586 -18 -27.984 1 98.88 265 ARG B CA 1
ATOM 6190 C C . ARG B 1 265 ? -10.961 -19.406 -27.484 1 98.88 265 ARG B C 1
ATOM 6192 O O . ARG B 1 265 ? -11.656 -20.141 -28.188 1 98.88 265 ARG B O 1
ATOM 6199 N N . ILE B 1 266 ? -10.477 -19.828 -26.297 1 98.94 266 ILE B N 1
ATOM 6200 C CA . ILE B 1 266 ? -10.828 -21.109 -25.719 1 98.94 266 ILE B CA 1
ATOM 6201 C C . ILE B 1 266 ? -12.336 -21.188 -25.484 1 98.94 266 ILE B C 1
ATOM 6203 O O . ILE B 1 266 ? -12.984 -22.172 -25.859 1 98.94 266 ILE B O 1
ATOM 6207 N N . MET B 1 267 ? -12.898 -20.109 -24.891 1 98.81 267 MET B N 1
ATOM 6208 C CA . MET B 1 267 ? -14.328 -20.078 -24.609 1 98.81 267 MET B CA 1
ATOM 6209 C C . MET B 1 267 ? -15.148 -20.141 -25.891 1 98.81 267 MET B C 1
ATOM 6211 O O . MET B 1 267 ? -16.156 -20.828 -25.953 1 98.81 267 MET B O 1
ATOM 6215 N N . ASP B 1 268 ? -14.719 -19.391 -26.891 1 98.75 268 ASP B N 1
ATOM 6216 C CA . ASP B 1 268 ? -15.398 -19.391 -28.188 1 98.75 268 ASP B CA 1
ATOM 6217 C C . ASP B 1 268 ? -15.414 -20.797 -28.797 1 98.75 268 ASP B C 1
ATOM 6219 O O . ASP B 1 268 ? -16.422 -21.234 -29.359 1 98.75 268 ASP B O 1
ATOM 6223 N N . LYS B 1 269 ? -14.281 -21.484 -28.703 1 98.81 269 LYS B N 1
ATOM 6224 C CA . LYS B 1 269 ? -14.188 -22.828 -29.25 1 98.81 269 LYS B CA 1
ATOM 6225 C C . LYS B 1 269 ? -15.133 -23.781 -28.531 1 98.81 269 LYS B C 1
ATOM 6227 O O . LYS B 1 269 ? -15.812 -24.594 -29.172 1 98.81 269 LYS B O 1
ATOM 6232 N N . LEU B 1 270 ? -15.195 -23.734 -27.203 1 98.81 270 LEU B N 1
ATOM 6233 C CA . LEU B 1 270 ? -16.109 -24.562 -26.438 1 98.81 270 LEU B CA 1
ATOM 6234 C C . LEU B 1 270 ? -17.547 -24.328 -26.859 1 98.81 270 LEU B C 1
ATOM 6236 O O . LEU B 1 270 ? -18.328 -25.266 -26.984 1 98.81 270 LEU B O 1
ATOM 6240 N N . GLU B 1 271 ? -17.891 -23.078 -27.094 1 98.25 271 GLU B N 1
ATOM 6241 C CA . GLU B 1 271 ? -19.234 -22.719 -27.516 1 98.25 271 GLU B CA 1
ATOM 6242 C C . GLU B 1 271 ? -19.531 -23.266 -28.922 1 98.25 271 GLU B C 1
ATOM 6244 O O . GLU B 1 271 ? -20.562 -23.891 -29.141 1 98.25 271 GLU B O 1
ATOM 6249 N N . LYS B 1 272 ? -18.609 -23.016 -29.781 1 98.31 272 LYS B N 1
ATOM 6250 C CA . LYS B 1 272 ? -18.781 -23.438 -31.172 1 98.31 272 LYS B CA 1
ATOM 6251 C C . LYS B 1 272 ? -18.953 -24.953 -31.266 1 98.31 272 LYS B C 1
ATOM 6253 O O . LYS B 1 272 ? -19.703 -25.438 -32.125 1 98.31 272 LYS B O 1
ATOM 6258 N N . GLU B 1 273 ? -18.297 -25.719 -30.406 1 98.19 273 GLU B N 1
ATOM 6259 C CA . GLU B 1 273 ? -18.344 -27.172 -30.453 1 98.19 273 GLU B CA 1
ATOM 6260 C C . GLU B 1 273 ? -19.484 -27.719 -29.594 1 98.19 273 GLU B C 1
ATOM 6262 O O . GLU B 1 273 ? -19.625 -28.938 -29.438 1 98.19 273 GLU B O 1
ATOM 6267 N N . GLY B 1 274 ? -20.281 -26.859 -28.984 1 97.44 274 GLY B N 1
ATOM 6268 C CA . GLY B 1 274 ? -21.406 -27.266 -28.141 1 97.44 274 GLY B CA 1
ATOM 6269 C C . GLY B 1 274 ? -20.969 -27.891 -26.828 1 97.44 274 GLY B C 1
ATOM 6270 O O . GLY B 1 274 ? -21.672 -28.719 -26.266 1 97.44 274 GLY B O 1
ATOM 6271 N N . LEU B 1 275 ? -19.797 -27.516 -26.344 1 98.06 275 LEU B N 1
ATOM 6272 C CA . LEU B 1 275 ? -19.219 -28.141 -25.156 1 98.06 275 LEU B CA 1
ATOM 6273 C C . LEU B 1 275 ? -19.328 -27.234 -23.953 1 98.06 275 LEU B C 1
ATOM 6275 O O . LEU B 1 275 ? -19.109 -27.672 -22.812 1 98.06 275 LEU B O 1
ATOM 6279 N N . ALA B 1 276 ? -19.75 -25.969 -24.109 1 97.62 276 ALA B N 1
ATOM 6280 C CA . ALA B 1 276 ? -19.641 -24.922 -23.109 1 97.62 276 ALA B CA 1
ATOM 6281 C C . ALA B 1 276 ? -20.406 -25.281 -21.844 1 97.62 276 ALA B C 1
ATOM 6283 O O . ALA B 1 276 ? -19.969 -25.016 -20.734 1 97.62 276 ALA B O 1
ATOM 6284 N N . GLU B 1 277 ? -21.531 -25.922 -21.938 1 96.56 277 GLU B N 1
ATOM 6285 C CA . GLU B 1 277 ? -22.406 -26.203 -20.812 1 96.56 277 GLU B CA 1
ATOM 6286 C C . GLU B 1 277 ? -21.844 -27.328 -19.938 1 96.56 277 GLU B C 1
ATOM 6288 O O . GLU B 1 277 ? -22.078 -27.375 -18.734 1 96.56 277 GLU B O 1
ATOM 6293 N N . ASN B 1 278 ? -21.125 -28.188 -20.562 1 97.44 278 ASN B N 1
ATOM 6294 C CA . ASN B 1 278 ? -20.594 -29.344 -19.828 1 97.44 278 ASN B CA 1
ATOM 6295 C C . ASN B 1 278 ? -19.078 -29.219 -19.656 1 97.44 278 ASN B C 1
ATOM 6297 O O . ASN B 1 278 ? -18.359 -30.203 -19.828 1 97.44 278 ASN B O 1
ATOM 6301 N N . THR B 1 279 ? -18.547 -28.047 -19.453 1 98.5 279 THR B N 1
ATOM 6302 C CA . THR B 1 279 ? -17.109 -27.844 -19.234 1 98.5 279 THR B CA 1
ATOM 6303 C C . THR B 1 279 ? -16.875 -26.953 -18.016 1 98.5 279 THR B C 1
ATOM 6305 O O . THR B 1 279 ? -17.438 -25.875 -17.906 1 98.5 279 THR B O 1
ATOM 6308 N N . LEU B 1 280 ? -16.094 -27.453 -17.062 1 98.62 280 LEU B N 1
ATOM 6309 C CA . LEU B 1 280 ? -15.523 -26.609 -16.016 1 98.62 280 LEU B CA 1
ATOM 6310 C C . LEU B 1 280 ? -14.297 -25.875 -16.531 1 98.62 280 LEU B C 1
ATOM 6312 O O . LEU B 1 280 ? -13.336 -26.484 -17 1 98.62 280 LEU B O 1
ATOM 6316 N N . VAL B 1 281 ? -14.328 -24.547 -16.5 1 98.94 281 VAL B N 1
ATOM 6317 C CA . VAL B 1 281 ? -13.172 -23.719 -16.859 1 98.94 281 VAL B CA 1
ATOM 6318 C C . VAL B 1 281 ? -12.641 -23.016 -15.609 1 98.94 281 VAL B C 1
ATOM 6320 O O . VAL B 1 281 ? -13.398 -22.359 -14.883 1 98.94 281 VAL B O 1
ATOM 6323 N N . VAL B 1 282 ? -11.391 -23.203 -15.328 1 98.88 282 VAL B N 1
ATOM 6324 C CA . VAL B 1 282 ? -10.727 -22.562 -14.203 1 98.88 282 VAL B CA 1
ATOM 6325 C C . VAL B 1 282 ? -9.57 -21.703 -14.711 1 98.88 282 VAL B C 1
ATOM 6327 O O . VAL B 1 282 ? -8.727 -22.172 -15.477 1 98.88 282 VAL B O 1
ATOM 6330 N N . PHE B 1 283 ? -9.523 -20.438 -14.375 1 98.94 283 PHE B N 1
ATOM 6331 C CA . PHE B 1 283 ? -8.398 -19.531 -14.609 1 98.94 283 PHE B CA 1
ATOM 6332 C C . PHE B 1 283 ? -7.68 -19.219 -13.297 1 98.94 283 PHE B C 1
ATOM 6334 O O . PHE B 1 283 ? -8.32 -18.875 -12.305 1 98.94 283 PHE B O 1
ATOM 6341 N N . PHE B 1 284 ? -6.359 -19.234 -13.273 1 98.88 284 PHE B N 1
ATOM 6342 C CA . PHE B 1 284 ? -5.559 -19.047 -12.07 1 98.88 284 PHE B CA 1
ATOM 6343 C C . PHE B 1 284 ? -4.156 -18.562 -12.422 1 98.88 284 PHE B C 1
ATOM 6345 O O . PHE B 1 284 ? -3.793 -18.5 -13.602 1 98.88 284 PHE B O 1
ATOM 6352 N N . SER B 1 285 ? -3.404 -18.047 -11.445 1 98.81 285 SER B N 1
ATOM 6353 C CA . SER B 1 285 ? -1.996 -17.703 -11.617 1 98.81 285 SER B CA 1
ATOM 6354 C C . SER B 1 285 ? -1.115 -18.5 -10.664 1 98.81 285 SER B C 1
ATOM 6356 O O . SER B 1 285 ? -1.568 -18.938 -9.602 1 98.81 285 SER B O 1
ATOM 6358 N N . ASP B 1 286 ? 0.108 -18.719 -11.023 1 98.5 286 ASP B N 1
ATOM 6359 C CA . ASP B 1 286 ? 0.933 -19.672 -10.281 1 98.5 286 ASP B CA 1
ATOM 6360 C C . ASP B 1 286 ? 1.663 -18.984 -9.133 1 98.5 286 ASP B C 1
ATOM 6362 O O . ASP B 1 286 ? 2.158 -19.641 -8.219 1 98.5 286 ASP B O 1
ATOM 6366 N N . ASN B 1 287 ? 1.839 -17.734 -9.125 1 98.5 287 ASN B N 1
ATOM 6367 C CA . ASN B 1 287 ? 2.354 -16.922 -8.023 1 98.5 287 ASN B CA 1
ATOM 6368 C C . ASN B 1 287 ? 2.072 -15.445 -8.234 1 98.5 287 ASN B C 1
ATOM 6370 O O . ASN B 1 287 ? 1.549 -15.047 -9.273 1 98.5 287 ASN B O 1
ATOM 6374 N N . GLY B 1 288 ? 2.357 -14.656 -7.203 1 98.12 288 GLY B N 1
ATOM 6375 C CA . GLY B 1 288 ? 2.125 -13.227 -7.293 1 98.12 288 GLY B CA 1
ATOM 6376 C C . GLY B 1 288 ? 2.936 -12.562 -8.391 1 98.12 288 GLY B C 1
ATOM 6377 O O . GLY B 1 288 ? 3.867 -13.156 -8.93 1 98.12 288 GLY B O 1
ATOM 6378 N N . GLY B 1 289 ? 2.535 -11.352 -8.688 1 97.88 289 GLY B N 1
ATOM 6379 C CA . GLY B 1 289 ? 3.156 -10.625 -9.781 1 97.88 289 GLY B CA 1
ATOM 6380 C C . GLY B 1 289 ? 4.586 -10.211 -9.492 1 97.88 289 GLY B C 1
ATOM 6381 O O . GLY B 1 289 ? 4.918 -9.867 -8.352 1 97.88 289 GLY B O 1
ATOM 6382 N N . LEU B 1 290 ? 5.418 -10.297 -10.5 1 96.88 290 LEU B N 1
ATOM 6383 C CA . LEU B 1 290 ? 6.758 -9.719 -10.414 1 96.88 290 LEU B CA 1
ATOM 6384 C C . LEU B 1 290 ? 6.727 -8.227 -10.734 1 96.88 290 LEU B C 1
ATOM 6386 O O . LEU B 1 290 ? 6.309 -7.832 -11.828 1 96.88 290 LEU B O 1
ATOM 6390 N N . VAL B 1 291 ? 7.152 -7.465 -9.781 1 95.75 291 VAL B N 1
ATOM 6391 C CA . VAL B 1 291 ? 7.129 -6.02 -9.961 1 95.75 291 VAL B CA 1
ATOM 6392 C C . VAL B 1 291 ? 8.469 -5.547 -10.531 1 95.75 291 VAL B C 1
ATOM 6394 O O . VAL B 1 291 ? 8.5 -4.785 -11.5 1 95.75 291 VAL B O 1
ATOM 6397 N N . LYS B 1 292 ? 9.531 -5.98 -9.992 1 93.12 292 LYS B N 1
ATOM 6398 C CA . LYS B 1 292 ? 10.906 -5.633 -10.367 1 93.12 292 LYS B CA 1
ATOM 6399 C C . LYS B 1 292 ? 11.844 -6.816 -10.164 1 93.12 292 LYS B C 1
ATOM 6401 O O . LYS B 1 292 ? 11.734 -7.543 -9.172 1 93.12 292 LYS B O 1
ATOM 6406 N N . ARG B 1 293 ? 12.773 -6.949 -11.07 1 88.81 293 ARG B N 1
ATOM 6407 C CA . ARG B 1 293 ? 13.758 -8.023 -10.945 1 88.81 293 ARG B CA 1
ATOM 6408 C C . ARG B 1 293 ? 14.734 -7.734 -9.812 1 88.81 293 ARG B C 1
ATOM 6410 O O . ARG B 1 293 ? 15.07 -6.574 -9.555 1 88.81 293 ARG B O 1
ATOM 6417 N N . PHE B 1 294 ? 15.25 -8.727 -9.266 1 76.94 294 PHE B N 1
ATOM 6418 C CA . PHE B 1 294 ? 16.188 -8.586 -8.156 1 76.94 294 PHE B CA 1
ATOM 6419 C C . PHE B 1 294 ? 17.578 -8.219 -8.672 1 76.94 294 PHE B C 1
ATOM 6421 O O . PHE B 1 294 ? 18.359 -7.566 -7.973 1 76.94 294 PHE B O 1
ATOM 6428 N N . ASP B 1 295 ? 17.922 -8.648 -9.93 1 76.81 295 ASP B N 1
ATOM 6429 C CA . ASP B 1 295 ? 19.297 -8.484 -10.414 1 76.81 295 ASP B CA 1
ATOM 6430 C C . ASP B 1 295 ? 19.469 -7.129 -11.094 1 76.81 295 ASP B C 1
ATOM 6432 O O . ASP B 1 295 ? 20.516 -6.867 -11.703 1 76.81 295 ASP B O 1
ATOM 6436 N N . GLU B 1 296 ? 18.641 -6.254 -11.133 1 79.5 296 GLU B N 1
ATOM 6437 C CA . GLU B 1 296 ? 18.719 -4.832 -11.453 1 79.5 296 GLU B CA 1
ATOM 6438 C C . GLU B 1 296 ? 18.922 -4.621 -12.953 1 79.5 296 GLU B C 1
ATOM 6440 O O . GLU B 1 296 ? 19.391 -3.561 -13.375 1 79.5 296 GLU B O 1
ATOM 6445 N N . ILE B 1 297 ? 18.688 -5.703 -13.758 1 85.62 297 ILE B N 1
ATOM 6446 C CA . ILE B 1 297 ? 18.703 -5.516 -15.203 1 85.62 297 ILE B CA 1
ATOM 6447 C C . ILE B 1 297 ? 17.297 -5.207 -15.695 1 85.62 297 ILE B C 1
ATOM 6449 O O . ILE B 1 297 ? 16.312 -5.516 -15.023 1 85.62 297 ILE B O 1
ATOM 6453 N N . PRO B 1 298 ? 17.234 -4.605 -16.875 1 91.31 298 PRO B N 1
ATOM 6454 C CA . PRO B 1 298 ? 15.898 -4.352 -17.406 1 91.31 298 PRO B CA 1
ATOM 6455 C C . PRO B 1 298 ? 15.055 -5.621 -17.531 1 91.31 298 PRO B C 1
ATOM 6457 O O . PRO B 1 298 ? 15.578 -6.68 -17.875 1 91.31 298 PRO B O 1
ATOM 6460 N N . LEU B 1 299 ? 13.812 -5.48 -17.234 1 94.06 299 LEU B N 1
ATOM 6461 C CA . LEU B 1 299 ? 12.945 -6.652 -17.281 1 94.06 299 LEU B CA 1
ATOM 6462 C C . LEU B 1 299 ? 12.289 -6.785 -18.656 1 94.06 299 LEU B C 1
ATOM 6464 O O . LEU B 1 299 ? 11.469 -7.684 -18.875 1 94.06 299 LEU B O 1
ATOM 6468 N N . LEU B 1 300 ? 12.586 -5.887 -19.609 1 95.19 300 LEU B N 1
ATOM 6469 C CA . LEU B 1 300 ? 12.109 -5.934 -21 1 95.19 300 LEU B CA 1
ATOM 6470 C C . LEU B 1 300 ? 13.023 -6.785 -21.859 1 95.19 300 LEU B C 1
ATOM 6472 O O . LEU B 1 300 ? 14.234 -6.828 -21.641 1 95.19 300 LEU B O 1
ATOM 6476 N N . ASP B 1 301 ? 12.383 -7.426 -22.766 1 93.81 301 ASP B N 1
ATOM 6477 C CA . ASP B 1 301 ? 13.195 -8.07 -23.797 1 93.81 301 ASP B CA 1
ATOM 6478 C C . ASP B 1 301 ? 14.008 -7.035 -24.578 1 93.81 301 ASP B C 1
ATOM 6480 O O . ASP B 1 301 ? 13.609 -5.875 -24.688 1 93.81 301 ASP B O 1
ATOM 6484 N N . LYS B 1 302 ? 15.086 -7.512 -25.172 1 90 302 LYS B N 1
ATOM 6485 C CA . LYS B 1 302 ? 16 -6.637 -25.891 1 90 302 LYS B CA 1
ATOM 6486 C C . LYS B 1 302 ? 15.273 -5.902 -27.016 1 90 302 LYS B C 1
ATOM 6488 O O . LYS B 1 302 ? 15.555 -4.73 -27.281 1 90 302 LYS B O 1
ATOM 6493 N N . HIS B 1 303 ? 14.352 -6.555 -27.625 1 88.81 303 HIS B N 1
ATOM 6494 C CA . HIS B 1 303 ? 13.641 -5.992 -28.766 1 88.81 303 HIS B CA 1
ATOM 6495 C C . HIS B 1 303 ? 12.656 -4.914 -28.328 1 88.81 303 HIS B C 1
ATOM 6497 O O . HIS B 1 303 ? 12.203 -4.102 -29.141 1 88.81 303 HIS B O 1
ATOM 6503 N N . SER B 1 304 ? 12.352 -4.906 -27.016 1 93.88 304 SER B N 1
ATOM 6504 C CA . SER B 1 304 ? 11.312 -4.004 -26.531 1 93.88 304 SER B CA 1
ATOM 6505 C C . SER B 1 304 ? 11.914 -2.873 -25.703 1 93.88 304 SER B C 1
ATOM 6507 O O . SER B 1 304 ? 11.195 -1.973 -25.25 1 93.88 304 SER B O 1
ATOM 6509 N N . LEU B 1 305 ? 13.234 -2.85 -25.5 1 93.94 305 LEU B N 1
ATOM 6510 C CA . LEU B 1 305 ? 13.906 -1.885 -24.641 1 93.94 305 LEU B CA 1
ATOM 6511 C C . LEU B 1 305 ? 13.68 -0.46 -25.125 1 93.94 305 LEU B C 1
ATOM 6513 O O . LEU B 1 305 ? 13.562 0.47 -24.328 1 93.94 305 LEU B O 1
ATOM 6517 N N . SER B 1 306 ? 13.555 -0.28 -26.438 1 94.5 306 SER B N 1
ATOM 6518 C CA . SER B 1 306 ? 13.508 1.05 -27.047 1 94.5 306 SER B CA 1
ATOM 6519 C C . SER B 1 306 ? 12.188 1.743 -26.734 1 94.5 306 SER B C 1
ATOM 6521 O O . SER B 1 306 ? 12.086 2.969 -26.812 1 94.5 306 SER B O 1
ATOM 6523 N N . TYR B 1 307 ? 11.203 0.951 -26.359 1 95.5 307 TYR B N 1
ATOM 6524 C CA . TYR B 1 307 ? 9.906 1.545 -26.031 1 95.5 307 TYR B CA 1
ATOM 6525 C C . TYR B 1 307 ? 10.016 2.443 -24.812 1 95.5 307 TYR B C 1
ATOM 6527 O O . TYR B 1 307 ? 9.234 3.385 -24.656 1 95.5 307 TYR B O 1
ATOM 6535 N N . TYR B 1 308 ? 10.953 2.154 -23.906 1 95.12 308 TYR B N 1
ATOM 6536 C CA . TYR B 1 308 ? 11.109 2.898 -22.656 1 95.12 308 TYR B CA 1
ATOM 6537 C C . TYR B 1 308 ? 12.547 3.348 -22.453 1 95.12 308 TYR B C 1
ATOM 6539 O O . TYR B 1 308 ? 13.109 3.209 -21.375 1 95.12 308 TYR B O 1
ATOM 6547 N N . GLU B 1 309 ? 13.109 3.9 -23.469 1 91.25 309 GLU B N 1
ATOM 6548 C CA . GLU B 1 309 ? 14.477 4.398 -23.375 1 91.25 309 GLU B CA 1
ATOM 6549 C C . GLU B 1 309 ? 14.609 5.449 -22.281 1 91.25 309 GLU B C 1
ATOM 6551 O O . GLU B 1 309 ? 13.859 6.426 -22.25 1 91.25 309 GLU B O 1
ATOM 6556 N N . ASN B 1 310 ? 15.461 5.25 -21.328 1 85.69 310 ASN B N 1
ATOM 6557 C CA . ASN B 1 310 ? 15.758 6.141 -20.203 1 85.69 310 ASN B CA 1
ATOM 6558 C C . ASN B 1 310 ? 14.547 6.316 -19.297 1 85.69 310 ASN B C 1
ATOM 6560 O O . ASN B 1 310 ? 14.352 7.383 -18.719 1 85.69 310 ASN B O 1
ATOM 6564 N N . ASP B 1 311 ? 13.711 5.348 -19.344 1 90.62 311 ASP B N 1
ATOM 6565 C CA . ASP B 1 311 ? 12.492 5.363 -18.547 1 90.62 311 ASP B CA 1
ATOM 6566 C C . ASP B 1 311 ? 12.531 4.273 -17.469 1 90.62 311 ASP B C 1
ATOM 6568 O O . ASP B 1 311 ? 13.031 3.176 -17.719 1 90.62 311 ASP B O 1
ATOM 6572 N N . SER B 1 312 ? 12.008 4.602 -16.297 1 89.75 312 SER B N 1
ATOM 6573 C CA . SER B 1 312 ? 12.023 3.668 -15.172 1 89.75 312 SER B CA 1
ATOM 6574 C C . SER B 1 312 ? 11.195 2.424 -15.477 1 89.75 312 SER B C 1
ATOM 6576 O O . SER B 1 312 ? 11.383 1.379 -14.852 1 89.75 312 SER B O 1
ATOM 6578 N N . LEU B 1 313 ? 10.336 2.488 -16.453 1 93.94 313 LEU B N 1
ATOM 6579 C CA . LEU B 1 313 ? 9.453 1.374 -16.797 1 93.94 313 LEU B CA 1
ATOM 6580 C C . LEU B 1 313 ? 10.227 0.254 -17.484 1 93.94 313 LEU B C 1
ATOM 6582 O O . LEU B 1 313 ? 9.703 -0.841 -17.672 1 93.94 313 LEU B O 1
ATOM 6586 N N . GLN B 1 314 ? 11.523 0.467 -17.734 1 94.5 314 GLN B N 1
ATOM 6587 C CA . GLN B 1 314 ? 12.391 -0.635 -18.141 1 94.5 314 GLN B CA 1
ATOM 6588 C C . GLN B 1 314 ? 12.586 -1.629 -17 1 94.5 314 GLN B C 1
ATOM 6590 O O . GLN B 1 314 ? 12.977 -2.777 -17.234 1 94.5 314 GLN B O 1
ATOM 6595 N N . TYR B 1 315 ? 12.273 -1.129 -15.797 1 93.69 315 TYR B N 1
ATOM 6596 C CA . TYR B 1 315 ? 12.633 -1.921 -14.625 1 93.69 315 TYR B CA 1
ATOM 6597 C C . TYR B 1 315 ? 11.406 -2.236 -13.781 1 93.69 315 TYR B C 1
ATOM 6599 O O . TYR B 1 315 ? 11.508 -2.93 -12.766 1 93.69 315 TYR B O 1
ATOM 6607 N N . ILE B 1 316 ? 10.25 -1.749 -14.125 1 95.19 316 ILE B N 1
ATOM 6608 C CA . ILE B 1 316 ? 9.023 -1.925 -13.359 1 95.19 316 ILE B CA 1
ATOM 6609 C C . ILE B 1 316 ? 7.93 -2.496 -14.258 1 95.19 316 ILE B C 1
ATOM 6611 O O . ILE B 1 316 ? 7.539 -1.87 -15.25 1 95.19 316 ILE B O 1
ATOM 6615 N N . ALA B 1 317 ? 7.402 -3.643 -13.875 1 95.88 317 ALA B N 1
ATOM 6616 C CA . ALA B 1 317 ? 6.391 -4.297 -14.703 1 95.88 317 ALA B CA 1
ATOM 6617 C C . ALA B 1 317 ? 4.988 -3.822 -14.336 1 95.88 317 ALA B C 1
ATOM 6619 O O . ALA B 1 317 ? 4.172 -3.541 -15.219 1 95.88 317 ALA B O 1
ATOM 6620 N N . SER B 1 318 ? 4.719 -3.736 -13.148 1 95.75 318 SER B N 1
ATOM 6621 C CA . SER B 1 318 ? 3.375 -3.51 -12.625 1 95.75 318 SER B CA 1
ATOM 6622 C C . SER B 1 318 ? 3.41 -3.148 -11.141 1 95.75 318 SER B C 1
ATOM 6624 O O . SER B 1 318 ? 4.43 -2.672 -10.641 1 95.75 318 SER B O 1
ATOM 6626 N N . SER B 1 319 ? 2.314 -3.127 -10.531 1 96.38 319 SER B N 1
ATOM 6627 C CA . SER B 1 319 ? 2.143 -2.951 -9.094 1 96.38 319 SER B CA 1
ATOM 6628 C C . SER B 1 319 ? 1.143 -3.955 -8.531 1 96.38 319 SER B C 1
ATOM 6630 O O . SER B 1 319 ? 0.09 -4.191 -9.125 1 96.38 319 SER B O 1
ATOM 6632 N N . ASN B 1 320 ? 1.532 -4.539 -7.367 1 97.12 320 ASN B N 1
ATOM 6633 C CA . ASN B 1 320 ? 0.607 -5.469 -6.723 1 97.12 320 ASN B CA 1
ATOM 6634 C C . ASN B 1 320 ? -0.255 -4.766 -5.68 1 97.12 320 ASN B C 1
ATOM 6636 O O . ASN B 1 320 ? -1.055 -5.406 -4.996 1 97.12 320 ASN B O 1
ATOM 6640 N N . ALA B 1 321 ? -0.109 -3.434 -5.559 1 94.56 321 ALA B N 1
ATOM 6641 C CA . ALA B 1 321 ? -0.947 -2.686 -4.625 1 94.56 321 ALA B CA 1
ATOM 6642 C C . ALA B 1 321 ? -2.428 -2.938 -4.895 1 94.56 321 ALA B C 1
ATOM 6644 O O . ALA B 1 321 ? -2.844 -3.059 -6.047 1 94.56 321 ALA B O 1
ATOM 6645 N N . PRO B 1 322 ? -3.158 -3.057 -3.766 1 93.75 322 PRO B N 1
ATOM 6646 C CA . PRO B 1 322 ? -2.855 -2.725 -2.371 1 93.75 322 PRO B CA 1
ATOM 6647 C C . PRO B 1 322 ? -2.158 -3.863 -1.631 1 93.75 322 PRO B C 1
ATOM 6649 O O . PRO B 1 322 ? -1.826 -3.727 -0.451 1 93.75 322 PRO B O 1
ATOM 6652 N N . LEU B 1 323 ? -1.879 -4.996 -2.287 1 97.5 323 LEU B N 1
ATOM 6653 C CA . LEU B 1 323 ? -1.165 -6.098 -1.647 1 97.5 323 LEU B CA 1
ATOM 6654 C C . LEU B 1 323 ? 0.309 -5.754 -1.462 1 97.5 323 LEU B C 1
ATOM 6656 O O . LEU B 1 323 ? 0.906 -5.082 -2.307 1 97.5 323 LEU B O 1
ATOM 6660 N N . ARG B 1 324 ? 0.844 -6.234 -0.404 1 97 324 ARG B N 1
ATOM 6661 C CA . ARG B 1 324 ? 2.244 -5.953 -0.109 1 97 324 ARG B CA 1
ATOM 6662 C C . ARG B 1 324 ? 3.168 -6.883 -0.89 1 97 324 ARG B C 1
ATOM 6664 O O . ARG B 1 324 ? 2.932 -8.094 -0.952 1 97 324 ARG B O 1
ATOM 6671 N N . ALA B 1 325 ? 4.223 -6.324 -1.47 1 97.25 325 ALA B N 1
ATOM 6672 C CA . ALA B 1 325 ? 5.379 -7.016 -2.037 1 97.25 325 ALA B CA 1
ATOM 6673 C C . ALA B 1 325 ? 5.004 -7.742 -3.326 1 97.25 325 ALA B C 1
ATOM 6675 O O . ALA B 1 325 ? 4.242 -7.219 -4.141 1 97.25 325 ALA B O 1
ATOM 6676 N N . GLU B 1 326 ? 5.695 -8.867 -3.621 1 97.56 326 GLU B N 1
ATOM 6677 C CA . GLU B 1 326 ? 5.633 -9.461 -4.953 1 97.56 326 GLU B CA 1
ATOM 6678 C C . GLU B 1 326 ? 6.121 -10.906 -4.934 1 97.56 326 GLU B C 1
ATOM 6680 O O . GLU B 1 326 ? 6.367 -11.469 -3.865 1 97.56 326 GLU B O 1
ATOM 6685 N N . LYS B 1 327 ? 6.133 -11.469 -6.129 1 97.5 327 LYS B N 1
ATOM 6686 C CA . LYS B 1 327 ? 6.727 -12.789 -6.332 1 97.5 327 LYS B CA 1
ATOM 6687 C C . LYS B 1 327 ? 7.957 -12.977 -5.449 1 97.5 327 LYS B C 1
ATOM 6689 O O . LYS B 1 327 ? 8.766 -12.062 -5.297 1 97.5 327 LYS B O 1
ATOM 6694 N N . GLY B 1 328 ? 8.094 -14.148 -4.883 1 96.81 328 GLY B N 1
ATOM 6695 C CA . GLY B 1 328 ? 9.273 -14.453 -4.082 1 96.81 328 GLY B CA 1
ATOM 6696 C C . GLY B 1 328 ? 9.141 -14.023 -2.633 1 96.81 328 GLY B C 1
ATOM 6697 O O . GLY B 1 328 ? 10.102 -14.102 -1.865 1 96.81 328 GLY B O 1
ATOM 6698 N N . THR B 1 329 ? 7.945 -13.539 -2.26 1 97.69 329 THR B N 1
ATOM 6699 C CA . THR B 1 329 ? 7.668 -13.195 -0.87 1 97.69 329 THR B CA 1
ATOM 6700 C C . THR B 1 329 ? 6.371 -13.844 -0.397 1 97.69 329 THR B C 1
ATOM 6702 O O . THR B 1 329 ? 5.465 -14.086 -1.197 1 97.69 329 THR B O 1
ATOM 6705 N N . ILE B 1 330 ? 6.238 -14.086 0.898 1 97.94 330 ILE B N 1
ATOM 6706 C CA . ILE B 1 330 ? 5.039 -14.727 1.416 1 97.94 330 ILE B CA 1
ATOM 6707 C C . ILE B 1 330 ? 4 -13.672 1.782 1 97.94 330 ILE B C 1
ATOM 6709 O O . ILE B 1 330 ? 2.932 -13.992 2.303 1 97.94 330 ILE B O 1
ATOM 6713 N N . PHE B 1 331 ? 4.328 -12.344 1.556 1 98.62 331 PHE B N 1
ATOM 6714 C CA . PHE B 1 331 ? 3.301 -11.32 1.681 1 98.62 331 PHE B CA 1
ATOM 6715 C C . PHE B 1 331 ? 2.205 -11.516 0.641 1 98.62 331 PHE B C 1
ATOM 6717 O O . PHE B 1 331 ? 2.381 -12.273 -0.316 1 98.62 331 PHE B O 1
ATOM 6724 N N . GLU B 1 332 ? 1.103 -10.859 0.798 1 98.69 332 GLU B N 1
ATOM 6725 C CA . GLU B 1 332 ? -0.069 -11.07 -0.047 1 98.69 332 GLU B CA 1
ATOM 6726 C C . GLU B 1 332 ? 0.267 -10.859 -1.521 1 98.69 332 GLU B C 1
ATOM 6728 O O . GLU B 1 332 ? -0.239 -11.578 -2.389 1 98.69 332 GLU B O 1
ATOM 6733 N N . GLY B 1 333 ? 1.137 -9.953 -1.835 1 98.44 333 GLY B N 1
ATOM 6734 C CA . GLY B 1 333 ? 1.484 -9.672 -3.219 1 98.44 333 GLY B CA 1
ATOM 6735 C C . GLY B 1 333 ? 2.225 -10.82 -3.889 1 98.44 333 GLY B C 1
ATOM 6736 O O . GLY B 1 333 ? 2.338 -10.859 -5.113 1 98.44 333 GLY B O 1
ATOM 6737 N N . GLY B 1 334 ? 2.713 -11.773 -3.088 1 98.62 334 GLY B N 1
ATOM 6738 C CA . GLY B 1 334 ? 3.473 -12.883 -3.641 1 98.62 334 GLY B CA 1
ATOM 6739 C C . GLY B 1 334 ? 2.67 -14.164 -3.736 1 98.62 334 GLY B C 1
ATOM 6740 O O . GLY B 1 334 ? 3.074 -15.109 -4.422 1 98.62 334 GLY B O 1
ATOM 6741 N N . ILE B 1 335 ? 1.472 -14.148 -3.057 1 98.88 335 ILE B N 1
ATOM 6742 C CA . ILE B 1 335 ? 0.85 -15.461 -2.941 1 98.88 335 ILE B CA 1
ATOM 6743 C C . ILE B 1 335 ? -0.637 -15.359 -3.275 1 98.88 335 ILE B C 1
ATOM 6745 O O . ILE B 1 335 ? -1.296 -16.375 -3.521 1 98.88 335 ILE B O 1
ATOM 6749 N N . ARG B 1 336 ? -1.325 -14.219 -3.18 1 98.69 336 ARG B N 1
ATOM 6750 C CA . ARG B 1 336 ? -2.732 -14.062 -3.531 1 98.69 336 ARG B CA 1
ATOM 6751 C C . ARG B 1 336 ? -2.914 -13.969 -5.043 1 98.69 336 ARG B C 1
ATOM 6753 O O . ARG B 1 336 ? -2.232 -13.188 -5.707 1 98.69 336 ARG B O 1
ATOM 6760 N N . GLU B 1 337 ? -3.855 -14.75 -5.566 1 98.81 337 GLU B N 1
ATOM 6761 C CA . GLU B 1 337 ? -3.912 -14.906 -7.016 1 98.81 337 GLU B CA 1
ATOM 6762 C C . GLU B 1 337 ? -5.312 -14.617 -7.547 1 98.81 337 GLU B C 1
ATOM 6764 O O . GLU B 1 337 ? -6.297 -14.742 -6.82 1 98.81 337 GLU B O 1
ATOM 6769 N N . PRO B 1 338 ? -5.387 -14.195 -8.852 1 98.75 338 PRO B N 1
ATOM 6770 C CA . PRO B 1 338 ? -6.691 -14.195 -9.516 1 98.75 338 PRO B CA 1
ATOM 6771 C C . PRO B 1 338 ? -7.227 -15.602 -9.758 1 98.75 338 PRO B C 1
ATOM 6773 O O . PRO B 1 338 ? -6.461 -16.516 -10.086 1 98.75 338 PRO B O 1
ATOM 6776 N N . MET B 1 339 ? -8.477 -15.711 -9.531 1 98.81 339 MET B N 1
ATOM 6777 C CA . MET B 1 339 ? -9.133 -16.984 -9.836 1 98.81 339 MET B CA 1
ATOM 6778 C C . MET B 1 339 ? -10.57 -16.766 -10.297 1 98.81 339 MET B C 1
ATOM 6780 O O . MET B 1 339 ? -11.328 -16.047 -9.648 1 98.81 339 MET B O 1
ATOM 6784 N N . VAL B 1 340 ? -10.891 -17.281 -11.422 1 98.88 340 VAL B N 1
ATOM 6785 C CA . VAL B 1 340 ? -12.25 -17.312 -11.961 1 98.88 340 VAL B CA 1
ATOM 6786 C C . VAL B 1 340 ? -12.625 -18.734 -12.352 1 98.88 340 VAL B C 1
ATOM 6788 O O . VAL B 1 340 ? -11.805 -19.469 -12.914 1 98.88 340 VAL B O 1
ATOM 6791 N N . VAL B 1 341 ? -13.852 -19.156 -12.031 1 98.75 341 VAL B N 1
ATOM 6792 C CA . VAL B 1 341 ? -14.352 -20.469 -12.391 1 98.75 341 VAL B CA 1
ATOM 6793 C C . VAL B 1 341 ? -15.711 -20.328 -13.078 1 98.75 341 VAL B C 1
ATOM 6795 O O . VAL B 1 341 ? -16.547 -19.516 -12.68 1 98.75 341 VAL B O 1
ATOM 6798 N N . ARG B 1 342 ? -15.883 -21.078 -14.164 1 98.75 342 ARG B N 1
ATOM 6799 C CA . ARG B 1 342 ? -17.141 -21.094 -14.891 1 98.75 342 ARG B CA 1
ATOM 6800 C C . ARG B 1 342 ? -17.594 -22.516 -15.195 1 98.75 342 ARG B C 1
ATOM 6802 O O . ARG B 1 342 ? -16.812 -23.312 -15.742 1 98.75 342 ARG B O 1
ATOM 6809 N N . TRP B 1 343 ? -18.719 -22.906 -14.828 1 98.19 343 TRP B N 1
ATOM 6810 C CA . TRP B 1 343 ? -19.375 -24.188 -15.086 1 98.19 343 TRP B CA 1
ATOM 6811 C C . TRP B 1 343 ? -20.891 -24.031 -15.117 1 98.19 343 TRP B C 1
ATOM 6813 O O . TRP B 1 343 ? -21.562 -24.266 -14.109 1 98.19 343 TRP B O 1
ATOM 6823 N N . PRO B 1 344 ? -21.391 -23.719 -16.375 1 96.12 344 PRO B N 1
ATOM 6824 C CA . PRO B 1 344 ? -22.828 -23.484 -16.438 1 96.12 344 PRO B CA 1
ATOM 6825 C C . PRO B 1 344 ? -23.656 -24.641 -15.883 1 96.12 344 PRO B C 1
ATOM 6827 O O . PRO B 1 344 ? -23.312 -25.797 -16.094 1 96.12 344 PRO B O 1
ATOM 6830 N N . GLY B 1 345 ? -24.734 -24.344 -15.141 1 92.12 345 GLY B N 1
ATOM 6831 C CA . GLY B 1 345 ? -25.609 -25.344 -14.531 1 92.12 345 GLY B CA 1
ATOM 6832 C C . GLY B 1 345 ? -25.172 -25.734 -13.133 1 92.12 345 GLY B C 1
ATOM 6833 O O . GLY B 1 345 ? -25.984 -26.266 -12.359 1 92.12 345 GLY B O 1
ATOM 6834 N N . LYS B 1 346 ? -23.922 -25.5 -12.844 1 94.12 346 LYS B N 1
ATOM 6835 C CA . LYS B 1 346 ? -23.422 -25.875 -11.523 1 94.12 346 LYS B CA 1
ATOM 6836 C C . LYS B 1 346 ? -22.984 -24.641 -10.734 1 94.12 346 LYS B C 1
ATOM 6838 O O . LYS B 1 346 ? -23.047 -24.641 -9.5 1 94.12 346 LYS B O 1
ATOM 6843 N N . ILE B 1 347 ? -22.406 -23.672 -11.398 1 97.38 347 ILE B N 1
ATOM 6844 C CA . ILE B 1 347 ? -21.953 -22.422 -10.805 1 97.38 347 ILE B CA 1
ATOM 6845 C C . ILE B 1 347 ? -22.875 -21.281 -11.227 1 97.38 347 ILE B C 1
ATOM 6847 O O . ILE B 1 347 ? -23.109 -21.078 -12.422 1 97.38 347 ILE B O 1
ATOM 6851 N N . LYS B 1 348 ? -23.453 -20.594 -10.219 1 97.31 348 LYS B N 1
ATOM 6852 C CA . LYS B 1 348 ? -24.297 -19.438 -10.516 1 97.31 348 LYS B CA 1
ATOM 6853 C C . LYS B 1 348 ? -23.5 -18.312 -11.148 1 97.31 348 LYS B C 1
ATOM 6855 O O . LYS B 1 348 ? -22.469 -17.891 -10.617 1 97.31 348 LYS B O 1
ATOM 6860 N N . ALA B 1 349 ? -23.969 -17.797 -12.305 1 97.69 349 ALA B N 1
ATOM 6861 C CA . ALA B 1 349 ? -23.266 -16.766 -13.062 1 97.69 349 ALA B CA 1
ATOM 6862 C C . ALA B 1 349 ? -23.188 -15.461 -12.273 1 97.69 349 ALA B C 1
ATOM 6864 O O . ALA B 1 349 ? -24.141 -15.07 -11.602 1 97.69 349 ALA B O 1
ATOM 6865 N N . GLY B 1 350 ? -22.016 -14.797 -12.406 1 97.81 350 GLY B N 1
ATOM 6866 C CA . GLY B 1 350 ? -21.844 -13.453 -11.875 1 97.81 350 GLY B CA 1
ATOM 6867 C C . GLY B 1 350 ? -21.703 -13.422 -10.367 1 97.81 350 GLY B C 1
ATOM 6868 O O . GLY B 1 350 ? -22.047 -12.422 -9.727 1 97.81 350 GLY B O 1
ATOM 6869 N N . THR B 1 351 ? -21.281 -14.539 -9.742 1 97.25 351 THR B N 1
ATOM 6870 C CA . THR B 1 351 ? -21.172 -14.578 -8.281 1 97.25 351 THR B CA 1
ATOM 6871 C C . THR B 1 351 ? -19.719 -14.375 -7.848 1 97.25 351 THR B C 1
ATOM 6873 O O . THR B 1 351 ? -18.797 -14.438 -8.664 1 97.25 351 THR B O 1
ATOM 6876 N N . LYS B 1 352 ? -19.594 -14 -6.602 1 95.5 352 LYS B N 1
ATOM 6877 C CA . LYS B 1 352 ? -18.297 -13.828 -5.957 1 95.5 352 LYS B CA 1
ATOM 6878 C C . LYS B 1 352 ? -18.188 -14.695 -4.707 1 95.5 352 LYS B C 1
ATOM 6880 O O . LYS B 1 352 ? -19.172 -14.922 -4.008 1 95.5 352 LYS B O 1
ATOM 6885 N N . SER B 1 353 ? -17.031 -15.266 -4.484 1 96 353 SER B N 1
ATOM 6886 C CA . SER B 1 353 ? -16.781 -16.047 -3.277 1 96 353 SER B CA 1
ATOM 6887 C C . SER B 1 353 ? -15.547 -15.547 -2.533 1 96 353 SER B C 1
ATOM 6889 O O . SER B 1 353 ? -14.516 -15.266 -3.148 1 96 353 SER B O 1
ATOM 6891 N N . ASP B 1 354 ? -15.648 -15.469 -1.203 1 93.31 354 ASP B N 1
ATOM 6892 C CA . ASP B 1 354 ? -14.523 -15.086 -0.354 1 93.31 354 ASP B CA 1
ATOM 6893 C C . ASP B 1 354 ? -13.914 -16.297 0.336 1 93.31 354 ASP B C 1
ATOM 6895 O O . ASP B 1 354 ? -13.203 -16.156 1.335 1 93.31 354 ASP B O 1
ATOM 6899 N N . ALA B 1 355 ? -14.266 -17.469 -0.153 1 95.69 355 ALA B N 1
ATOM 6900 C CA . ALA B 1 355 ? -13.703 -18.672 0.439 1 95.69 355 ALA B CA 1
ATOM 6901 C C . ALA B 1 355 ? -12.188 -18.703 0.309 1 95.69 355 ALA B C 1
ATOM 6903 O O . ALA B 1 355 ? -11.641 -18.266 -0.709 1 95.69 355 ALA B O 1
ATOM 6904 N N . LEU B 1 356 ? -11.547 -19.203 1.368 1 96.69 356 LEU B N 1
ATOM 6905 C CA . LEU B 1 356 ? -10.102 -19.406 1.311 1 96.69 356 LEU B CA 1
ATOM 6906 C C . LEU B 1 356 ? -9.758 -20.625 0.466 1 96.69 356 LEU B C 1
ATOM 6908 O O . LEU B 1 356 ? -10.078 -21.75 0.84 1 96.69 356 LEU B O 1
ATOM 6912 N N . ILE B 1 357 ? -9.102 -20.312 -0.662 1 97.06 357 ILE B N 1
ATOM 6913 C CA . ILE B 1 357 ? -8.734 -21.359 -1.61 1 97.06 357 ILE B CA 1
ATOM 6914 C C . ILE B 1 357 ? -7.219 -21.359 -1.812 1 97.06 357 ILE B C 1
ATOM 6916 O O . ILE B 1 357 ? -6.57 -20.328 -1.718 1 97.06 357 ILE B O 1
ATOM 6920 N N . SER B 1 358 ? -6.652 -22.5 -1.985 1 98.56 358 SER B N 1
ATOM 6921 C CA . SER B 1 358 ? -5.238 -22.656 -2.311 1 98.56 358 SER B CA 1
ATOM 6922 C C . SER B 1 358 ? -5.047 -23.562 -3.527 1 98.56 358 SER B C 1
ATOM 6924 O O . SER B 1 358 ? -5.914 -24.375 -3.846 1 98.56 358 SER B O 1
ATOM 6926 N N . SER B 1 359 ? -3.926 -23.406 -4.145 1 98.88 359 SER B N 1
ATOM 6927 C CA . SER B 1 359 ? -3.635 -24.219 -5.32 1 98.88 359 SER B CA 1
ATOM 6928 C C . SER B 1 359 ? -3.621 -25.703 -4.977 1 98.88 359 SER B C 1
ATOM 6930 O O . SER B 1 359 ? -3.771 -26.547 -5.859 1 98.88 359 SER B O 1
ATOM 6932 N N . ILE B 1 360 ? -3.555 -26.094 -3.756 1 98.81 360 ILE B N 1
ATOM 6933 C CA . ILE B 1 360 ? -3.572 -27.484 -3.324 1 98.81 360 ILE B CA 1
ATOM 6934 C C . ILE B 1 360 ? -4.98 -28.062 -3.49 1 98.81 360 ILE B C 1
ATOM 6936 O O . ILE B 1 360 ? -5.176 -29.281 -3.408 1 98.81 360 ILE B O 1
ATOM 6940 N N . ASP B 1 361 ? -5.949 -27.25 -3.693 1 98.62 361 ASP B N 1
ATOM 6941 C CA . ASP B 1 361 ? -7.344 -27.672 -3.682 1 98.62 361 ASP B CA 1
ATOM 6942 C C . ASP B 1 361 ? -7.773 -28.188 -5.051 1 98.62 361 ASP B C 1
ATOM 6944 O O . ASP B 1 361 ? -8.805 -28.844 -5.176 1 98.62 361 ASP B O 1
ATOM 6948 N N . PHE B 1 362 ? -7.004 -27.875 -6.121 1 98.81 362 PHE B N 1
ATOM 6949 C CA . PHE B 1 362 ? -7.434 -28.219 -7.477 1 98.81 362 PHE B CA 1
ATOM 6950 C C . PHE B 1 362 ? -7.43 -29.719 -7.688 1 98.81 362 PHE B C 1
ATOM 6952 O O . PHE B 1 362 ? -8.375 -30.281 -8.266 1 98.81 362 PHE B O 1
ATOM 6959 N N . PHE B 1 363 ? -6.426 -30.422 -7.172 1 98.56 363 PHE B N 1
ATOM 6960 C CA . PHE B 1 363 ? -6.289 -31.859 -7.355 1 98.56 363 PHE B CA 1
ATOM 6961 C C . PHE B 1 363 ? -7.5 -32.594 -6.797 1 98.56 363 PHE B C 1
ATOM 6963 O O . PHE B 1 363 ? -8.227 -33.25 -7.535 1 98.56 363 PHE B O 1
ATOM 6970 N N . PRO B 1 364 ? -7.809 -32.406 -5.484 1 97.56 364 PRO B N 1
ATOM 6971 C CA . PRO B 1 364 ? -8.977 -33.156 -4.977 1 97.56 364 PRO B CA 1
ATOM 6972 C C . PRO B 1 364 ? -10.281 -32.688 -5.633 1 97.56 364 PRO B C 1
ATOM 6974 O O . PRO B 1 364 ? -11.211 -33.5 -5.77 1 97.56 364 PRO B O 1
ATOM 6977 N N . THR B 1 365 ? -10.391 -31.453 -6.043 1 98 365 THR B N 1
ATOM 6978 C CA . THR B 1 365 ? -11.586 -30.953 -6.727 1 98 365 THR B CA 1
ATOM 6979 C C . THR B 1 365 ? -11.766 -31.656 -8.07 1 98 365 THR B C 1
ATOM 6981 O O . THR B 1 365 ? -12.852 -32.156 -8.367 1 98 365 THR B O 1
ATOM 6984 N N . PHE B 1 366 ? -10.711 -31.75 -8.891 1 98.44 366 PHE B N 1
ATOM 6985 C CA . PHE B 1 366 ? -10.789 -32.375 -10.203 1 98.44 366 PHE B CA 1
ATOM 6986 C C . PHE B 1 366 ? -10.992 -33.875 -10.07 1 98.44 366 PHE B C 1
ATOM 6988 O O . PHE B 1 366 ? -11.656 -34.5 -10.906 1 98.44 366 PHE B O 1
ATOM 6995 N N . MET B 1 367 ? -10.406 -34.5 -9.031 1 97.12 367 MET B N 1
ATOM 6996 C CA . MET B 1 367 ? -10.625 -35.938 -8.789 1 97.12 367 MET B CA 1
ATOM 6997 C C . MET B 1 367 ? -12.094 -36.219 -8.5 1 97.12 367 MET B C 1
ATOM 6999 O O . MET B 1 367 ? -12.656 -37.219 -8.984 1 97.12 367 MET B O 1
ATOM 7003 N N . ASN B 1 368 ? -12.625 -35.312 -7.719 1 96.19 368 ASN B N 1
ATOM 7004 C CA . ASN B 1 368 ? -14.031 -35.5 -7.391 1 96.19 368 ASN B CA 1
ATOM 7005 C C . ASN B 1 368 ? -14.922 -35.312 -8.609 1 96.19 368 ASN B C 1
ATOM 7007 O O . ASN B 1 368 ? -15.805 -36.125 -8.875 1 96.19 368 ASN B O 1
ATOM 7011 N N . ILE B 1 369 ? -14.664 -34.312 -9.367 1 96.06 369 ILE B N 1
ATOM 7012 C CA . ILE B 1 369 ? -15.492 -33.969 -10.523 1 96.06 369 ILE B CA 1
ATOM 7013 C C . ILE B 1 369 ? -15.312 -35 -11.625 1 96.06 369 ILE B C 1
ATOM 7015 O O . ILE B 1 369 ? -16.281 -35.406 -12.25 1 96.06 369 ILE B O 1
ATOM 7019 N N . GLY B 1 370 ? -14.117 -35.438 -11.836 1 95.75 370 GLY B N 1
ATOM 7020 C CA . GLY B 1 370 ? -13.797 -36.344 -12.914 1 95.75 370 GLY B CA 1
ATOM 7021 C C . GLY B 1 370 ? -13.859 -37.812 -12.492 1 95.75 370 GLY B C 1
ATOM 7022 O O . GLY B 1 370 ? -13.57 -38.719 -13.281 1 95.75 370 GLY B O 1
ATOM 7023 N N . LYS B 1 371 ? -14.195 -38 -11.188 1 93.12 371 LYS B N 1
ATOM 7024 C CA . LYS B 1 371 ? -14.258 -39.344 -10.617 1 93.12 371 LYS B CA 1
ATOM 7025 C C . LYS B 1 371 ? -12.914 -40.062 -10.719 1 93.12 371 LYS B C 1
ATOM 7027 O O . LYS B 1 371 ? -12.852 -41.25 -11.078 1 93.12 371 LYS B O 1
ATOM 7032 N N . GLY B 1 372 ? -11.961 -39.25 -10.555 1 91 372 GLY B N 1
ATOM 7033 C CA . GLY B 1 372 ? -10.625 -39.812 -10.469 1 91 372 GLY B CA 1
ATOM 7034 C C . GLY B 1 372 ? -10.367 -40.531 -9.156 1 91 372 GLY B C 1
ATOM 7035 O O . GLY B 1 372 ? -10.922 -40.156 -8.117 1 91 372 GLY B O 1
ATOM 7036 N N . ARG B 1 373 ? -9.57 -41.562 -9.148 1 89 373 ARG B N 1
ATOM 7037 C CA . ARG B 1 373 ? -9.188 -42.25 -7.938 1 89 373 ARG B CA 1
ATOM 7038 C C . ARG B 1 373 ? -7.852 -41.75 -7.406 1 89 373 ARG B C 1
ATOM 7040 O O . ARG B 1 373 ? -6.898 -41.562 -8.172 1 89 373 ARG B O 1
ATOM 7047 N N . VAL B 1 374 ? -7.832 -41.438 -6.211 1 86.19 374 VAL B N 1
ATOM 7048 C CA . VAL B 1 374 ? -6.598 -41 -5.555 1 86.19 374 VAL B CA 1
ATOM 7049 C C . VAL B 1 374 ? -5.891 -42.219 -4.969 1 86.19 374 VAL B C 1
ATOM 7051 O O . VAL B 1 374 ? -6.52 -43.062 -4.32 1 86.19 374 VAL B O 1
ATOM 7054 N N . SER B 1 375 ? -4.68 -42.312 -5.293 1 82 375 SER B N 1
ATOM 7055 C CA . SER B 1 375 ? -3.914 -43.438 -4.75 1 82 375 SER B CA 1
ATOM 7056 C C . SER B 1 375 ? -3.893 -43.406 -3.225 1 82 375 SER B C 1
ATOM 7058 O O . SER B 1 375 ? -3.812 -42.312 -2.625 1 82 375 SER B O 1
ATOM 7060 N N . HIS B 1 376 ? -3.994 -44.531 -2.611 1 77.44 376 HIS B N 1
ATOM 7061 C CA . HIS B 1 376 ? -4.055 -44.656 -1.16 1 77.44 376 HIS B CA 1
ATOM 7062 C C . HIS B 1 376 ? -2.781 -44.125 -0.507 1 77.44 376 HIS B C 1
ATOM 7064 O O . HIS B 1 376 ? -2.811 -43.656 0.633 1 77.44 376 HIS B O 1
ATOM 7070 N N . GLY B 1 377 ? -1.748 -44.031 -1.113 1 85.25 377 GLY B N 1
ATOM 7071 C CA . GLY B 1 377 ? -0.496 -43.625 -0.494 1 85.25 377 GLY B CA 1
ATOM 7072 C C . GLY B 1 377 ? -0.23 -42.125 -0.605 1 85.25 377 GLY B C 1
ATOM 7073 O O . GLY B 1 377 ? 0.635 -41.594 0.092 1 85.25 377 GLY B O 1
ATOM 7074 N N . GLN B 1 378 ? -0.969 -41.406 -1.35 1 91.75 378 GLN B N 1
ATOM 7075 C CA . GLN B 1 378 ? -0.715 -39.969 -1.511 1 91.75 378 GLN B CA 1
ATOM 7076 C C . GLN B 1 378 ? -1.583 -39.156 -0.563 1 91.75 378 GLN B C 1
ATOM 7078 O O . GLN B 1 378 ? -2.811 -39.156 -0.678 1 91.75 378 GLN B O 1
ATOM 7083 N N . GLN B 1 379 ? -0.918 -38.531 0.389 1 93.62 379 GLN B N 1
ATOM 7084 C CA . GLN B 1 379 ? -1.62 -37.625 1.297 1 93.62 379 GLN B CA 1
ATOM 7085 C C . GLN B 1 379 ? -2.1 -36.375 0.566 1 93.62 379 GLN B C 1
ATOM 7087 O O . GLN B 1 379 ? -1.318 -35.719 -0.115 1 93.62 379 GLN B O 1
ATOM 7092 N N . ILE B 1 380 ? -3.375 -36.094 0.651 1 96.25 380 ILE B N 1
ATOM 7093 C CA . ILE B 1 380 ? -3.941 -34.938 -0 1 96.25 380 ILE B CA 1
ATOM 7094 C C . ILE B 1 380 ? -4.168 -33.812 1.031 1 96.25 380 ILE B C 1
ATOM 7096 O O . ILE B 1 380 ? -4.922 -34 1.992 1 96.25 380 ILE B O 1
ATOM 7100 N N . ASP B 1 381 ? -3.51 -32.719 0.807 1 97.56 381 ASP B N 1
ATOM 7101 C CA . ASP B 1 381 ? -3.621 -31.578 1.723 1 97.56 381 ASP B CA 1
ATOM 7102 C C . ASP B 1 381 ? -4.805 -30.688 1.354 1 97.56 381 ASP B C 1
ATOM 7104 O O . ASP B 1 381 ? -5.391 -30.031 2.219 1 97.56 381 ASP B O 1
ATOM 7108 N N . GLY B 1 382 ? -5.156 -30.641 0.078 1 97.38 382 GLY B N 1
ATOM 7109 C CA . GLY B 1 382 ? -6.199 -29.75 -0.417 1 97.38 382 GLY B CA 1
ATOM 7110 C C . GLY B 1 382 ? -7.598 -30.234 -0.083 1 97.38 382 GLY B C 1
ATOM 7111 O O . GLY B 1 382 ? -7.781 -31.359 0.39 1 97.38 382 GLY B O 1
ATOM 7112 N N . GLN B 1 383 ? -8.531 -29.391 -0.32 1 95.75 383 GLN B N 1
ATOM 7113 C CA . GLN B 1 383 ? -9.945 -29.688 -0.12 1 95.75 383 GLN B CA 1
ATOM 7114 C C . GLN B 1 383 ? -10.719 -29.594 -1.435 1 95.75 383 GLN B C 1
ATOM 7116 O O . GLN B 1 383 ? -10.359 -28.828 -2.322 1 95.75 383 GLN B O 1
ATOM 7121 N N . ASN B 1 384 ? -11.719 -30.453 -1.523 1 96.25 384 ASN B N 1
ATOM 7122 C CA . ASN B 1 384 ? -12.633 -30.391 -2.662 1 96.25 384 ASN B CA 1
ATOM 7123 C C . ASN B 1 384 ? -13.461 -29.109 -2.652 1 96.25 384 ASN B C 1
ATOM 7125 O O . ASN B 1 384 ? -14.148 -28.828 -1.675 1 96.25 384 ASN B O 1
ATOM 7129 N N . LEU B 1 385 ? -13.461 -28.344 -3.764 1 96.38 385 LEU B N 1
ATOM 7130 C CA . LEU B 1 385 ? -14.078 -27.031 -3.832 1 96.38 385 LEU B CA 1
ATOM 7131 C C . LEU B 1 385 ? -15.477 -27.109 -4.434 1 96.38 385 LEU B C 1
ATOM 7133 O O . LEU B 1 385 ? -16.172 -26.094 -4.551 1 96.38 385 LEU B O 1
ATOM 7137 N N . GLU B 1 386 ? -15.953 -28.25 -4.84 1 95.5 386 GLU B N 1
ATOM 7138 C CA . GLU B 1 386 ? -17.203 -28.391 -5.586 1 95.5 386 GLU B CA 1
ATOM 7139 C C . GLU B 1 386 ? -18.375 -27.766 -4.816 1 95.5 386 GLU B C 1
ATOM 7141 O O . GLU B 1 386 ? -19.219 -27.094 -5.402 1 95.5 386 GLU B O 1
ATOM 7146 N N . GLU B 1 387 ? -18.391 -27.984 -3.52 1 94.56 387 GLU B N 1
ATOM 7147 C CA . GLU B 1 387 ? -19.484 -27.422 -2.723 1 94.56 387 GLU B CA 1
ATOM 7148 C C . GLU B 1 387 ? -19.422 -25.891 -2.719 1 94.56 387 GLU B C 1
ATOM 7150 O O . GLU B 1 387 ? -20.469 -25.234 -2.682 1 94.56 387 GLU B O 1
ATOM 7155 N N . ILE B 1 388 ? -18.188 -25.344 -2.689 1 94.88 388 ILE B N 1
ATOM 7156 C CA . ILE B 1 388 ? -18.016 -23.906 -2.758 1 94.88 388 ILE B CA 1
ATOM 7157 C C . ILE B 1 388 ? -18.516 -23.391 -4.109 1 94.88 388 ILE B C 1
ATOM 7159 O O . ILE B 1 388 ? -19.172 -22.344 -4.18 1 94.88 388 ILE B O 1
ATOM 7163 N N . PHE B 1 389 ? -18.281 -24.141 -5.191 1 95.5 389 PHE B N 1
ATOM 7164 C CA . PHE B 1 389 ? -18.766 -23.781 -6.52 1 95.5 389 PHE B CA 1
ATOM 7165 C C . PHE B 1 389 ? -20.297 -23.719 -6.539 1 95.5 389 PHE B C 1
ATOM 7167 O O . PHE B 1 389 ? -20.875 -22.875 -7.238 1 95.5 389 PHE B O 1
ATOM 7174 N N . GLU B 1 390 ? -20.891 -24.531 -5.762 1 93 390 GLU B N 1
ATOM 7175 C CA . GLU B 1 390 ? -22.344 -24.641 -5.742 1 93 390 GLU B CA 1
ATOM 7176 C C . GLU B 1 390 ? -22.953 -23.641 -4.777 1 93 390 GLU B C 1
ATOM 7178 O O . GLU B 1 390 ? -24.172 -23.609 -4.586 1 93 390 GLU B O 1
ATOM 7183 N N . GLY B 1 391 ? -22.094 -22.828 -4.121 1 89.19 391 GLY B N 1
ATOM 7184 C CA . GLY B 1 391 ? -22.594 -21.688 -3.354 1 89.19 391 GLY B CA 1
ATOM 7185 C C . GLY B 1 391 ? -22.5 -21.906 -1.854 1 89.19 391 GLY B C 1
ATOM 7186 O O . GLY B 1 391 ? -22.984 -21.078 -1.076 1 89.19 391 GLY B O 1
ATOM 7187 N N . GLU B 1 392 ? -21.938 -22.984 -1.483 1 85.44 392 GLU B N 1
ATOM 7188 C CA . GLU B 1 392 ? -21.781 -23.203 -0.049 1 85.44 392 GLU B CA 1
ATOM 7189 C C . GLU B 1 392 ? -20.875 -22.156 0.574 1 85.44 392 GLU B C 1
ATOM 7191 O O . GLU B 1 392 ? -19.906 -21.719 -0.054 1 85.44 392 GLU B O 1
ATOM 7196 N N . GLU B 1 393 ? -21.219 -21.859 1.837 1 80.69 393 GLU B N 1
ATOM 7197 C CA . GLU B 1 393 ? -20.438 -20.828 2.543 1 80.69 393 GLU B CA 1
ATOM 7198 C C . GLU B 1 393 ? -19.047 -21.344 2.896 1 80.69 393 GLU B C 1
ATOM 7200 O O . GLU B 1 393 ? -18.859 -22.531 3.172 1 80.69 393 GLU B O 1
ATOM 7205 N N . PRO B 1 394 ? -18.234 -20.328 2.941 1 74.56 394 PRO B N 1
ATOM 7206 C CA . PRO B 1 394 ? -16.844 -20.688 3.279 1 74.56 394 PRO B CA 1
ATOM 7207 C C . PRO B 1 394 ? -16.703 -21.234 4.695 1 74.56 394 PRO B C 1
ATOM 7209 O O . PRO B 1 394 ? -17.516 -20.922 5.57 1 74.56 394 PRO B O 1
ATOM 7212 N N . GLN B 1 395 ? -15.852 -22.109 4.785 1 78.38 395 GLN B N 1
ATOM 7213 C CA . GLN B 1 395 ? -15.523 -22.656 6.098 1 78.38 395 GLN B CA 1
ATOM 7214 C C . GLN B 1 395 ? -14.656 -21.688 6.898 1 78.38 395 GLN B C 1
ATOM 7216 O O . GLN B 1 395 ? -13.461 -21.547 6.625 1 78.38 395 GLN B O 1
ATOM 7221 N N . PRO B 1 396 ? -15.195 -21.078 7.887 1 75.38 396 PRO B N 1
ATOM 7222 C CA . PRO B 1 396 ? -14.438 -20.062 8.625 1 75.38 396 PRO B CA 1
ATOM 7223 C C . PRO B 1 396 ? -13.227 -20.656 9.359 1 75.38 396 PRO B C 1
ATOM 7225 O O . PRO B 1 396 ? -12.289 -19.922 9.68 1 75.38 396 PRO B O 1
ATOM 7228 N N . GLU B 1 397 ? -13.188 -21.922 9.516 1 86 397 GLU B N 1
ATOM 7229 C CA . GLU B 1 397 ? -12.156 -22.531 10.352 1 86 397 GLU B CA 1
ATOM 7230 C C . GLU B 1 397 ? -10.969 -22.984 9.516 1 86 397 GLU B C 1
ATOM 7232 O O . GLU B 1 397 ? -9.945 -23.422 10.055 1 86 397 GLU B O 1
ATOM 7237 N N . ARG B 1 398 ? -11.016 -22.844 8.266 1 94.38 398 ARG B N 1
ATOM 7238 C CA . ARG B 1 398 ? -9.93 -23.344 7.426 1 94.38 398 ARG B CA 1
ATOM 7239 C C . ARG B 1 398 ? -8.664 -22.516 7.609 1 94.38 398 ARG B C 1
ATOM 7241 O O . ARG B 1 398 ? -8.734 -21.281 7.656 1 94.38 398 ARG B O 1
ATOM 7248 N N . SER B 1 399 ? -7.539 -23.219 7.758 1 97.62 399 SER B N 1
ATOM 7249 C CA . SER B 1 399 ? -6.23 -22.578 7.781 1 97.62 399 SER B CA 1
ATOM 7250 C C . SER B 1 399 ? -5.445 -22.875 6.512 1 97.62 399 SER B C 1
ATOM 7252 O O . SER B 1 399 ? -5.492 -24 5.992 1 97.62 399 SER B O 1
ATOM 7254 N N . LEU B 1 400 ? -4.824 -21.938 6.004 1 98.5 400 LEU B N 1
ATOM 7255 C CA . LEU B 1 400 ? -3.857 -22.094 4.926 1 98.5 400 LEU B CA 1
ATOM 7256 C C . LEU B 1 400 ? -2.438 -21.859 5.43 1 98.5 400 LEU B C 1
ATOM 7258 O O . LEU B 1 400 ? -2.221 -21.047 6.324 1 98.5 4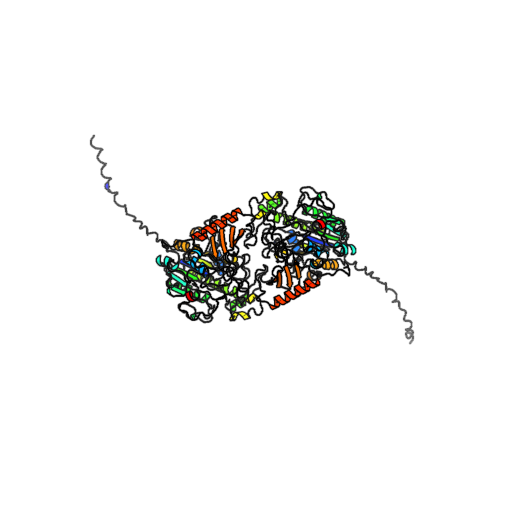00 LEU B O 1
ATOM 7262 N N . TYR B 1 401 ? -1.482 -22.562 4.84 1 98.88 401 TYR B N 1
ATOM 7263 C CA . TYR B 1 401 ? -0.091 -22.484 5.273 1 98.88 401 TYR B CA 1
ATOM 7264 C C . TYR B 1 401 ? 0.833 -22.219 4.09 1 98.88 401 TYR B C 1
ATOM 7266 O O . TYR B 1 401 ? 0.544 -22.625 2.963 1 98.88 401 TYR B O 1
ATOM 7274 N N . TRP B 1 402 ? 1.926 -21.516 4.344 1 98.88 402 TRP B N 1
ATOM 7275 C CA . TRP B 1 402 ? 3.004 -21.266 3.393 1 98.88 402 TRP B CA 1
ATOM 7276 C C . TRP B 1 402 ? 4.367 -21.484 4.043 1 98.88 402 TRP B C 1
ATOM 7278 O O . TRP B 1 402 ? 4.555 -21.172 5.223 1 98.88 402 TRP B O 1
ATOM 7288 N N . HIS B 1 403 ? 5.27 -22.016 3.318 1 98.81 403 HIS B N 1
ATOM 7289 C CA . HIS B 1 403 ? 6.648 -22.219 3.742 1 98.81 403 HIS B CA 1
ATOM 7290 C C . HIS B 1 403 ? 7.625 -21.906 2.613 1 98.81 403 HIS B C 1
ATOM 7292 O O . HIS B 1 403 ? 7.656 -22.609 1.6 1 98.81 403 HIS B O 1
ATOM 7298 N N . TYR B 1 404 ? 8.359 -20.844 2.729 1 98.5 404 TYR B N 1
ATOM 7299 C CA . TYR B 1 404 ? 9.359 -20.406 1.754 1 98.5 404 TYR B CA 1
ATOM 7300 C C . TYR B 1 404 ? 10.695 -20.125 2.43 1 98.5 404 TYR B C 1
ATOM 7302 O O . TYR B 1 404 ? 11.031 -18.953 2.668 1 98.5 404 TYR B O 1
ATOM 7310 N N . PRO B 1 405 ? 11.477 -21.156 2.672 1 97.69 405 PRO B N 1
ATOM 7311 C CA . PRO B 1 405 ? 12.664 -21.078 3.527 1 97.69 405 PRO B CA 1
ATOM 7312 C C . PRO B 1 405 ? 13.898 -20.594 2.777 1 97.69 405 PRO B C 1
ATOM 7314 O O . PRO B 1 405 ? 15.023 -20.969 3.115 1 97.69 405 PRO B O 1
ATOM 7317 N N . VAL B 1 406 ? 13.742 -19.828 1.659 1 95.19 406 VAL B N 1
ATOM 7318 C CA . VAL B 1 406 ? 14.883 -19.406 0.856 1 95.19 406 VAL B CA 1
ATOM 7319 C C . VAL B 1 406 ? 14.891 -17.891 0.724 1 95.19 406 VAL B C 1
ATOM 7321 O O . VAL B 1 406 ? 13.867 -17.234 0.956 1 95.19 406 VAL B O 1
ATOM 7324 N N . TYR B 1 407 ? 16.125 -17.359 0.404 1 93 407 TYR B N 1
ATOM 7325 C CA . TYR B 1 407 ? 16.234 -15.945 0.07 1 93 407 TYR B CA 1
ATOM 7326 C C . TYR B 1 407 ? 15.812 -15.688 -1.372 1 93 407 TYR B C 1
ATOM 7328 O O . TYR B 1 407 ? 16.203 -16.422 -2.281 1 93 407 TYR B O 1
ATOM 7336 N N . HIS B 1 408 ? 14.992 -14.766 -1.602 1 91.44 408 HIS B N 1
ATOM 7337 C CA . HIS B 1 408 ? 14.578 -14.297 -2.918 1 91.44 408 HIS B CA 1
ATOM 7338 C C . HIS B 1 408 ? 14.305 -12.797 -2.908 1 91.44 408 HIS B C 1
ATOM 7340 O O . HIS B 1 408 ? 15.219 -11.992 -2.717 1 91.44 408 HIS B O 1
ATOM 7346 N N . HIS B 1 409 ? 13.055 -12.383 -2.953 1 88.81 409 HIS B N 1
ATOM 7347 C CA . HIS B 1 409 ? 12.734 -10.961 -2.85 1 88.81 409 HIS B CA 1
ATOM 7348 C C . HIS B 1 409 ? 12.484 -10.555 -1.4 1 88.81 409 HIS B C 1
ATOM 7350 O O . HIS B 1 409 ? 12.164 -9.398 -1.121 1 88.81 409 HIS B O 1
ATOM 7356 N N . ALA B 1 410 ? 12.633 -11.516 -0.484 1 91.88 410 ALA B N 1
ATOM 7357 C CA . ALA B 1 410 ? 12.578 -11.32 0.961 1 91.88 410 ALA B CA 1
ATOM 7358 C C . ALA B 1 410 ? 13.352 -12.414 1.695 1 91.88 410 ALA B C 1
ATOM 7360 O O . ALA B 1 410 ? 13.977 -13.273 1.066 1 91.88 410 ALA B O 1
ATOM 7361 N N . GLU B 1 411 ? 13.336 -12.312 2.963 1 95.62 411 GLU B N 1
ATOM 7362 C CA . GLU B 1 411 ? 14.008 -13.32 3.781 1 95.62 411 GLU B CA 1
ATOM 7363 C C . GLU B 1 411 ? 13.141 -14.562 3.934 1 95.62 411 GLU B C 1
ATOM 7365 O O . GLU B 1 411 ? 11.938 -14.531 3.674 1 95.62 411 GLU B O 1
ATOM 7370 N N . PRO B 1 412 ? 13.789 -15.719 4.312 1 97.81 412 PRO B N 1
ATOM 7371 C CA . PRO B 1 412 ? 13.031 -16.953 4.543 1 97.81 412 PRO B CA 1
ATOM 7372 C C . PRO B 1 412 ? 11.906 -16.766 5.555 1 97.81 412 PRO B C 1
ATOM 7374 O O . PRO B 1 412 ? 12.117 -16.172 6.621 1 97.81 412 PRO B O 1
ATOM 7377 N N . ALA B 1 413 ? 10.734 -17.266 5.207 1 98.75 413 ALA B N 1
ATOM 7378 C CA . ALA B 1 413 ? 9.586 -17.078 6.09 1 98.75 413 ALA B CA 1
ATOM 7379 C C . ALA B 1 413 ? 8.547 -18.188 5.891 1 98.75 413 ALA B C 1
ATOM 7381 O O . ALA B 1 413 ? 8.562 -18.875 4.871 1 98.75 413 ALA B O 1
ATOM 7382 N N . SER B 1 414 ? 7.727 -18.422 6.859 1 98.81 414 SER B N 1
ATOM 7383 C CA . SER B 1 414 ? 6.516 -19.234 6.816 1 98.81 414 SER B CA 1
ATOM 7384 C C . SER B 1 414 ? 5.305 -18.453 7.309 1 98.81 414 SER B C 1
ATOM 7386 O O . SER B 1 414 ? 5.453 -17.453 8.031 1 98.81 414 SER B O 1
ATOM 7388 N N . ALA B 1 415 ? 4.164 -18.875 6.895 1 98.94 415 ALA B N 1
ATOM 7389 C CA . ALA B 1 415 ? 2.971 -18.141 7.297 1 98.94 415 ALA B CA 1
ATOM 7390 C C . ALA B 1 415 ? 1.778 -19.078 7.473 1 98.94 415 ALA B C 1
ATOM 7392 O O . ALA B 1 415 ? 1.757 -20.172 6.918 1 98.94 415 ALA B O 1
ATOM 7393 N N . ILE B 1 416 ? 0.796 -18.656 8.25 1 98.88 416 ILE B N 1
ATOM 7394 C CA . ILE B 1 416 ? -0.524 -19.25 8.398 1 98.88 416 ILE B CA 1
ATOM 7395 C C . ILE B 1 416 ? -1.599 -18.172 8.297 1 98.88 416 ILE B C 1
ATOM 7397 O O . ILE B 1 416 ? -1.423 -17.062 8.812 1 98.88 416 ILE B O 1
ATOM 7401 N N . ARG B 1 417 ? -2.594 -18.406 7.57 1 98.56 417 ARG B N 1
ATOM 7402 C CA . ARG B 1 417 ? -3.807 -17.594 7.586 1 98.56 417 ARG B CA 1
ATOM 7403 C C . ARG B 1 417 ? -4.996 -18.391 8.109 1 98.56 417 ARG B C 1
ATOM 7405 O O . ARG B 1 417 ? -5.234 -19.516 7.668 1 98.56 417 ARG B O 1
ATOM 7412 N N . LYS B 1 418 ? -5.699 -17.938 9.039 1 97.56 418 LYS B N 1
ATOM 7413 C CA . LYS B 1 418 ? -6.961 -18.438 9.562 1 97.56 418 LYS B CA 1
ATOM 7414 C C . LYS B 1 418 ? -7.996 -17.328 9.68 1 97.56 418 LYS B C 1
ATOM 7416 O O . LYS B 1 418 ? -7.828 -16.406 10.477 1 97.56 418 LYS B O 1
ATOM 7421 N N . GLY B 1 419 ? -9.078 -17.5 8.883 1 94.5 419 GLY B N 1
ATOM 7422 C CA . GLY B 1 419 ? -10.008 -16.375 8.781 1 94.5 419 GLY B CA 1
ATOM 7423 C C . GLY B 1 419 ? -9.359 -15.109 8.25 1 94.5 419 GLY B C 1
ATOM 7424 O O . GLY B 1 419 ? -8.711 -15.133 7.199 1 94.5 419 GLY B O 1
ATOM 7425 N N . ASP B 1 420 ? -9.477 -14 9.023 1 93.06 420 ASP B N 1
ATOM 7426 C CA . ASP B 1 420 ? -8.938 -12.719 8.578 1 93.06 420 ASP B CA 1
ATOM 7427 C C . ASP B 1 420 ? -7.516 -12.508 9.102 1 93.06 420 ASP B C 1
ATOM 7429 O O . ASP B 1 420 ? -6.859 -11.523 8.75 1 93.06 420 ASP B O 1
ATOM 7433 N N . TRP B 1 421 ? -7.031 -13.469 9.883 1 96.81 421 TRP B N 1
ATOM 7434 C CA . TRP B 1 421 ? -5.75 -13.273 10.555 1 96.81 421 TRP B CA 1
ATOM 7435 C C . TRP B 1 421 ? -4.637 -14.023 9.828 1 96.81 421 TRP B C 1
ATOM 7437 O O . TRP B 1 421 ? -4.809 -15.172 9.43 1 96.81 421 TRP B O 1
ATOM 7447 N N . LYS B 1 422 ? -3.553 -13.375 9.641 1 98.56 422 LYS B N 1
ATOM 7448 C CA . LYS B 1 422 ? -2.357 -13.977 9.055 1 98.56 422 LYS B CA 1
ATOM 7449 C C . LYS B 1 422 ? -1.128 -13.719 9.922 1 98.56 422 LYS B C 1
ATOM 7451 O O . LYS B 1 422 ? -0.861 -12.578 10.305 1 98.56 422 LYS B O 1
ATOM 7456 N N . LEU B 1 423 ? -0.458 -14.773 10.266 1 98.88 423 LEU B N 1
ATOM 7457 C CA . LEU B 1 423 ? 0.804 -14.688 10.992 1 98.88 423 LEU B CA 1
ATOM 7458 C C . LEU B 1 423 ? 1.974 -15.078 10.094 1 98.88 423 LEU B C 1
ATOM 7460 O O . LEU B 1 423 ? 1.891 -16.062 9.352 1 98.88 423 LEU B O 1
ATOM 7464 N N . ILE B 1 424 ? 3.031 -14.312 10.125 1 98.94 424 ILE B N 1
ATOM 7465 C CA . ILE B 1 424 ? 4.262 -14.602 9.398 1 98.94 424 ILE B CA 1
ATOM 7466 C C . ILE B 1 424 ? 5.41 -14.789 10.383 1 98.94 424 ILE B C 1
ATOM 7468 O O . ILE B 1 424 ? 5.602 -13.977 11.289 1 98.94 424 ILE B O 1
ATOM 7472 N N . HIS B 1 425 ? 6.07 -15.844 10.273 1 98.88 425 HIS B N 1
ATOM 7473 C CA . HIS B 1 425 ? 7.305 -16.094 11 1 98.88 425 HIS B CA 1
ATOM 7474 C C . HIS B 1 425 ? 8.523 -15.875 10.109 1 98.88 425 HIS B C 1
ATOM 7476 O O . HIS B 1 425 ? 8.695 -16.562 9.102 1 98.88 425 HIS B O 1
ATOM 7482 N N . PHE B 1 426 ? 9.344 -14.961 10.461 1 98.44 426 PHE B N 1
ATOM 7483 C CA . PHE B 1 426 ? 10.594 -14.672 9.766 1 98.44 426 PHE B CA 1
ATOM 7484 C C . PHE B 1 426 ? 11.75 -15.43 10.398 1 98.44 426 PHE B C 1
ATOM 7486 O O . PHE B 1 426 ? 12.086 -15.211 11.562 1 98.44 426 PHE B O 1
ATOM 7493 N N . MET B 1 427 ? 12.398 -16.219 9.594 1 97.94 427 MET B N 1
ATOM 7494 C CA . MET B 1 427 ? 13.289 -17.234 10.141 1 97.94 427 MET B CA 1
ATOM 7495 C C . MET B 1 427 ? 14.664 -16.641 10.438 1 97.94 427 MET B C 1
ATOM 7497 O O . MET B 1 427 ? 15.43 -17.219 11.219 1 97.94 427 MET B O 1
ATOM 7501 N N . GLN B 1 428 ? 15 -15.57 9.75 1 95.69 428 GLN B N 1
ATOM 7502 C CA . GLN B 1 428 ? 16.328 -15.016 9.922 1 95.69 428 GLN B CA 1
ATOM 7503 C C . GLN B 1 428 ? 16.562 -14.547 11.352 1 95.69 428 GLN B C 1
ATOM 7505 O O . GLN B 1 428 ? 17.625 -14.758 11.922 1 95.69 428 GLN B O 1
ATOM 7510 N N . ASP B 1 429 ? 15.648 -13.852 11.977 1 93.88 429 ASP B N 1
ATOM 7511 C CA . ASP B 1 429 ? 15.797 -13.375 13.352 1 93.88 429 ASP B CA 1
ATOM 7512 C C . ASP B 1 429 ? 14.688 -13.93 14.242 1 93.88 429 ASP B C 1
ATOM 7514 O O . ASP B 1 429 ? 14.5 -13.461 15.367 1 93.88 429 ASP B O 1
ATOM 7518 N N . ASP B 1 430 ? 13.883 -14.789 13.758 1 96.25 430 ASP B N 1
ATOM 7519 C CA . ASP B 1 430 ? 12.914 -15.602 14.492 1 96.25 430 ASP B CA 1
ATOM 7520 C C . ASP B 1 430 ? 11.766 -14.742 15.023 1 96.25 430 ASP B C 1
ATOM 7522 O O . ASP B 1 430 ? 11.156 -15.078 16.047 1 96.25 430 ASP B O 1
ATOM 7526 N N . HIS B 1 431 ? 11.508 -13.594 14.422 1 96.25 431 HIS B N 1
ATOM 7527 C CA . HIS B 1 431 ? 10.383 -12.805 14.906 1 96.25 431 HIS B CA 1
ATOM 7528 C C . HIS B 1 431 ? 9.102 -13.133 14.148 1 96.25 431 HIS B C 1
ATOM 7530 O O . HIS B 1 431 ? 9.148 -13.789 13.109 1 96.25 431 HIS B O 1
ATOM 7536 N N . VAL B 1 432 ? 7.949 -12.773 14.766 1 98 432 VAL B N 1
ATOM 7537 C CA . VAL B 1 432 ? 6.641 -12.992 14.156 1 98 432 VAL B CA 1
ATOM 7538 C C . VAL B 1 432 ? 5.91 -11.656 14.008 1 98 432 VAL B C 1
ATOM 7540 O O . VAL B 1 432 ? 6.133 -10.734 14.789 1 98 432 VAL B O 1
ATOM 7543 N N . GLU B 1 433 ? 5.203 -11.523 12.93 1 98.25 433 GLU B N 1
ATOM 7544 C CA . GLU B 1 433 ? 4.242 -10.438 12.727 1 98.25 433 GLU B CA 1
ATOM 7545 C C . GLU B 1 433 ? 2.828 -10.984 12.555 1 98.25 433 GLU B C 1
ATOM 7547 O O . GLU B 1 433 ? 2.639 -12.094 12.047 1 98.25 433 GLU B O 1
ATOM 7552 N N . LEU B 1 434 ? 1.822 -10.242 13.062 1 98.19 434 LEU B N 1
ATOM 7553 C CA . LEU B 1 434 ? 0.414 -10.609 12.984 1 98.19 434 LEU B CA 1
ATOM 7554 C C . LEU B 1 434 ? -0.404 -9.516 12.312 1 98.19 434 LEU B C 1
ATOM 7556 O O . LEU B 1 434 ? -0.378 -8.359 12.742 1 98.19 434 LEU B O 1
ATOM 7560 N N . TYR B 1 435 ? -1.129 -9.883 11.273 1 97.38 435 TYR B N 1
ATOM 7561 C CA . TYR B 1 435 ? -1.929 -8.922 10.523 1 97.38 435 TYR B CA 1
ATOM 7562 C C . TYR B 1 435 ? -3.389 -9.352 10.461 1 97.38 435 TYR B C 1
ATOM 7564 O O . TYR B 1 435 ? -3.688 -10.547 10.414 1 97.38 435 TYR B O 1
ATOM 7572 N N . ASN B 1 436 ? -4.367 -8.414 10.5 1 95.5 436 ASN B N 1
ATOM 7573 C CA . ASN B 1 436 ? -5.762 -8.625 10.133 1 95.5 436 ASN B CA 1
ATOM 7574 C C . ASN B 1 436 ? -6.039 -8.172 8.703 1 95.5 436 ASN B C 1
ATOM 7576 O O . ASN B 1 436 ? -6.148 -6.969 8.445 1 95.5 436 ASN B O 1
ATOM 7580 N N . LEU B 1 437 ? -6.242 -9.109 7.801 1 95.38 437 LEU B N 1
ATOM 7581 C CA . LEU B 1 437 ? -6.266 -8.82 6.371 1 95.38 437 LEU B CA 1
ATOM 7582 C C . LEU B 1 437 ? -7.578 -8.148 5.977 1 95.38 437 LEU B C 1
ATOM 7584 O O . LEU B 1 437 ? -7.672 -7.551 4.902 1 95.38 437 LEU B O 1
ATOM 7588 N N . GLU B 1 438 ? -8.594 -8.258 6.715 1 92.12 438 GLU B N 1
ATOM 7589 C CA . GLU B 1 438 ? -9.828 -7.535 6.43 1 92.12 438 GLU B CA 1
ATOM 7590 C C . GLU B 1 438 ? -9.656 -6.031 6.633 1 92.12 438 GLU B C 1
ATOM 7592 O O . GLU B 1 438 ? -10.18 -5.23 5.855 1 92.12 438 GLU B O 1
ATOM 7597 N N . GLU B 1 439 ? -8.891 -5.664 7.664 1 91.12 439 GLU B N 1
ATOM 7598 C CA . GLU B 1 439 ? -8.695 -4.266 8.023 1 91.12 439 GLU B CA 1
ATOM 7599 C C . GLU B 1 439 ? -7.445 -3.695 7.359 1 91.12 439 GLU B C 1
ATOM 7601 O O . GLU B 1 439 ? -7.316 -2.479 7.199 1 91.12 439 GLU B O 1
ATOM 7606 N N . ASP B 1 440 ? -6.582 -4.594 6.996 1 93.81 440 ASP B N 1
ATOM 7607 C CA . ASP B 1 440 ? -5.27 -4.211 6.488 1 93.81 440 ASP B CA 1
ATOM 7608 C C . ASP B 1 440 ? -4.766 -5.219 5.457 1 93.81 440 ASP B C 1
ATOM 7610 O O . ASP B 1 440 ? -3.814 -5.961 5.719 1 93.81 440 ASP B O 1
ATOM 7614 N N . ILE B 1 441 ? -5.266 -5.156 4.223 1 95.25 441 ILE B N 1
ATOM 7615 C CA . ILE B 1 441 ? -4.934 -6.098 3.162 1 95.25 441 ILE B CA 1
ATOM 7616 C C . ILE B 1 441 ? -3.479 -5.91 2.742 1 95.25 441 ILE B C 1
ATOM 7618 O O . ILE B 1 441 ? -2.867 -6.816 2.17 1 95.25 441 ILE B O 1
ATOM 7622 N N . GLY B 1 442 ? -2.9 -4.727 3.016 1 95.88 442 GLY B N 1
ATOM 7623 C CA . GLY B 1 442 ? -1.533 -4.398 2.65 1 95.88 442 GLY B CA 1
ATOM 7624 C C . GLY B 1 442 ? -0.514 -4.855 3.676 1 95.88 442 GLY B C 1
ATOM 7625 O O . GLY B 1 442 ? 0.685 -4.617 3.518 1 95.88 442 GLY B O 1
ATOM 7626 N N . GLU B 1 443 ? -0.953 -5.477 4.746 1 97.06 443 GLU B N 1
ATOM 7627 C CA . GLU B 1 443 ? -0.073 -6.035 5.77 1 97.06 443 GLU B CA 1
ATOM 7628 C C . GLU B 1 443 ? 0.913 -4.988 6.281 1 97.06 443 GLU B C 1
ATOM 7630 O O . GLU B 1 443 ? 2.121 -5.23 6.312 1 97.06 443 GLU B O 1
ATOM 7635 N N . SER B 1 444 ? 0.37 -3.891 6.688 1 94.25 444 SER B N 1
ATOM 7636 C CA . SER B 1 444 ? 1.214 -2.771 7.094 1 94.25 444 SER B CA 1
ATOM 7637 C C . SER B 1 444 ? 1.144 -2.545 8.602 1 94.25 444 SER B C 1
ATOM 7639 O O . SER B 1 444 ? 1.947 -1.795 9.156 1 94.25 444 SER B O 1
ATOM 7641 N N . ILE B 1 445 ? 0.213 -3.174 9.336 1 94.06 445 ILE B N 1
ATOM 7642 C CA . ILE B 1 445 ? -0.006 -2.941 10.758 1 94.06 445 ILE B CA 1
ATOM 7643 C C . ILE B 1 445 ? 0.203 -4.242 11.531 1 94.06 445 ILE B C 1
ATOM 7645 O O . ILE B 1 445 ? -0.71 -5.062 11.633 1 94.06 445 ILE B O 1
ATOM 7649 N N . ASP B 1 446 ? 1.346 -4.375 12.172 1 95.56 446 ASP B N 1
ATOM 7650 C CA . ASP B 1 446 ? 1.634 -5.547 12.992 1 95.56 446 ASP B CA 1
ATOM 7651 C C . ASP B 1 446 ? 0.907 -5.473 14.328 1 95.56 446 ASP B C 1
ATOM 7653 O O . ASP B 1 446 ? 1.111 -4.535 15.102 1 95.56 446 ASP B O 1
ATOM 7657 N N . LEU B 1 447 ? 0.069 -6.48 14.625 1 95.88 447 LEU B N 1
ATOM 7658 C CA . LEU B 1 447 ? -0.765 -6.473 15.82 1 95.88 447 LEU B CA 1
ATOM 7659 C C . LEU B 1 447 ? -0.303 -7.535 16.812 1 95.88 447 LEU B C 1
ATOM 7661 O O . LEU B 1 447 ? -1.044 -7.902 17.734 1 95.88 447 LEU B O 1
ATOM 7665 N N . LYS B 1 448 ? 0.904 -8.062 16.625 1 96.31 448 LYS B N 1
ATOM 7666 C CA . LYS B 1 448 ? 1.412 -9.125 17.5 1 96.31 448 LYS B CA 1
ATOM 7667 C C . LYS B 1 448 ? 1.373 -8.703 18.969 1 96.31 448 LYS B C 1
ATOM 7669 O O . LYS B 1 448 ? 0.964 -9.477 19.828 1 96.31 448 LYS B O 1
ATOM 7674 N N . ALA B 1 449 ? 1.769 -7.469 19.25 1 92.25 449 ALA B N 1
ATOM 7675 C CA . ALA B 1 449 ? 1.85 -6.988 20.625 1 92.25 449 ALA B CA 1
ATOM 7676 C C . ALA B 1 449 ? 0.459 -6.789 21.219 1 92.25 449 ALA B C 1
ATOM 7678 O O . ALA B 1 449 ? 0.258 -6.969 22.422 1 92.25 449 ALA B O 1
ATOM 7679 N N . GLN B 1 450 ? -0.538 -6.477 20.438 1 92.19 450 GLN B N 1
ATOM 7680 C CA . GLN B 1 450 ? -1.892 -6.172 20.891 1 92.19 450 GLN B CA 1
ATOM 7681 C C . GLN B 1 450 ? -2.73 -7.441 21.016 1 92.19 450 GLN B C 1
ATOM 7683 O O . GLN B 1 450 ? -3.734 -7.469 21.719 1 92.19 450 GLN B O 1
ATOM 7688 N N . GLN B 1 451 ? -2.316 -8.453 20.203 1 93.75 451 GLN B N 1
ATOM 7689 C CA . GLN B 1 451 ? -2.998 -9.742 20.219 1 93.75 451 GLN B CA 1
ATOM 7690 C C . GLN B 1 451 ? -2.018 -10.883 20.5 1 93.75 451 GLN B C 1
ATOM 7692 O O . GLN B 1 451 ? -1.922 -11.828 19.719 1 93.75 451 GLN B O 1
ATOM 7697 N N . PRO B 1 452 ? -1.367 -10.852 21.672 1 94.44 452 PRO B N 1
ATOM 7698 C CA . PRO B 1 452 ? -0.292 -11.812 21.906 1 94.44 452 PRO B CA 1
ATOM 7699 C C . PRO B 1 452 ? -0.798 -13.25 22 1 94.44 452 PRO B C 1
ATOM 7701 O O . PRO B 1 452 ? -0.112 -14.18 21.562 1 94.44 452 PRO B O 1
ATOM 7704 N N . GLU B 1 453 ? -2.008 -13.469 22.547 1 96.75 453 GLU B N 1
ATOM 7705 C CA . GLU B 1 453 ? -2.535 -14.82 22.672 1 96.75 453 GLU B CA 1
ATOM 7706 C C . GLU B 1 453 ? -2.867 -15.422 21.297 1 96.75 453 GLU B C 1
ATOM 7708 O O . GLU B 1 453 ? -2.555 -16.578 21.031 1 96.75 453 GLU B O 1
ATOM 7713 N N . LEU B 1 454 ? -3.453 -14.625 20.5 1 96.75 454 LEU B N 1
ATOM 7714 C CA . LEU B 1 454 ? -3.771 -15.078 19.156 1 96.75 454 LEU B CA 1
ATOM 7715 C C . LEU B 1 454 ? -2.5 -15.367 18.359 1 96.75 454 LEU B C 1
ATOM 7717 O O . LEU B 1 454 ? -2.424 -16.375 17.641 1 96.75 454 LEU B O 1
ATOM 7721 N N . ALA B 1 455 ? -1.492 -14.516 18.5 1 98.12 455 ALA B N 1
ATOM 7722 C CA . ALA B 1 455 ? -0.211 -14.719 17.828 1 98.12 455 ALA B CA 1
ATOM 7723 C C . ALA B 1 455 ? 0.425 -16.031 18.25 1 98.12 455 ALA B C 1
ATOM 7725 O O . ALA B 1 455 ? 0.914 -16.797 17.406 1 98.12 455 ALA B O 1
ATOM 7726 N N . ALA B 1 456 ? 0.367 -16.297 19.516 1 98.5 456 ALA B N 1
ATOM 7727 C CA . ALA B 1 456 ? 0.953 -17.531 20.031 1 98.5 456 ALA B CA 1
ATOM 7728 C C . ALA B 1 456 ? 0.202 -18.75 19.516 1 98.5 456 ALA B C 1
ATOM 7730 O O . ALA B 1 456 ? 0.815 -19.766 19.172 1 98.5 456 ALA B O 1
ATOM 7731 N N . GLU B 1 457 ? -1.081 -18.641 19.5 1 98.56 457 GLU B N 1
ATOM 7732 C CA . GLU B 1 457 ? -1.913 -19.734 19 1 98.56 457 GLU B CA 1
ATOM 7733 C C . GLU B 1 457 ? -1.609 -20.047 17.547 1 98.56 457 GLU B C 1
ATOM 7735 O O . GLU B 1 457 ? -1.401 -21.203 17.172 1 98.56 457 GLU B O 1
ATOM 7740 N N . LEU B 1 458 ? -1.575 -19.078 16.703 1 98.69 458 LEU B N 1
ATOM 7741 C CA . LEU B 1 458 ? -1.319 -19.25 15.281 1 98.69 458 LEU B CA 1
ATOM 7742 C C . LEU B 1 458 ? 0.108 -19.734 15.039 1 98.69 458 LEU B C 1
ATOM 7744 O O . LEU B 1 458 ? 0.346 -20.562 14.164 1 98.69 458 LEU B O 1
ATOM 7748 N N . TYR B 1 459 ? 1.033 -19.219 15.82 1 98.81 459 TYR B N 1
ATOM 7749 C CA . TYR B 1 459 ? 2.418 -19.672 15.688 1 98.81 459 TYR B CA 1
ATOM 7750 C C . TYR B 1 459 ? 2.555 -21.141 16.031 1 98.81 459 TYR B C 1
ATOM 7752 O O . TYR B 1 459 ? 3.268 -21.875 15.344 1 98.81 459 TYR B O 1
ATOM 7760 N N . THR B 1 460 ? 1.892 -21.531 17.078 1 98.81 460 THR B N 1
ATOM 7761 C CA . THR B 1 460 ? 1.904 -22.953 17.453 1 98.81 460 THR B CA 1
ATOM 7762 C C . THR B 1 460 ? 1.312 -23.812 16.344 1 98.81 460 THR B C 1
ATOM 7764 O O . THR B 1 460 ? 1.864 -24.859 16.016 1 98.81 460 THR B O 1
ATOM 7767 N N . SER B 1 461 ? 0.215 -23.391 15.781 1 98.75 461 SER B N 1
ATOM 7768 C CA . SER B 1 461 ? -0.395 -24.109 14.664 1 98.75 461 SER B CA 1
ATOM 7769 C C . SER B 1 461 ? 0.562 -24.203 13.484 1 98.75 461 SER B C 1
ATOM 7771 O O . SER B 1 461 ? 0.65 -25.25 12.836 1 98.75 461 SER B O 1
ATOM 7773 N N . LEU B 1 462 ? 1.27 -23.156 13.188 1 98.88 462 LEU B N 1
ATOM 7774 C CA . LEU B 1 462 ? 2.234 -23.125 12.094 1 98.88 462 LEU B CA 1
ATOM 7775 C C . LEU B 1 462 ? 3.373 -24.109 12.352 1 98.88 462 LEU B C 1
ATOM 7777 O O . LEU B 1 462 ? 3.779 -24.844 11.445 1 98.88 462 LEU B O 1
ATOM 7781 N N . GLN B 1 463 ? 3.854 -24.109 13.562 1 98.75 463 GLN B N 1
ATOM 7782 C CA . GLN B 1 463 ? 4.926 -25.031 13.93 1 98.75 463 GLN B CA 1
ATOM 7783 C C . GLN B 1 463 ? 4.473 -26.484 13.805 1 98.75 463 GLN B C 1
ATOM 7785 O O . GLN B 1 463 ? 5.207 -27.328 13.297 1 98.75 463 GLN B O 1
ATOM 7790 N N . ASN B 1 464 ? 3.293 -26.766 14.336 1 98.81 464 ASN B N 1
ATOM 7791 C CA . ASN B 1 464 ? 2.742 -28.109 14.227 1 98.81 464 ASN B CA 1
ATOM 7792 C C . ASN B 1 464 ? 2.605 -28.547 12.773 1 98.81 464 ASN B C 1
ATOM 7794 O O . ASN B 1 464 ? 2.912 -29.688 12.43 1 98.81 464 ASN B O 1
ATOM 7798 N N . TRP B 1 465 ? 2.17 -27.641 11.953 1 98.75 465 TRP B N 1
ATOM 7799 C CA . TRP B 1 465 ? 2.029 -27.938 10.539 1 98.75 465 TRP B CA 1
ATOM 7800 C C . TRP B 1 465 ? 3.387 -28.219 9.906 1 98.75 465 TRP B C 1
ATOM 7802 O O . TRP B 1 465 ? 3.533 -29.172 9.125 1 98.75 465 TRP B O 1
ATOM 7812 N N . ARG B 1 466 ? 4.383 -27.422 10.172 1 98.75 466 ARG B N 1
ATOM 7813 C CA . ARG B 1 466 ? 5.727 -27.625 9.633 1 98.75 466 ARG B CA 1
ATOM 7814 C C . ARG B 1 466 ? 6.254 -29 10.008 1 98.75 466 ARG B C 1
ATOM 7816 O O . ARG B 1 466 ? 6.902 -29.672 9.188 1 98.75 466 ARG B O 1
ATOM 7823 N N . GLU B 1 467 ? 5.969 -29.391 11.18 1 98.5 467 GLU B N 1
ATOM 7824 C CA . GLU B 1 467 ? 6.367 -30.734 11.617 1 98.5 467 GLU B CA 1
ATOM 7825 C C . GLU B 1 467 ? 5.605 -31.812 10.852 1 98.5 467 GLU B C 1
ATOM 7827 O O . GLU B 1 467 ? 6.195 -32.812 10.414 1 98.5 467 GLU B O 1
ATOM 7832 N N . GLU B 1 468 ? 4.371 -31.609 10.734 1 98.12 468 GLU B N 1
ATOM 7833 C CA . GLU B 1 468 ? 3.514 -32.594 10.062 1 98.12 468 GLU B CA 1
ATOM 7834 C C . GLU B 1 468 ? 3.979 -32.812 8.625 1 98.12 468 GLU B C 1
ATOM 7836 O O . GLU B 1 468 ? 3.943 -33.969 8.141 1 98.12 468 GLU B O 1
ATOM 7841 N N . VAL B 1 469 ? 4.441 -31.766 7.953 1 97.81 469 VAL B N 1
ATOM 7842 C CA . VAL B 1 469 ? 4.773 -31.891 6.539 1 97.81 469 VAL B CA 1
ATOM 7843 C C . VAL B 1 469 ? 6.281 -32.062 6.379 1 97.81 469 VAL B C 1
ATOM 7845 O O . VAL B 1 469 ? 6.793 -32.094 5.254 1 97.81 469 VAL B O 1
ATOM 7848 N N . SER B 1 470 ? 6.984 -32.156 7.438 1 97.44 470 SER B N 1
ATOM 7849 C CA . SER B 1 470 ? 8.438 -32.312 7.418 1 97.44 470 SER B CA 1
ATOM 7850 C C . SER B 1 470 ? 9.078 -31.188 6.598 1 97.44 470 SER B C 1
ATOM 7852 O O . SER B 1 470 ? 9.906 -31.453 5.723 1 97.44 470 SER B O 1
ATOM 7854 N N . ALA B 1 471 ? 8.648 -29.922 6.902 1 98.38 471 ALA B N 1
ATOM 7855 C CA . ALA B 1 471 ? 9.156 -28.766 6.18 1 98.38 471 ALA B CA 1
ATOM 7856 C C . ALA B 1 471 ? 10.656 -28.578 6.422 1 98.38 471 ALA B C 1
ATOM 7858 O O . ALA B 1 471 ? 11.117 -28.625 7.562 1 98.38 471 ALA B O 1
ATOM 7859 N N . ALA B 1 472 ? 11.391 -28.438 5.344 1 97.62 472 ALA B N 1
ATOM 7860 C CA . ALA B 1 472 ? 12.82 -28.141 5.469 1 97.62 472 ALA B CA 1
ATOM 7861 C C . ALA B 1 472 ? 13.047 -26.75 6.035 1 97.62 472 ALA B C 1
ATOM 7863 O O . ALA B 1 472 ? 12.383 -25.781 5.629 1 97.62 472 ALA B O 1
ATOM 7864 N N . MET B 1 473 ? 13.922 -26.656 6.98 1 97.81 473 MET B N 1
ATOM 7865 C CA . MET B 1 473 ? 14.195 -25.375 7.625 1 97.81 473 MET B CA 1
ATOM 7866 C C . MET B 1 473 ? 15.609 -24.891 7.309 1 97.81 473 MET B C 1
ATOM 7868 O O . MET B 1 473 ? 16.531 -25.703 7.164 1 97.81 473 MET B O 1
ATOM 7872 N N . PRO B 1 474 ? 15.781 -23.594 7.133 1 97.38 474 PRO B N 1
ATOM 7873 C CA . PRO B 1 474 ? 17.156 -23.094 7.023 1 97.38 474 PRO B CA 1
ATOM 7874 C C . PRO B 1 474 ? 17.922 -23.203 8.336 1 97.38 474 PRO B C 1
ATOM 7876 O O . PRO B 1 474 ? 17.328 -23.359 9.398 1 97.38 474 PRO B O 1
ATOM 7879 N N . ILE B 1 475 ? 19.219 -23.156 8.211 1 96.69 475 ILE B N 1
ATOM 7880 C CA . ILE B 1 475 ? 20.094 -23.203 9.391 1 96.69 475 ILE B CA 1
ATOM 7881 C C . ILE B 1 475 ? 21.062 -22.031 9.367 1 96.69 475 ILE B C 1
ATOM 7883 O O . ILE B 1 475 ? 21.281 -21.422 8.312 1 96.69 475 ILE B O 1
ATOM 7887 N N . PRO B 1 476 ? 21.609 -21.656 10.516 1 96.38 476 PRO B N 1
ATOM 7888 C CA . PRO B 1 476 ? 22.641 -20.609 10.484 1 96.38 476 PRO B CA 1
ATOM 7889 C C . PRO B 1 476 ? 23.75 -20.938 9.492 1 96.38 476 PRO B C 1
ATOM 7891 O O . PRO B 1 476 ? 24.188 -22.078 9.391 1 96.38 476 PRO B O 1
ATOM 7894 N N . ASN B 1 477 ? 24.203 -19.953 8.773 1 96.69 477 ASN B N 1
ATOM 7895 C CA . ASN B 1 477 ? 25.203 -20.109 7.734 1 96.69 477 ASN B CA 1
ATOM 7896 C C . ASN B 1 477 ? 26.609 -19.875 8.281 1 96.69 477 ASN B C 1
ATOM 7898 O O . ASN B 1 477 ? 26.984 -18.75 8.609 1 96.69 477 ASN B O 1
ATOM 7902 N N . PRO B 1 478 ? 27.484 -20.812 8.367 1 95.38 478 PRO B N 1
ATOM 7903 C CA . PRO B 1 478 ? 28.844 -20.609 8.852 1 95.38 478 PRO B CA 1
ATOM 7904 C C . PRO B 1 478 ? 29.672 -19.719 7.93 1 95.38 478 PRO B C 1
ATOM 7906 O O . PRO B 1 478 ? 30.703 -19.172 8.352 1 95.38 478 PRO B O 1
ATOM 7909 N N . ASP B 1 479 ? 29.203 -19.609 6.668 1 94.69 479 ASP B N 1
ATOM 7910 C CA . ASP B 1 479 ? 29.953 -18.844 5.68 1 94.69 479 ASP B CA 1
ATOM 7911 C C . ASP B 1 479 ? 29.391 -17.438 5.543 1 94.69 479 ASP B C 1
ATOM 7913 O O . ASP B 1 479 ? 29.641 -16.75 4.551 1 94.69 479 ASP B O 1
ATOM 7917 N N . PHE B 1 480 ? 28.578 -17.016 6.504 1 95.81 480 PHE B N 1
ATOM 7918 C CA . PHE B 1 480 ? 27.953 -15.695 6.438 1 95.81 480 PHE B CA 1
ATOM 7919 C C . PHE B 1 480 ? 29.016 -14.609 6.242 1 95.81 480 PHE B C 1
ATOM 7921 O O . PHE B 1 480 ? 30.031 -14.602 6.926 1 95.81 480 PHE B O 1
ATOM 7928 N N . ASP B 1 481 ? 28.734 -13.727 5.242 1 94.56 481 ASP B N 1
ATOM 7929 C CA . ASP B 1 481 ? 29.547 -12.555 4.945 1 94.56 481 ASP B CA 1
ATOM 7930 C C . ASP B 1 481 ? 28.688 -11.336 4.656 1 94.56 481 ASP B C 1
ATOM 7932 O O . ASP B 1 481 ? 28.031 -11.258 3.609 1 94.56 481 ASP B O 1
ATOM 7936 N N . SER B 1 482 ? 28.734 -10.359 5.59 1 90.38 482 SER B N 1
ATOM 7937 C CA . SER B 1 482 ? 27.844 -9.203 5.504 1 90.38 482 SER B CA 1
ATOM 7938 C C . SER B 1 482 ? 28.109 -8.398 4.238 1 90.38 482 SER B C 1
ATOM 7940 O O . SER B 1 482 ? 27.203 -7.738 3.715 1 90.38 482 SER B O 1
ATOM 7942 N N . GLU B 1 483 ? 29.266 -8.414 3.67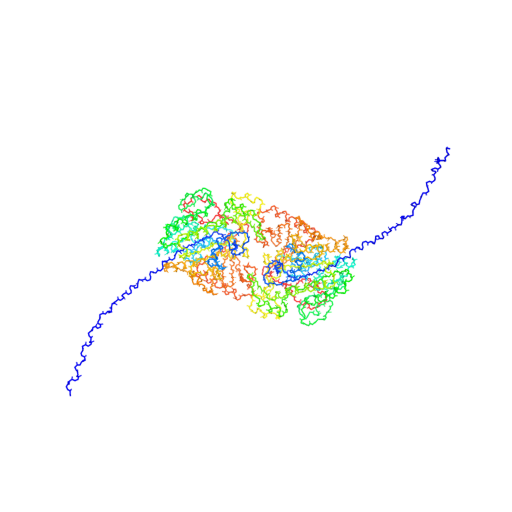8 1 89.5 483 GLU B N 1
ATOM 7943 C CA . GLU B 1 483 ? 29.625 -7.645 2.488 1 89.5 483 GLU B CA 1
ATOM 7944 C C . GLU B 1 483 ? 29.203 -8.375 1.215 1 89.5 483 GLU B C 1
ATOM 7946 O O . GLU B 1 483 ? 28.891 -7.738 0.205 1 89.5 483 GLU B O 1
ATOM 7951 N N . LYS B 1 484 ? 29.156 -9.719 1.341 1 90.56 484 LYS B N 1
ATOM 7952 C CA . LYS B 1 484 ? 28.906 -10.523 0.147 1 90.56 484 LYS B CA 1
ATOM 7953 C C . LYS B 1 484 ? 27.5 -11.125 0.165 1 90.56 484 LYS B C 1
ATOM 7955 O O . LYS B 1 484 ? 27.109 -11.82 -0.771 1 90.56 484 LYS B O 1
ATOM 7960 N N . ARG B 1 485 ? 26.781 -10.852 1.114 1 89.06 485 ARG B N 1
ATOM 7961 C CA . ARG B 1 485 ? 25.547 -11.57 1.396 1 89.06 485 ARG B CA 1
ATOM 7962 C C . ARG B 1 485 ? 24.562 -11.453 0.236 1 89.06 485 ARG B C 1
ATOM 7964 O O . ARG B 1 485 ? 23.703 -12.32 0.043 1 89.06 485 ARG B O 1
ATOM 7971 N N . HIS B 1 486 ? 24.703 -10.484 -0.644 1 83.06 486 HIS B N 1
ATOM 7972 C CA . HIS B 1 486 ? 23.719 -10.289 -1.71 1 83.06 486 HIS B CA 1
ATOM 7973 C C . HIS B 1 486 ? 24.219 -10.867 -3.029 1 83.06 486 HIS B C 1
ATOM 7975 O O . HIS B 1 486 ? 23.562 -10.742 -4.059 1 83.06 486 HIS B O 1
ATOM 7981 N N . LEU B 1 487 ? 25.359 -11.516 -2.973 1 84.19 487 LEU B N 1
ATOM 7982 C CA . LEU B 1 487 ? 25.891 -12.141 -4.176 1 84.19 487 LEU B CA 1
ATOM 7983 C C . LEU B 1 487 ? 25.141 -13.422 -4.504 1 84.19 487 LEU B C 1
ATOM 7985 O O . LEU B 1 487 ? 24.953 -14.281 -3.637 1 84.19 487 LEU B O 1
ATOM 7989 N N . TRP B 1 488 ? 24.688 -13.445 -5.727 1 82.69 488 TRP B N 1
ATOM 7990 C CA . TRP B 1 488 ? 24.062 -14.648 -6.246 1 82.69 488 TRP B CA 1
ATOM 7991 C C . TRP B 1 488 ? 25.078 -15.531 -6.961 1 82.69 488 TRP B C 1
ATOM 7993 O O . TRP B 1 488 ? 25.938 -15.039 -7.684 1 82.69 488 TRP B O 1
ATOM 8003 N N . VAL B 1 489 ? 24.953 -16.844 -6.648 1 81.25 489 VAL B N 1
ATOM 8004 C CA . VAL B 1 489 ? 25.812 -17.781 -7.367 1 81.25 489 VAL B CA 1
ATOM 8005 C C . VAL B 1 489 ? 24.953 -18.906 -7.973 1 81.25 489 VAL B C 1
ATOM 8007 O O . VAL B 1 489 ? 23.75 -18.984 -7.707 1 81.25 489 VAL B O 1
ATOM 8010 N N . ARG B 1 490 ? 25.547 -19.656 -8.852 1 78.94 490 ARG B N 1
ATOM 8011 C CA . ARG B 1 490 ? 24.891 -20.812 -9.438 1 78.94 490 ARG B CA 1
ATOM 8012 C C . ARG B 1 490 ? 24.438 -21.797 -8.367 1 78.94 490 ARG B C 1
ATOM 8014 O O . ARG B 1 490 ? 25.188 -22.078 -7.426 1 78.94 490 ARG B O 1
ATOM 8021 N N . HIS B 1 491 ? 23.234 -22.203 -8.516 1 81.06 491 HIS B N 1
ATOM 8022 C CA . HIS B 1 491 ? 22.719 -23.188 -7.566 1 81.06 491 HIS B CA 1
ATOM 8023 C C . HIS B 1 491 ? 23.562 -24.469 -7.582 1 81.06 491 HIS B C 1
ATOM 8025 O O . HIS B 1 491 ? 23.922 -24.953 -8.648 1 81.06 491 HIS B O 1
ATOM 8031 N N . PRO B 1 492 ? 23.844 -25.016 -6.422 1 77.19 492 PRO B N 1
ATOM 8032 C CA . PRO B 1 492 ? 24.703 -26.203 -6.363 1 77.19 492 PRO B CA 1
ATOM 8033 C C . PRO B 1 492 ? 24.094 -27.406 -7.074 1 77.19 492 PRO B C 1
ATOM 8035 O O . PRO B 1 492 ? 24.828 -28.266 -7.574 1 77.19 492 PRO B O 1
ATOM 8038 N N . HIS B 1 493 ? 22.812 -27.469 -7.168 1 75 493 HIS B N 1
ATOM 8039 C CA . HIS B 1 493 ? 22.156 -28.609 -7.789 1 75 493 HIS B CA 1
ATOM 8040 C C . HIS B 1 493 ? 21.688 -28.281 -9.195 1 75 493 HIS B C 1
ATOM 8042 O O . HIS B 1 493 ? 20.734 -28.891 -9.703 1 75 493 HIS B O 1
ATOM 8048 N N . PHE B 1 494 ? 22.281 -27.25 -9.711 1 71.69 494 PHE B N 1
ATOM 8049 C CA . PHE B 1 494 ? 21.891 -26.828 -11.055 1 71.69 494 PHE B CA 1
ATOM 8050 C C . PHE B 1 494 ? 22.031 -27.969 -12.047 1 71.69 494 PHE B C 1
ATOM 8052 O O . PHE B 1 494 ? 21.156 -28.172 -12.898 1 71.69 494 PHE B O 1
ATOM 8059 N N . ASP B 1 495 ? 23.125 -28.672 -11.914 1 68.06 495 ASP B N 1
ATOM 8060 C CA . ASP B 1 495 ? 23.406 -29.734 -12.867 1 68.06 495 ASP B CA 1
ATOM 8061 C C . ASP B 1 495 ? 22.438 -30.906 -12.688 1 68.06 495 ASP B C 1
ATOM 8063 O O . ASP B 1 495 ? 22.25 -31.703 -13.609 1 68.06 495 ASP B O 1
ATOM 8067 N N . ASP B 1 496 ? 21.891 -31 -11.484 1 64.06 496 ASP B N 1
ATOM 8068 C CA . ASP B 1 496 ? 20.891 -32.031 -11.25 1 64.06 496 ASP B CA 1
ATOM 8069 C C . ASP B 1 496 ? 19.641 -31.812 -12.102 1 64.06 496 ASP B C 1
ATOM 8071 O O . ASP B 1 496 ? 18.906 -32.75 -12.398 1 64.06 496 ASP B O 1
ATOM 8075 N N . MET B 1 497 ? 19.438 -30.547 -12.367 1 58.88 497 MET B N 1
ATOM 8076 C CA . MET B 1 497 ? 18.312 -30.219 -13.234 1 58.88 497 MET B CA 1
ATOM 8077 C C . MET B 1 497 ? 18.656 -30.484 -14.695 1 58.88 497 MET B C 1
ATOM 8079 O O . MET B 1 497 ? 17.797 -30.938 -15.461 1 58.88 497 MET B O 1
ATOM 8083 N N . LEU B 1 498 ? 19.984 -30.047 -14.945 1 53.25 498 LEU B N 1
ATOM 8084 C CA . LEU B 1 498 ? 20.406 -30.094 -16.344 1 53.25 498 LEU B CA 1
ATOM 8085 C C . LEU B 1 498 ? 21.047 -31.438 -16.672 1 53.25 498 LEU B C 1
ATOM 8087 O O . LEU B 1 498 ? 21.438 -31.672 -17.812 1 53.25 498 LEU B O 1
ATOM 8091 N N . GLN B 1 499 ? 21.25 -32.312 -15.656 1 45 499 GLN B N 1
ATOM 8092 C CA . GLN B 1 499 ? 21.984 -33.5 -16.047 1 45 499 GLN B CA 1
ATOM 8093 C C . GLN B 1 499 ? 21.547 -34 -17.422 1 45 499 GLN B C 1
ATOM 8095 O O . GLN B 1 499 ? 20.375 -34.344 -17.625 1 45 499 GLN B O 1
ATOM 8100 N N . GLY B 1 500 ? 22.484 -33.688 -18.547 1 42.25 500 GLY B N 1
ATOM 8101 C CA . GLY B 1 500 ? 22.516 -34 -19.969 1 42.25 500 GLY B CA 1
ATOM 8102 C C . GLY B 1 500 ? 22.453 -32.781 -20.844 1 42.25 500 GLY B C 1
ATOM 8103 O O . GLY B 1 500 ? 22.578 -32.875 -22.062 1 42.25 500 GLY B O 1
ATOM 8104 N N . LEU B 1 501 ? 21.797 -31.688 -20.312 1 42.75 501 LEU B N 1
ATOM 8105 C CA . LEU B 1 501 ? 21.734 -30.578 -21.25 1 42.75 501 LEU B CA 1
ATOM 8106 C C . LEU B 1 501 ? 22.922 -29.641 -21.094 1 42.75 501 LEU B C 1
ATOM 8108 O O . LEU B 1 501 ? 23.172 -29.141 -20 1 42.75 501 LEU B O 1
ATOM 8112 N N . ASP B 1 502 ? 23.969 -29.844 -21.797 1 39.84 502 ASP B N 1
ATOM 8113 C CA . ASP B 1 502 ? 25.281 -29.203 -21.844 1 39.84 502 ASP B CA 1
ATOM 8114 C C . ASP B 1 502 ? 25.156 -27.688 -21.734 1 39.84 502 ASP B C 1
ATOM 8116 O O . ASP B 1 502 ? 26.062 -27.016 -21.25 1 39.84 502 ASP B O 1
ATOM 8120 N N . ASN B 1 503 ? 24.25 -26.984 -22.312 1 38.84 503 ASN B N 1
ATOM 8121 C CA . ASN B 1 503 ? 24.422 -25.594 -22.719 1 38.84 503 ASN B CA 1
ATOM 8122 C C . ASN B 1 503 ? 23.844 -24.641 -21.688 1 38.84 503 ASN B C 1
ATOM 8124 O O . ASN B 1 503 ? 23.578 -23.469 -22 1 38.84 503 ASN B O 1
ATOM 8128 N N . PHE B 1 504 ? 23.469 -25.062 -20.609 1 41.66 504 PHE B N 1
ATOM 8129 C CA . PHE B 1 504 ? 22.875 -24 -19.812 1 41.66 504 PHE B CA 1
ATOM 8130 C C . PHE B 1 504 ? 23.906 -23.328 -18.922 1 41.66 504 PHE B C 1
ATOM 8132 O O . PHE B 1 504 ? 24.406 -23.938 -17.969 1 41.66 504 PHE B O 1
ATOM 8139 N N . LYS B 1 505 ? 24.828 -22.5 -19.453 1 44.22 505 LYS B N 1
ATOM 8140 C CA . LYS B 1 505 ? 25.875 -21.828 -18.688 1 44.22 505 LYS B CA 1
ATOM 8141 C C . LYS B 1 505 ? 25.312 -21.203 -17.406 1 44.22 505 LYS B C 1
ATOM 8143 O O . LYS B 1 505 ? 25.922 -21.281 -16.344 1 44.22 505 LYS B O 1
ATOM 8148 N N . GLU B 1 506 ? 24.828 -19.891 -17.375 1 42.88 506 GLU B N 1
ATOM 8149 C CA . GLU B 1 506 ? 24.922 -18.781 -16.422 1 42.88 506 GLU B CA 1
ATOM 8150 C C . GLU B 1 506 ? 23.75 -18.812 -15.438 1 42.88 506 GLU B C 1
ATOM 8152 O O . GLU B 1 506 ? 22.766 -19.5 -15.664 1 42.88 506 GLU B O 1
ATOM 8157 N N . ILE B 1 507 ? 23.922 -17.938 -14.234 1 43.66 507 ILE B N 1
ATOM 8158 C CA . ILE B 1 507 ? 23.062 -17.516 -13.133 1 43.66 507 ILE B CA 1
ATOM 8159 C C . ILE B 1 507 ? 21.688 -17.125 -13.672 1 43.66 507 ILE B C 1
ATOM 8161 O O . ILE B 1 507 ? 21.594 -16.375 -14.641 1 43.66 507 ILE B O 1
ATOM 8165 N N . ILE B 1 508 ? 20.734 -18.016 -13.438 1 47.16 508 ILE B N 1
ATOM 8166 C CA . ILE B 1 508 ? 19.391 -17.578 -13.836 1 47.16 508 ILE B CA 1
ATOM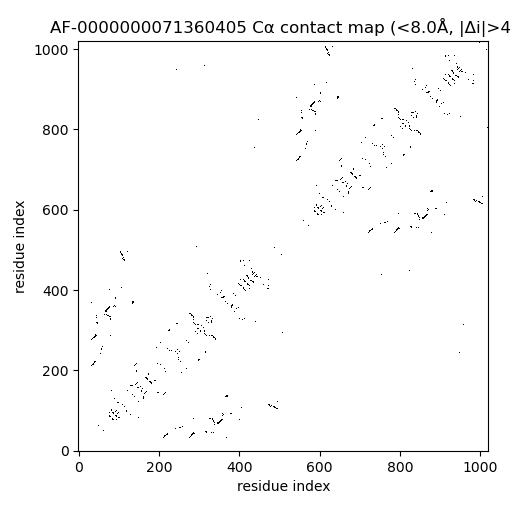 8167 C C . ILE B 1 508 ? 18.922 -16.469 -12.914 1 47.16 508 ILE B C 1
ATOM 8169 O O . ILE B 1 508 ? 18.5 -16.719 -11.781 1 47.16 508 ILE B O 1
ATOM 8173 N N . PRO B 1 509 ? 19.375 -15.18 -13.094 1 44.59 509 PRO B N 1
ATOM 8174 C CA . PRO B 1 509 ? 18.875 -14.125 -12.211 1 44.59 509 PRO B CA 1
ATOM 8175 C C . PRO B 1 509 ? 17.391 -13.852 -12.383 1 44.59 509 PRO B C 1
ATOM 8177 O O . PRO B 1 509 ? 16.891 -13.828 -13.508 1 44.59 509 PRO B O 1
ATOM 8180 N N . GLN B 1 510 ? 16.391 -14.609 -11.766 1 45.81 510 GLN B N 1
ATOM 8181 C CA . GLN B 1 510 ? 15.016 -14.141 -11.875 1 45.81 510 GLN B CA 1
ATOM 8182 C C . GLN B 1 510 ? 14.719 -13.062 -10.828 1 45.81 510 GLN B C 1
ATOM 8184 O O . GLN B 1 510 ? 15.18 -13.156 -9.688 1 45.81 510 GLN B O 1
#

Radius of gyration: 36.47 Å; Cα contacts (8 Å, |Δi|>4): 2342; chains: 2; bounding box: 114×178×98 Å

Secondary structure (DSSP, 8-state):
--------------TTS----------------PPEEEEEEESS--GGGSGGGT-SSS--HHHHHHHHTSEEEEEEE-SSSSHHHHHHHHHHSS-HHHHT--SSSS----TTSSEEPPPPS-SS--TTSPPHHHHHHHTT-EEEEEEE--S--SGGGSGGGTT-SEEEEE--S-SSS-GGGEES-----TTS-HHHHHHHHHHHHHHHTTTS-EEEEEE--TTPSSB---HHHHHHHHHSPPPTTS---HHHHHHHHHHHHHHHHHHHHHHHTT-GGGEEEEEEESSPPP-S-TT-S-SB-GGGGGGGTT-GGGT-----TTS-S-TTSSSHHHHEEEEEEE-TTTS-TTEEE---EEGGGHHHHHHHHHTPPPPTT----S---HHHHTTPPP-TT-EEEEEE-S-SSS--EEEEEETTEEEEEETTTTEEEEEETTT-TT-----TTT-HHHHHHHHHHHHHHHHHTT----EE-TT--TTTTT-----TTHHHHHTT-TT--S----/--GGG-TTSGGGGGGGS---------------PPPEEEEEEESS--GGGSGGGT-SSS--HHHHHHHHTSEEEEEEE-SSSSHHHHHHHHHHSS-HHHHT--SSSS----TTSSEEPPPPS-SS--TTSPPHHHHHHHTT-EEEEEEE--S--SGGGSGGGTT-SEEEEE--S-SSS-GGGEES-----TTS-HHHHHHHHHHHHHHHTTTS-EEEEEE--TTPSSB---HHHHHHHHHSPPPTTS---HHHHHHHHHHHHHHHHHHHHHHHTT-GGGEEEEEEESSPPP-S-TT-S-SB-GGGGGGGTT-GGGS-----TTS-S-TTSSSHHHHEEEEEEE-TTTS-TTEEE---EEGGGHHHHHHHHHTPPPPTT----S---HHHHTTPPP-TT-EEEEEE-S-SSS--EEEEEETTEEEEEETTTTEEEEEETTT-TT-----TTTSHHHHHHHHHHHHHHHHHTT----EE-TT--TTTTT-----TTHHHHHTT-TT--S----

Foldseek 3Di:
DDDDDDDPDDPDDDPPPDPPPPPPPPPPPPPPAFFAEEEEAAEQAAPQQAVVNPDDQFDQVLVVVLQLQFAWEQFEWQLALHFQQSLLLLFFLDRSLLQQQQAQVQHWDQQFAQWDFDGRPANARDLVGATLLQLLVVLPAAEEEEEARRRADDPCRDVVNRRHVYYKYAHDDAQFPRQVRIVVRDDDDRLDGNLVVLLVVQLVVCVVQVPHHHYYYRYYHPPAFPFAADPVQLVVQVPPDDDPPKLSRSSNSRSSRSSSVSSVSNCVSCVVSVNNQRYKYKYKYNWAHDFFFPVPAFRHDPVCCVVAVVHCSSGTNIDNPPWADDRPDPTCRSIGMIMTIHHHPQAHRNHYAHANHYSSANSVQSCVSSVGDDDPPRDRPHHHCSVVRNPDHHDQADKRKHFNQDDDRDHGWIWIDGRQKIKIAGQSVGDIFIDRCVVRVHSPDGCCVVCVVVNVVRVVVRVVVCVVSVRGHIRGNPSHDPVSSSDIFDDPCNCSRVVPPPPDDTRPRD/DPDPPPDPPDPPDDPPPDPPPPPPPPPPPPDPAFFAEEEEAAEQAAPQQAVVNPDDQFDQVLVVVLQLQFAWEQFEWQLALHFQQSLLLLFFLDRSLLQQQQAQVQHWDQQFAQWDFDGRPANARDLVGATLLQQLVVLPAAEEEEEARRRADDPCRDVVNRRHVYYKYADDDAQFPRQVRIVVRDDDPRLDGNLVVLLVVQLVVCVVQVPHHHYYYRYYHPPAFPFAADPVQLVVQVPPDDDPPKLSRSSNSRSSRSSSVSSVSNCVSCVVSVSNQRYKYKYKYNWAHDFFFPVPAFRHDPVCCVVAVVHCSSGTNIDNPPWADDRPDPTCRSIGMIMTIHHHPQAHRNHYAHANHYSSANSVQSCVSSVGDGDPPRDRPHHHCSVVRNPDHHDQADKRKHFNQDDDRDHGWIWIDGRQKIKIAGQSVGDIFIDRCVVRVHSPDGCCVVPVVVNVVRVVVRVVVCVVSVRGHIRGNPSHDPVSSSDIDDDPCNCSRVVPPPPPDGRPRD

Sequence (1020 aa):
MIFKKFIRRYIKASTALLLGAIAYSCSPATEAPPPNIVFILADDLGWADLPLYGNAFNEAPNLSKLASEGMLFTNAYAANPVCSPTRASIQTGQYPARIGINDFLPGHWRPYEKLRVPANKTQYLPEEYQTIGENLKEAGYKTGYFGKWHLGIKPNHLPENQGYDESVVYNGGGYFNFGAKLHPPQEFPKDKVLSEALTDLSIDFIESNKEQAFFLFLAHYDVHVQLDADAELIEKYLRKPKAKNYPSNAIYAAMIEHLDTSVGRIMDKLEKEGLAENTLVVFFSDNGGLVKRFDEIPLLDKHSLSYYENDSLQYIASSNAPLRAEKGTIFEGGIREPMVVRWPGKIKAGTKSDALISSIDFFPTFMNIGKGRVSHGQQIDGQNLEEIFEGEEPQPERSLYWHYPVYHHAEPASAIRKGDWKLIHFMQDDHVELYNLEEDIGESIDLKAQQPELAAELYTSLQNWREEVSAAMPIPNPDFDSEKRHLWVRHPHFDDMLQGLDNFKEIIPQMIFKKFIRRYIKASTALLLGAIAYSCSPATEAPPPNIVFILADDLGWADLPLYGNAFNEAPNLSKLASEGMLFTNAYAANPVCSPTRASIQTGQYPARIGINDFLPGHWRPYEKLRVPANKTQYLPEEYQTIGENLKEAGYKTGYFGKWHLGIKPNHLPENQGYDESVVYNGGGYFNFGAKLHPPQEFPKDKVLSEALTDLSIDFIESNKEQAFFLFLAHYDVHVQLDADAELIEKYLRKPKAKNYPSNAIYAAMIEHLDTSVGRIMDKLEKEGLAENTLVVFFSDNGGLVKRFDEIPLLDKHSLSYYENDSLQYIASSNAPLRAEKGTIFEGGIREPMVVRWPGKIKAGTKSDALISSIDFFPTFMNIGKGRVSHGQQIDGQNLEEIFEGEEPQPERSLYWHYPVYHHAEPASAIRKGDWKLIHFMQDDHVELYNLEEDIGESIDLKAQQPELAAELYTSLQNWREEVSAAMPIPNPDFDSEKRHLWVRHPHFDDMLQGLDNFKEIIPQ

InterPro domains:
  IPR000917 Sulfatase, N-terminal [PF00884] (35-368)
  IPR017850 Alkaline-phosphatase-like, core domain superfamily [G3DSA:3.40.720.10] (33-394)
  IPR017850 Alkaline-phosphatase-like, core domain superfamily [SSF53649] (34-469)
  IPR050738 Sulfatase enzyme [PTHR42693] (20-470)

Nearest PDB structures (foldseek):
  6ust-assembly1_D-3  TM=8.908E-01  e=1.739E-46  Hungatella hathewayi
  6psm-assembly3_D  TM=8.564E-01  e=1.313E-41  Pseudoalteromonas fuliginea
  6psm-assembly3_F  TM=8.491E-01  e=5.710E-41  Pseudoalteromonas fuliginea
  6psm-assembly2_E  TM=8.487E-01  e=6.423E-41  Pseudoalteromonas fuliginea
  1e2s-assembly1_P-2  TM=7.324E-01  e=6.710E-33  Homo sapiens

pLDDT: mean 89.81, std 17.71, range [17.91, 98.94]